Protein AF-A0A523X7A1-F1 (afdb_monomer_lite)

Sequence (1079 aa):
MVLKKGINFDLLSQEELGELHTEVHAAFSKVLSGEEKKFTIRDLYHLHKEISNALIRAGGKHIAPIDTLDNIELYEQDEVLEDYSYLEKERKLSKIEYSGEEMGTEIHLKDVLKEFEKFKLKEPFVYIVGGICNHGKTKGDIDILIKKSRPVDDREDIPLKFRIMRQLPKKYWQRLHFLYDDELHGPFTNYVPLYSLICEVNTKQVFEMSEDLGEIMQFSRAEQAAKSRSENKIVPFRFFTQPKPVHGRAREEIYSLETIEETMSRLKQWKDEVDKGIYIEKKFDGVRCQAHKVGKRVLIMTEEGSDVTSRIKTIADELSKQSHDFVVEFEAELWLKGKHQNRADSAGVLHTKDSDQEKFMVANLYDVLWFDGEDIHADQFVDRRKDIEKLKTSAHVKISDARLAKGFPAIKRMSRRFMSLPGSEGTIYKLATFVYELDGKSFNFMKFKKERSITAKVIAVHRVAKAEKTFYYNCAIEGNTYVGKTFNTNIKVSPGEKLEVVFVDLNQYTDPDTKKTWFNWWAPRVISKSSKPVTSIQSAKKIVEETSGQMGVKKVPKVSREELEEVLARDSISGEEKILKLSFQKRFVFQNHYRGKSCHADLRFERNGNLEGYTLMHQVEGEIKEPVMNLKDAAREDKDAKNFKINLKTGELLQDKIEIATKAMQPKVWLGIAPGISLSGMEAGVGKRPEPGATAKFPGVFTKIDSGTYEEGARKAQYFEYFLNGNILKGRYIVRVLSRARIVKEVRVRTPFIWFFWKAKDETPYVLSSRGIRKEYVPEKGRSALPESWEEKIPKELRWWTKGLTGAKALEMIKEIRKKFLFMKKLEENTIGLEEADVEDLFVVKKGNEWCVTHSDGRVIKCFPTKEEADKMHKAIIISKIRRGTLSETKFALKRKWWKGQFVIRGMPVEHFEVRFDSEKYPWFKLNKNPLVVESGISGIKQSGRKEEVMFEGIIGPGKEGNPNKKIPAHIDILDSGSVNVIEDSENFMHVKFSGKKLKGNWIFKRSDPASNIWNVSKAELPKTKSMREFGSPLSEEEIRDVYFLSENFVGVSEIGRFLDRPNSTVYDWLKKLNLSNV

Structure (mmCIF, N/CA/C/O backbone):
data_AF-A0A523X7A1-F1
#
_entry.id   AF-A0A523X7A1-F1
#
loop_
_atom_site.group_PDB
_atom_site.id
_atom_site.type_symbol
_atom_site.label_atom_id
_atom_site.label_alt_id
_atom_site.label_comp_id
_atom_site.label_asym_id
_atom_site.label_entity_id
_atom_site.label_seq_id
_atom_site.pdbx_PDB_ins_code
_atom_site.Cartn_x
_atom_site.Cartn_y
_atom_site.Cartn_z
_atom_site.occupancy
_atom_site.B_iso_or_equiv
_atom_site.auth_seq_id
_atom_site.auth_comp_id
_atom_site.auth_asym_id
_atom_site.auth_atom_id
_atom_site.pdbx_PDB_model_num
ATOM 1 N N . MET A 1 1 ? -21.347 56.098 7.049 1.00 49.38 1 MET A N 1
ATOM 2 C CA . MET A 1 1 ? -21.524 57.111 5.977 1.00 49.38 1 MET A CA 1
ATOM 3 C C . MET A 1 1 ? -20.983 56.620 4.642 1.00 49.38 1 MET A C 1
ATOM 5 O O . MET A 1 1 ? -21.692 56.747 3.653 1.00 49.38 1 MET A O 1
ATOM 9 N N . VAL A 1 2 ? -19.796 56.008 4.636 1.00 54.41 2 VAL A N 1
ATOM 10 C CA . VAL A 1 2 ? -19.119 55.454 3.451 1.00 54.41 2 VAL A CA 1
ATOM 11 C C . VAL A 1 2 ? -19.967 54.453 2.650 1.00 54.41 2 VAL A C 1
ATOM 13 O O . VAL A 1 2 ? -20.105 54.608 1.449 1.00 54.41 2 VAL A O 1
ATOM 16 N N . LEU A 1 3 ? -20.654 53.509 3.303 1.00 52.91 3 LEU A N 1
ATOM 17 C CA . LEU A 1 3 ? -21.516 52.530 2.610 1.00 52.91 3 LEU A CA 1
ATOM 18 C C . LEU A 1 3 ? -22.807 53.113 1.997 1.00 52.91 3 LEU A C 1
ATOM 20 O O . LEU A 1 3 ? -23.469 52.443 1.217 1.00 52.91 3 LEU A O 1
ATOM 24 N N . LYS A 1 4 ? -23.200 54.348 2.351 1.00 50.50 4 LYS A N 1
ATOM 25 C CA . LYS A 1 4 ? -24.458 54.977 1.884 1.00 50.50 4 LYS A CA 1
ATOM 26 C C . LYS A 1 4 ? -24.261 56.116 0.882 1.00 50.50 4 LYS A C 1
ATOM 28 O O . LYS A 1 4 ? -25.236 56.607 0.323 1.00 50.50 4 LYS A O 1
ATOM 33 N N . LYS A 1 5 ? -23.028 56.562 0.661 1.00 54.06 5 LYS A N 1
ATOM 34 C CA . LYS A 1 5 ? -22.669 57.551 -0.360 1.00 54.06 5 LYS A CA 1
ATOM 35 C C . LYS A 1 5 ? -21.448 56.977 -1.052 1.00 54.06 5 LYS A C 1
ATOM 37 O O . LYS A 1 5 ? -20.456 56.818 -0.365 1.00 54.06 5 LYS A O 1
ATOM 42 N N . GLY A 1 6 ? -21.519 56.629 -2.335 1.00 56.00 6 GLY A N 1
ATOM 43 C CA . GLY A 1 6 ? -20.386 56.057 -3.073 1.00 56.00 6 GLY A CA 1
ATOM 44 C C . GLY A 1 6 ? -19.165 56.977 -3.028 1.00 56.00 6 GLY A C 1
ATOM 45 O O . GLY A 1 6 ? -19.040 57.885 -3.847 1.00 56.00 6 GLY A O 1
ATOM 46 N N . ILE A 1 7 ? -18.305 56.783 -2.028 1.00 69.38 7 ILE A N 1
ATOM 47 C CA . ILE A 1 7 ? -17.065 57.529 -1.846 1.00 69.38 7 ILE A CA 1
ATOM 48 C C . ILE A 1 7 ? -16.044 56.927 -2.800 1.00 69.38 7 ILE A C 1
ATOM 50 O O . ILE A 1 7 ? -15.851 55.715 -2.836 1.00 69.38 7 ILE A O 1
ATOM 54 N N . ASN A 1 8 ? -15.379 57.783 -3.569 1.00 77.00 8 ASN A N 1
ATOM 55 C CA . ASN A 1 8 ? -14.253 57.348 -4.374 1.00 77.00 8 ASN A CA 1
ATOM 56 C C . ASN A 1 8 ? -13.007 57.252 -3.484 1.00 77.00 8 ASN A C 1
ATOM 58 O O . ASN A 1 8 ? -12.386 58.266 -3.166 1.00 77.00 8 ASN A O 1
ATOM 62 N N . PHE A 1 9 ? -12.661 56.027 -3.085 1.00 79.19 9 PHE A N 1
ATOM 63 C CA . PHE A 1 9 ? -11.531 55.742 -2.199 1.00 79.19 9 PHE A CA 1
ATOM 64 C C . PHE A 1 9 ? -10.169 56.138 -2.782 1.00 79.19 9 PHE A C 1
ATOM 66 O O . PHE A 1 9 ? -9.231 56.333 -2.019 1.00 79.19 9 PHE A O 1
ATOM 73 N N . ASP A 1 10 ? -10.054 56.312 -4.103 1.00 76.69 10 ASP A N 1
ATOM 74 C CA . ASP A 1 10 ? -8.800 56.730 -4.745 1.00 76.69 10 ASP A CA 1
ATOM 75 C C . ASP A 1 10 ? -8.473 58.222 -4.531 1.00 76.69 10 ASP A C 1
ATOM 77 O O . ASP A 1 10 ? -7.373 58.662 -4.859 1.00 76.69 10 ASP A O 1
ATOM 81 N N . LEU A 1 11 ? -9.411 59.012 -3.994 1.00 78.56 11 LEU A N 1
ATOM 82 C CA . LEU A 1 11 ? -9.205 60.430 -3.667 1.00 78.56 11 LEU A CA 1
ATOM 83 C C . LEU A 1 11 ? -8.809 60.663 -2.201 1.00 78.56 11 LEU A C 1
ATOM 85 O O . LEU A 1 11 ? -8.555 61.806 -1.825 1.00 78.56 11 LEU A O 1
ATOM 89 N N . LEU A 1 12 ? -8.784 59.609 -1.382 1.00 81.06 12 LEU A N 1
ATOM 90 C CA . LEU A 1 12 ? -8.424 59.686 0.031 1.00 81.06 12 LEU A CA 1
ATOM 91 C C . LEU A 1 12 ? -6.913 59.530 0.215 1.00 81.06 12 LEU A C 1
ATOM 93 O O . LEU A 1 12 ? -6.251 58.785 -0.512 1.00 81.06 12 LEU A O 1
ATOM 97 N N . SER A 1 13 ? -6.364 60.229 1.205 1.00 83.25 13 SER A N 1
ATOM 98 C CA . SER A 1 13 ? -4.958 60.085 1.569 1.00 83.25 13 SER A CA 1
ATOM 99 C C . SER A 1 13 ? -4.683 58.714 2.198 1.00 83.25 13 SER A C 1
ATOM 101 O O . SER A 1 13 ? -5.575 58.027 2.698 1.00 83.25 13 SER A O 1
ATOM 103 N N . GLN A 1 14 ? -3.414 58.300 2.186 1.00 81.44 14 GLN A N 1
ATOM 104 C CA . GLN A 1 14 ? -2.994 57.019 2.759 1.00 81.44 14 GLN A CA 1
ATOM 105 C C . GLN A 1 14 ? -3.325 56.911 4.261 1.00 81.44 14 GLN A C 1
ATOM 107 O O . GLN A 1 14 ? -3.622 55.820 4.743 1.00 81.44 14 GLN A O 1
ATOM 112 N N . GLU A 1 15 ? -3.274 58.029 4.990 1.00 81.31 15 GLU A N 1
ATOM 113 C CA . GLU A 1 15 ? -3.580 58.089 6.422 1.00 81.31 15 GLU A CA 1
ATOM 114 C C . GLU A 1 15 ? -5.083 57.881 6.666 1.00 81.31 15 GLU A C 1
ATOM 116 O O . GLU A 1 15 ? -5.459 56.978 7.412 1.00 81.31 15 GLU A O 1
ATOM 121 N N . GLU A 1 16 ? -5.940 58.579 5.912 1.00 81.94 16 GLU A N 1
ATOM 122 C CA . GLU A 1 16 ? -7.403 58.418 5.972 1.00 81.94 16 GLU A CA 1
ATOM 123 C C . GLU A 1 16 ? -7.847 56.994 5.601 1.00 81.94 16 GLU A C 1
ATOM 125 O O . GLU A 1 16 ? -8.721 56.417 6.250 1.00 81.94 16 GLU A O 1
ATOM 130 N N . LEU A 1 17 ? -7.230 56.387 4.580 1.00 84.31 17 LEU A N 1
ATOM 131 C CA . LEU A 1 17 ? -7.512 55.001 4.191 1.00 84.31 17 LEU A CA 1
ATOM 132 C C . LEU A 1 17 ? -7.089 53.998 5.274 1.00 84.31 17 LEU A C 1
ATOM 134 O O . LEU A 1 17 ? -7.759 52.982 5.451 1.00 84.31 17 LEU A O 1
ATOM 138 N N . GLY A 1 18 ? -6.001 54.268 6.000 1.00 81.44 18 GLY A N 1
ATOM 139 C CA . GLY A 1 18 ? -5.531 53.425 7.103 1.00 81.44 18 GLY A CA 1
ATOM 140 C C . GLY A 1 18 ? -6.451 53.469 8.328 1.00 81.44 18 GLY A C 1
ATOM 141 O O . GLY A 1 18 ? -6.716 52.431 8.944 1.00 81.44 18 GLY A O 1
ATOM 142 N N . GLU A 1 19 ? -6.991 54.644 8.652 1.00 82.44 19 GLU A N 1
ATOM 143 C CA . GLU A 1 19 ? -7.990 54.806 9.716 1.00 82.44 19 GLU A CA 1
ATOM 144 C C . GLU A 1 19 ? -9.288 54.073 9.363 1.00 82.44 19 GLU A C 1
ATOM 146 O O . GLU A 1 19 ? -9.746 53.220 10.126 1.00 82.44 19 GLU A O 1
ATOM 151 N N . LEU A 1 20 ? -9.804 54.296 8.151 1.00 84.31 20 LEU A N 1
ATOM 152 C CA . LEU A 1 20 ? -10.983 53.605 7.620 1.00 84.31 20 LEU A CA 1
ATOM 153 C C . LEU A 1 20 ? -10.821 52.083 7.630 1.00 84.31 20 LEU A C 1
ATOM 155 O O . LEU A 1 20 ? -11.738 51.356 8.006 1.00 84.31 20 LEU A O 1
ATOM 159 N N . HIS A 1 21 ? -9.641 51.595 7.256 1.00 84.12 21 HIS A N 1
ATOM 160 C CA . HIS A 1 21 ? -9.322 50.175 7.290 1.00 84.12 21 HIS A CA 1
ATOM 161 C C . HIS A 1 21 ? -9.428 49.592 8.708 1.00 84.12 21 HIS A C 1
ATOM 163 O O . HIS A 1 21 ? -10.030 48.539 8.918 1.00 84.12 21 HIS A O 1
ATOM 169 N N . THR A 1 22 ? -8.888 50.303 9.699 1.00 81.81 22 THR A N 1
ATOM 170 C CA . THR A 1 22 ? -8.915 49.891 11.110 1.00 81.81 22 THR A CA 1
ATOM 171 C C . THR A 1 22 ? -10.335 49.914 11.677 1.00 81.81 22 THR A C 1
ATOM 173 O O . THR A 1 22 ? -10.739 48.995 12.393 1.00 81.81 22 THR A O 1
ATOM 176 N N . GLU A 1 23 ? -11.125 50.927 11.319 1.00 84.69 23 GLU A N 1
ATOM 177 C CA . GLU A 1 23 ? -12.528 51.026 11.721 1.00 84.69 23 GLU A CA 1
ATOM 178 C C . GLU A 1 23 ? -13.374 49.866 11.186 1.00 84.69 23 GLU A C 1
ATOM 180 O O . GLU A 1 23 ? -14.261 49.384 11.894 1.00 84.69 23 GLU A O 1
ATOM 185 N N . VAL A 1 24 ? -13.084 49.364 9.980 1.00 84.94 24 VAL A N 1
ATOM 186 C CA . VAL A 1 24 ? -13.802 48.216 9.405 1.00 84.94 24 VAL A CA 1
ATOM 187 C C . VAL A 1 24 ? -13.528 46.923 10.177 1.00 84.94 24 VAL A C 1
ATOM 189 O O . VAL A 1 24 ? -14.477 46.196 10.473 1.00 84.94 24 VAL A O 1
ATOM 192 N N . HIS A 1 25 ? -12.288 46.662 10.597 1.00 82.31 25 HIS A N 1
ATOM 193 C CA . HIS A 1 25 ? -11.978 45.516 11.469 1.00 82.31 25 HIS A CA 1
ATOM 194 C C . HIS A 1 25 ? -12.621 45.646 12.861 1.00 82.31 25 HIS A C 1
ATOM 196 O O . HIS A 1 25 ? -13.157 44.677 13.410 1.00 82.31 25 HIS A O 1
ATOM 202 N N . ALA A 1 26 ? -12.643 46.857 13.426 1.00 81.88 26 ALA A N 1
ATOM 203 C CA . ALA A 1 26 ? -13.317 47.114 14.697 1.00 81.88 26 ALA A CA 1
ATOM 204 C C . ALA A 1 26 ? -14.839 46.912 14.590 1.00 81.88 26 ALA A C 1
ATOM 206 O O . ALA A 1 26 ? -15.454 46.324 15.483 1.00 81.88 26 ALA A O 1
ATOM 207 N N . ALA A 1 27 ? -15.448 47.356 13.488 1.00 80.88 27 ALA A N 1
ATOM 208 C CA . ALA A 1 27 ? -16.857 47.116 13.198 1.00 80.88 27 ALA A CA 1
ATOM 209 C C . ALA A 1 27 ? -17.136 45.620 13.002 1.00 80.88 27 ALA A C 1
ATOM 211 O O . ALA A 1 27 ? -18.106 45.111 13.555 1.00 80.88 27 ALA A O 1
ATOM 212 N N . PHE A 1 28 ? -16.260 44.897 12.302 1.00 79.81 28 PHE A N 1
ATOM 213 C CA . PHE A 1 28 ? -16.393 43.455 12.100 1.00 79.81 28 PHE A CA 1
ATOM 214 C C . PHE A 1 28 ? -16.346 42.679 13.418 1.00 79.81 28 PHE A C 1
ATOM 216 O O . PHE A 1 28 ? -17.189 41.817 13.657 1.00 79.81 28 PHE A O 1
ATOM 223 N N . SER A 1 29 ? -15.435 43.045 14.320 1.00 78.38 29 SER A N 1
ATOM 224 C CA . SER A 1 29 ? -15.355 42.445 15.656 1.00 78.38 29 SER A CA 1
ATOM 225 C C . SER A 1 29 ? -16.634 42.670 16.475 1.00 78.38 29 SER A C 1
ATOM 227 O O . SER A 1 29 ? -17.107 41.744 17.132 1.00 78.38 29 SER A O 1
ATOM 229 N N . LYS A 1 30 ? -17.238 43.865 16.389 1.00 80.31 30 LYS A N 1
ATOM 230 C CA . LYS A 1 30 ? -18.521 44.181 17.049 1.00 80.31 30 LYS A CA 1
ATOM 231 C C . LYS A 1 30 ? -19.716 43.472 16.412 1.00 80.31 30 LYS A C 1
ATOM 233 O O . LYS A 1 30 ? -20.663 43.124 17.114 1.00 80.31 30 LYS A O 1
ATOM 238 N N . VAL A 1 31 ? -19.678 43.241 15.100 1.00 78.44 31 VAL A N 1
ATOM 239 C CA . VAL A 1 31 ? -20.691 42.439 14.396 1.00 78.44 31 VAL A CA 1
ATOM 240 C C . VAL A 1 31 ? -20.587 40.968 14.811 1.00 78.44 31 VAL A C 1
ATOM 242 O O . VAL A 1 31 ? -21.608 40.348 15.097 1.00 78.44 31 VAL A O 1
ATOM 245 N N . LEU A 1 32 ? -19.373 40.422 14.946 1.00 69.50 32 LEU A N 1
ATOM 246 C CA . LEU A 1 32 ? -19.156 39.052 15.429 1.00 69.50 32 LEU A CA 1
ATOM 247 C C . LEU A 1 32 ? -19.572 38.848 16.893 1.00 69.50 32 LEU A C 1
ATOM 249 O O . LEU A 1 32 ? -20.093 37.786 17.227 1.00 69.50 32 LEU A O 1
ATOM 253 N N . SER A 1 33 ? -19.360 39.839 17.765 1.00 70.62 33 SER A N 1
ATOM 254 C CA . SER A 1 33 ? -19.808 39.781 19.166 1.00 70.62 33 SER A CA 1
ATOM 255 C C . SER A 1 33 ? -21.298 40.104 19.349 1.00 70.62 33 SER A C 1
ATOM 257 O O . SER A 1 33 ? -21.825 39.952 20.450 1.00 70.62 33 SER A O 1
ATOM 259 N N . GLY A 1 34 ? -21.989 40.527 18.284 1.00 68.12 34 GLY A N 1
ATOM 260 C CA . GLY A 1 34 ? -23.408 40.891 18.299 1.00 68.12 34 GLY A CA 1
ATOM 261 C C . GLY A 1 34 ? -23.719 42.272 18.895 1.00 68.12 34 GLY A C 1
ATOM 262 O O . GLY A 1 34 ? -24.897 42.600 19.062 1.00 68.12 34 GLY A O 1
ATOM 263 N N . GLU A 1 35 ? -22.695 43.076 19.205 1.00 71.00 35 GLU A N 1
ATOM 264 C CA . GLU A 1 35 ? -22.809 44.442 19.743 1.00 71.00 35 GLU A CA 1
ATOM 265 C C . GLU A 1 35 ? -23.213 45.477 18.680 1.00 71.00 35 GLU A C 1
ATOM 267 O O . GLU A 1 35 ? -23.827 46.491 19.008 1.00 71.00 35 GLU A O 1
ATOM 272 N N . GLU A 1 36 ? -22.906 45.225 17.405 1.00 64.69 36 GLU A N 1
ATOM 273 C CA . GLU A 1 36 ? -23.316 46.058 16.269 1.00 64.69 36 GLU A CA 1
ATOM 274 C C . GLU A 1 36 ? -24.115 45.217 15.265 1.00 64.69 36 GLU A C 1
ATOM 276 O O . GLU A 1 36 ? -23.707 44.121 14.895 1.00 64.69 36 GLU A O 1
ATOM 281 N N . LYS A 1 37 ? -25.272 45.727 14.825 1.00 64.69 37 LYS A N 1
ATOM 282 C CA . LYS A 1 37 ? -26.206 45.010 13.929 1.00 64.69 37 LYS A CA 1
ATOM 283 C C . LYS A 1 37 ? -26.508 45.766 12.638 1.00 64.69 37 LYS A C 1
ATOM 285 O O . LYS A 1 37 ? -27.254 45.271 11.801 1.00 64.69 37 LYS A O 1
ATOM 290 N N . LYS A 1 38 ? -25.972 46.980 12.473 1.00 69.56 38 LYS A N 1
ATOM 291 C CA . LYS A 1 38 ? -26.241 47.817 11.293 1.00 69.56 38 LYS A CA 1
ATOM 292 C C . LY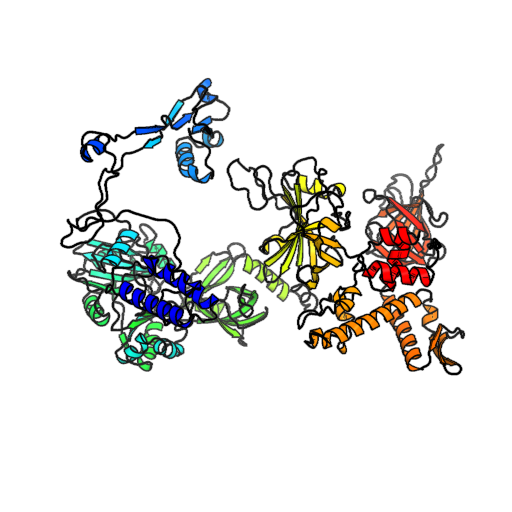S A 1 38 ? -25.510 47.378 10.025 1.00 69.56 38 LYS A C 1
ATOM 294 O O . LYS A 1 38 ? -25.885 47.853 8.957 1.00 69.56 38 LYS A O 1
ATOM 299 N N . PHE A 1 39 ? -24.480 46.542 10.133 1.00 69.31 39 PHE A N 1
ATOM 300 C CA . PHE A 1 39 ? -23.676 46.081 9.000 1.00 69.31 39 PHE A CA 1
ATOM 301 C C . PHE A 1 39 ? -23.640 44.557 8.971 1.00 69.31 39 PHE A C 1
ATOM 303 O O . PHE A 1 39 ? -23.480 43.932 10.020 1.00 69.31 39 PHE A O 1
ATOM 310 N N . THR A 1 40 ? -23.761 43.958 7.787 1.00 75.31 40 THR A N 1
ATOM 311 C CA . THR A 1 40 ? -23.553 42.514 7.633 1.00 75.31 40 THR A CA 1
ATOM 312 C C . THR A 1 40 ? -22.062 42.195 7.503 1.00 75.31 40 THR A C 1
ATOM 314 O O . THR A 1 40 ? -21.253 43.042 7.112 1.00 75.31 40 THR A O 1
ATOM 317 N N . ILE A 1 41 ? -21.680 40.945 7.788 1.00 72.25 41 ILE A N 1
ATOM 318 C CA . ILE A 1 41 ? -20.308 40.460 7.552 1.00 72.25 41 ILE A CA 1
ATOM 319 C C . ILE A 1 41 ? -19.913 40.649 6.077 1.00 72.25 41 ILE A C 1
ATOM 321 O O . ILE A 1 41 ? -18.774 41.006 5.784 1.00 72.25 41 ILE A O 1
ATOM 325 N N . ARG A 1 42 ? -20.864 40.469 5.152 1.00 67.88 42 ARG A N 1
ATOM 326 C CA . ARG A 1 42 ? -20.657 40.652 3.712 1.00 67.88 42 ARG A CA 1
ATOM 327 C C . ARG A 1 42 ? -20.403 42.111 3.337 1.00 67.88 42 ARG A C 1
ATOM 329 O O . ARG A 1 42 ? -19.466 42.371 2.585 1.00 67.88 42 ARG A O 1
ATOM 336 N N . ASP A 1 43 ? -21.158 43.053 3.901 1.00 76.12 43 ASP A N 1
ATOM 337 C CA . ASP A 1 43 ? -20.940 44.491 3.674 1.00 76.12 43 ASP A CA 1
ATOM 338 C C . ASP A 1 43 ? -19.538 44.912 4.117 1.00 76.12 43 ASP A C 1
ATOM 340 O O . ASP A 1 43 ? -18.826 45.608 3.392 1.00 76.12 43 ASP A O 1
ATOM 344 N N . LEU A 1 44 ? -19.119 44.450 5.300 1.00 81.50 44 LEU A N 1
ATOM 345 C CA . LEU A 1 44 ? -17.802 44.759 5.847 1.00 81.50 44 LEU A CA 1
ATOM 346 C C . LEU A 1 44 ? -16.682 44.061 5.074 1.00 81.50 44 LEU A C 1
ATOM 348 O O . LEU A 1 44 ? -15.636 44.668 4.879 1.00 81.50 44 LEU A O 1
ATOM 352 N N . TYR A 1 45 ? -16.901 42.846 4.567 1.00 77.56 45 TYR A N 1
ATOM 353 C CA . TYR A 1 45 ? -15.941 42.150 3.709 1.00 77.56 45 TYR A CA 1
ATOM 354 C C . TYR A 1 45 ? -15.698 42.887 2.384 1.00 77.56 45 TYR A C 1
ATOM 356 O O . TYR A 1 45 ? -14.548 43.109 1.996 1.00 77.56 45 TYR A O 1
ATOM 364 N N . HIS A 1 46 ? -16.766 43.291 1.689 1.00 76.69 46 HIS A N 1
ATOM 365 C CA . HIS A 1 46 ? -16.635 44.026 0.430 1.00 76.69 46 HIS A CA 1
ATOM 366 C C . HIS A 1 46 ? -16.002 45.403 0.651 1.00 76.69 46 HIS A C 1
ATOM 368 O O . HIS A 1 46 ? -15.073 45.766 -0.070 1.00 76.69 46 HIS A O 1
ATOM 374 N N . LEU A 1 47 ? -16.431 46.122 1.692 1.00 83.69 47 LEU A N 1
ATOM 375 C CA . LEU A 1 47 ? -15.864 47.419 2.047 1.00 83.69 47 LEU A CA 1
ATOM 376 C C . LEU A 1 47 ? -14.387 47.319 2.440 1.00 83.69 47 LEU A C 1
ATOM 378 O O . LEU A 1 47 ? -13.574 48.116 1.976 1.00 83.69 47 LEU A O 1
ATOM 382 N N . HIS A 1 48 ? -14.033 46.318 3.251 1.00 86.38 48 HIS A N 1
ATOM 383 C CA . HIS A 1 48 ? -12.652 46.014 3.609 1.00 86.38 48 HIS A CA 1
ATOM 384 C C . HIS A 1 48 ? -11.819 45.828 2.339 1.00 86.38 48 HIS A C 1
ATOM 386 O O . HIS A 1 48 ? -10.843 46.542 2.140 1.00 86.38 48 HIS A O 1
ATOM 392 N N . LYS A 1 49 ? -12.266 44.976 1.408 1.00 80.12 49 LYS A N 1
ATOM 393 C CA . LYS A 1 49 ? -11.557 44.717 0.148 1.00 80.12 49 LYS A CA 1
ATOM 394 C C . LYS A 1 49 ? -11.356 45.978 -0.700 1.00 80.12 49 LYS A C 1
ATOM 396 O O . LYS A 1 49 ? -10.293 46.137 -1.302 1.00 80.12 49 LYS A O 1
ATOM 401 N N . GLU A 1 50 ? -12.343 46.867 -0.779 1.00 83.56 50 GLU A N 1
ATOM 402 C CA . GLU A 1 50 ? -12.214 48.128 -1.522 1.00 83.56 50 GLU A CA 1
ATOM 403 C C . GLU A 1 50 ? -11.194 49.075 -0.879 1.00 83.56 50 GLU A C 1
ATOM 405 O O . GLU A 1 50 ? -10.305 49.575 -1.576 1.00 83.56 50 GLU A O 1
ATOM 410 N N . ILE A 1 51 ? -11.256 49.243 0.445 1.00 85.19 51 ILE A N 1
ATOM 411 C CA . ILE A 1 51 ? -10.337 50.103 1.201 1.00 85.19 51 ILE A CA 1
ATOM 412 C C . ILE A 1 51 ? -8.916 49.536 1.171 1.00 85.19 51 ILE A C 1
ATOM 414 O O . ILE A 1 51 ? -7.980 50.276 0.878 1.00 85.19 51 ILE A O 1
ATOM 418 N N . SER A 1 52 ? -8.730 48.231 1.398 1.00 81.50 52 SER A N 1
ATOM 419 C CA . SER A 1 52 ? -7.415 47.581 1.341 1.00 81.50 52 SER A CA 1
ATOM 420 C C . SER A 1 52 ? -6.767 47.762 -0.034 1.00 81.50 52 SER A C 1
ATOM 422 O O . SER A 1 52 ? -5.581 48.077 -0.130 1.00 81.50 52 SER A O 1
ATOM 424 N N . ASN A 1 53 ? -7.544 47.614 -1.113 1.00 80.12 53 ASN A N 1
ATOM 425 C CA . ASN A 1 53 ? -7.041 47.814 -2.471 1.00 80.12 53 ASN A CA 1
ATOM 426 C C . ASN A 1 53 ? -6.672 49.279 -2.745 1.00 80.12 53 ASN A C 1
ATOM 428 O O . ASN A 1 53 ? -5.643 49.528 -3.375 1.00 80.12 53 ASN A O 1
ATOM 432 N N . ALA A 1 54 ? -7.477 50.240 -2.282 1.00 83.44 54 ALA A N 1
ATOM 433 C CA . ALA A 1 54 ? -7.169 51.665 -2.405 1.00 83.44 54 ALA A CA 1
ATOM 434 C C . ALA A 1 54 ? -5.921 52.051 -1.590 1.00 83.44 54 ALA A C 1
ATOM 436 O O . ALA A 1 54 ? -5.033 52.729 -2.104 1.00 83.44 54 ALA A O 1
ATOM 437 N N . LEU A 1 55 ? -5.786 51.530 -0.366 1.00 82.12 55 LEU A N 1
ATOM 438 C CA . LEU A 1 55 ? -4.633 51.754 0.508 1.00 82.12 55 LEU A CA 1
ATOM 439 C C . LEU A 1 55 ? -3.332 51.242 -0.127 1.00 82.12 55 LEU A C 1
ATOM 441 O O . LEU A 1 55 ? -2.312 51.932 -0.093 1.00 82.12 55 LEU A O 1
ATOM 445 N N . ILE A 1 56 ? -3.373 50.063 -0.758 1.00 77.75 56 ILE A N 1
ATOM 446 C CA . ILE A 1 56 ? -2.234 49.508 -1.505 1.00 77.75 56 ILE A CA 1
ATOM 447 C C . ILE A 1 56 ? -1.890 50.394 -2.710 1.00 77.75 56 ILE A C 1
ATOM 449 O O . ILE A 1 56 ? -0.712 50.663 -2.951 1.00 77.75 56 ILE A O 1
ATOM 453 N N . ARG A 1 57 ? -2.891 50.876 -3.463 1.00 80.94 57 ARG A N 1
ATOM 454 C CA . ARG A 1 57 ? -2.665 51.778 -4.609 1.00 80.94 57 ARG A CA 1
ATOM 455 C C . ARG A 1 57 ? -2.040 53.110 -4.191 1.00 80.94 57 ARG A C 1
ATOM 457 O O . ARG A 1 57 ? -1.182 53.610 -4.911 1.00 80.94 57 ARG A O 1
ATOM 464 N N . ALA A 1 58 ? -2.406 53.634 -3.024 1.00 77.56 58 ALA A N 1
ATOM 465 C CA . ALA A 1 58 ? -1.823 54.841 -2.440 1.00 77.56 58 ALA A CA 1
ATOM 466 C C . ALA A 1 58 ? -0.397 54.636 -1.879 1.00 77.56 58 ALA A C 1
ATOM 468 O O . ALA A 1 58 ? 0.191 55.570 -1.341 1.00 77.56 58 ALA A O 1
ATOM 469 N N . GLY A 1 59 ? 0.180 53.432 -2.004 1.00 73.38 59 GLY A N 1
ATOM 470 C CA . GLY A 1 59 ? 1.534 53.110 -1.540 1.00 73.38 59 GLY A CA 1
ATOM 471 C C . GLY A 1 59 ? 1.615 52.653 -0.080 1.00 73.38 59 GLY A C 1
ATOM 472 O O . GLY A 1 59 ? 2.716 52.438 0.435 1.00 73.38 59 GLY A O 1
ATOM 473 N N . GLY A 1 60 ? 0.469 52.470 0.581 1.00 71.31 60 GLY A N 1
ATOM 474 C CA . GLY A 1 60 ? 0.382 51.946 1.937 1.00 71.31 60 GLY A CA 1
ATOM 475 C C . GLY A 1 60 ? 0.525 50.432 2.025 1.00 71.31 60 GLY A C 1
ATOM 476 O O . GLY A 1 60 ? 0.454 49.700 1.038 1.00 71.31 60 GLY A O 1
ATOM 477 N N . LYS A 1 61 ? 0.750 49.945 3.248 1.00 63.66 61 LYS A N 1
ATOM 478 C CA . LYS A 1 61 ? 0.763 48.512 3.557 1.00 63.66 61 LYS A CA 1
ATOM 479 C C . LYS A 1 61 ? -0.498 48.165 4.332 1.00 63.66 61 LYS A C 1
ATOM 481 O O . LYS A 1 61 ? -0.836 48.853 5.287 1.00 63.66 61 LYS A O 1
ATOM 486 N N . HIS A 1 62 ? -1.150 47.080 3.929 1.00 67.12 62 HIS A N 1
ATOM 487 C CA . HIS A 1 62 ? -2.190 46.436 4.724 1.00 67.12 62 HIS A CA 1
ATOM 488 C C . HIS A 1 62 ? -1.539 45.860 5.988 1.00 67.12 62 HIS A C 1
ATOM 490 O O . HIS A 1 62 ? -0.634 45.028 5.897 1.00 67.12 62 HIS A O 1
ATOM 496 N N . ILE A 1 63 ? -1.904 46.396 7.152 1.00 58.53 63 ILE A N 1
ATOM 497 C CA . ILE A 1 63 ? -1.392 45.977 8.461 1.00 58.53 63 ILE A CA 1
ATOM 498 C C . ILE A 1 63 ? -2.623 45.698 9.325 1.00 58.53 63 ILE A C 1
ATOM 500 O O . ILE A 1 63 ? -3.150 46.609 9.957 1.00 58.53 63 ILE A O 1
ATOM 504 N N . ALA A 1 64 ? -3.112 44.460 9.309 1.00 50.44 64 ALA A N 1
ATOM 505 C CA . ALA A 1 64 ? -4.266 44.058 10.109 1.00 50.44 64 ALA A CA 1
ATOM 506 C C . ALA A 1 64 ? -3.849 43.327 11.403 1.00 50.44 64 ALA A C 1
ATOM 508 O O . ALA A 1 64 ? -2.861 42.580 11.406 1.00 50.44 64 ALA A O 1
ATOM 509 N N . PRO A 1 65 ? -4.576 43.530 12.519 1.00 49.62 65 PRO A N 1
ATOM 510 C CA . PRO A 1 65 ? -4.479 42.690 13.704 1.00 49.62 65 PRO A CA 1
ATOM 511 C C . PRO A 1 65 ? -5.211 41.349 13.504 1.00 49.62 65 PRO A C 1
ATOM 513 O O . PRO A 1 65 ? -5.894 41.121 12.516 1.00 49.62 65 PRO A O 1
ATOM 516 N N . ILE A 1 66 ? -5.016 40.443 14.463 1.00 48.72 66 ILE A N 1
ATOM 517 C CA . ILE A 1 66 ? -5.393 39.021 14.466 1.00 48.72 66 ILE A CA 1
ATOM 518 C C . ILE A 1 66 ? -6.931 38.839 14.485 1.00 48.72 66 ILE A C 1
ATOM 520 O O . ILE A 1 66 ? -7.494 38.475 15.515 1.00 48.72 66 ILE A O 1
ATOM 524 N N . ASP A 1 67 ? -7.632 39.086 13.378 1.00 56.50 67 ASP A N 1
ATOM 525 C CA . ASP A 1 67 ? -9.025 38.659 13.186 1.00 56.50 67 ASP A CA 1
ATOM 526 C C . ASP A 1 67 ? -9.212 37.849 11.886 1.00 56.50 67 ASP A C 1
ATOM 528 O O . ASP A 1 67 ? -8.275 37.629 11.118 1.00 56.50 67 ASP A O 1
ATOM 532 N N . THR A 1 68 ? -10.395 37.257 11.702 1.00 57.16 68 THR A N 1
ATOM 533 C CA . THR A 1 68 ? -10.651 36.303 10.607 1.00 57.16 68 THR A CA 1
ATOM 534 C C . THR A 1 68 ? -11.164 36.954 9.318 1.00 57.16 68 THR A C 1
ATOM 536 O O . THR A 1 68 ? -11.336 36.222 8.343 1.00 57.16 68 THR A O 1
ATOM 539 N N . LEU A 1 69 ? -11.355 38.285 9.267 1.00 66.69 69 LEU A N 1
ATOM 540 C CA . LEU A 1 69 ? -11.961 38.986 8.120 1.00 66.69 69 LEU A CA 1
ATOM 541 C C . LEU A 1 69 ? -11.145 38.822 6.830 1.00 66.69 69 LEU A C 1
ATOM 543 O O . LEU A 1 69 ? -11.714 38.622 5.758 1.00 66.69 69 LEU A O 1
ATOM 547 N N . ASP A 1 70 ? -9.816 38.819 6.945 1.00 59.81 70 ASP A N 1
ATOM 548 C CA . ASP A 1 70 ? -8.882 38.639 5.824 1.00 59.81 70 ASP A CA 1
ATOM 549 C C . ASP A 1 70 ? -8.980 37.260 5.150 1.00 59.81 70 ASP A C 1
ATOM 551 O O . ASP A 1 70 ? -8.553 37.087 4.008 1.00 59.81 70 ASP A O 1
ATOM 555 N N . ASN A 1 71 ? -9.531 36.265 5.856 1.00 48.78 71 ASN A N 1
ATOM 556 C CA . ASN A 1 71 ? -9.554 34.863 5.433 1.00 48.78 71 ASN A CA 1
ATOM 557 C C . ASN A 1 71 ? -10.948 34.382 4.996 1.00 48.78 71 ASN A C 1
ATOM 559 O O . ASN A 1 71 ? -11.143 33.183 4.787 1.00 48.78 71 ASN A O 1
ATOM 563 N N . ILE A 1 72 ? -11.922 35.288 4.874 1.00 53.88 72 ILE A N 1
ATOM 564 C CA . ILE A 1 72 ? -13.271 34.947 4.415 1.00 53.88 72 ILE A CA 1
ATOM 565 C C . ILE A 1 72 ? -13.276 34.847 2.879 1.00 53.88 72 ILE A C 1
ATOM 567 O O . ILE A 1 72 ? -12.968 35.804 2.171 1.00 53.88 72 ILE A O 1
ATOM 571 N N . GLU A 1 73 ? -13.653 33.683 2.345 1.00 39.38 73 GLU A N 1
ATOM 572 C CA . GLU A 1 73 ? -14.013 33.508 0.931 1.00 39.38 73 GLU A CA 1
ATOM 573 C C . GLU A 1 73 ? -15.546 33.502 0.813 1.00 39.38 73 GLU A C 1
ATOM 575 O O . GLU A 1 73 ? -16.198 32.554 1.251 1.00 39.38 73 GLU A O 1
ATOM 580 N N . LEU A 1 74 ? -16.133 34.561 0.240 1.00 38.44 74 LEU A N 1
ATOM 581 C CA . LEU A 1 74 ? -17.563 34.606 -0.091 1.00 38.44 74 LEU A CA 1
ATOM 582 C C . LEU A 1 74 ? -17.782 34.133 -1.536 1.00 38.44 74 LEU A C 1
ATOM 584 O O . LEU A 1 74 ? -17.166 34.657 -2.464 1.00 38.44 74 LEU A O 1
ATOM 588 N N . TYR A 1 75 ? -18.672 33.158 -1.722 1.00 29.72 75 TYR A N 1
ATOM 589 C CA . TYR A 1 75 ? -19.175 32.742 -3.032 1.00 29.72 75 TYR A CA 1
ATOM 590 C C . TYR A 1 75 ? -20.423 33.574 -3.368 1.00 29.72 75 TYR A C 1
ATOM 592 O O . TYR A 1 75 ? -21.342 33.656 -2.558 1.00 29.72 75 TYR A O 1
ATOM 600 N N . GLU A 1 76 ? -20.462 34.204 -4.544 1.00 28.12 76 GLU A N 1
ATOM 601 C CA . GLU A 1 76 ? -21.645 34.928 -5.028 1.00 28.12 76 GLU A CA 1
ATOM 602 C C . GLU A 1 76 ? -22.746 33.941 -5.440 1.00 28.12 76 GLU A C 1
ATOM 604 O O . GLU A 1 76 ? -22.568 33.225 -6.426 1.00 28.12 76 GLU A O 1
ATOM 609 N N . GLN A 1 77 ? -23.865 33.923 -4.703 1.00 27.09 77 GLN A N 1
ATOM 610 C CA . GLN A 1 77 ? -25.244 33.846 -5.223 1.00 27.09 77 GLN A CA 1
ATOM 611 C C . GLN A 1 77 ? -26.272 33.803 -4.075 1.00 27.09 77 GLN A C 1
ATOM 613 O O . GLN A 1 77 ? -26.348 32.832 -3.326 1.00 27.09 77 GLN A O 1
ATOM 618 N N . ASP A 1 78 ? -27.048 34.884 -3.985 1.00 27.92 78 ASP A N 1
ATOM 619 C CA . ASP A 1 78 ? -28.200 35.132 -3.105 1.00 27.92 78 ASP A CA 1
ATOM 620 C C . ASP A 1 78 ? -29.436 34.292 -3.508 1.00 27.92 78 ASP A C 1
ATOM 622 O O . ASP A 1 78 ? -29.645 34.065 -4.699 1.00 27.92 78 ASP A O 1
ATOM 626 N N . GLU A 1 79 ? -30.389 33.907 -2.652 1.00 32.25 79 GLU A N 1
ATOM 627 C CA . GLU A 1 79 ? -30.403 33.544 -1.227 1.00 32.25 79 GLU A CA 1
ATOM 628 C C . GLU A 1 79 ? -31.807 32.988 -0.877 1.00 32.25 79 GLU A C 1
ATOM 630 O O . GLU A 1 79 ? -32.749 33.050 -1.670 1.00 32.25 79 GLU A O 1
ATOM 635 N N . VAL A 1 80 ? -31.902 32.402 0.315 1.00 25.73 80 VAL A N 1
ATOM 636 C CA . VAL A 1 80 ? -33.058 31.775 0.973 1.00 25.73 80 VAL A CA 1
ATOM 637 C C . VAL A 1 80 ? -33.904 32.825 1.730 1.00 25.73 80 VAL A C 1
ATOM 639 O O . VAL A 1 80 ? -33.424 33.905 2.044 1.00 25.73 80 VAL A O 1
ATOM 642 N N . LEU A 1 81 ? -35.162 32.474 2.022 1.00 25.56 81 LEU A N 1
ATOM 643 C CA . LEU A 1 81 ? -36.179 33.176 2.831 1.00 25.56 81 LEU A CA 1
ATOM 644 C C . LEU A 1 81 ? -35.792 33.424 4.317 1.00 25.56 81 LEU A C 1
ATOM 646 O O . LEU A 1 81 ? -35.299 32.505 4.969 1.00 25.56 81 LEU A O 1
ATOM 650 N N . GLU A 1 82 ? -36.146 34.594 4.878 1.00 28.59 82 GLU A N 1
ATOM 651 C CA . GLU A 1 82 ? -36.291 34.884 6.332 1.00 28.59 82 GLU A CA 1
ATOM 652 C C . GLU A 1 82 ? -37.793 34.911 6.703 1.00 28.59 82 GLU A C 1
ATOM 654 O O . GLU A 1 82 ? -38.611 35.333 5.897 1.00 28.59 82 GLU A O 1
ATOM 659 N N . ASP A 1 83 ? -38.260 34.251 7.767 1.00 32.62 83 ASP A N 1
ATOM 660 C CA . ASP A 1 83 ? -38.274 34.560 9.218 1.00 32.62 83 ASP A CA 1
ATOM 661 C C . ASP A 1 83 ? -39.505 35.307 9.798 1.00 32.62 83 ASP A C 1
ATOM 663 O O . ASP A 1 83 ? -39.690 36.501 9.630 1.00 32.62 83 ASP A O 1
ATOM 667 N N . TYR A 1 84 ? -40.323 34.577 10.576 1.00 32.44 84 TYR A N 1
ATOM 668 C CA . TYR A 1 84 ? -41.371 35.063 11.482 1.00 32.44 84 TYR A CA 1
ATOM 669 C C . TYR A 1 84 ? -41.508 34.127 12.708 1.00 32.44 84 TYR A C 1
ATOM 671 O O . TYR A 1 84 ? -42.571 33.613 13.080 1.00 32.44 84 TYR A O 1
ATOM 679 N N . SER A 1 85 ? -40.398 34.025 13.400 1.00 31.58 85 SER A N 1
ATOM 680 C CA . SER A 1 85 ? -40.210 33.866 14.836 1.00 31.58 85 SER A CA 1
ATOM 681 C C . SER A 1 85 ? -41.195 34.564 15.812 1.00 31.58 85 SER A C 1
ATOM 683 O O . SER A 1 85 ? -40.887 34.682 16.995 1.00 31.58 85 SER A O 1
ATOM 685 N N . TYR A 1 86 ? -42.402 35.018 15.437 1.00 41.06 86 TYR A N 1
ATOM 686 C CA . TYR A 1 86 ? -43.370 35.516 16.438 1.00 41.06 86 TYR A CA 1
ATOM 687 C C . TYR A 1 86 ? -44.132 34.403 17.175 1.00 41.06 86 TYR A C 1
ATOM 689 O O . TYR A 1 86 ? -44.712 34.674 18.228 1.00 41.06 86 TYR A O 1
ATOM 697 N N . LEU A 1 87 ? -44.146 33.168 16.661 1.00 32.66 87 LEU A N 1
ATOM 698 C CA . LEU A 1 87 ? -44.718 32.008 17.372 1.00 32.66 87 LEU A CA 1
ATOM 699 C C . LEU A 1 87 ? -43.712 31.280 18.246 1.00 32.66 87 LEU A C 1
ATOM 701 O O . LEU A 1 87 ? -44.065 30.412 19.040 1.00 32.66 87 LEU A O 1
ATOM 705 N N . GLU A 1 88 ? -42.472 31.711 18.172 1.00 36.78 88 GLU A N 1
ATOM 706 C CA . GLU A 1 88 ? -41.471 31.302 19.097 1.00 36.78 88 GLU A CA 1
ATOM 707 C C . GLU A 1 88 ? -41.208 32.448 20.053 1.00 36.78 88 GLU A C 1
ATOM 709 O O . GLU A 1 88 ? -40.267 33.227 19.935 1.00 36.78 88 GLU A O 1
ATOM 714 N N . LYS A 1 89 ? -42.068 32.561 21.057 1.00 46.62 89 LYS A N 1
ATOM 715 C CA . LYS A 1 89 ? -41.650 33.342 22.215 1.00 46.62 89 LYS A CA 1
ATOM 716 C C . LYS A 1 89 ? -40.574 32.631 23.042 1.00 46.62 89 LYS A C 1
ATOM 718 O O . LYS A 1 89 ? -40.005 33.291 23.897 1.00 46.62 89 LYS A O 1
ATOM 723 N N . GLU A 1 90 ? -40.204 31.383 22.712 1.00 43.38 90 GLU A N 1
ATOM 724 C CA . GLU A 1 90 ? -39.032 30.682 23.285 1.00 43.38 90 GLU A CA 1
ATOM 725 C C . GLU A 1 90 ? -38.257 29.753 22.322 1.00 43.38 90 GLU A C 1
ATOM 727 O O . GLU A 1 90 ? -37.532 28.854 22.735 1.00 43.38 90 GLU A O 1
ATOM 732 N N . ARG A 1 91 ? -38.349 29.985 21.019 1.00 31.73 91 ARG A N 1
ATOM 733 C CA . ARG A 1 91 ? -37.455 29.416 19.990 1.00 31.73 91 ARG A CA 1
ATOM 734 C C . ARG A 1 91 ? -37.150 30.566 18.975 1.00 31.73 91 ARG A C 1
ATOM 736 O O . ARG A 1 91 ? -37.720 31.641 19.129 1.00 31.73 91 ARG A O 1
ATOM 743 N N . LYS A 1 92 ? -36.213 30.482 18.027 1.00 38.31 92 LYS A N 1
ATOM 744 C CA . LYS A 1 92 ? -36.210 31.390 16.846 1.00 38.31 92 LYS A CA 1
ATOM 745 C C . LYS A 1 92 ? -35.809 30.616 15.570 1.00 38.31 92 LYS A C 1
ATOM 747 O O . LYS A 1 92 ? -34.661 30.202 15.459 1.00 38.31 92 LYS A O 1
ATOM 752 N N . LEU A 1 93 ? -36.728 30.441 14.629 1.00 37.12 93 LEU A N 1
ATOM 753 C CA . LEU A 1 93 ? -36.764 29.682 13.387 1.00 37.12 93 LEU A CA 1
ATOM 754 C C . LEU A 1 93 ? -37.551 30.506 12.370 1.00 37.12 93 LEU A C 1
ATOM 756 O O . LEU A 1 93 ? -38.587 31.112 12.657 1.00 37.12 93 LEU A O 1
ATOM 760 N N . SER A 1 94 ? -37.072 30.463 11.135 1.00 29.30 94 SER A N 1
ATOM 761 C CA . SER A 1 94 ? -37.572 31.317 10.081 1.00 29.30 94 SER A CA 1
ATOM 762 C C . SER A 1 94 ? -38.983 30.903 9.605 1.00 29.30 94 SER A C 1
ATOM 764 O O . SER A 1 94 ? -39.148 29.769 9.162 1.00 29.30 94 SER A O 1
ATOM 766 N N . LYS A 1 95 ? -40.018 31.769 9.632 1.00 36.28 95 LYS A N 1
ATOM 767 C CA . LYS A 1 95 ? -41.292 31.503 8.925 1.00 36.28 95 LYS A CA 1
ATOM 768 C C . LYS A 1 95 ? -41.023 31.550 7.435 1.00 36.28 95 LYS A C 1
ATOM 770 O O . LYS A 1 95 ? -40.333 32.417 6.912 1.00 36.28 95 LYS A O 1
ATOM 775 N N . ILE A 1 96 ? -41.665 30.606 6.790 1.00 37.75 96 ILE A N 1
ATOM 776 C CA . ILE A 1 96 ? -41.687 30.414 5.359 1.00 37.75 96 ILE A CA 1
ATOM 777 C C . ILE A 1 96 ? -42.656 31.460 4.784 1.00 37.75 96 ILE A C 1
ATOM 779 O O . ILE A 1 96 ? -43.822 31.484 5.184 1.00 37.75 96 ILE A O 1
ATOM 783 N N . GLU A 1 97 ? -42.190 32.340 3.893 1.00 34.22 97 GLU A N 1
ATOM 784 C CA . GLU A 1 97 ? -43.076 33.272 3.176 1.00 34.22 97 GLU A CA 1
ATOM 785 C C . GLU A 1 97 ? -43.883 32.541 2.099 1.00 34.22 97 GLU A C 1
ATOM 787 O O . GLU A 1 97 ? -43.418 31.580 1.479 1.00 34.22 97 GLU A O 1
ATOM 792 N N . TYR A 1 98 ? -45.096 33.031 1.848 1.00 37.00 98 TYR A N 1
ATOM 793 C CA . TYR A 1 98 ? -45.913 32.591 0.719 1.00 37.00 98 TYR A CA 1
ATOM 794 C C . TYR A 1 98 ? -45.345 33.152 -0.593 1.00 37.00 98 TYR A C 1
ATOM 796 O O . TYR A 1 98 ? -44.729 34.213 -0.605 1.00 37.00 98 TYR A O 1
ATOM 804 N N . SER A 1 99 ? -45.581 32.474 -1.720 1.00 41.12 99 SER A N 1
ATOM 805 C CA . SER A 1 99 ? -45.034 32.867 -3.032 1.00 41.12 99 SER A CA 1
ATOM 806 C C . SER A 1 99 ? -45.500 34.239 -3.545 1.00 41.12 99 SER A C 1
ATOM 808 O O . SER A 1 99 ? -44.937 34.735 -4.515 1.00 41.12 99 SER A O 1
ATOM 810 N N . GLY A 1 100 ? -46.518 34.844 -2.920 1.00 46.19 100 GLY A N 1
ATOM 811 C CA . GLY A 1 100 ? -47.019 36.187 -3.235 1.00 46.19 100 GLY A CA 1
ATOM 812 C C . GLY A 1 100 ? -47.999 36.268 -4.413 1.00 46.19 100 GLY A C 1
ATOM 813 O O . GLY A 1 100 ? -48.530 37.341 -4.677 1.00 46.19 100 GLY A O 1
ATOM 814 N N . GLU A 1 101 ? -48.278 35.158 -5.098 1.00 40.84 101 GLU A N 1
ATOM 815 C CA . GLU A 1 101 ? -49.228 35.093 -6.216 1.00 40.84 101 GLU A CA 1
ATOM 816 C C . GLU A 1 101 ? -50.564 34.475 -5.768 1.00 40.84 101 GLU A C 1
ATOM 818 O O . GLU A 1 101 ? -50.626 33.307 -5.379 1.00 40.84 101 GLU A O 1
ATOM 823 N N . GLU A 1 102 ? -51.649 35.253 -5.827 1.00 50.41 102 GLU A N 1
ATOM 824 C CA . GLU A 1 102 ? -52.995 34.813 -5.440 1.00 50.41 102 GLU A CA 1
ATOM 825 C C . GLU A 1 102 ? -53.711 34.183 -6.649 1.00 50.41 102 GLU A C 1
ATOM 827 O O . GLU A 1 102 ? -54.218 34.872 -7.533 1.00 50.41 102 GLU A O 1
ATOM 832 N N . MET A 1 103 ? -53.711 32.849 -6.730 1.00 42.78 103 MET A N 1
ATOM 833 C CA . MET A 1 103 ? -54.247 32.113 -7.889 1.00 42.78 103 MET A CA 1
ATOM 834 C C . MET A 1 103 ? -55.681 31.581 -7.709 1.00 42.78 103 MET A C 1
ATOM 836 O O . MET A 1 103 ? -56.187 30.877 -8.584 1.00 42.78 103 MET A O 1
ATOM 840 N N . GLY A 1 104 ? -56.351 31.878 -6.592 1.00 54.78 104 GLY A N 1
ATOM 841 C CA . GLY A 1 104 ? -57.716 31.413 -6.340 1.00 54.78 104 GLY A CA 1
ATOM 842 C C . GLY A 1 104 ? -58.105 31.391 -4.864 1.00 54.78 104 GLY A C 1
ATOM 843 O O . GLY A 1 104 ? -57.411 31.944 -4.017 1.00 54.78 104 GLY A O 1
ATOM 844 N N . THR A 1 105 ? -59.233 30.742 -4.563 1.00 47.53 105 THR A N 1
ATOM 845 C CA . THR A 1 105 ? -59.719 30.566 -3.187 1.00 47.53 105 THR A CA 1
ATOM 846 C C . THR A 1 105 ? -58.759 29.716 -2.363 1.00 47.53 105 THR A C 1
ATOM 848 O O . THR A 1 105 ? -58.217 28.732 -2.867 1.00 47.53 105 THR A O 1
ATOM 851 N N . GLU A 1 106 ? -58.608 30.065 -1.089 1.00 50.44 106 GLU A N 1
ATOM 852 C CA . GLU A 1 106 ? -57.765 29.352 -0.130 1.00 50.44 106 GLU A CA 1
ATOM 853 C C . GLU A 1 106 ? -58.092 27.846 -0.077 1.00 50.44 106 GLU A C 1
ATOM 855 O O . GLU A 1 106 ? -59.254 27.444 0.027 1.00 50.44 106 GLU A O 1
ATOM 860 N N . ILE A 1 107 ? -57.053 27.008 -0.150 1.00 46.25 107 ILE A N 1
ATOM 861 C CA . ILE A 1 107 ? -57.140 25.546 -0.028 1.00 46.25 107 ILE A CA 1
ATOM 862 C C . ILE A 1 107 ? -56.211 25.058 1.088 1.00 46.25 107 ILE A C 1
ATOM 864 O O . ILE A 1 107 ? -55.121 25.594 1.277 1.00 46.25 107 ILE A O 1
ATOM 868 N N . HIS A 1 108 ? -56.605 24.016 1.826 1.00 47.59 108 HIS A N 1
ATOM 869 C CA . HIS A 1 108 ? -55.788 23.479 2.920 1.00 47.59 108 HIS A CA 1
ATOM 870 C C . HIS A 1 108 ? -54.926 22.285 2.482 1.00 47.59 108 HIS A C 1
ATOM 872 O O . HIS A 1 108 ? -55.355 21.438 1.700 1.00 47.59 108 HIS A O 1
ATOM 878 N N . LEU A 1 109 ? -53.736 22.132 3.078 1.00 42.69 109 LEU A N 1
ATOM 879 C CA . LEU A 1 109 ? -52.809 21.027 2.785 1.00 42.69 109 LEU A CA 1
ATOM 880 C C . LEU A 1 109 ? -53.452 19.636 2.938 1.00 42.69 109 LEU A C 1
ATOM 882 O O . LEU A 1 109 ? -53.212 18.767 2.108 1.00 42.69 109 LEU A O 1
ATOM 886 N N . LYS A 1 110 ? -54.311 19.414 3.945 1.00 47.34 110 LYS A N 1
ATOM 887 C CA . LYS A 1 110 ? -55.060 18.148 4.114 1.00 47.34 110 LYS A CA 1
ATOM 888 C C . LYS A 1 110 ? -55.988 17.849 2.929 1.00 47.34 110 LYS A C 1
ATOM 890 O O . LYS A 1 110 ? -56.173 16.688 2.568 1.00 47.34 110 LYS A O 1
ATOM 895 N N . ASP A 1 111 ? -56.537 18.903 2.327 1.00 51.12 111 ASP A N 1
ATOM 896 C CA . ASP A 1 111 ? -57.449 18.832 1.193 1.00 51.12 111 ASP A CA 1
ATOM 897 C C . ASP A 1 111 ? -56.704 18.642 -0.127 1.00 51.12 111 ASP A C 1
ATOM 899 O O . ASP A 1 111 ? -57.294 18.142 -1.067 1.00 51.12 111 ASP A O 1
ATOM 903 N N . VAL A 1 112 ? -55.405 18.950 -0.171 1.00 46.78 112 VAL A N 1
ATOM 904 C CA . VAL A 1 112 ? -54.504 18.676 -1.299 1.00 46.78 112 VAL A CA 1
ATOM 905 C C . VAL A 1 112 ? -53.861 17.289 -1.166 1.00 46.78 112 VAL A C 1
ATOM 907 O O . VAL A 1 112 ? -53.832 16.517 -2.118 1.00 46.78 112 VAL A O 1
ATOM 910 N N . LEU A 1 113 ? -53.396 16.914 0.032 1.00 44.84 113 LEU A N 1
ATOM 911 C CA . LEU A 1 113 ? -52.749 15.626 0.304 1.00 44.84 113 LEU A CA 1
ATOM 912 C C . LEU A 1 113 ? -53.684 14.434 0.087 1.00 44.84 113 LEU A C 1
ATOM 914 O O . LEU A 1 113 ? -53.208 13.374 -0.319 1.00 44.84 113 LEU A O 1
ATOM 918 N N . LYS A 1 114 ? -54.990 14.572 0.347 1.00 54.59 114 LYS A N 1
ATOM 919 C CA . LYS A 1 114 ? -55.979 13.508 0.097 1.00 54.59 114 LYS A CA 1
ATOM 920 C C . LYS A 1 114 ? -56.148 13.186 -1.395 1.00 54.59 114 LYS A C 1
ATOM 922 O O . LYS A 1 114 ? -56.414 12.034 -1.709 1.00 54.59 114 LYS A O 1
ATOM 927 N N . GLU A 1 115 ? -55.875 14.147 -2.279 1.00 54.62 115 GLU A N 1
ATOM 928 C CA . GLU A 1 115 ? -56.019 14.008 -3.739 1.00 54.62 115 GLU A CA 1
ATOM 929 C C . GLU A 1 115 ? -54.859 13.224 -4.385 1.00 54.62 115 GLU A C 1
ATOM 931 O O . GLU A 1 115 ? -54.966 12.748 -5.513 1.00 54.62 115 GLU A O 1
ATOM 936 N N . PHE A 1 116 ? -53.731 13.048 -3.682 1.00 45.09 116 PHE A N 1
ATOM 937 C CA . PHE A 1 116 ? -52.599 12.260 -4.185 1.00 45.09 116 PHE A CA 1
ATOM 938 C C . PHE A 1 116 ? -52.823 10.764 -3.965 1.00 45.09 116 PHE A C 1
ATOM 940 O O . PHE A 1 116 ? -52.574 10.231 -2.880 1.00 45.09 116 PHE A O 1
ATOM 947 N N . GLU A 1 117 ? -53.256 10.057 -4.995 1.00 49.78 117 GLU A N 1
ATOM 948 C CA . GLU A 1 117 ? -53.399 8.602 -4.968 1.00 49.78 117 GLU A CA 1
ATOM 949 C C . GLU A 1 117 ? -52.139 7.891 -5.472 1.00 49.78 117 GLU A C 1
ATOM 951 O O . GLU A 1 117 ? -51.246 8.502 -6.059 1.00 49.78 117 GLU A O 1
ATOM 956 N N . LYS A 1 118 ? -52.047 6.569 -5.261 1.00 53.59 118 LYS A N 1
ATOM 957 C CA . LYS A 1 118 ? -51.040 5.775 -5.975 1.00 53.59 118 LYS A CA 1
ATOM 958 C C . LYS A 1 118 ? -51.344 5.892 -7.465 1.00 53.59 118 LYS A C 1
ATOM 960 O O . LYS A 1 118 ? -52.435 5.547 -7.910 1.00 53.59 118 LYS A O 1
ATOM 965 N N . PHE A 1 119 ? -50.379 6.347 -8.243 1.00 49.09 119 PHE A N 1
ATOM 966 C CA . PHE A 1 119 ? -50.544 6.437 -9.684 1.00 49.09 119 PHE A CA 1
ATOM 967 C C . PHE A 1 119 ? -49.338 5.827 -10.375 1.00 49.09 119 PHE A C 1
ATOM 969 O O . PHE A 1 119 ? -48.243 5.694 -9.822 1.00 49.09 119 PHE A O 1
ATOM 976 N N . LYS A 1 120 ? -49.558 5.369 -11.598 1.00 55.69 120 LYS A N 1
ATOM 977 C CA . LYS A 1 120 ? -48.520 4.704 -12.372 1.00 55.69 120 LYS A CA 1
ATOM 978 C C . LYS A 1 120 ? -47.813 5.764 -13.194 1.00 55.69 120 LYS A C 1
ATOM 980 O O . LYS A 1 120 ? -48.425 6.382 -14.054 1.00 55.69 120 LYS A O 1
ATOM 985 N N . LEU A 1 121 ? -46.522 5.956 -12.937 1.00 53.44 121 LEU A N 1
ATOM 986 C CA . LEU A 1 121 ? -45.664 6.806 -13.762 1.00 53.44 121 LEU A CA 1
ATOM 987 C C . LEU A 1 121 ? -45.635 6.308 -15.208 1.00 53.44 121 LEU A C 1
ATOM 989 O O . LEU A 1 121 ? -45.591 7.106 -16.139 1.00 53.44 121 LEU A O 1
ATOM 993 N N . LYS A 1 122 ? -45.629 4.979 -15.394 1.00 65.94 122 LYS A N 1
ATOM 994 C CA . LYS A 1 122 ? -45.659 4.327 -16.708 1.00 65.94 122 LYS A CA 1
ATOM 995 C C . LYS A 1 122 ? -46.442 3.022 -16.641 1.00 65.94 122 LYS A C 1
ATOM 997 O O . LYS A 1 122 ? -46.078 2.125 -15.877 1.00 65.94 122 LYS A O 1
ATOM 1002 N N . GLU A 1 123 ? -47.478 2.896 -17.465 1.00 74.62 123 GLU A N 1
ATOM 1003 C CA . GLU A 1 123 ? -48.295 1.687 -17.565 1.00 74.62 123 GLU A CA 1
ATOM 1004 C C . GLU A 1 123 ? -48.417 1.165 -19.012 1.00 74.62 123 GLU A C 1
ATOM 1006 O O . GLU A 1 123 ? -48.889 1.896 -19.882 1.00 74.62 123 GLU A O 1
ATOM 1011 N N . PRO A 1 124 ? -48.043 -0.108 -19.250 1.00 75.19 124 PRO A N 1
ATOM 1012 C CA . PRO A 1 124 ? -47.063 -0.856 -18.466 1.00 75.19 124 PRO A CA 1
ATOM 1013 C C . PRO A 1 124 ? -45.661 -0.278 -18.728 1.00 75.19 124 PRO A C 1
ATOM 1015 O O . PRO A 1 124 ? -45.381 0.400 -19.720 1.00 75.19 124 PRO A O 1
ATOM 1018 N N . PHE A 1 125 ? -44.765 -0.509 -17.787 1.00 84.38 125 PHE A N 1
ATOM 1019 C CA . PHE A 1 125 ? -43.366 -0.121 -17.857 1.00 84.38 125 PHE A CA 1
ATOM 1020 C C . PHE A 1 125 ? -42.489 -1.219 -18.458 1.00 84.38 125 PHE A C 1
ATOM 1022 O O . PHE A 1 125 ? -41.457 -0.918 -19.048 1.00 84.38 125 PHE A O 1
ATOM 1029 N N . VAL A 1 126 ? -42.901 -2.479 -18.335 1.00 84.62 126 VAL A N 1
ATOM 1030 C CA . VAL A 1 126 ? -42.204 -3.641 -18.888 1.00 84.62 126 VAL A CA 1
ATOM 1031 C C . VAL A 1 126 ? -43.182 -4.476 -19.707 1.00 84.62 126 VAL A C 1
ATOM 1033 O O . VAL A 1 126 ? -44.294 -4.752 -19.251 1.00 84.62 126 VAL A O 1
ATOM 1036 N N . TYR A 1 127 ? -42.747 -4.907 -20.887 1.00 84.81 127 TYR A N 1
ATOM 1037 C CA . TYR A 1 127 ? -43.521 -5.675 -21.861 1.00 84.81 127 TYR A CA 1
ATOM 1038 C C . TYR A 1 127 ? -42.717 -6.901 -22.308 1.00 84.81 127 TYR A C 1
ATOM 1040 O O . TYR A 1 127 ? -41.499 -6.803 -22.425 1.00 84.81 127 TYR A O 1
ATOM 1048 N N . ILE A 1 128 ? -43.369 -8.019 -22.634 1.00 86.75 128 ILE A N 1
ATOM 1049 C CA . ILE A 1 128 ? -42.795 -9.021 -23.550 1.00 86.75 128 ILE A CA 1
ATOM 1050 C C . ILE A 1 128 ? -43.219 -8.636 -24.959 1.00 86.75 128 ILE A C 1
ATOM 1052 O O . ILE A 1 128 ? -44.393 -8.357 -25.192 1.00 86.75 128 ILE A O 1
ATOM 1056 N N . VAL A 1 129 ? -42.287 -8.618 -25.900 1.00 82.69 129 VAL A N 1
ATOM 1057 C CA . VAL A 1 129 ? -42.531 -8.176 -27.277 1.00 82.69 129 VAL A CA 1
ATOM 1058 C C . VAL A 1 129 ? -41.939 -9.181 -28.269 1.00 82.69 129 VAL A C 1
ATOM 1060 O O . VAL A 1 129 ? -41.397 -10.217 -27.882 1.00 82.69 129 VAL A O 1
ATOM 1063 N N . GLY A 1 130 ? -42.062 -8.904 -29.565 1.00 80.88 130 GLY A N 1
ATOM 1064 C CA . GLY A 1 130 ? -41.332 -9.649 -30.587 1.00 80.88 130 GLY A CA 1
ATOM 1065 C C . GLY A 1 130 ? -41.956 -10.997 -30.955 1.00 80.88 130 GLY A C 1
ATOM 1066 O O . GLY A 1 130 ? -43.171 -11.206 -30.868 1.00 80.88 130 GLY A O 1
ATOM 1067 N N . GLY A 1 131 ? -41.133 -11.913 -31.468 1.00 73.31 131 GLY A N 1
ATOM 1068 C CA . GLY A 1 131 ? -41.609 -13.099 -32.194 1.00 73.31 131 GLY A CA 1
ATOM 1069 C C . GLY A 1 131 ? -42.503 -14.032 -31.369 1.00 73.31 131 GLY A C 1
ATOM 1070 O O . GLY A 1 131 ? -43.470 -14.585 -31.894 1.00 73.31 131 GLY A O 1
ATOM 1071 N N . ILE A 1 132 ? -42.227 -14.176 -30.067 1.00 83.81 132 ILE A N 1
ATOM 1072 C CA . ILE A 1 132 ? -43.028 -15.034 -29.182 1.00 83.81 132 ILE A CA 1
ATOM 1073 C C . ILE A 1 132 ? -44.458 -14.514 -29.009 1.00 83.81 132 ILE A C 1
ATOM 1075 O O . ILE A 1 132 ? -45.390 -15.314 -29.001 1.00 83.81 132 ILE A O 1
ATOM 1079 N N . CYS A 1 133 ? -44.633 -13.193 -28.940 1.00 76.25 133 CYS A N 1
ATOM 1080 C CA . CYS A 1 133 ? -45.944 -12.561 -28.824 1.00 76.25 133 CYS A CA 1
ATOM 1081 C C . CYS A 1 133 ? -46.720 -12.633 -30.144 1.00 76.25 133 CYS A C 1
ATOM 1083 O O . CYS A 1 133 ? -47.930 -12.817 -30.132 1.00 76.25 133 CYS A O 1
ATOM 1085 N N . ASN A 1 134 ? -46.027 -12.555 -31.285 1.00 74.94 134 ASN A N 1
ATOM 1086 C CA . ASN A 1 134 ? -46.654 -12.620 -32.608 1.00 74.94 134 ASN A CA 1
ATOM 1087 C C . ASN A 1 134 ? -47.104 -14.033 -33.013 1.00 74.94 134 ASN A C 1
ATOM 1089 O O . ASN A 1 134 ? -48.096 -14.184 -33.720 1.00 74.94 134 ASN A O 1
ATOM 1093 N N . HIS A 1 135 ? -46.376 -15.072 -32.597 1.00 71.88 135 HIS A N 1
ATOM 1094 C CA . HIS A 1 135 ? -46.619 -16.445 -33.059 1.00 71.88 135 HIS A CA 1
ATOM 1095 C C . HIS A 1 135 ? -47.096 -17.398 -31.955 1.00 71.88 135 HIS A C 1
ATOM 1097 O O . HIS A 1 135 ? -47.301 -18.586 -32.216 1.00 71.88 135 HIS A O 1
ATOM 1103 N N . GLY A 1 136 ? -47.198 -16.921 -30.709 1.00 65.31 136 GLY A N 1
ATOM 1104 C CA . GLY A 1 136 ? -47.507 -17.724 -29.518 1.00 65.31 136 GLY A CA 1
ATOM 1105 C C . GLY A 1 136 ? -46.413 -18.730 -29.125 1.00 65.31 136 GLY A C 1
ATOM 1106 O O . GLY A 1 136 ? -46.521 -19.409 -28.106 1.00 65.31 136 GLY A O 1
ATOM 1107 N N . LYS A 1 137 ? -45.351 -18.855 -29.930 1.00 70.38 137 LYS A N 1
ATOM 1108 C CA . LYS A 1 137 ? -44.210 -19.756 -29.734 1.00 70.38 137 LYS A CA 1
ATOM 1109 C C . LYS A 1 137 ? -42.993 -19.228 -30.485 1.00 70.38 137 LYS A C 1
ATOM 1111 O O . LYS A 1 137 ? -43.123 -18.652 -31.559 1.00 70.38 137 LYS A O 1
ATOM 1116 N N . THR A 1 138 ? -41.795 -19.477 -29.963 1.00 70.38 138 THR A N 1
ATOM 1117 C CA . THR A 1 138 ? -40.545 -19.086 -30.632 1.00 70.38 138 THR A CA 1
ATOM 1118 C C . THR A 1 138 ? -39.449 -20.135 -30.441 1.00 70.38 138 THR A C 1
ATOM 1120 O O . THR A 1 138 ? -39.336 -20.759 -29.379 1.00 70.38 138 THR A O 1
ATOM 1123 N N . LYS A 1 139 ? -38.611 -20.320 -31.470 1.00 71.88 139 LYS A N 1
ATOM 1124 C CA . LYS A 1 139 ? -37.312 -21.014 -31.374 1.00 71.88 139 LYS A CA 1
ATOM 1125 C C . LYS A 1 139 ? -36.137 -20.038 -31.150 1.00 71.88 139 LYS A C 1
ATOM 1127 O O . LYS A 1 139 ? -35.053 -20.506 -30.828 1.00 71.88 139 LYS A O 1
ATOM 1132 N N . GLY A 1 140 ? -36.369 -18.725 -31.279 1.00 71.06 140 GLY A N 1
ATOM 1133 C CA . GLY A 1 140 ? -35.389 -17.637 -31.115 1.00 71.06 140 GLY A CA 1
ATOM 1134 C C . GLY A 1 140 ? -35.360 -17.030 -29.707 1.00 71.06 140 GLY A C 1
ATOM 1135 O O . GLY A 1 140 ? -35.672 -17.702 -28.731 1.00 71.06 140 GLY A O 1
ATOM 1136 N N . ASP A 1 141 ? -34.976 -15.777 -29.560 1.00 74.88 141 ASP A N 1
ATOM 1137 C CA . ASP A 1 141 ? -34.963 -15.044 -28.291 1.00 74.88 141 ASP A CA 1
ATOM 1138 C C . ASP A 1 141 ? -36.370 -14.689 -27.760 1.00 74.88 141 ASP A C 1
ATOM 1140 O O . ASP A 1 141 ? -37.403 -14.968 -28.379 1.00 74.88 141 ASP A O 1
ATOM 1144 N N . ILE A 1 142 ? -36.395 -14.187 -26.526 1.00 82.75 142 ILE A N 1
ATOM 1145 C CA . ILE A 1 142 ? -37.548 -13.675 -25.788 1.00 82.75 142 ILE A CA 1
ATOM 1146 C C . ILE A 1 142 ? -37.232 -12.216 -25.467 1.00 82.75 142 ILE A C 1
ATOM 1148 O O . ILE A 1 142 ? -36.431 -11.931 -24.571 1.00 82.75 142 ILE A O 1
ATOM 1152 N N . ASP A 1 143 ? -37.874 -11.312 -26.196 1.00 86.25 143 ASP A N 1
ATOM 1153 C CA . ASP A 1 143 ? -37.662 -9.878 -26.057 1.00 86.25 143 ASP A CA 1
ATOM 1154 C C . ASP A 1 143 ? -38.509 -9.297 -24.920 1.00 86.25 143 ASP A C 1
ATOM 1156 O O . ASP A 1 143 ? -39.726 -9.491 -24.860 1.00 86.25 143 ASP A O 1
ATOM 1160 N N . ILE A 1 144 ? -37.868 -8.548 -24.026 1.00 87.56 144 ILE A N 1
ATOM 1161 C CA . ILE A 1 144 ? -38.495 -7.815 -22.928 1.00 87.56 144 ILE A CA 1
ATOM 1162 C C . ILE A 1 144 ? -38.192 -6.329 -23.104 1.00 87.56 144 ILE A C 1
ATOM 1164 O O . ILE A 1 144 ? -37.057 -5.904 -22.906 1.00 87.56 144 ILE A O 1
ATOM 1168 N N . LEU A 1 145 ? -39.200 -5.529 -23.436 1.00 87.31 145 LEU A N 1
ATOM 1169 C CA . LEU A 1 145 ? -39.070 -4.082 -23.585 1.00 87.31 145 LEU A CA 1
ATOM 1170 C C . LEU A 1 145 ? -39.302 -3.378 -22.248 1.00 87.31 145 LEU A C 1
ATOM 1172 O O . LEU A 1 145 ? -40.341 -3.571 -21.619 1.00 87.31 145 LEU A O 1
ATOM 1176 N N . ILE A 1 146 ? -38.364 -2.526 -21.836 1.00 87.62 146 ILE A N 1
ATOM 1177 C CA . ILE A 1 146 ? -38.514 -1.615 -20.698 1.00 87.62 146 ILE A CA 1
ATOM 1178 C C . ILE A 1 146 ? -38.737 -0.205 -21.252 1.00 87.62 146 ILE A C 1
ATOM 1180 O O . ILE A 1 146 ? -37.877 0.334 -21.945 1.00 87.62 146 ILE A O 1
ATOM 1184 N N . LYS A 1 147 ? -39.880 0.408 -20.926 1.00 83.31 147 LYS A N 1
ATOM 1185 C CA . LYS A 1 147 ? -40.311 1.729 -21.411 1.00 83.31 147 LYS A CA 1
ATOM 1186 C C . LYS A 1 147 ? -39.560 2.868 -20.723 1.00 83.31 147 LYS A C 1
ATOM 1188 O O . LYS A 1 147 ? -40.122 3.688 -19.990 1.00 83.31 147 LYS A O 1
ATOM 1193 N N . LYS A 1 148 ? -38.251 2.901 -20.919 1.00 84.06 148 LYS A N 1
ATOM 1194 C CA . LYS A 1 148 ? -37.363 4.003 -20.567 1.00 84.06 148 LYS A CA 1
ATOM 1195 C C . LYS A 1 148 ? -36.162 4.026 -21.493 1.00 84.06 148 LYS A C 1
ATOM 1197 O O . LYS A 1 148 ? -35.798 2.986 -22.045 1.00 84.06 148 LYS A O 1
ATOM 1202 N N . SER A 1 149 ? -35.504 5.177 -21.532 1.00 79.06 149 SER A N 1
ATOM 1203 C CA . SER A 1 149 ? -34.221 5.300 -22.193 1.00 79.06 149 SER A CA 1
ATOM 1204 C C . SER A 1 149 ? -33.174 4.422 -21.532 1.00 79.06 149 SER A C 1
ATOM 1206 O O . SER A 1 149 ? -33.195 4.166 -20.319 1.00 79.06 149 SER A O 1
ATOM 1208 N N . ARG A 1 150 ? -32.267 3.935 -22.367 1.00 78.44 150 ARG A N 1
ATOM 1209 C CA . ARG A 1 150 ? -31.159 3.096 -21.956 1.00 78.44 150 ARG A CA 1
ATOM 1210 C C . ARG A 1 150 ? -30.338 3.825 -20.886 1.00 78.44 150 ARG A C 1
ATOM 1212 O O . ARG A 1 150 ? -29.947 4.973 -21.104 1.00 78.44 150 ARG A O 1
ATOM 1219 N N . PRO A 1 151 ? -30.075 3.193 -19.729 1.00 72.56 151 PRO A N 1
ATOM 1220 C CA . PRO A 1 151 ? -29.311 3.838 -18.669 1.00 72.56 151 PRO A CA 1
ATOM 1221 C C . PRO A 1 151 ? -27.880 4.149 -19.133 1.00 72.56 151 PRO A C 1
ATOM 1223 O O . PRO A 1 151 ? -27.294 3.403 -19.923 1.00 72.56 151 PRO A O 1
ATOM 1226 N N . VAL A 1 152 ? -27.312 5.246 -18.620 1.00 71.12 152 VAL A N 1
ATOM 1227 C CA . VAL A 1 152 ? -25.929 5.671 -18.917 1.00 71.12 152 VAL A CA 1
ATOM 1228 C C . VAL A 1 152 ? -24.913 4.719 -18.275 1.00 71.12 152 VAL A C 1
ATOM 1230 O O . VAL A 1 152 ? -23.786 4.605 -18.752 1.00 71.12 152 VAL A O 1
ATOM 1233 N N . ASP A 1 153 ? -25.309 4.008 -17.217 1.00 65.94 153 ASP A N 1
ATOM 1234 C CA . ASP A 1 153 ? -24.562 2.904 -16.618 1.00 65.94 153 ASP A CA 1
ATOM 1235 C C . ASP A 1 153 ? -25.452 1.653 -16.520 1.00 65.94 153 ASP A C 1
ATOM 1237 O O . ASP A 1 153 ? -26.488 1.648 -15.855 1.00 65.94 153 ASP A O 1
ATOM 1241 N N . ASP A 1 154 ? -25.017 0.546 -17.128 1.00 58.56 154 ASP A N 1
ATOM 1242 C CA . ASP A 1 154 ? -25.716 -0.747 -17.078 1.00 58.56 154 ASP A CA 1
ATOM 1243 C C . ASP A 1 154 ? -25.985 -1.248 -15.645 1.00 58.56 154 ASP A C 1
ATOM 1245 O O . ASP A 1 154 ? -26.856 -2.103 -15.446 1.00 58.56 154 ASP A O 1
ATOM 1249 N N . ARG A 1 155 ? -25.247 -0.742 -14.644 1.00 62.12 155 ARG A N 1
ATOM 1250 C CA . ARG A 1 155 ? -25.420 -1.092 -13.228 1.00 62.12 155 ARG A CA 1
ATOM 1251 C C . ARG A 1 155 ? -26.713 -0.572 -12.613 1.00 62.12 155 ARG A C 1
ATOM 1253 O O . ARG A 1 155 ? -27.186 -1.182 -11.656 1.00 62.12 155 ARG A O 1
ATOM 1260 N N . GLU A 1 156 ? -27.301 0.480 -13.173 1.00 63.97 156 GLU A N 1
ATOM 1261 C CA . GLU A 1 156 ? -28.536 1.087 -12.660 1.00 63.97 156 GLU A CA 1
ATOM 1262 C C . GLU A 1 156 ? -29.724 0.113 -12.715 1.00 63.97 156 GLU A C 1
ATOM 1264 O O . GLU A 1 156 ? -30.558 0.095 -11.813 1.00 63.97 156 GLU A O 1
ATOM 1269 N N . ASP A 1 157 ? -29.753 -0.776 -13.716 1.00 75.62 157 ASP A N 1
ATOM 1270 C CA . ASP A 1 157 ? -30.838 -1.746 -13.917 1.00 75.62 157 ASP A CA 1
ATOM 1271 C C . ASP A 1 157 ? -30.515 -3.172 -13.487 1.00 75.62 157 ASP A C 1
ATOM 1273 O O . ASP A 1 157 ? -31.362 -4.061 -13.639 1.00 75.62 157 ASP A O 1
ATOM 1277 N N . ILE A 1 158 ? -29.319 -3.423 -12.942 1.00 70.38 158 ILE A N 1
ATOM 1278 C CA . ILE A 1 158 ? -28.944 -4.761 -12.465 1.00 70.38 158 ILE A CA 1
ATOM 1279 C C . ILE A 1 158 ? -30.021 -5.342 -11.535 1.00 70.38 158 ILE A C 1
ATOM 1281 O O . ILE A 1 158 ? -30.423 -6.485 -11.768 1.00 70.38 158 ILE A O 1
ATOM 1285 N N . PRO A 1 159 ? -30.561 -4.602 -10.544 1.00 57.00 159 PRO A N 1
ATOM 1286 C CA . PRO A 1 159 ? -31.600 -5.137 -9.667 1.00 57.00 159 PRO A CA 1
ATOM 1287 C C . PRO A 1 159 ? -32.896 -5.507 -10.405 1.00 57.00 159 PRO A C 1
ATOM 1289 O O . PRO A 1 159 ? -33.481 -6.551 -10.115 1.00 57.00 159 PRO A O 1
ATOM 1292 N N . LEU A 1 160 ? -33.335 -4.691 -11.371 1.00 75.06 160 LEU A N 1
ATOM 1293 C CA . LEU A 1 160 ? -34.572 -4.904 -12.130 1.00 75.06 160 LEU A CA 1
ATOM 1294 C C . LEU A 1 160 ? -34.446 -6.104 -13.082 1.00 75.06 160 LEU A C 1
ATOM 1296 O O . LEU A 1 160 ? -35.255 -7.032 -13.017 1.00 75.06 160 LEU A O 1
ATOM 1300 N N . LYS A 1 161 ? -33.383 -6.141 -13.899 1.00 77.88 161 LYS A N 1
ATOM 1301 C CA . LYS A 1 161 ? -33.094 -7.253 -14.824 1.00 77.88 161 LYS A CA 1
ATOM 1302 C C . LYS A 1 161 ? -32.925 -8.574 -14.081 1.00 77.88 161 LYS A C 1
ATOM 1304 O O . LYS A 1 161 ? -33.478 -9.593 -14.492 1.00 77.88 161 LYS A O 1
ATOM 1309 N N . PHE A 1 162 ? -32.205 -8.558 -12.957 1.00 63.53 162 PHE A N 1
ATOM 1310 C CA . PHE A 1 162 ? -32.002 -9.741 -12.123 1.00 63.53 162 PHE A CA 1
ATOM 1311 C C . PHE A 1 162 ? -33.318 -10.283 -11.555 1.00 63.53 162 PHE A C 1
ATOM 1313 O O . PHE A 1 162 ? -33.541 -11.496 -11.570 1.00 63.53 162 PHE A O 1
ATOM 1320 N N . ARG A 1 163 ? -34.209 -9.400 -11.082 1.00 64.12 163 ARG A N 1
ATOM 1321 C CA . ARG A 1 163 ? -35.525 -9.794 -10.557 1.00 64.12 163 ARG A CA 1
ATOM 1322 C C . ARG A 1 163 ? -36.429 -10.378 -11.642 1.00 64.12 163 ARG A C 1
ATOM 1324 O O . ARG A 1 163 ? -37.077 -11.379 -11.358 1.00 64.12 163 ARG A O 1
ATOM 1331 N N . ILE A 1 164 ? -36.429 -9.826 -12.859 1.00 74.50 164 ILE A N 1
ATOM 1332 C CA . ILE A 1 164 ? -37.196 -10.367 -13.999 1.00 74.50 164 ILE A CA 1
ATOM 1333 C C . ILE A 1 164 ? -36.635 -11.731 -14.432 1.00 74.50 164 ILE A C 1
ATOM 1335 O O . ILE A 1 164 ? -37.375 -12.707 -14.526 1.00 74.50 164 ILE A O 1
ATOM 1339 N N . MET A 1 165 ? -35.314 -11.843 -14.613 1.00 72.69 165 MET A N 1
ATOM 1340 C CA . MET A 1 165 ? -34.660 -13.089 -15.040 1.00 72.69 165 MET A CA 1
ATOM 1341 C C . MET A 1 165 ? -34.934 -14.257 -14.079 1.00 72.69 165 MET A C 1
ATOM 1343 O O . MET A 1 165 ? -35.181 -15.380 -14.518 1.00 72.69 165 MET A O 1
ATOM 1347 N N . ARG A 1 166 ? -34.927 -14.009 -12.763 1.00 68.62 166 ARG A N 1
ATOM 1348 C CA . ARG A 1 166 ? -35.158 -15.046 -11.742 1.00 68.62 166 ARG A CA 1
ATOM 1349 C C . ARG A 1 166 ? -36.569 -15.620 -11.719 1.00 68.62 166 ARG A C 1
ATOM 1351 O O . ARG A 1 166 ? -36.748 -16.688 -11.140 1.00 68.62 166 ARG A O 1
ATOM 1358 N N . GLN A 1 167 ? -37.542 -14.935 -12.310 1.00 63.25 167 GLN A N 1
ATOM 1359 C CA . GLN A 1 167 ? -38.910 -15.445 -12.401 1.00 63.25 167 GLN A CA 1
ATOM 1360 C C . GLN A 1 167 ? -39.060 -16.495 -13.509 1.00 63.25 167 GLN A C 1
ATOM 1362 O O . GLN A 1 167 ? -40.037 -17.237 -13.523 1.00 63.25 167 GLN A O 1
ATOM 1367 N N . LEU A 1 168 ? -38.072 -16.612 -14.403 1.00 67.25 168 LEU A N 1
ATOM 1368 C CA . LEU A 1 168 ? -38.062 -17.597 -15.477 1.00 67.25 168 LEU A CA 1
ATOM 1369 C C . LEU A 1 168 ? -37.154 -18.791 -15.137 1.00 67.25 168 LEU A C 1
ATOM 1371 O O . LEU A 1 168 ? -36.094 -18.615 -14.528 1.00 67.25 168 LEU A O 1
ATOM 1375 N N . PRO A 1 169 ? -37.504 -20.020 -15.563 1.00 62.28 169 PRO A N 1
ATOM 1376 C CA . PRO A 1 169 ? -36.611 -21.170 -15.455 1.00 62.28 169 PRO A CA 1
ATOM 1377 C C . PRO A 1 169 ? -35.256 -20.930 -16.138 1.00 62.28 169 PRO A C 1
ATOM 1379 O O . PRO A 1 169 ? -35.202 -20.380 -17.238 1.00 62.28 169 PRO A O 1
ATOM 1382 N N . LYS A 1 170 ? -34.163 -21.434 -15.540 1.00 55.50 170 LYS A N 1
ATOM 1383 C CA . LYS A 1 170 ? -32.773 -21.231 -16.013 1.00 55.50 170 LYS A CA 1
ATOM 1384 C C . LYS A 1 170 ? -32.554 -21.516 -17.500 1.00 55.50 170 LYS A C 1
ATOM 1386 O O . LYS A 1 170 ? -31.777 -20.822 -18.147 1.00 55.50 170 LYS A O 1
ATOM 1391 N N . LYS A 1 171 ? -33.266 -22.502 -18.056 1.00 65.38 171 LYS A N 1
ATOM 1392 C CA . LYS A 1 171 ? -33.194 -22.866 -19.482 1.00 65.38 171 LYS A CA 1
ATOM 1393 C C . LYS A 1 171 ? -33.598 -21.736 -20.441 1.00 65.38 171 LYS A C 1
ATOM 1395 O O . LYS A 1 171 ? -33.252 -21.797 -21.613 1.00 65.38 171 LYS A O 1
ATOM 1400 N N . TYR A 1 172 ? -34.314 -20.718 -19.961 1.00 56.75 172 TYR A N 1
ATOM 1401 C CA . TYR A 1 172 ? -34.728 -19.558 -20.755 1.00 56.75 172 TYR A CA 1
ATOM 1402 C C . TYR A 1 172 ? -33.821 -18.337 -20.573 1.00 56.75 172 TYR A C 1
ATOM 1404 O O . TYR A 1 172 ? -33.937 -17.393 -21.344 1.00 56.75 172 TYR A O 1
ATOM 1412 N N . TRP A 1 173 ? -32.895 -18.343 -19.607 1.00 70.88 173 TRP A N 1
ATOM 1413 C CA . TRP A 1 173 ? -32.086 -17.159 -19.278 1.00 70.88 173 TRP A CA 1
ATOM 1414 C C . TRP A 1 173 ? -31.207 -16.702 -20.440 1.00 70.88 173 TRP A C 1
ATOM 1416 O O . TRP A 1 173 ? -31.114 -15.512 -20.703 1.00 70.88 173 TRP A O 1
ATOM 1426 N N . GLN A 1 174 ? -30.618 -17.648 -21.174 1.00 69.00 174 GLN A N 1
ATOM 1427 C CA . GLN A 1 174 ? -29.779 -17.353 -22.341 1.00 69.00 174 GLN A CA 1
ATOM 1428 C C . GLN A 1 174 ? -30.571 -16.834 -23.548 1.00 69.00 174 GLN A C 1
ATOM 1430 O O . GLN A 1 174 ? -29.973 -16.419 -24.532 1.00 69.00 174 GLN A O 1
ATOM 1435 N N . ARG A 1 175 ? -31.906 -16.886 -23.488 1.00 73.00 175 ARG A N 1
ATOM 1436 C CA . ARG A 1 175 ? -32.800 -16.404 -24.545 1.00 73.00 175 ARG A CA 1
ATOM 1437 C C . ARG A 1 175 ? -33.407 -15.046 -24.203 1.00 73.00 175 ARG A C 1
ATOM 1439 O O . ARG A 1 175 ? -34.152 -14.532 -25.018 1.00 73.00 175 ARG A O 1
ATOM 1446 N N . LEU A 1 176 ? -33.136 -14.485 -23.023 1.00 78.88 176 LEU A N 1
ATOM 1447 C CA . LEU A 1 176 ? -33.671 -13.185 -22.631 1.00 78.88 176 LEU A CA 1
ATOM 1448 C C . LEU A 1 176 ? -32.916 -12.050 -23.305 1.00 78.88 176 LEU A C 1
ATOM 1450 O O . LEU A 1 176 ? -31.707 -11.912 -23.126 1.00 78.88 176 LEU A O 1
ATOM 1454 N N . HIS A 1 177 ? -33.663 -11.192 -23.983 1.00 85.44 177 HIS A N 1
ATOM 1455 C CA . HIS A 1 177 ? -33.148 -9.985 -24.596 1.00 85.44 177 HIS A CA 1
ATOM 1456 C C . HIS A 1 177 ? -33.899 -8.777 -24.032 1.00 85.44 177 HIS A C 1
ATOM 1458 O O . HIS A 1 177 ? -35.112 -8.674 -24.165 1.00 85.44 177 HIS A O 1
ATOM 1464 N N . PHE A 1 178 ? -33.194 -7.881 -23.337 1.00 85.50 178 PHE A N 1
ATOM 1465 C CA . PHE A 1 178 ? -33.800 -6.674 -22.771 1.00 85.50 178 PHE A CA 1
ATOM 1466 C C . PHE A 1 178 ? -33.643 -5.503 -23.738 1.00 85.50 178 PHE A C 1
ATOM 1468 O O . PHE A 1 178 ? -32.525 -5.059 -24.000 1.00 85.50 178 PHE A O 1
ATOM 1475 N N . LEU A 1 179 ? -34.771 -4.998 -24.219 1.00 86.25 179 LEU A N 1
ATOM 1476 C CA . LEU A 1 179 ? -34.880 -3.845 -25.098 1.00 86.25 179 LEU A CA 1
ATOM 1477 C C . LEU A 1 179 ? -35.222 -2.592 -24.284 1.00 86.25 179 LEU A C 1
ATOM 1479 O O . LEU A 1 179 ? -35.893 -2.672 -23.251 1.00 86.25 179 LEU A O 1
ATOM 1483 N N . TYR A 1 180 ? -34.782 -1.436 -24.772 1.00 85.56 180 TYR A N 1
ATOM 1484 C CA . TYR A 1 180 ? -35.067 -0.126 -24.189 1.00 85.56 180 TYR A CA 1
ATOM 1485 C C . TYR A 1 180 ? -35.748 0.767 -25.210 1.00 85.56 180 TYR A C 1
ATOM 1487 O O . TYR A 1 180 ? -35.532 0.632 -26.412 1.00 85.56 180 TYR A O 1
ATOM 1495 N N . ASP A 1 181 ? -36.566 1.672 -24.702 1.00 81.12 181 ASP A N 1
ATOM 1496 C CA . ASP A 1 181 ? -37.343 2.608 -25.491 1.00 81.12 181 ASP A CA 1
ATOM 1497 C C . ASP A 1 181 ? -36.811 4.017 -25.238 1.00 81.12 181 ASP A C 1
ATOM 1499 O O . ASP A 1 181 ? -37.240 4.705 -24.308 1.00 81.12 181 ASP A O 1
ATOM 1503 N N . ASP A 1 182 ? -35.810 4.401 -26.031 1.00 72.31 182 ASP A N 1
ATOM 1504 C CA . ASP A 1 182 ? -35.071 5.656 -25.867 1.00 72.31 182 ASP A CA 1
ATOM 1505 C C . ASP A 1 182 ? -35.951 6.898 -26.023 1.00 72.31 182 ASP A C 1
ATOM 1507 O O . ASP A 1 182 ? -35.679 7.912 -25.378 1.00 72.31 182 ASP A O 1
ATOM 1511 N N . GLU A 1 183 ? -37.049 6.775 -26.768 1.00 69.44 183 GLU A N 1
ATOM 1512 C CA . GLU A 1 183 ? -37.985 7.855 -27.092 1.00 69.44 183 GLU A CA 1
ATOM 1513 C C . GLU A 1 183 ? -39.357 7.706 -26.395 1.00 69.44 183 GLU A C 1
ATOM 1515 O O . GLU A 1 183 ? -40.243 8.534 -26.582 1.00 69.44 183 GLU A O 1
ATOM 1520 N N . LEU A 1 184 ? -39.531 6.695 -25.531 1.00 60.38 184 LEU A N 1
ATOM 1521 C CA . LEU A 1 184 ? -40.749 6.428 -24.740 1.00 60.38 184 LEU A CA 1
ATOM 1522 C C . LEU A 1 184 ? -42.028 6.113 -25.548 1.00 60.38 184 LEU A C 1
ATOM 1524 O O . LEU A 1 184 ? -43.140 6.236 -25.016 1.00 60.38 184 LEU A O 1
ATOM 1528 N N . HIS A 1 185 ? -41.895 5.655 -26.790 1.00 74.62 185 HIS A N 1
ATOM 1529 C CA . HIS A 1 185 ? -43.008 5.356 -27.694 1.00 74.62 185 HIS A CA 1
ATOM 1530 C C . HIS A 1 185 ? -43.824 4.102 -27.314 1.00 74.62 185 HIS A C 1
ATOM 1532 O O . HIS A 1 185 ? -45.018 4.020 -27.600 1.00 74.62 185 HIS A O 1
ATOM 1538 N N . GLY A 1 186 ? -43.237 3.154 -26.586 1.00 75.88 186 GLY A N 1
ATOM 1539 C CA . GLY A 1 186 ? -43.805 1.843 -26.278 1.00 75.88 186 GLY A CA 1
ATOM 1540 C C . GLY A 1 186 ? -43.616 0.824 -27.413 1.00 75.88 186 GLY A C 1
ATOM 1541 O O . GLY A 1 186 ? -42.980 1.111 -28.427 1.00 75.88 186 GLY A O 1
ATOM 1542 N N . PRO A 1 187 ? -44.129 -0.408 -27.250 1.00 81.19 187 PRO A N 1
ATOM 1543 C CA . PRO A 1 187 ? -44.028 -1.426 -28.290 1.00 81.19 187 PRO A CA 1
ATOM 1544 C C . PRO A 1 187 ? -44.891 -1.073 -29.507 1.00 81.19 187 PRO A C 1
ATOM 1546 O O . PRO A 1 187 ? -46.054 -0.707 -29.371 1.00 81.19 187 PRO A O 1
ATOM 1549 N N . PHE A 1 188 ? -44.342 -1.265 -30.705 1.00 77.00 188 PHE A N 1
ATOM 1550 C CA . PHE A 1 188 ? -45.029 -1.012 -31.979 1.00 77.00 188 PHE A CA 1
ATOM 1551 C C . PHE A 1 188 ? -45.487 -2.301 -32.699 1.00 77.00 188 PHE A C 1
ATOM 1553 O O . PHE A 1 188 ? -45.968 -2.250 -33.827 1.00 77.00 188 PHE A O 1
ATOM 1560 N N . THR A 1 189 ? -45.334 -3.471 -32.064 1.00 76.38 189 THR A N 1
ATOM 1561 C CA . THR A 1 189 ? -45.803 -4.789 -32.552 1.00 76.38 189 THR A CA 1
ATOM 1562 C C . THR A 1 189 ? -46.496 -5.554 -31.424 1.00 76.38 189 THR A C 1
ATOM 1564 O O . THR A 1 189 ? -46.473 -5.079 -30.293 1.00 76.38 189 THR A O 1
ATOM 1567 N N . ASN A 1 190 ? -47.090 -6.727 -31.696 1.00 73.06 190 ASN A N 1
ATOM 1568 C CA . ASN A 1 190 ? -47.795 -7.514 -30.674 1.00 73.06 190 ASN A CA 1
ATOM 1569 C C . ASN A 1 190 ? -46.946 -7.713 -29.408 1.00 73.06 190 ASN A C 1
ATOM 1571 O O . ASN A 1 190 ? -45.774 -8.096 -29.473 1.00 73.06 190 ASN A O 1
ATOM 1575 N N . TYR A 1 191 ? -47.565 -7.475 -28.254 1.00 81.62 191 TYR A N 1
ATOM 1576 C CA . TYR A 1 191 ? -46.895 -7.460 -26.962 1.00 81.62 191 TYR A CA 1
ATOM 1577 C C . TYR A 1 191 ? -47.781 -8.023 -25.850 1.00 81.62 191 TYR A C 1
ATOM 1579 O O . TYR A 1 191 ? -49.002 -8.077 -25.972 1.00 81.62 191 TYR A O 1
ATOM 1587 N N . VAL A 1 192 ? -47.149 -8.398 -24.737 1.00 78.75 192 VAL A N 1
ATOM 1588 C CA . VAL A 1 192 ? -47.811 -8.766 -23.482 1.00 78.75 192 VAL A CA 1
ATOM 1589 C C . VAL A 1 192 ? -47.339 -7.811 -22.382 1.00 78.75 192 VAL A C 1
ATOM 1591 O O . VAL A 1 192 ? -46.133 -7.736 -22.127 1.00 78.75 192 VAL A O 1
ATOM 1594 N N . PRO A 1 193 ? -48.242 -7.068 -21.723 1.00 79.00 193 PRO A N 1
ATOM 1595 C CA . PRO A 1 193 ? -47.883 -6.195 -20.611 1.00 79.00 193 PRO A CA 1
ATOM 1596 C C . PRO A 1 193 ? -47.455 -7.037 -19.396 1.00 79.00 193 PRO A C 1
ATOM 1598 O O . PRO A 1 193 ? -48.142 -7.993 -19.045 1.00 79.00 193 PRO A O 1
ATOM 1601 N N . LEU A 1 194 ? -46.333 -6.700 -18.747 1.00 76.75 194 LEU A N 1
ATOM 1602 C CA . LEU A 1 194 ? -45.837 -7.445 -17.579 1.00 76.75 194 LEU A CA 1
ATOM 1603 C C . LEU A 1 194 ? -45.919 -6.664 -16.267 1.00 76.75 194 LEU A C 1
ATOM 1605 O O . LEU A 1 194 ? -46.496 -7.148 -15.299 1.00 76.75 194 LEU A O 1
ATOM 1609 N N . TYR A 1 195 ? -45.308 -5.480 -16.211 1.00 75.19 195 TYR A N 1
ATOM 1610 C CA . TYR A 1 195 ? -45.187 -4.704 -14.972 1.00 75.19 195 TYR A CA 1
ATOM 1611 C C . TYR A 1 195 ? -45.354 -3.219 -15.261 1.00 75.19 195 TYR A C 1
ATOM 1613 O O . TYR A 1 195 ? -44.883 -2.751 -16.292 1.00 75.19 195 TYR A O 1
ATOM 1621 N N . SER A 1 196 ? -45.951 -2.472 -14.337 1.00 74.50 196 SER A N 1
ATOM 1622 C CA . SER A 1 196 ? -46.092 -1.010 -14.404 1.00 74.50 196 SER A CA 1
ATOM 1623 C C . SER A 1 196 ? -45.132 -0.342 -13.416 1.00 74.50 196 SER A C 1
ATOM 1625 O O . SER A 1 196 ? -44.833 -0.909 -12.367 1.00 74.50 196 SER A O 1
ATOM 1627 N N . LEU A 1 197 ? -44.624 0.847 -13.749 1.00 73.06 197 LEU A N 1
ATOM 1628 C CA . LEU A 1 197 ? -43.821 1.652 -12.830 1.00 73.06 197 LEU A CA 1
ATOM 1629 C C . LEU A 1 197 ? -44.786 2.481 -11.997 1.00 73.06 197 LEU A C 1
ATOM 1631 O O . LEU A 1 197 ? -45.485 3.341 -12.534 1.00 73.06 197 LEU A O 1
ATOM 1635 N N . ILE A 1 198 ? -44.844 2.187 -10.706 1.00 62.66 198 ILE A N 1
ATOM 1636 C CA . ILE A 1 198 ? -45.817 2.766 -9.785 1.00 62.66 198 ILE A CA 1
ATOM 1637 C C . ILE A 1 198 ? -45.099 3.781 -8.899 1.00 62.66 198 ILE A C 1
ATOM 1639 O O . ILE A 1 198 ? -44.063 3.460 -8.321 1.00 62.66 198 ILE A O 1
ATOM 1643 N N . CYS A 1 199 ? -45.648 4.990 -8.797 1.00 38.66 199 CYS A N 1
ATOM 1644 C CA . CYS A 1 199 ? -45.358 5.868 -7.674 1.00 38.66 199 CYS A CA 1
ATOM 1645 C C . CYS A 1 199 ? -46.237 5.417 -6.515 1.00 38.66 199 CYS A C 1
ATOM 1647 O O . CYS A 1 199 ? -47.455 5.615 -6.526 1.00 38.66 199 CYS A O 1
ATOM 1649 N N . GLU A 1 200 ? -45.621 4.768 -5.533 1.00 45.94 200 GLU A N 1
ATOM 1650 C CA . GLU A 1 200 ? -46.295 4.519 -4.270 1.00 45.94 200 GLU A CA 1
ATOM 1651 C C . GLU A 1 200 ? -46.319 5.806 -3.461 1.00 45.94 200 GLU A C 1
ATOM 1653 O O . GLU A 1 200 ? -45.331 6.539 -3.378 1.00 45.94 200 GLU A O 1
ATOM 1658 N N . VAL A 1 201 ? -47.476 6.086 -2.875 1.00 42.62 201 VAL A N 1
ATOM 1659 C CA . VAL A 1 201 ? -47.580 7.197 -1.949 1.00 42.62 201 VAL A CA 1
ATOM 1660 C C . VAL A 1 201 ? -47.024 6.722 -0.614 1.00 42.62 201 VAL A C 1
ATOM 1662 O O . VAL A 1 201 ? -47.626 5.875 0.044 1.00 42.62 201 VAL A O 1
ATOM 1665 N N . ASN A 1 202 ? -45.856 7.245 -0.243 1.00 39.91 202 ASN A N 1
ATOM 1666 C CA . ASN A 1 202 ? -45.280 7.051 1.087 1.00 39.91 202 ASN A CA 1
ATOM 1667 C C . ASN A 1 202 ? -46.236 7.586 2.169 1.00 39.91 202 ASN A C 1
ATOM 1669 O O . ASN A 1 202 ? -47.158 8.350 1.870 1.00 39.91 202 ASN A O 1
ATOM 1673 N N . THR A 1 203 ? -46.021 7.209 3.433 1.00 41.84 203 THR A N 1
ATOM 1674 C CA . THR A 1 203 ? -46.779 7.747 4.573 1.00 41.84 203 THR A CA 1
ATOM 1675 C C . THR A 1 203 ? -46.809 9.277 4.501 1.00 41.84 203 THR A C 1
ATOM 1677 O O . THR A 1 203 ? -45.772 9.932 4.592 1.00 41.84 203 THR A O 1
ATOM 1680 N N . LYS A 1 204 ? -48.005 9.843 4.285 1.00 42.50 204 LYS A N 1
ATOM 1681 C CA . LYS A 1 204 ? -48.238 11.286 4.122 1.00 42.50 204 LYS A CA 1
ATOM 1682 C C . LYS A 1 204 ? -48.176 11.970 5.487 1.00 42.50 204 LYS A C 1
ATOM 1684 O O . LYS A 1 204 ? -49.206 12.316 6.058 1.00 42.50 204 LYS A O 1
ATOM 1689 N N . GLN A 1 205 ? -46.976 12.092 6.038 1.00 36.66 205 GLN A N 1
ATOM 1690 C CA . GLN A 1 205 ? -46.731 12.752 7.313 1.00 36.66 205 GLN A CA 1
ATOM 1691 C C . GLN A 1 205 ? -45.914 14.020 7.054 1.00 36.66 205 GLN A C 1
ATOM 1693 O O . GLN A 1 205 ? -44.878 13.970 6.392 1.00 36.66 205 GLN A O 1
ATOM 1698 N N . VAL A 1 206 ? -46.401 15.162 7.540 1.00 34.84 206 VAL A N 1
ATOM 1699 C CA . VAL A 1 206 ? -45.590 16.380 7.621 1.00 34.84 206 VAL A CA 1
ATOM 1700 C C . VAL A 1 206 ? -44.680 16.191 8.826 1.00 34.84 206 VAL A C 1
ATOM 1702 O O . VAL A 1 206 ? -45.161 16.081 9.951 1.00 34.84 206 VAL A O 1
ATOM 1705 N N . PHE A 1 207 ? -43.380 16.066 8.585 1.00 34.25 207 PHE A N 1
ATOM 1706 C CA . PHE A 1 207 ? -42.399 15.977 9.657 1.00 34.25 207 PHE A CA 1
ATOM 1707 C C . PHE A 1 207 ? -41.974 17.389 10.037 1.00 34.25 207 PHE A C 1
ATOM 1709 O O . PHE A 1 207 ? -41.156 18.002 9.353 1.00 34.25 207 PHE A O 1
ATOM 1716 N N . GLU A 1 208 ? -42.537 17.899 11.128 1.00 34.62 208 GLU A N 1
ATOM 1717 C CA . GLU A 1 208 ? -41.969 19.055 11.807 1.00 34.62 208 GLU A CA 1
ATOM 1718 C C . GLU A 1 208 ? -40.751 18.592 12.602 1.00 34.62 208 GLU A C 1
ATOM 1720 O O . GLU A 1 208 ? -40.829 17.678 13.426 1.00 34.62 208 GLU A O 1
ATOM 1725 N N . MET A 1 209 ? -39.597 19.200 12.330 1.00 32.38 209 MET A N 1
ATOM 1726 C CA . MET A 1 209 ? -38.396 18.967 13.124 1.00 32.38 209 MET A CA 1
ATOM 1727 C C . MET A 1 209 ? -38.540 19.665 14.478 1.00 32.38 209 MET A C 1
ATOM 1729 O O . MET A 1 209 ? -37.922 20.700 14.705 1.00 32.38 209 MET A O 1
ATOM 1733 N N . SER A 1 210 ? -39.334 19.107 15.394 1.00 33.09 210 SER A N 1
ATOM 1734 C CA . SER A 1 210 ? -39.162 19.416 16.811 1.00 33.09 210 SER A CA 1
ATOM 1735 C C . SER A 1 210 ? -39.690 18.333 17.758 1.00 33.09 210 SER A C 1
ATOM 1737 O O . SER A 1 210 ? -40.790 17.821 17.593 1.00 33.09 210 SER A O 1
ATOM 1739 N N . GLU A 1 211 ? -38.803 18.016 18.702 1.00 35.88 211 GLU A N 1
ATOM 1740 C CA . GLU A 1 211 ? -38.920 17.465 20.059 1.00 35.88 211 GLU A CA 1
ATOM 1741 C C . GLU A 1 211 ? -40.180 16.668 20.468 1.00 35.88 211 GLU A C 1
ATOM 1743 O O . GLU A 1 211 ? -41.271 17.201 20.627 1.00 35.88 211 GLU A O 1
ATOM 1748 N N . ASP A 1 212 ? -39.904 15.393 20.769 1.00 36.12 212 ASP A N 1
ATOM 1749 C CA . ASP A 1 212 ? -40.656 14.404 21.552 1.00 36.12 212 ASP A CA 1
ATOM 1750 C C . ASP A 1 212 ? -41.913 13.729 20.976 1.00 36.12 212 ASP A C 1
ATOM 1752 O O . ASP A 1 212 ? -42.996 14.293 20.918 1.00 36.12 212 ASP A O 1
ATOM 1756 N N . LEU A 1 213 ? -41.735 12.433 20.656 1.00 26.81 213 LEU A N 1
ATOM 1757 C CA . LEU A 1 213 ? -42.614 11.262 20.874 1.00 26.81 213 LEU A CA 1
ATOM 1758 C C . LEU A 1 213 ? -41.830 10.043 20.319 1.00 26.81 213 LEU A C 1
ATOM 1760 O O . LEU A 1 213 ? -41.473 10.002 19.147 1.00 26.81 213 LEU A O 1
ATOM 1764 N N . GLY A 1 214 ? -41.376 9.047 21.079 1.00 34.91 214 GLY A N 1
ATOM 1765 C CA . GLY A 1 214 ? -42.062 8.379 22.177 1.00 34.91 214 GLY A CA 1
ATOM 1766 C C . GLY A 1 214 ? -42.642 7.070 21.635 1.00 34.91 214 GLY A C 1
ATOM 1767 O O . GLY A 1 214 ? -43.787 7.045 21.220 1.00 34.91 214 GLY A O 1
ATOM 1768 N N . GLU A 1 215 ? -41.815 6.018 21.626 1.00 30.97 215 GLU A N 1
ATOM 1769 C CA . GLU A 1 215 ? -42.134 4.608 21.321 1.00 30.97 215 GLU A CA 1
ATOM 1770 C C . GLU A 1 215 ? -42.162 4.127 19.842 1.00 30.97 215 GLU A C 1
ATOM 1772 O O . GLU A 1 215 ? -43.068 4.364 19.056 1.00 30.97 215 GLU A O 1
ATOM 1777 N N . ILE A 1 216 ? -41.139 3.307 19.535 1.00 34.22 216 ILE A N 1
ATOM 1778 C CA . ILE A 1 216 ? -41.042 2.293 18.464 1.00 34.22 216 ILE A CA 1
ATOM 1779 C C . ILE A 1 216 ? -40.980 2.821 17.017 1.00 34.22 216 ILE A C 1
ATOM 1781 O O . ILE A 1 216 ? -41.754 2.435 16.147 1.00 34.22 216 ILE A O 1
ATOM 1785 N N . MET A 1 217 ? -39.926 3.578 16.703 1.00 29.20 217 MET A N 1
ATOM 1786 C CA . MET A 1 217 ? -39.324 3.517 15.366 1.00 29.20 217 MET A CA 1
ATOM 1787 C C . MET A 1 217 ? -38.052 2.675 15.453 1.00 29.20 217 MET A C 1
ATOM 1789 O O . MET A 1 217 ? -37.175 2.944 16.277 1.00 29.20 217 MET A O 1
ATOM 1793 N N . GLN A 1 218 ? -37.957 1.616 14.643 1.00 38.25 218 GLN A N 1
ATOM 1794 C CA . GLN A 1 218 ? -36.729 0.835 14.480 1.00 38.25 218 GLN A CA 1
ATOM 1795 C C . GLN A 1 218 ? -35.683 1.693 13.762 1.00 38.25 218 GLN A C 1
ATOM 1797 O O . GLN A 1 218 ? -35.428 1.526 12.574 1.00 38.25 218 GLN A O 1
ATOM 1802 N N . PHE A 1 219 ? -35.077 2.618 14.501 1.00 43.38 219 PHE A N 1
ATOM 1803 C CA . PHE A 1 219 ? -33.878 3.316 14.076 1.00 43.38 219 PHE A CA 1
ATOM 1804 C C . PHE A 1 219 ? -32.815 2.278 13.718 1.00 43.38 219 PHE A C 1
ATOM 1806 O O . PHE A 1 219 ? -32.547 1.344 14.488 1.00 43.38 219 PHE A O 1
ATOM 1813 N N . SER A 1 220 ? -32.180 2.455 12.567 1.00 69.12 220 SER A N 1
ATOM 1814 C CA . SER A 1 220 ? -30.931 1.782 12.243 1.00 69.12 220 SER A CA 1
ATOM 1815 C C . SER A 1 220 ? -29.907 2.015 13.365 1.00 69.12 220 SER A C 1
ATOM 1817 O O . SER A 1 220 ? -29.960 2.999 14.106 1.00 69.12 220 SER A O 1
ATOM 1819 N N . ARG A 1 221 ? -28.935 1.111 13.525 1.00 77.12 221 ARG A N 1
ATOM 1820 C CA . ARG A 1 221 ? -27.904 1.255 14.573 1.00 77.12 221 ARG A CA 1
ATOM 1821 C C . ARG A 1 221 ? -27.108 2.558 14.438 1.00 77.12 221 ARG A C 1
ATOM 1823 O O . ARG A 1 221 ? -26.726 3.136 15.449 1.00 77.12 221 ARG A O 1
ATOM 1830 N N . ALA A 1 222 ? -26.934 3.053 13.213 1.00 75.94 222 ALA A N 1
ATOM 1831 C CA . ALA A 1 222 ? -26.307 4.345 12.949 1.00 75.94 222 ALA A CA 1
ATOM 1832 C C . ALA A 1 222 ? -27.124 5.516 13.521 1.00 75.94 222 ALA A C 1
ATOM 1834 O O . ALA A 1 222 ? -26.559 6.398 14.161 1.00 75.94 222 ALA A O 1
ATOM 1835 N N . GLU A 1 223 ? -28.447 5.497 13.360 1.00 76.50 223 GLU A N 1
ATOM 1836 C CA . GLU A 1 223 ? -29.342 6.517 13.924 1.00 76.50 223 GLU A CA 1
ATOM 1837 C C . GLU A 1 223 ? -29.400 6.437 15.454 1.00 76.50 223 GLU A C 1
ATOM 1839 O O . GLU A 1 223 ? -29.363 7.465 16.124 1.00 76.50 223 GLU A O 1
ATOM 1844 N N . GLN A 1 224 ? -29.407 5.230 16.031 1.00 84.00 224 GLN A N 1
ATOM 1845 C CA . GLN A 1 224 ? -29.338 5.046 17.489 1.00 84.00 224 GLN A CA 1
ATOM 1846 C C . GLN A 1 224 ? -28.040 5.611 18.084 1.00 84.00 224 GLN A C 1
ATOM 1848 O O . GLN A 1 224 ? -28.078 6.286 19.115 1.00 84.00 224 GLN A O 1
ATOM 1853 N N . ALA A 1 225 ? -26.905 5.376 17.418 1.00 86.12 225 ALA A N 1
ATOM 1854 C CA . ALA A 1 225 ? -25.622 5.941 17.818 1.00 86.12 225 ALA A CA 1
ATOM 1855 C C . ALA A 1 225 ? -25.597 7.467 17.675 1.00 86.12 225 ALA A C 1
ATOM 1857 O O . ALA A 1 225 ? -25.134 8.152 18.586 1.00 86.12 225 ALA A O 1
ATOM 1858 N N . ALA A 1 226 ? -26.114 8.002 16.563 1.00 84.62 226 ALA A N 1
ATOM 1859 C CA . ALA A 1 226 ? -26.220 9.442 16.343 1.00 84.62 226 ALA A CA 1
ATOM 1860 C C . ALA A 1 226 ? -27.083 10.108 17.422 1.00 84.62 226 ALA A C 1
ATOM 1862 O O . ALA A 1 226 ? -26.683 11.137 17.957 1.00 84.62 226 ALA A O 1
ATOM 1863 N N . LYS A 1 227 ? -28.196 9.470 17.802 1.00 87.62 227 LYS A N 1
ATOM 1864 C CA . LYS A 1 227 ? -29.094 9.937 18.861 1.00 87.62 227 LYS A CA 1
ATOM 1865 C C . LYS A 1 227 ? -28.443 9.897 20.245 1.00 87.62 227 LYS A C 1
ATOM 1867 O O . LYS A 1 227 ? -28.502 10.879 20.973 1.00 87.62 227 LYS A O 1
ATOM 1872 N N . SER A 1 228 ? -27.765 8.800 20.598 1.00 90.62 228 SER A N 1
ATOM 1873 C CA . SER A 1 228 ? -27.019 8.716 21.867 1.00 90.62 228 SER A CA 1
ATOM 1874 C C . SER A 1 228 ? -25.938 9.794 21.966 1.00 90.62 228 SER A C 1
ATOM 1876 O O . SER A 1 228 ? -25.734 10.361 23.033 1.00 90.62 228 SER A O 1
ATOM 1878 N N . ARG A 1 229 ? -25.283 10.116 20.842 1.00 90.69 229 ARG A N 1
ATOM 1879 C CA . ARG A 1 229 ? -24.294 11.194 20.760 1.00 90.69 229 ARG A CA 1
ATOM 1880 C C . ARG A 1 229 ? -24.925 12.583 20.862 1.00 90.69 229 ARG A C 1
ATOM 1882 O O . ARG A 1 229 ? -24.394 13.411 21.589 1.00 90.69 229 ARG A O 1
ATOM 1889 N N . SER A 1 230 ? -26.007 12.855 20.131 1.00 89.31 230 SER A N 1
ATOM 1890 C CA . SER A 1 230 ? -26.647 14.179 20.123 1.00 89.31 230 SER A CA 1
ATOM 1891 C C . SER A 1 230 ? -27.274 14.522 21.470 1.00 89.31 230 SER A C 1
ATOM 1893 O O . SER A 1 230 ? -27.190 15.660 21.907 1.00 89.31 230 SER A O 1
ATOM 1895 N N . GLU A 1 231 ? -27.865 13.532 22.137 1.00 92.38 231 GLU A N 1
ATOM 1896 C CA . GLU A 1 231 ? -28.423 13.688 23.484 1.00 92.38 231 GLU A CA 1
ATOM 1897 C C . GLU A 1 231 ? -27.361 13.590 24.584 1.00 92.38 231 GLU A C 1
ATOM 1899 O O . GLU A 1 231 ? -27.681 13.822 25.745 1.00 92.38 231 GLU A O 1
ATOM 1904 N N . ASN A 1 232 ? -26.130 13.193 24.234 1.00 93.62 232 ASN A N 1
ATOM 1905 C CA . ASN A 1 232 ? -25.075 12.814 25.169 1.00 93.62 232 ASN A CA 1
ATOM 1906 C C . ASN A 1 232 ? -25.610 11.925 26.311 1.00 93.62 232 ASN A C 1
ATOM 1908 O O . ASN A 1 232 ? -25.499 12.269 27.485 1.00 93.62 232 ASN A O 1
ATOM 1912 N N . LYS A 1 233 ? -26.282 10.825 25.942 1.00 95.31 233 LYS A N 1
ATOM 1913 C CA . LYS A 1 233 ? -27.042 9.989 26.879 1.00 95.31 233 LYS A CA 1
ATOM 1914 C C . LYS A 1 233 ? -27.000 8.509 26.513 1.00 95.31 233 LYS A C 1
ATOM 1916 O O . LYS A 1 233 ? -27.280 8.137 25.364 1.00 95.31 233 LYS A O 1
ATOM 1921 N N . ILE A 1 234 ? -26.758 7.651 27.500 1.00 95.50 234 ILE A N 1
ATOM 1922 C CA . ILE A 1 234 ? -26.936 6.201 27.397 1.00 95.50 234 ILE A CA 1
ATOM 1923 C C . ILE A 1 234 ? -28.372 5.832 27.763 1.00 95.50 234 ILE A C 1
ATOM 1925 O O . ILE A 1 234 ? -28.897 6.190 28.814 1.00 95.50 234 ILE A O 1
ATOM 1929 N N . VAL A 1 235 ? -29.014 5.071 26.877 1.00 95.12 235 VAL A N 1
ATOM 1930 C CA . VAL A 1 235 ? -30.360 4.531 27.096 1.00 95.12 235 VAL A CA 1
ATOM 1931 C C . VAL A 1 235 ? -30.307 3.014 26.908 1.00 95.12 235 VAL A C 1
ATOM 1933 O O . VAL A 1 235 ? -29.779 2.549 25.891 1.00 95.12 235 VAL A O 1
ATOM 1936 N N . PRO A 1 236 ? -30.838 2.206 27.845 1.00 93.56 236 PRO A N 1
ATOM 1937 C CA . PRO A 1 236 ? -30.896 0.758 27.681 1.00 93.56 236 PRO A CA 1
ATOM 1938 C C . PRO A 1 236 ? -31.505 0.336 26.336 1.00 93.56 236 PRO A C 1
ATOM 1940 O O . PRO A 1 236 ? -32.475 0.916 25.856 1.00 93.56 236 PRO A O 1
ATOM 1943 N N . PHE A 1 237 ? -30.915 -0.686 25.712 1.00 93.38 237 PHE A N 1
ATOM 1944 C CA . PHE A 1 237 ? -31.256 -1.209 24.380 1.00 93.38 237 PHE A CA 1
ATOM 1945 C C . PHE A 1 237 ? -31.058 -0.254 23.188 1.00 93.38 237 PHE A C 1
ATOM 1947 O O . PHE A 1 237 ? -31.278 -0.677 22.046 1.00 93.38 237 PHE A O 1
ATOM 1954 N N . ARG A 1 238 ? -30.596 0.983 23.414 1.00 92.50 238 ARG A N 1
ATOM 1955 C CA . ARG A 1 238 ? -30.153 1.903 22.363 1.00 92.50 238 ARG A CA 1
ATOM 1956 C C . ARG A 1 238 ? -28.660 1.720 22.124 1.00 92.50 238 ARG A C 1
ATOM 1958 O O . ARG A 1 238 ? -27.856 1.864 23.037 1.00 92.50 238 ARG A O 1
ATOM 1965 N N . PHE A 1 239 ? -28.295 1.408 20.886 1.00 93.69 239 PHE A N 1
ATOM 1966 C CA . PHE A 1 239 ? -26.895 1.275 20.500 1.00 93.69 239 PHE A CA 1
ATOM 1967 C C . PHE A 1 239 ? -26.165 2.620 20.605 1.00 93.69 239 PHE A C 1
ATOM 1969 O O . PHE A 1 239 ? -26.685 3.648 20.165 1.00 93.69 239 PHE A O 1
ATOM 1976 N N . PHE A 1 240 ? -24.944 2.594 21.135 1.00 94.12 240 PHE A N 1
ATOM 1977 C CA . PHE A 1 240 ? -24.034 3.738 21.164 1.00 94.12 240 PHE A CA 1
ATOM 1978 C C . PHE A 1 240 ? -22.668 3.363 20.579 1.00 94.12 240 PHE A C 1
ATOM 1980 O O . PHE A 1 240 ? -22.256 2.197 20.590 1.00 94.12 240 PHE A O 1
ATOM 1987 N N . THR A 1 241 ? -21.962 4.368 20.055 1.00 90.88 241 THR A N 1
ATOM 1988 C CA . THR A 1 241 ? -20.603 4.191 19.534 1.00 90.88 241 THR A CA 1
ATOM 1989 C C . THR A 1 241 ? -19.626 4.125 20.698 1.00 90.88 241 THR A C 1
ATOM 1991 O O . THR A 1 241 ? -19.476 5.091 21.440 1.00 90.88 241 THR A O 1
ATOM 1994 N N . GLN A 1 242 ? -18.926 3.004 20.835 1.00 92.50 242 GLN A N 1
ATOM 1995 C CA . GLN A 1 242 ? -17.891 2.846 21.851 1.00 92.50 242 GLN A CA 1
ATOM 1996 C C . GLN A 1 242 ? -16.636 3.658 21.450 1.00 92.50 242 GLN A C 1
ATOM 1998 O O . GLN A 1 242 ? -16.169 3.530 20.309 1.00 92.50 242 GLN A O 1
ATOM 2003 N N . PRO A 1 243 ? -16.039 4.472 22.344 1.00 89.31 243 PRO A N 1
ATOM 2004 C CA . PRO A 1 243 ? -14.887 5.288 22.030 1.00 89.31 243 PRO A CA 1
ATOM 2005 C C . PRO A 1 243 ? -13.682 4.409 21.737 1.00 89.31 243 PRO A C 1
ATOM 2007 O O . PRO A 1 243 ? -13.489 3.332 22.318 1.00 89.31 243 PRO A O 1
ATOM 2010 N N . LYS A 1 244 ? -12.849 4.861 20.805 1.00 82.75 244 LYS A N 1
ATOM 2011 C CA . LYS A 1 244 ? -11.576 4.211 20.510 1.00 82.75 244 LYS A CA 1
ATOM 2012 C C . LYS A 1 244 ? -10.492 4.780 21.434 1.00 82.75 244 LYS A C 1
ATOM 2014 O O . LYS A 1 244 ? -10.402 6.002 21.544 1.00 82.75 244 LYS A O 1
ATOM 2019 N N . PRO A 1 245 ? -9.641 3.924 22.036 1.00 78.12 245 PRO A N 1
ATOM 2020 C CA . PRO A 1 245 ? -8.452 4.396 22.741 1.00 78.12 245 PRO A CA 1
ATOM 2021 C C . PRO A 1 245 ? -7.554 5.153 21.771 1.00 78.12 245 PRO A C 1
ATOM 2023 O O . PRO A 1 245 ? -7.539 4.830 20.573 1.00 78.12 245 PRO A O 1
ATOM 2026 N N . VAL A 1 246 ? -6.718 6.046 22.301 1.00 64.94 246 VAL A N 1
ATOM 2027 C CA . VAL A 1 246 ? -5.631 6.665 21.532 1.00 64.94 246 VAL A CA 1
ATOM 2028 C C . VAL A 1 246 ? -4.880 5.577 20.753 1.00 64.94 246 VAL A C 1
ATOM 2030 O O . VAL A 1 246 ? -4.395 4.589 21.315 1.00 64.94 246 VAL A O 1
ATOM 2033 N N . HIS A 1 247 ? -4.853 5.721 19.426 1.00 47.31 247 HIS A N 1
ATOM 2034 C CA . HIS A 1 247 ? -4.189 4.805 18.502 1.00 47.31 247 HIS A CA 1
ATOM 2035 C C . HIS A 1 247 ? -3.253 5.598 17.594 1.00 47.31 247 HIS A C 1
ATOM 2037 O O . HIS A 1 247 ? -3.689 6.479 16.853 1.00 47.31 247 HIS A O 1
ATOM 2043 N N . GLY A 1 248 ? -1.960 5.286 17.649 1.00 36.78 248 GLY A N 1
ATOM 2044 C CA . GLY A 1 248 ? -0.921 6.036 16.969 1.00 36.78 248 GLY A CA 1
ATOM 2045 C C . GLY A 1 248 ? -0.490 5.372 15.667 1.00 36.78 248 GLY A C 1
ATOM 2046 O O . GLY A 1 248 ? 0.329 4.468 15.631 1.00 36.78 248 GLY A O 1
ATOM 2047 N N . ARG A 1 249 ? -0.905 5.956 14.543 1.00 33.78 249 ARG A N 1
ATOM 2048 C CA . ARG A 1 249 ? 0.007 6.041 13.384 1.00 33.78 249 ARG A CA 1
ATOM 2049 C C . ARG A 1 249 ? 1.023 7.188 13.544 1.00 33.78 249 ARG A C 1
ATOM 2051 O O . ARG A 1 249 ? 1.759 7.487 12.610 1.00 33.78 249 ARG A O 1
ATOM 2058 N N . ALA A 1 250 ? 1.052 7.832 14.713 1.00 39.34 250 ALA A N 1
ATOM 2059 C CA . ALA A 1 250 ? 1.901 8.963 15.067 1.00 39.34 250 ALA A CA 1
ATOM 2060 C C . ALA A 1 250 ? 2.779 8.647 16.296 1.00 39.34 250 ALA A C 1
ATOM 2062 O O . ALA A 1 250 ? 2.614 7.610 16.933 1.00 39.34 250 ALA A O 1
ATOM 2063 N N . ARG A 1 251 ? 3.708 9.568 16.598 1.00 37.72 251 ARG A N 1
ATOM 2064 C CA . ARG A 1 251 ? 4.745 9.624 17.661 1.00 37.72 251 ARG A CA 1
ATOM 2065 C C . ARG A 1 251 ? 4.283 9.350 19.120 1.00 37.72 251 ARG A C 1
ATOM 2067 O O . ARG A 1 251 ? 4.999 9.712 20.044 1.00 37.72 251 ARG A O 1
ATOM 2074 N N . GLU A 1 252 ? 3.113 8.748 19.341 1.00 43.78 252 GLU A N 1
ATOM 2075 C CA . GLU A 1 252 ? 2.368 8.743 20.612 1.00 43.78 252 GLU A CA 1
ATOM 2076 C C . GLU A 1 252 ? 1.959 7.359 21.139 1.00 43.78 252 GLU A C 1
ATOM 2078 O O . GLU A 1 252 ? 1.190 7.294 22.091 1.00 43.78 252 GLU A O 1
ATOM 2083 N N . GLU A 1 253 ? 2.439 6.255 20.554 1.00 51.78 253 GLU A N 1
ATOM 2084 C CA . GLU A 1 253 ? 2.208 4.924 21.140 1.00 51.78 253 GLU A CA 1
ATOM 2085 C C . GLU A 1 253 ? 3.306 4.557 22.144 1.00 51.78 253 GLU A C 1
ATOM 2087 O O . GLU A 1 253 ? 4.488 4.836 21.935 1.00 51.78 253 GLU A O 1
ATOM 2092 N N . ILE A 1 254 ? 2.907 3.859 23.208 1.00 55.78 254 ILE A N 1
ATOM 2093 C CA . ILE A 1 254 ? 3.838 3.124 24.056 1.00 55.78 254 ILE A CA 1
ATOM 2094 C C . ILE A 1 254 ? 4.234 1.869 23.278 1.00 55.78 254 ILE A C 1
ATOM 2096 O O . ILE A 1 254 ? 3.431 0.951 23.122 1.00 55.78 254 ILE A O 1
ATOM 2100 N N . TYR A 1 255 ? 5.469 1.828 22.792 1.00 58.00 255 TYR A N 1
ATOM 2101 C CA . TYR A 1 255 ? 5.989 0.671 22.056 1.00 58.00 255 TYR A CA 1
ATOM 2102 C C . TYR A 1 255 ? 6.760 -0.287 22.965 1.00 58.00 255 TYR A C 1
ATOM 2104 O O . TYR A 1 255 ? 6.777 -1.495 22.759 1.00 58.00 255 TYR A O 1
ATOM 2112 N N . SER A 1 256 ? 7.372 0.248 24.019 1.00 67.62 256 SER A N 1
ATOM 2113 C CA . SER A 1 256 ? 8.024 -0.537 25.062 1.00 67.62 256 SER A CA 1
ATOM 2114 C C . SER A 1 256 ? 7.657 -0.007 26.445 1.00 67.62 256 SER A C 1
ATOM 2116 O O . SER A 1 256 ? 7.267 1.155 26.597 1.00 67.62 256 SER A O 1
ATOM 2118 N N . LEU A 1 257 ? 7.803 -0.841 27.475 1.00 71.19 257 LEU A N 1
ATOM 2119 C CA . LEU A 1 257 ? 7.536 -0.434 28.860 1.00 71.19 257 LEU A CA 1
ATOM 2120 C C . LEU A 1 257 ? 8.401 0.760 29.297 1.00 71.19 257 LEU A C 1
ATOM 2122 O O . LEU A 1 257 ? 8.017 1.527 30.180 1.00 71.19 257 LEU A O 1
ATOM 2126 N N . GLU A 1 258 ? 9.562 0.927 28.670 1.00 69.69 258 GLU A N 1
ATOM 2127 C CA . GLU A 1 258 ? 10.503 2.018 28.904 1.00 69.69 258 GLU A CA 1
ATOM 2128 C C . GLU A 1 258 ? 9.968 3.344 28.343 1.00 69.69 258 GLU A C 1
ATOM 2130 O O . GLU A 1 258 ? 10.144 4.382 28.973 1.00 69.69 258 GLU A O 1
ATOM 2135 N N . THR A 1 259 ? 9.226 3.303 27.230 1.00 73.31 259 THR A N 1
ATOM 2136 C CA . THR A 1 259 ? 8.633 4.488 26.573 1.00 73.31 259 THR A CA 1
ATOM 2137 C C . THR A 1 259 ? 7.330 4.984 27.212 1.00 73.31 259 THR A C 1
ATOM 2139 O O . THR A 1 259 ? 6.829 6.041 26.827 1.00 73.31 259 THR A O 1
ATOM 2142 N N . ILE A 1 260 ? 6.775 4.259 28.199 1.00 80.50 260 ILE A N 1
ATOM 2143 C CA . ILE A 1 260 ? 5.548 4.659 28.924 1.00 80.50 260 ILE A CA 1
ATOM 2144 C C . ILE A 1 260 ? 5.687 6.068 29.490 1.00 80.50 260 ILE A C 1
ATOM 2146 O O . ILE A 1 260 ? 4.798 6.902 29.342 1.00 80.50 260 ILE A O 1
ATOM 2150 N N . GLU A 1 261 ? 6.821 6.311 30.136 1.00 82.00 261 GLU A N 1
ATOM 2151 C CA . GLU A 1 261 ? 7.099 7.542 30.862 1.00 82.00 261 GLU A CA 1
ATOM 2152 C C . GLU A 1 261 ? 7.214 8.743 29.931 1.00 82.00 261 GLU A C 1
ATOM 2154 O O . GLU A 1 261 ? 6.559 9.758 30.156 1.00 82.00 261 GLU A O 1
ATOM 2159 N N . GLU A 1 262 ? 7.951 8.591 28.832 1.00 79.06 262 GLU A N 1
ATOM 2160 C CA . GLU A 1 262 ? 8.045 9.601 27.777 1.00 79.06 262 GLU A CA 1
ATOM 2161 C C . GLU A 1 262 ? 6.664 9.913 27.175 1.00 79.06 262 GLU A C 1
ATOM 2163 O O . GLU A 1 262 ? 6.290 11.076 27.019 1.00 79.06 262 GLU A O 1
ATOM 2168 N N . THR A 1 263 ? 5.879 8.872 26.879 1.00 78.31 263 THR A N 1
ATOM 2169 C CA . THR A 1 263 ? 4.576 9.008 26.215 1.00 78.31 263 THR A CA 1
ATOM 2170 C C . THR A 1 263 ? 3.564 9.729 27.102 1.00 78.31 263 THR A C 1
ATOM 2172 O O . THR A 1 263 ? 2.961 10.712 26.671 1.00 78.31 263 THR A O 1
ATOM 2175 N N . MET A 1 264 ? 3.406 9.281 28.352 1.00 83.75 264 MET A N 1
ATOM 2176 C CA . MET A 1 264 ? 2.475 9.887 29.310 1.00 83.75 264 MET A CA 1
ATOM 2177 C C . MET A 1 264 ? 2.906 11.303 29.707 1.00 83.75 264 MET A C 1
ATOM 2179 O O . MET A 1 264 ? 2.055 12.168 29.875 1.00 83.75 264 MET A O 1
ATOM 2183 N N . SER A 1 265 ? 4.212 11.580 29.792 1.00 80.81 265 SER A N 1
ATOM 2184 C CA . SER A 1 265 ? 4.709 12.920 30.143 1.00 80.81 265 SER A CA 1
ATOM 2185 C C . SER A 1 265 ? 4.500 13.958 29.038 1.00 80.81 265 SER A C 1
ATOM 2187 O O . SER A 1 265 ? 4.447 15.154 29.325 1.00 80.81 265 SER A O 1
ATOM 2189 N N . ARG A 1 266 ? 4.384 13.531 27.772 1.00 79.31 266 ARG A N 1
ATOM 2190 C CA . ARG A 1 266 ? 4.168 14.434 26.629 1.00 79.31 266 ARG A CA 1
ATOM 2191 C C . ARG A 1 266 ? 2.721 14.916 26.510 1.00 79.31 266 ARG A C 1
ATOM 2193 O O . ARG A 1 266 ? 2.484 15.990 25.960 1.00 79.31 266 ARG A O 1
ATOM 2200 N N . LEU A 1 267 ? 1.760 14.146 27.014 1.00 78.94 267 LEU A N 1
ATOM 2201 C CA . LEU A 1 267 ? 0.345 14.506 26.990 1.00 78.94 267 LEU A CA 1
ATOM 2202 C C . LEU A 1 267 ? -0.021 15.184 28.311 1.00 78.94 267 LEU A C 1
ATOM 2204 O O . LEU A 1 267 ? -0.044 14.533 29.352 1.00 78.94 267 LEU A O 1
ATOM 2208 N N . LYS A 1 268 ? -0.331 16.488 28.268 1.00 76.81 268 LYS A N 1
ATOM 2209 C CA . LYS A 1 268 ? -0.595 17.313 29.463 1.00 76.81 268 LYS A CA 1
ATOM 2210 C C . LYS A 1 268 ? -1.582 16.650 30.438 1.00 76.81 268 LYS A C 1
ATOM 2212 O O . LYS A 1 268 ? -1.272 16.510 31.612 1.00 76.81 268 LYS A O 1
ATOM 2217 N N . GLN A 1 269 ? -2.705 16.147 29.927 1.00 80.62 269 GLN A N 1
ATOM 2218 C CA . GLN A 1 269 ? -3.734 15.474 30.730 1.00 80.62 269 GLN A CA 1
ATOM 2219 C C . GLN A 1 269 ? -3.261 14.179 31.413 1.00 80.62 269 GLN A C 1
ATOM 2221 O O . GLN A 1 269 ? -3.798 13.804 32.441 1.00 80.62 269 GLN A O 1
ATOM 2226 N N . TRP A 1 270 ? -2.269 13.478 30.855 1.00 86.69 270 TRP A N 1
ATOM 2227 C CA . TRP A 1 270 ? -1.718 12.265 31.461 1.00 86.69 270 TRP A CA 1
ATOM 2228 C C . TRP A 1 270 ? -0.654 12.618 32.493 1.00 86.69 270 TRP A C 1
ATOM 2230 O O . TRP A 1 270 ? -0.637 12.037 33.574 1.00 86.69 270 TRP A O 1
ATOM 2240 N N . LYS A 1 271 ? 0.199 13.600 32.182 1.00 82.31 271 LYS A N 1
ATOM 2241 C CA . LYS A 1 271 ? 1.250 14.092 33.077 1.00 82.31 271 LYS A CA 1
ATOM 2242 C C . LYS A 1 271 ? 0.694 14.481 34.449 1.00 82.31 271 LYS A C 1
ATOM 2244 O O . LYS A 1 271 ? 1.252 14.067 35.459 1.00 82.31 271 LYS A O 1
ATOM 2249 N N . ASP A 1 272 ? -0.415 15.214 34.469 1.00 80.06 272 ASP A N 1
ATOM 2250 C CA . ASP A 1 272 ? -1.020 15.727 35.704 1.00 80.06 272 ASP A CA 1
ATOM 2251 C C . ASP A 1 272 ? -1.794 14.644 36.493 1.00 80.06 272 ASP A C 1
ATOM 2253 O O . ASP A 1 272 ? -2.134 14.836 37.661 1.00 80.06 272 ASP A O 1
ATOM 2257 N N . GLU A 1 273 ? -2.061 13.488 35.873 1.00 84.12 273 GLU A N 1
ATOM 2258 C CA . GLU A 1 273 ? -2.866 12.394 36.435 1.00 84.12 273 GLU A CA 1
ATOM 2259 C C . GLU A 1 273 ? -2.033 11.165 36.845 1.00 84.12 273 GLU A C 1
ATOM 2261 O O . GLU A 1 273 ? -2.518 10.325 37.601 1.00 84.12 273 GLU A O 1
ATOM 2266 N N . VAL A 1 274 ? -0.767 11.054 36.417 1.00 85.88 274 VAL A N 1
ATOM 2267 C CA . VAL A 1 274 ? 0.137 9.936 36.774 1.00 85.88 274 VAL A CA 1
ATOM 2268 C C . VAL A 1 274 ? 0.246 9.747 38.292 1.00 85.88 274 VAL A C 1
ATOM 2270 O O . VAL A 1 274 ? 0.267 8.609 38.774 1.00 85.88 274 VAL A O 1
ATOM 2273 N N . ASP A 1 275 ? 0.274 10.845 39.046 1.00 83.00 275 ASP A N 1
ATOM 2274 C CA . ASP A 1 275 ? 0.370 10.819 40.509 1.00 83.00 275 ASP A CA 1
ATOM 2275 C C . ASP A 1 275 ? -0.999 10.694 41.197 1.00 83.00 275 ASP A C 1
ATOM 2277 O O . ASP A 1 275 ? -1.100 10.133 42.293 1.00 83.00 275 ASP A O 1
ATOM 2281 N N . LYS A 1 276 ? -2.076 11.143 40.538 1.00 81.19 276 LYS A N 1
ATOM 2282 C CA . LYS A 1 276 ? -3.460 10.979 41.019 1.00 81.19 276 LYS A CA 1
ATOM 2283 C C . LYS A 1 276 ? -3.925 9.528 40.890 1.00 81.19 276 LYS A C 1
ATOM 2285 O O . LYS A 1 276 ? -4.560 8.999 41.805 1.00 81.19 276 LYS A O 1
ATOM 2290 N N . GLY A 1 277 ? -3.494 8.855 39.825 1.00 85.94 277 GLY A N 1
ATOM 2291 C CA . GLY A 1 277 ? -3.565 7.414 39.639 1.00 85.94 277 GLY A CA 1
ATOM 2292 C C . GLY A 1 277 ? -4.147 7.006 38.287 1.00 85.94 277 GLY A C 1
ATOM 2293 O O . GLY A 1 277 ? -5.135 7.554 37.806 1.00 85.94 277 GLY A O 1
ATOM 2294 N N . ILE A 1 278 ? -3.538 5.981 37.698 1.00 93.31 278 ILE A N 1
ATOM 2295 C CA . ILE A 1 278 ? -3.930 5.392 36.417 1.00 93.31 278 ILE A CA 1
ATOM 2296 C C . ILE A 1 278 ? -4.375 3.956 36.668 1.00 93.31 278 ILE A C 1
ATOM 2298 O O . ILE A 1 278 ? -3.640 3.171 37.273 1.00 93.31 278 ILE A O 1
ATOM 2302 N N . TYR A 1 279 ? -5.566 3.599 36.198 1.00 95.50 279 TYR A N 1
ATOM 2303 C CA . TYR A 1 279 ? -6.017 2.215 36.194 1.00 95.50 279 TYR A CA 1
ATOM 2304 C C . TYR A 1 279 ? -5.321 1.437 35.087 1.00 95.50 279 TYR A C 1
ATOM 2306 O O . TYR A 1 279 ? -5.247 1.883 33.943 1.00 95.50 279 TYR A O 1
ATOM 2314 N N . ILE A 1 280 ? -4.811 0.264 35.447 1.00 95.06 280 ILE A N 1
ATOM 2315 C CA . ILE A 1 280 ? -4.142 -0.658 34.536 1.00 95.06 280 ILE A CA 1
ATOM 2316 C C . ILE A 1 280 ? -4.935 -1.952 34.515 1.00 95.06 280 ILE A C 1
ATOM 2318 O O . ILE A 1 280 ? -5.232 -2.517 35.568 1.00 95.06 280 ILE A O 1
ATOM 2322 N N . GLU A 1 281 ? -5.250 -2.406 33.310 1.00 95.31 281 GLU A N 1
ATOM 2323 C CA . GLU A 1 281 ? -6.032 -3.608 33.040 1.00 95.31 281 GLU A CA 1
ATOM 2324 C C . GLU A 1 281 ? -5.317 -4.512 32.035 1.00 95.31 281 GLU A C 1
ATOM 2326 O O . GLU A 1 281 ? -4.500 -4.055 31.225 1.00 95.31 281 GLU A O 1
ATOM 2331 N N . LYS A 1 282 ? -5.665 -5.805 32.049 1.00 94.62 282 LYS A N 1
ATOM 2332 C CA . LYS A 1 282 ? -5.322 -6.733 30.964 1.00 94.62 282 LYS A CA 1
ATOM 2333 C C . LYS A 1 282 ? -5.926 -6.205 29.661 1.00 94.62 282 LYS A C 1
ATOM 2335 O O . LYS A 1 282 ? -7.114 -5.902 29.601 1.00 94.62 282 LYS A O 1
ATOM 2340 N N . LYS A 1 283 ? -5.132 -6.164 28.590 1.00 92.88 283 LYS A N 1
ATOM 2341 C CA . LYS A 1 283 ? -5.685 -6.026 27.244 1.00 92.88 283 LYS A CA 1
ATOM 2342 C C . LYS A 1 283 ? -6.126 -7.403 26.743 1.00 92.88 283 LYS A C 1
ATOM 2344 O O . LYS A 1 283 ? -5.281 -8.248 26.456 1.00 92.88 283 LYS A O 1
ATOM 2349 N N . PHE A 1 284 ? -7.434 -7.609 26.660 1.00 92.88 284 PHE A N 1
ATOM 2350 C CA . PHE A 1 284 ? -8.051 -8.822 26.119 1.00 92.88 284 PHE A CA 1
ATOM 2351 C C . PHE A 1 284 ? -7.889 -8.901 24.586 1.00 92.88 284 PHE A C 1
ATOM 2353 O O . PHE A 1 284 ? -7.759 -7.859 23.927 1.00 92.88 284 PHE A O 1
ATOM 2360 N N . ASP A 1 285 ? -7.868 -10.124 24.045 1.00 87.81 285 ASP A N 1
ATOM 2361 C CA . ASP A 1 285 ? -7.760 -10.416 22.602 1.00 87.81 285 ASP A CA 1
ATOM 2362 C C . ASP A 1 285 ? -9.026 -11.125 22.097 1.00 87.81 285 ASP A C 1
ATOM 2364 O O . ASP A 1 285 ? -9.030 -12.300 21.734 1.00 87.81 285 ASP A O 1
ATOM 2368 N N . GLY A 1 286 ? -10.137 -10.388 22.096 1.00 92.00 286 GLY A N 1
ATOM 2369 C CA . GLY A 1 286 ? -11.446 -10.918 21.743 1.00 92.00 286 GLY A CA 1
ATOM 2370 C C . GLY A 1 286 ? -12.245 -9.976 20.849 1.00 92.00 286 GLY A C 1
ATOM 2371 O O . GLY A 1 286 ? -11.703 -9.219 20.029 1.00 92.00 286 GLY A O 1
ATOM 2372 N N . VAL A 1 287 ? -13.569 -10.060 20.981 1.00 94.31 287 VAL A N 1
ATOM 2373 C CA . VAL A 1 287 ? -14.516 -9.190 20.278 1.00 94.31 287 VAL A CA 1
ATOM 2374 C C . VAL A 1 287 ? -15.201 -8.260 21.267 1.00 94.31 287 VAL A C 1
ATOM 2376 O O . VAL A 1 287 ? -15.919 -8.705 22.163 1.00 94.31 287 VAL A O 1
ATOM 2379 N N . ARG A 1 288 ? -15.013 -6.958 21.057 1.00 95.75 288 ARG A N 1
ATOM 2380 C CA . ARG A 1 288 ? -15.648 -5.903 21.842 1.00 95.75 288 ARG A CA 1
ATOM 2381 C C . ARG A 1 288 ? -17.164 -5.922 21.662 1.00 95.75 288 ARG A C 1
ATOM 2383 O O . ARG A 1 288 ? -17.657 -5.886 20.530 1.00 95.75 288 ARG A O 1
ATOM 2390 N N . CYS A 1 289 ? -17.879 -5.950 22.780 1.00 97.38 289 CYS A N 1
ATOM 2391 C CA . CYS A 1 289 ? -19.334 -5.992 22.838 1.00 97.38 289 CYS A CA 1
ATOM 2392 C C . CYS A 1 289 ? -19.880 -4.998 23.875 1.00 97.38 289 CYS A C 1
ATOM 2394 O O . CYS A 1 289 ? -19.189 -4.618 24.822 1.00 97.38 289 CYS A O 1
ATOM 2396 N N . GLN A 1 290 ? -21.139 -4.605 23.698 1.00 97.81 290 GLN A N 1
ATOM 2397 C CA . GLN A 1 290 ? -21.954 -3.923 24.702 1.00 97.81 290 GLN A CA 1
ATOM 2398 C C . GLN A 1 290 ? -23.134 -4.829 25.068 1.00 97.81 290 GLN A C 1
ATOM 2400 O O . GLN A 1 290 ? -23.787 -5.392 24.183 1.00 97.81 290 GLN A O 1
ATOM 2405 N N . ALA A 1 291 ? -23.387 -5.007 26.363 1.00 98.31 291 ALA A N 1
ATOM 2406 C CA . ALA A 1 291 ? -24.556 -5.717 26.865 1.00 98.31 291 ALA A CA 1
ATOM 2407 C C . ALA A 1 291 ? -25.489 -4.738 27.573 1.00 98.31 291 ALA A C 1
ATOM 2409 O O . ALA A 1 291 ? -25.068 -3.976 28.438 1.00 98.31 291 ALA A O 1
ATOM 2410 N N . HIS A 1 292 ? -26.766 -4.803 27.219 1.00 98.38 292 HIS A N 1
ATOM 2411 C CA . HIS A 1 292 ? -27.843 -4.064 27.860 1.00 98.38 292 HIS A CA 1
ATOM 2412 C C . HIS A 1 292 ? -28.738 -5.077 28.555 1.00 98.38 292 HIS A C 1
ATOM 2414 O O . HIS A 1 292 ? -29.236 -6.003 27.907 1.00 98.38 292 HIS A O 1
ATOM 2420 N N . LYS A 1 293 ? -28.945 -4.903 29.856 1.00 97.88 293 LYS A N 1
ATOM 2421 C CA . LYS A 1 293 ? -29.784 -5.771 30.672 1.00 97.88 293 LYS A CA 1
ATOM 2422 C C . LYS A 1 293 ? -30.724 -4.916 31.510 1.00 97.88 293 LYS A C 1
ATOM 2424 O O . LYS A 1 293 ? -30.266 -4.100 32.299 1.00 97.88 293 LYS A O 1
ATOM 2429 N N . VAL A 1 294 ? -32.027 -5.144 31.349 1.00 95.38 294 VAL A N 1
ATOM 2430 C CA . VAL A 1 294 ? -33.083 -4.573 32.201 1.00 95.38 294 VAL A CA 1
ATOM 2431 C C . VAL A 1 294 ? -34.072 -5.681 32.544 1.00 95.38 294 VAL A C 1
ATOM 2433 O O . VAL A 1 294 ? -34.616 -6.340 31.648 1.00 95.38 294 VAL A O 1
ATOM 2436 N N . GLY A 1 295 ? -34.276 -5.940 33.834 1.00 92.69 295 GLY A N 1
ATOM 2437 C CA . GLY A 1 295 ? -34.993 -7.118 34.310 1.00 92.69 295 GLY A CA 1
ATOM 2438 C C . GLY A 1 295 ? -34.378 -8.405 33.750 1.00 92.69 295 GLY A C 1
ATOM 2439 O O . GLY A 1 295 ? -33.184 -8.645 33.879 1.00 92.69 295 GLY A O 1
ATOM 2440 N N . LYS A 1 296 ? -35.183 -9.243 33.088 1.00 90.50 296 LYS A N 1
ATOM 2441 C CA . LYS A 1 296 ? -34.699 -10.475 32.429 1.00 90.50 296 LYS A CA 1
ATOM 2442 C C . LYS A 1 296 ? -34.281 -10.274 30.970 1.00 90.50 296 LYS A C 1
ATOM 2444 O O . LYS A 1 296 ? -33.785 -11.208 30.343 1.00 90.50 296 LYS A O 1
ATOM 2449 N N . ARG A 1 297 ? -34.522 -9.092 30.396 1.00 95.25 297 ARG A N 1
ATOM 2450 C CA . ARG A 1 297 ? -34.246 -8.828 28.984 1.00 95.25 297 ARG A CA 1
ATOM 2451 C C . ARG A 1 297 ? -32.775 -8.482 28.819 1.00 95.25 297 ARG A C 1
ATOM 2453 O O . ARG A 1 297 ? -32.307 -7.514 29.408 1.00 95.25 297 ARG A O 1
ATOM 2460 N N . VAL A 1 298 ? -32.089 -9.235 27.965 1.00 96.50 298 VAL A N 1
ATOM 2461 C CA . VAL A 1 298 ? -30.688 -9.008 27.601 1.00 96.50 298 VAL A CA 1
ATOM 2462 C C . VAL A 1 298 ? -30.590 -8.758 26.100 1.00 96.50 298 VAL A C 1
ATOM 2464 O O . VAL A 1 298 ? -31.242 -9.435 25.308 1.00 96.50 298 VAL A O 1
ATOM 2467 N N . LEU A 1 299 ? -29.774 -7.781 25.715 1.00 96.44 299 LEU A N 1
ATOM 2468 C CA . LEU A 1 299 ? -29.352 -7.532 24.341 1.00 96.44 299 LEU A CA 1
ATOM 2469 C C . LEU A 1 299 ? -27.836 -7.379 24.327 1.00 96.44 299 LEU A C 1
ATOM 2471 O O . LEU A 1 299 ? -27.299 -6.531 25.036 1.00 96.44 299 LEU A O 1
ATOM 2475 N N . ILE A 1 300 ? -27.163 -8.163 23.495 1.00 97.81 300 ILE A N 1
ATOM 2476 C CA . ILE A 1 300 ? -25.721 -8.087 23.296 1.00 97.81 300 ILE A CA 1
ATOM 2477 C C . ILE A 1 300 ? -25.440 -7.683 21.857 1.00 97.81 300 ILE A C 1
ATOM 2479 O O . ILE A 1 300 ? -25.869 -8.352 20.915 1.00 97.81 300 ILE A O 1
ATOM 2483 N N . MET A 1 301 ? -24.689 -6.599 21.694 1.00 95.06 301 MET A N 1
ATOM 2484 C CA . MET A 1 301 ? -24.294 -6.074 20.394 1.00 95.06 301 MET A CA 1
ATOM 2485 C C . MET A 1 301 ? -22.777 -6.006 20.277 1.00 95.06 301 MET A C 1
ATOM 2487 O O . MET A 1 301 ? -22.093 -5.652 21.236 1.00 95.06 301 MET A O 1
ATOM 2491 N N . THR A 1 302 ? -22.248 -6.313 19.095 1.00 94.38 302 THR A N 1
ATOM 2492 C CA . THR A 1 302 ? -20.836 -6.052 18.780 1.00 94.38 302 THR A CA 1
ATOM 2493 C C . THR A 1 302 ? -20.582 -4.553 18.626 1.00 94.38 302 THR A C 1
ATOM 2495 O O . THR A 1 302 ? -21.515 -3.764 18.486 1.00 94.38 302 THR A O 1
ATOM 2498 N N . GLU A 1 303 ? -19.311 -4.160 18.568 1.00 88.88 303 GLU A N 1
ATOM 2499 C CA . GLU A 1 303 ? -18.898 -2.782 18.260 1.00 88.88 303 GLU A CA 1
ATOM 2500 C C . GLU A 1 303 ? -19.474 -2.227 16.938 1.00 88.88 303 GLU A C 1
ATOM 2502 O O . GLU A 1 303 ? -19.636 -1.020 16.789 1.00 88.88 303 GLU A O 1
ATOM 2507 N N . GLU A 1 304 ? -19.832 -3.093 15.985 1.00 83.38 304 GLU A N 1
ATOM 2508 C CA . GLU A 1 304 ? -20.468 -2.716 14.710 1.00 83.38 304 GLU A CA 1
ATOM 2509 C C . GLU A 1 304 ? -22.010 -2.685 14.790 1.00 83.38 304 GLU A C 1
ATOM 2511 O O . GLU A 1 304 ? -22.686 -2.433 13.794 1.00 83.38 304 GLU A O 1
ATOM 2516 N N . GLY A 1 305 ? -22.588 -2.974 15.960 1.00 85.38 305 GLY A N 1
ATOM 2517 C CA . GLY A 1 305 ? -24.034 -2.976 16.197 1.00 85.38 305 GLY A CA 1
ATOM 2518 C C . GLY A 1 305 ? -24.756 -4.266 15.805 1.00 85.38 305 GLY A C 1
ATOM 2519 O O . GLY A 1 305 ? -25.990 -4.298 15.808 1.00 85.38 305 GLY A O 1
ATOM 2520 N N . SER A 1 306 ? -24.021 -5.338 15.486 1.00 88.06 306 SER A N 1
ATOM 2521 C CA . SER A 1 306 ? -24.627 -6.646 15.205 1.00 88.06 306 SER A CA 1
ATOM 2522 C C . SER A 1 306 ? -25.162 -7.273 16.487 1.00 88.06 306 SER A C 1
ATOM 2524 O O . SER A 1 306 ? -24.404 -7.455 17.436 1.00 88.06 306 SER A O 1
ATOM 2526 N N . ASP A 1 307 ? -26.439 -7.658 16.496 1.00 93.25 307 ASP A N 1
ATOM 2527 C CA . ASP A 1 307 ? -27.031 -8.433 17.589 1.00 93.25 307 ASP A CA 1
ATOM 2528 C C . ASP A 1 307 ? -26.483 -9.868 17.577 1.00 93.25 307 ASP A C 1
ATOM 2530 O O . ASP A 1 307 ? -26.655 -10.621 16.610 1.00 93.25 307 ASP A O 1
ATOM 2534 N N . VAL A 1 308 ? -25.801 -10.232 18.660 1.00 94.44 308 VAL A N 1
ATOM 2535 C CA . VAL A 1 308 ? -25.192 -11.552 18.868 1.00 94.44 308 VAL A CA 1
ATOM 2536 C C . VAL A 1 308 ? -25.803 -12.290 20.055 1.00 94.44 308 VAL A C 1
ATOM 2538 O O . VAL A 1 308 ? -25.342 -13.375 20.394 1.00 94.44 308 VAL A O 1
ATOM 2541 N N . THR A 1 309 ? -26.876 -11.764 20.650 1.00 94.50 309 THR A N 1
ATOM 2542 C CA . THR A 1 309 ? -27.518 -12.312 21.859 1.00 94.50 309 THR A CA 1
ATOM 2543 C C . THR A 1 309 ? -27.849 -13.796 21.705 1.00 94.50 309 THR A C 1
ATOM 2545 O O . THR A 1 309 ? -27.507 -14.615 22.550 1.00 94.50 309 THR A O 1
ATOM 2548 N N . SER A 1 310 ? -28.447 -14.168 20.570 1.00 92.12 310 SER A N 1
ATOM 2549 C CA . SER A 1 310 ? -28.818 -15.559 20.272 1.00 92.12 310 SER A CA 1
ATOM 2550 C C . SER A 1 310 ? -27.637 -16.466 19.907 1.00 92.12 310 SER A C 1
ATOM 2552 O O . SER A 1 310 ? -27.823 -17.675 19.798 1.00 92.12 310 SER A O 1
ATOM 2554 N N . ARG A 1 311 ? -26.440 -15.913 19.689 1.00 93.00 311 ARG A N 1
ATOM 2555 C CA . ARG A 1 311 ? -25.236 -16.655 19.274 1.00 93.00 311 ARG A CA 1
ATOM 2556 C C . ARG A 1 311 ? -24.323 -17.005 20.450 1.00 93.00 311 ARG A C 1
ATOM 2558 O O . ARG A 1 311 ? -23.536 -17.932 20.331 1.00 93.00 311 ARG A O 1
ATOM 2565 N N . ILE A 1 312 ? -24.457 -16.293 21.569 1.00 95.56 312 ILE A N 1
ATOM 2566 C CA . ILE A 1 312 ? -23.735 -16.517 22.832 1.00 95.56 312 ILE A CA 1
ATOM 2567 C C . ILE A 1 312 ? -24.730 -16.632 23.994 1.00 95.56 312 ILE A C 1
ATOM 2569 O O . ILE A 1 312 ? -24.720 -15.846 24.945 1.00 95.56 312 ILE A O 1
ATOM 2573 N N . LYS A 1 313 ? -25.636 -17.609 23.868 1.00 95.12 313 LYS A N 1
ATOM 2574 C CA . LYS A 1 313 ? -26.777 -17.823 24.771 1.00 95.12 313 LYS A CA 1
ATOM 2575 C C . LYS A 1 313 ? -26.319 -18.041 26.209 1.00 95.12 313 LYS A C 1
ATOM 2577 O O . LYS A 1 313 ? -26.922 -17.484 27.113 1.00 95.12 313 LYS A O 1
ATOM 2582 N N . THR A 1 314 ? -25.210 -18.751 26.414 1.00 96.81 314 THR A N 1
ATOM 2583 C CA . THR A 1 314 ? -24.673 -19.013 27.755 1.00 96.81 314 THR A CA 1
ATOM 2584 C C . THR A 1 314 ? -24.330 -17.710 28.493 1.00 96.81 314 THR A C 1
ATOM 2586 O O . THR A 1 314 ? -24.717 -17.526 29.646 1.00 96.81 314 THR A O 1
ATOM 2589 N N . ILE A 1 315 ? -23.670 -16.762 27.816 1.00 97.94 315 ILE A N 1
ATOM 2590 C CA . ILE A 1 315 ? -23.361 -15.437 28.382 1.00 97.94 315 ILE A CA 1
ATOM 2591 C C . ILE A 1 315 ? -24.647 -14.636 28.611 1.00 97.94 315 ILE A C 1
ATOM 2593 O O . ILE A 1 315 ? -24.815 -14.040 29.673 1.00 97.94 315 ILE A O 1
ATOM 2597 N N . ALA A 1 316 ? -25.561 -14.616 27.635 1.00 97.56 316 ALA A N 1
ATOM 2598 C CA . ALA A 1 316 ? -26.824 -13.888 27.753 1.00 97.56 316 ALA A CA 1
ATOM 2599 C C . ALA A 1 316 ? -27.668 -14.389 28.940 1.00 97.56 316 ALA A C 1
ATOM 2601 O O . ALA A 1 316 ? -28.184 -13.583 29.717 1.00 97.56 316 ALA A O 1
ATOM 2602 N N . ASP A 1 317 ? -27.739 -15.706 29.133 1.00 97.25 317 ASP A N 1
ATOM 2603 C CA . ASP A 1 317 ? -28.455 -16.337 30.237 1.00 97.25 317 ASP A CA 1
ATOM 2604 C C . ASP A 1 317 ? -27.826 -15.995 31.591 1.00 97.25 317 ASP A C 1
ATOM 2606 O O . ASP A 1 317 ? -28.545 -15.705 32.549 1.00 97.25 317 ASP A O 1
ATOM 2610 N N . GLU A 1 318 ? -26.495 -15.993 31.701 1.00 97.94 318 GLU A N 1
ATOM 2611 C CA . GLU A 1 318 ? -25.803 -15.593 32.932 1.00 97.94 318 GLU A CA 1
ATOM 2612 C C . GLU A 1 318 ? -25.962 -14.097 33.242 1.00 97.94 318 GLU A C 1
ATOM 2614 O O . GLU A 1 318 ? -26.188 -13.740 34.401 1.00 97.94 318 GLU A O 1
ATOM 2619 N N . LEU A 1 319 ? -25.924 -13.222 32.231 1.00 97.81 319 LEU A N 1
ATOM 2620 C CA . LEU A 1 319 ? -26.209 -11.792 32.403 1.00 97.81 319 LEU A CA 1
ATOM 2621 C C . LEU A 1 319 ? -27.659 -11.553 32.853 1.00 97.81 319 LEU A C 1
ATOM 2623 O O . LEU A 1 319 ? -27.900 -10.716 33.720 1.00 97.81 319 LEU A O 1
ATOM 2627 N N . SER A 1 320 ? -28.622 -12.327 32.339 1.00 97.25 320 SER A N 1
ATOM 2628 C CA . SER A 1 320 ? -30.043 -12.200 32.710 1.00 97.25 320 SER A CA 1
ATOM 2629 C C . SER A 1 320 ? -30.327 -12.509 34.188 1.00 97.25 320 SER A C 1
ATOM 2631 O O . SER A 1 320 ? -31.338 -12.063 34.730 1.00 97.25 320 SER A O 1
ATOM 2633 N N . LYS A 1 321 ? -29.433 -13.262 34.847 1.00 96.69 321 LYS A N 1
ATOM 2634 C CA . LYS A 1 321 ? -29.537 -13.675 36.258 1.00 96.69 321 LYS A CA 1
ATOM 2635 C C . LYS A 1 321 ? -28.911 -12.674 37.232 1.00 96.69 321 LYS A C 1
ATOM 2637 O O . LYS A 1 321 ? -28.989 -12.880 38.443 1.00 96.69 321 LYS A O 1
ATOM 2642 N N . GLN A 1 322 ? -28.270 -11.620 36.732 1.00 95.94 322 GLN A N 1
ATOM 2643 C CA . GLN A 1 322 ? -27.725 -10.560 37.575 1.00 95.94 322 GLN A CA 1
ATOM 2644 C C . GLN A 1 322 ? -28.861 -9.798 38.271 1.00 95.94 322 GLN A C 1
ATOM 2646 O O . GLN A 1 322 ? -29.912 -9.551 37.677 1.00 95.94 322 GLN A O 1
ATOM 2651 N N . SER A 1 323 ? -28.650 -9.418 39.533 1.00 94.75 323 SER A N 1
ATOM 2652 C CA . SER A 1 323 ? -29.646 -8.678 40.321 1.00 94.75 323 SER A CA 1
ATOM 2653 C C . SER A 1 323 ? -29.826 -7.237 39.849 1.00 94.75 323 SER A C 1
ATOM 2655 O O . SER A 1 323 ? -30.936 -6.726 39.910 1.00 94.75 323 SER A O 1
ATOM 2657 N N . HIS A 1 324 ? -28.753 -6.623 39.355 1.00 97.56 324 HIS A N 1
ATOM 2658 C CA . HIS A 1 324 ? -28.716 -5.231 38.911 1.00 97.56 324 HIS A CA 1
ATOM 2659 C C . HIS A 1 324 ? -29.072 -5.100 37.435 1.00 97.56 324 HIS A C 1
ATOM 2661 O O . HIS A 1 324 ? -28.808 -6.022 36.654 1.00 97.56 324 HIS A O 1
ATOM 2667 N N . ASP A 1 325 ? -29.650 -3.969 37.053 1.00 97.69 325 ASP A N 1
ATOM 2668 C CA . ASP A 1 325 ? -29.861 -3.586 35.659 1.00 97.69 325 ASP A CA 1
ATOM 2669 C C . ASP A 1 325 ? -28.697 -2.711 35.193 1.00 97.69 325 ASP A C 1
ATOM 2671 O O . ASP A 1 325 ? -28.174 -1.899 35.952 1.00 97.69 325 ASP A O 1
ATOM 2675 N N . PHE A 1 326 ? -28.241 -2.893 33.954 1.00 98.50 326 PHE A N 1
ATOM 2676 C CA . PHE A 1 326 ? -27.019 -2.237 33.502 1.00 98.50 326 PHE A CA 1
ATOM 2677 C C . PHE A 1 326 ? -26.893 -2.106 31.982 1.00 98.50 326 PHE A C 1
ATOM 2679 O O . PHE A 1 326 ? -27.449 -2.886 31.202 1.00 98.50 326 PHE A O 1
ATOM 2686 N N . VAL A 1 327 ? -26.055 -1.156 31.567 1.00 98.56 327 VAL A N 1
ATOM 2687 C CA . VAL A 1 327 ? -25.398 -1.143 30.256 1.00 98.56 327 VAL A CA 1
ATOM 2688 C C . VAL A 1 327 ? -23.896 -1.216 30.486 1.00 98.56 327 VAL A C 1
ATOM 2690 O O . VAL A 1 327 ? -23.300 -0.308 31.061 1.00 98.56 327 VAL A O 1
ATOM 2693 N N . VAL A 1 328 ? -23.291 -2.317 30.054 1.00 98.38 328 VAL A N 1
ATOM 2694 C CA . VAL A 1 328 ? -21.883 -2.648 30.306 1.00 98.38 328 VAL A CA 1
ATOM 2695 C C . VAL A 1 328 ? -21.134 -2.896 29.015 1.00 98.38 328 VAL A C 1
ATOM 2697 O O . VAL A 1 328 ? -21.691 -3.352 28.014 1.00 98.38 328 VAL A O 1
ATOM 2700 N N . GLU A 1 329 ? -19.833 -2.666 29.077 1.00 97.69 329 GLU A N 1
ATOM 2701 C CA . GLU A 1 329 ? -18.901 -3.059 28.041 1.00 97.69 329 GLU A CA 1
ATOM 2702 C C . GLU A 1 329 ? -18.085 -4.280 28.451 1.00 97.69 329 GLU A C 1
ATOM 2704 O O . GLU A 1 329 ? -17.641 -4.399 29.597 1.00 97.69 329 GLU A O 1
ATOM 2709 N N . PHE A 1 330 ? -17.835 -5.168 27.490 1.00 97.94 330 PHE A N 1
ATOM 2710 C CA . PHE A 1 330 ? -16.988 -6.329 27.713 1.00 97.94 330 PHE A CA 1
ATOM 2711 C C . PHE A 1 330 ? -16.273 -6.795 26.450 1.00 97.94 330 PHE A C 1
ATOM 2713 O O . PHE A 1 330 ? -16.706 -6.532 25.326 1.00 97.94 330 PHE A O 1
ATOM 2720 N N . GLU A 1 331 ? -15.191 -7.544 26.647 1.00 97.62 331 GLU A N 1
ATOM 2721 C CA . GLU A 1 331 ? -14.542 -8.296 25.575 1.00 97.62 331 GLU A CA 1
ATOM 2722 C C . GLU A 1 331 ? -14.983 -9.764 25.645 1.00 97.62 331 GLU A C 1
ATOM 2724 O O . GLU A 1 331 ? -14.873 -10.400 26.699 1.00 97.62 331 GLU A O 1
ATOM 2729 N N . ALA A 1 332 ? -15.483 -10.301 24.532 1.00 97.38 332 ALA A N 1
ATOM 2730 C CA . ALA A 1 332 ? -15.839 -11.709 24.391 1.00 97.38 332 ALA A CA 1
ATOM 2731 C C . ALA A 1 332 ? -14.623 -12.523 23.905 1.00 97.38 332 ALA A C 1
ATOM 2733 O O . ALA A 1 332 ? -14.169 -12.323 22.776 1.00 97.38 332 ALA A O 1
ATOM 2734 N N . GLU A 1 333 ? -14.115 -13.440 24.734 1.00 96.19 333 GLU A N 1
ATOM 2735 C CA . GLU A 1 333 ? -12.968 -14.319 24.440 1.00 96.19 333 GLU A CA 1
ATOM 2736 C C . GLU A 1 333 ? -13.392 -15.797 24.427 1.00 96.19 333 GLU A C 1
ATOM 2738 O O . GLU A 1 333 ? -14.131 -16.245 25.305 1.00 96.19 333 GLU A O 1
ATOM 2743 N N . LEU A 1 334 ? -12.881 -16.581 23.477 1.00 95.44 334 LEU A N 1
ATOM 2744 C CA . LEU A 1 334 ? -13.062 -18.032 23.439 1.00 95.44 334 LEU A CA 1
ATOM 2745 C C . LEU A 1 334 ? -11.945 -18.751 24.214 1.00 95.44 334 LEU A C 1
ATOM 2747 O O . LEU A 1 334 ? -10.759 -18.546 23.951 1.00 95.44 334 LEU A O 1
ATOM 2751 N N . TRP A 1 335 ? -12.316 -19.657 25.123 1.00 94.44 335 TRP A N 1
ATOM 2752 C CA . TRP A 1 335 ? -11.369 -20.443 25.922 1.00 94.44 335 TRP A CA 1
ATOM 2753 C C . TRP A 1 335 ? -11.607 -21.947 25.769 1.00 94.44 335 TRP A C 1
ATOM 2755 O O . TRP A 1 335 ? -12.511 -22.520 26.371 1.00 94.44 335 TRP A O 1
ATOM 2765 N N . LEU A 1 336 ? -10.745 -22.631 25.016 1.00 90.56 336 LEU A N 1
ATOM 2766 C CA . LEU A 1 336 ? -10.838 -24.079 24.811 1.00 90.56 336 LEU A CA 1
ATOM 2767 C C . LEU A 1 336 ? -9.821 -24.809 25.690 1.00 90.56 336 LEU A C 1
ATOM 2769 O O . LEU A 1 336 ? -8.620 -24.564 25.599 1.00 90.56 336 LEU A O 1
ATOM 2773 N N . LYS A 1 337 ? -10.299 -25.732 26.538 1.00 86.50 337 LYS A N 1
ATOM 2774 C CA . LYS A 1 337 ? -9.461 -26.562 27.433 1.00 86.50 337 LYS A CA 1
ATOM 2775 C C . LYS A 1 337 ? -8.483 -25.735 28.290 1.00 86.50 337 LYS A C 1
ATOM 2777 O O . LYS A 1 337 ? -7.318 -26.091 28.431 1.00 86.50 337 LYS A O 1
ATOM 2782 N N . GLY A 1 338 ? -8.947 -24.600 28.820 1.00 83.38 338 GLY A N 1
ATOM 2783 C CA . GLY A 1 338 ? -8.129 -23.692 29.636 1.00 83.38 338 GLY A CA 1
ATOM 2784 C C . GLY A 1 338 ? -7.129 -22.837 28.847 1.00 83.38 338 GLY A C 1
ATOM 2785 O O . GLY A 1 338 ? -6.347 -22.109 29.454 1.00 83.38 338 GLY A O 1
ATOM 2786 N N . LYS A 1 339 ? -7.155 -22.888 27.509 1.00 85.75 339 LYS A N 1
ATOM 2787 C CA . LYS A 1 339 ? -6.297 -22.088 26.631 1.00 85.75 339 LYS A CA 1
ATOM 2788 C C . LYS A 1 339 ? -7.114 -21.046 25.866 1.00 85.75 339 LYS A C 1
ATOM 2790 O O . LYS A 1 339 ? -8.089 -21.381 25.190 1.00 85.75 339 LYS A O 1
ATOM 2795 N N . HIS A 1 340 ? -6.671 -19.797 25.942 1.00 89.31 340 HIS A N 1
ATOM 2796 C CA . HIS A 1 340 ? -7.205 -18.683 25.162 1.00 89.31 340 HIS A CA 1
ATOM 2797 C C . HIS A 1 340 ? -7.052 -18.942 23.654 1.00 89.31 340 HIS A C 1
ATOM 2799 O O . HIS A 1 340 ? -5.994 -19.402 23.215 1.00 89.31 340 HIS A O 1
ATOM 2805 N N . GLN A 1 341 ? -8.098 -18.661 22.879 1.00 89.19 341 GLN A N 1
ATOM 2806 C CA . GLN A 1 341 ? -8.081 -18.680 21.414 1.00 89.19 341 GLN A CA 1
ATOM 2807 C C . GLN A 1 341 ? -8.037 -17.250 20.878 1.00 89.19 341 GLN A C 1
ATOM 2809 O O . GLN A 1 341 ? -8.513 -16.336 21.537 1.00 89.19 341 GLN A O 1
ATOM 2814 N N . ASN A 1 342 ? -7.490 -17.041 19.682 1.00 80.75 342 ASN A N 1
ATOM 2815 C CA . ASN A 1 342 ? -7.358 -15.691 19.129 1.00 80.75 342 ASN A CA 1
ATOM 2816 C C . ASN A 1 342 ? -8.717 -15.013 18.868 1.00 80.75 342 ASN A C 1
ATOM 2818 O O . ASN A 1 342 ? -9.778 -15.646 18.777 1.00 80.75 342 ASN A O 1
ATOM 2822 N N . ARG A 1 343 ? -8.666 -13.697 18.645 1.00 84.56 343 ARG A N 1
ATOM 2823 C CA . ARG A 1 343 ? -9.832 -12.882 18.280 1.00 84.56 343 ARG A CA 1
ATOM 2824 C C . ARG A 1 343 ? -10.651 -13.423 17.107 1.00 84.56 343 ARG A C 1
ATOM 2826 O O . ARG A 1 343 ? -11.868 -13.248 17.105 1.00 84.56 343 ARG A O 1
ATOM 2833 N N . ALA A 1 344 ? -10.031 -14.018 16.087 1.00 80.44 344 ALA A N 1
ATOM 2834 C CA . ALA A 1 344 ? -10.774 -14.483 14.915 1.00 80.44 344 ALA A CA 1
ATOM 2835 C C . ALA A 1 344 ? -11.603 -15.731 15.219 1.00 80.44 344 ALA A C 1
ATOM 2837 O O . ALA A 1 344 ? -12.720 -15.833 14.723 1.00 80.44 344 ALA A O 1
ATOM 2838 N N . ASP A 1 345 ? -11.091 -16.629 16.061 1.00 86.88 345 ASP A N 1
ATOM 2839 C CA . ASP A 1 345 ? -11.849 -17.783 16.544 1.00 86.88 345 ASP A CA 1
ATOM 2840 C C . ASP A 1 345 ? -13.036 -17.310 17.397 1.00 86.88 345 ASP A C 1
ATOM 2842 O O . ASP A 1 345 ? -14.172 -17.727 17.169 1.00 86.88 345 ASP A O 1
ATOM 2846 N N . SER A 1 346 ? -12.803 -16.335 18.286 1.00 92.31 346 SER A N 1
ATOM 2847 C CA . SER A 1 346 ? -13.867 -15.680 19.062 1.00 92.31 346 SER A CA 1
ATOM 2848 C C . SER A 1 346 ? -14.928 -15.045 18.146 1.00 92.31 346 SER A C 1
ATOM 2850 O O . SER A 1 346 ? -16.124 -15.286 18.305 1.00 92.31 346 SER A O 1
ATOM 2852 N N . ALA A 1 347 ? -14.511 -14.293 17.121 1.00 90.56 347 ALA A N 1
ATOM 2853 C CA . ALA A 1 347 ? -15.417 -13.721 16.124 1.00 90.56 347 ALA A CA 1
ATOM 2854 C C . ALA A 1 347 ? -16.165 -14.800 15.324 1.00 90.56 347 ALA A C 1
ATOM 2856 O O . ALA A 1 347 ? -17.349 -14.637 15.034 1.00 90.56 347 ALA A O 1
ATOM 2857 N N . GLY A 1 348 ? -15.509 -15.916 15.001 1.00 89.69 348 GLY A N 1
ATOM 2858 C CA . GLY A 1 348 ? -16.114 -17.058 14.320 1.00 89.69 348 GLY A CA 1
ATOM 2859 C C . GLY A 1 348 ? -17.318 -17.610 15.079 1.00 89.69 348 GLY A C 1
ATOM 2860 O O . GLY A 1 348 ? -18.366 -17.842 14.472 1.00 89.69 348 GLY A O 1
ATOM 2861 N N . VAL A 1 349 ? -17.216 -17.724 16.407 1.00 93.00 349 VAL A N 1
ATOM 2862 C CA . VAL A 1 349 ? -18.348 -18.097 17.270 1.00 93.00 349 VAL A CA 1
ATOM 2863 C C . VAL A 1 349 ? -19.459 -17.048 17.189 1.00 93.00 349 VAL A C 1
ATOM 2865 O O . VAL A 1 349 ? -20.606 -17.395 16.922 1.00 93.00 349 VAL A O 1
ATOM 2868 N N . LEU A 1 350 ? -19.123 -15.759 17.318 1.00 91.12 350 LEU A N 1
ATOM 2869 C CA . LEU A 1 350 ? -20.096 -14.659 17.258 1.00 91.12 350 LEU A CA 1
ATOM 2870 C C . LEU A 1 350 ? -20.764 -14.480 15.885 1.00 91.12 350 LEU A C 1
ATOM 2872 O O . LEU A 1 350 ? -21.796 -13.817 15.810 1.00 91.12 350 LEU A O 1
ATOM 2876 N N . HIS A 1 351 ? -20.219 -15.026 14.798 1.00 86.75 351 HIS A N 1
ATOM 2877 C CA . HIS A 1 351 ? -20.808 -14.951 13.453 1.00 86.75 351 HIS A CA 1
ATOM 2878 C C . HIS A 1 351 ? -21.498 -16.243 13.003 1.00 86.75 351 HIS A C 1
ATOM 2880 O O . HIS A 1 351 ? -22.237 -16.223 12.017 1.00 86.75 351 HIS A O 1
ATOM 2886 N N . THR A 1 352 ? -21.314 -17.341 13.734 1.00 87.00 352 THR A N 1
ATOM 2887 C CA . THR A 1 352 ? -21.930 -18.633 13.424 1.00 87.00 352 THR A CA 1
ATOM 2888 C C . THR A 1 352 ? -23.246 -18.779 14.174 1.00 87.00 352 THR A C 1
ATOM 2890 O O . THR A 1 352 ? -23.332 -18.551 15.379 1.00 87.00 352 THR A O 1
ATOM 2893 N N . LYS A 1 353 ? -24.301 -19.165 13.455 1.00 80.44 353 LYS A N 1
ATOM 2894 C CA . LYS A 1 353 ? -25.580 -19.496 14.082 1.00 80.44 353 LYS A CA 1
ATOM 2895 C C . LYS A 1 353 ? -25.462 -20.883 14.725 1.00 80.44 353 LYS A C 1
ATOM 2897 O O . LYS A 1 353 ? -25.073 -21.820 14.039 1.00 80.44 353 LYS A O 1
ATOM 2902 N N . ASP A 1 354 ? -25.781 -20.979 16.016 1.00 80.75 354 ASP A N 1
ATOM 2903 C CA . ASP A 1 354 ? -25.764 -22.223 16.803 1.00 80.75 354 ASP A CA 1
ATOM 2904 C C . ASP A 1 354 ? -24.386 -22.923 16.862 1.00 80.75 354 ASP A C 1
ATOM 2906 O O . ASP A 1 354 ? -24.270 -24.132 16.674 1.00 80.75 354 ASP A O 1
ATOM 2910 N N . SER A 1 355 ? -23.326 -22.155 17.142 1.00 88.44 355 SER A N 1
ATOM 2911 C CA . SER A 1 355 ? -21.993 -22.714 17.411 1.00 88.44 355 SER A CA 1
ATOM 2912 C C . SER A 1 355 ? -21.987 -23.543 18.699 1.00 88.44 355 SER A C 1
ATOM 2914 O O . SER A 1 355 ? -22.354 -23.051 19.766 1.00 88.44 355 SER A O 1
ATOM 2916 N N . ASP A 1 356 ? -21.488 -24.776 18.633 1.00 89.19 356 ASP A N 1
ATOM 2917 C CA . ASP A 1 356 ? -21.295 -25.651 19.797 1.00 89.19 356 ASP A CA 1
ATOM 2918 C C . ASP A 1 356 ? -20.211 -25.138 20.761 1.00 89.19 356 ASP A C 1
ATOM 2920 O O . ASP A 1 356 ? -20.131 -25.585 21.911 1.00 89.19 356 ASP A O 1
ATOM 2924 N N . GLN A 1 357 ? -19.392 -24.191 20.297 1.00 93.38 357 GLN A N 1
ATOM 2925 C CA . GLN A 1 357 ? -18.325 -23.560 21.063 1.00 93.38 357 GLN A CA 1
ATOM 2926 C C . GLN A 1 357 ? -18.791 -22.351 21.883 1.00 93.38 357 GLN A C 1
ATOM 2928 O O . GLN A 1 357 ? -18.022 -21.863 22.707 1.00 93.38 357 GLN A O 1
ATOM 2933 N N . GLU A 1 358 ? -20.033 -21.876 21.716 1.00 95.19 358 GLU A N 1
ATOM 2934 C CA . GLU A 1 358 ? -20.536 -20.697 22.445 1.00 95.19 358 GLU A CA 1
ATOM 2935 C C . GLU A 1 358 ? -20.484 -20.874 23.970 1.00 95.19 358 GLU A C 1
ATOM 2937 O O . GLU A 1 358 ? -20.107 -19.955 24.692 1.00 95.19 358 GLU A O 1
ATOM 2942 N N . LYS A 1 359 ? -20.691 -22.107 24.445 1.00 95.00 359 LYS A N 1
ATOM 2943 C CA . LYS A 1 359 ? -20.554 -22.514 25.853 1.00 95.00 359 LYS A CA 1
ATOM 2944 C C . LYS A 1 359 ? -19.139 -22.387 26.427 1.00 95.00 359 LYS A C 1
ATOM 2946 O O . LYS A 1 359 ? -18.933 -22.666 27.598 1.00 95.00 359 LYS A O 1
ATOM 2951 N N . PHE A 1 360 ? -18.140 -22.061 25.610 1.00 96.31 360 PHE A N 1
ATOM 2952 C CA . PHE A 1 360 ? -16.755 -21.833 26.034 1.00 96.31 360 PHE A CA 1
ATOM 2953 C C . PHE A 1 360 ? -16.343 -20.359 25.923 1.00 96.31 360 PHE A C 1
ATOM 2955 O O . PHE A 1 360 ? -15.180 -20.020 26.153 1.00 96.31 360 PHE A O 1
ATOM 2962 N N . MET A 1 361 ? -17.280 -19.484 25.557 1.00 97.06 361 MET A N 1
ATOM 2963 C CA . MET A 1 361 ? -17.060 -18.045 25.530 1.00 97.06 361 MET A CA 1
ATOM 2964 C C . MET A 1 361 ? -17.056 -17.477 26.949 1.00 97.06 361 MET A C 1
ATOM 2966 O O . MET A 1 361 ? -17.787 -17.939 27.827 1.00 97.06 361 MET A O 1
ATOM 2970 N N . VAL A 1 362 ? -16.240 -16.449 27.158 1.00 97.44 362 VAL A N 1
ATOM 2971 C CA . VAL A 1 362 ? -16.154 -15.682 28.400 1.00 97.44 362 VAL A CA 1
ATOM 2972 C C . VAL A 1 362 ? -16.302 -14.197 28.074 1.00 97.44 362 VAL A C 1
ATOM 2974 O O . VAL A 1 362 ? -15.593 -13.667 27.221 1.00 97.44 362 VAL A O 1
ATOM 2977 N N . ALA A 1 363 ? -17.223 -13.526 28.759 1.00 98.06 363 ALA A N 1
ATOM 2978 C CA . ALA A 1 363 ? -17.403 -12.084 28.759 1.00 98.06 363 ALA A CA 1
ATOM 2979 C C . ALA A 1 363 ? -16.577 -11.449 29.884 1.00 98.06 363 ALA A C 1
ATOM 2981 O O . ALA A 1 363 ? -16.866 -11.665 31.060 1.00 98.06 363 ALA A O 1
ATOM 2982 N N . ASN A 1 364 ? -15.572 -10.648 29.531 1.00 97.88 364 ASN A N 1
ATOM 2983 C CA . ASN A 1 364 ? -14.771 -9.882 30.487 1.00 97.88 364 ASN A CA 1
ATOM 2984 C C . ASN A 1 364 ? -15.266 -8.429 30.554 1.00 97.88 364 ASN A C 1
ATOM 2986 O O . ASN A 1 364 ? -14.853 -7.595 29.748 1.00 97.88 364 ASN A O 1
ATOM 2990 N N . LEU A 1 365 ? -16.168 -8.150 31.494 1.00 98.19 365 LEU A N 1
ATOM 2991 C CA . LEU A 1 365 ? -16.779 -6.846 31.767 1.00 98.19 365 LEU A CA 1
ATOM 2992 C C . LEU A 1 365 ? -15.737 -5.851 32.284 1.00 98.19 365 LEU A C 1
ATOM 2994 O O . LEU A 1 365 ? -15.115 -6.117 33.311 1.00 98.19 365 LEU A O 1
ATOM 2998 N N . TYR A 1 366 ? -15.547 -4.718 31.607 1.00 96.88 366 TYR A N 1
ATOM 2999 C CA . TYR A 1 366 ? -14.471 -3.768 31.935 1.00 96.88 366 TYR A CA 1
ATOM 3000 C C . TYR A 1 366 ? -14.920 -2.316 32.146 1.00 96.88 366 TYR A C 1
ATOM 3002 O O . TYR A 1 366 ? -14.106 -1.491 32.570 1.00 96.88 366 TYR A O 1
ATOM 3010 N N . ASP A 1 367 ? -16.167 -1.973 31.827 1.00 97.38 367 ASP A N 1
ATOM 3011 C CA . ASP A 1 367 ? -16.767 -0.668 32.131 1.00 97.38 367 ASP A CA 1
ATOM 3012 C C . ASP A 1 367 ? -18.296 -0.795 32.213 1.00 97.38 367 ASP A C 1
ATOM 3014 O O . ASP A 1 367 ? -18.884 -1.725 31.650 1.00 97.38 367 ASP A O 1
ATOM 3018 N N . VAL A 1 368 ? -18.928 0.136 32.916 1.00 98.19 368 VAL A N 1
ATOM 3019 C CA . VAL A 1 368 ? -20.382 0.243 33.068 1.00 98.19 368 VAL A CA 1
ATOM 3020 C C . VAL A 1 368 ? -20.777 1.692 32.853 1.00 98.19 368 VAL A C 1
ATOM 3022 O O . VAL A 1 368 ? -20.105 2.588 33.344 1.00 98.19 368 VAL A O 1
ATOM 3025 N N . LEU A 1 369 ? -21.828 1.922 32.073 1.00 98.19 369 LEU A N 1
ATOM 3026 C CA . LEU A 1 369 ? -22.218 3.261 31.618 1.00 98.19 369 LEU A CA 1
ATOM 3027 C C . LEU A 1 369 ? -23.634 3.637 32.042 1.00 98.19 369 LEU A C 1
ATOM 3029 O O . LEU A 1 369 ? -24.006 4.800 32.005 1.00 98.19 369 LEU A O 1
ATOM 3033 N N . TRP A 1 370 ? -24.426 2.650 32.435 1.00 98.44 370 TRP A N 1
ATOM 3034 C CA . TRP A 1 370 ? -25.755 2.837 32.990 1.00 98.44 370 TRP A CA 1
ATOM 3035 C C . TRP A 1 370 ? -25.959 1.754 34.039 1.00 98.44 370 TRP A C 1
ATOM 3037 O O . TRP A 1 370 ? -25.588 0.601 33.786 1.00 98.44 370 TRP A O 1
ATOM 3047 N N . PHE A 1 371 ? -26.511 2.101 35.195 1.00 97.94 371 PHE A N 1
ATOM 3048 C CA . PHE A 1 371 ? -26.650 1.185 36.323 1.00 97.94 371 PHE A CA 1
ATOM 3049 C C . PHE A 1 371 ? -27.913 1.511 37.126 1.00 97.94 371 PHE A C 1
ATOM 3051 O O . PHE A 1 371 ? -28.124 2.657 37.505 1.00 97.94 371 PHE A O 1
ATOM 3058 N N . ASP A 1 372 ? -28.765 0.508 37.354 1.00 96.31 372 ASP A N 1
ATOM 3059 C CA . ASP A 1 372 ? -29.969 0.570 38.201 1.00 96.31 372 ASP A CA 1
ATOM 3060 C C . ASP A 1 372 ? -30.858 1.820 38.019 1.00 96.31 372 ASP A C 1
ATOM 3062 O O . ASP A 1 372 ? -31.370 2.387 38.980 1.00 96.31 372 ASP A O 1
ATOM 3066 N N . GLY A 1 373 ? -31.095 2.236 36.772 1.00 92.38 373 GLY A N 1
ATOM 3067 C CA . GLY A 1 373 ? -31.973 3.371 36.457 1.00 92.38 373 GLY A CA 1
ATOM 3068 C C . GLY A 1 373 ? -31.231 4.625 36.004 1.00 92.38 373 GLY A C 1
ATOM 3069 O O . GLY A 1 373 ? -31.824 5.460 35.318 1.00 92.38 373 GLY A O 1
ATOM 3070 N N . GLU A 1 374 ? -29.943 4.737 36.318 1.00 95.88 374 GLU A N 1
ATOM 3071 C CA . GLU A 1 374 ? -29.168 5.963 36.141 1.00 95.88 374 GLU A CA 1
ATOM 3072 C C . GLU A 1 374 ? -28.144 5.842 35.009 1.00 95.88 374 GLU A C 1
ATOM 3074 O O . GLU A 1 374 ? -27.478 4.818 34.841 1.00 95.88 374 GLU A O 1
ATOM 3079 N N . ASP A 1 375 ? -28.028 6.907 34.215 1.00 97.38 375 ASP A N 1
ATOM 3080 C CA . ASP A 1 375 ? -26.975 7.059 33.215 1.00 97.38 375 ASP A CA 1
ATOM 3081 C C . ASP A 1 375 ? -25.731 7.664 33.873 1.00 97.38 375 ASP A C 1
ATOM 3083 O O . ASP A 1 375 ? -25.734 8.833 34.250 1.00 97.38 375 ASP A O 1
ATOM 3087 N N . ILE A 1 376 ? -24.679 6.856 33.987 1.00 97.81 376 ILE A N 1
ATOM 3088 C CA . ILE A 1 376 ? -23.437 7.176 34.701 1.00 97.81 376 ILE A CA 1
ATOM 3089 C C . ILE A 1 376 ? -22.239 7.286 33.750 1.00 97.81 376 ILE A C 1
ATOM 3091 O O . ILE A 1 376 ? -21.092 7.311 34.188 1.00 97.81 376 ILE A O 1
ATOM 3095 N N . HIS A 1 377 ? -22.451 7.344 32.428 1.00 96.62 377 HIS A N 1
ATOM 3096 C CA . HIS A 1 377 ? -21.343 7.430 31.463 1.00 96.62 377 HIS A CA 1
ATOM 3097 C C . HIS A 1 377 ? -20.475 8.685 31.680 1.00 96.62 377 HIS A C 1
ATOM 3099 O O . HIS A 1 377 ? -19.263 8.660 31.443 1.00 96.62 377 HIS A O 1
ATOM 3105 N N . ALA A 1 378 ? -21.097 9.765 32.160 1.00 94.81 378 ALA A N 1
ATOM 3106 C CA . ALA A 1 378 ? -20.452 11.037 32.449 1.00 94.81 378 ALA A CA 1
ATOM 3107 C C . ALA A 1 378 ? -19.626 11.027 33.756 1.00 94.81 378 ALA A C 1
ATOM 3109 O O . ALA A 1 378 ? -18.810 11.927 33.966 1.00 94.81 378 ALA A O 1
ATOM 3110 N N . ASP A 1 379 ? -19.798 10.014 34.611 1.00 96.75 379 ASP A N 1
ATOM 3111 C CA . ASP A 1 379 ? -19.040 9.880 35.855 1.00 96.75 379 ASP A CA 1
ATOM 3112 C C . ASP A 1 379 ? -17.590 9.495 35.574 1.00 96.75 379 ASP A C 1
ATOM 3114 O O . ASP A 1 379 ? -17.241 9.007 34.498 1.00 96.75 379 ASP A O 1
ATOM 3118 N N . GLN A 1 380 ? -16.711 9.683 36.554 1.00 94.81 380 GLN A N 1
ATOM 3119 C CA . GLN A 1 380 ? -15.316 9.277 36.425 1.00 94.81 380 GLN A CA 1
ATOM 3120 C C . GLN A 1 380 ? -15.186 7.750 36.478 1.00 94.81 380 GLN A C 1
ATOM 3122 O O . GLN A 1 380 ? -15.894 7.068 37.218 1.00 94.81 380 GLN A O 1
ATOM 3127 N N . PHE A 1 381 ? -14.225 7.192 35.739 1.00 95.50 381 PHE A N 1
ATOM 3128 C CA . PHE A 1 381 ? -14.003 5.743 35.690 1.00 95.50 381 PHE A CA 1
ATOM 3129 C C . PHE A 1 381 ? -13.786 5.117 37.073 1.00 95.50 381 PHE A C 1
ATOM 3131 O O . PHE A 1 381 ? -14.200 3.984 37.299 1.00 95.50 381 PHE A O 1
ATOM 3138 N N . VAL A 1 382 ? -13.170 5.836 38.017 1.00 94.88 382 VAL A N 1
ATOM 3139 C CA . VAL A 1 382 ? -13.017 5.367 39.404 1.00 94.88 382 VAL A CA 1
ATOM 3140 C C . VAL A 1 382 ? -14.351 5.075 40.098 1.00 94.88 382 VAL A C 1
ATOM 3142 O O . VAL A 1 382 ? -14.402 4.164 40.924 1.00 94.88 382 VAL A O 1
ATOM 3145 N N . ASP A 1 383 ? -15.411 5.809 39.765 1.00 95.88 383 ASP A N 1
ATOM 3146 C CA . ASP A 1 383 ? -16.739 5.641 40.351 1.00 95.88 383 ASP A CA 1
ATOM 3147 C C . ASP A 1 383 ? -17.518 4.557 39.611 1.00 95.88 383 ASP A C 1
ATOM 3149 O O . ASP A 1 383 ? -17.912 3.578 40.245 1.00 95.88 383 ASP A O 1
ATOM 3153 N N . ARG A 1 384 ? -17.542 4.600 38.270 1.00 97.25 384 ARG A N 1
ATOM 3154 C CA . ARG A 1 384 ? -18.114 3.517 37.442 1.00 97.25 384 ARG A CA 1
ATOM 3155 C C . ARG A 1 384 ? -17.496 2.155 37.775 1.00 97.25 384 ARG A C 1
ATOM 3157 O O . ARG A 1 384 ? -18.160 1.118 37.768 1.00 97.25 384 ARG A O 1
ATOM 3164 N N . ARG A 1 385 ? -16.208 2.131 38.135 1.00 96.25 385 ARG A N 1
ATOM 3165 C CA . ARG A 1 385 ? -15.517 0.910 38.558 1.00 96.25 385 ARG A CA 1
ATOM 3166 C C . ARG A 1 385 ? -16.078 0.317 39.855 1.00 96.25 385 ARG A C 1
ATOM 3168 O O . ARG A 1 385 ? -16.113 -0.904 39.977 1.00 96.25 385 ARG A O 1
ATOM 3175 N N . LYS A 1 386 ? -16.534 1.139 40.801 1.00 96.25 386 LYS A N 1
ATOM 3176 C CA . LYS A 1 386 ? -17.197 0.650 42.022 1.00 96.25 386 LYS A CA 1
ATOM 3177 C C . LYS A 1 386 ? -18.551 0.025 41.692 1.00 96.25 386 LYS A C 1
ATOM 3179 O O . LYS A 1 386 ? -18.933 -0.951 42.331 1.00 96.25 386 LYS A O 1
ATOM 3184 N N . ASP A 1 387 ? -19.257 0.555 40.695 1.00 97.00 387 ASP A N 1
ATOM 3185 C CA . ASP A 1 387 ? -20.569 0.047 40.289 1.00 97.00 387 ASP A CA 1
ATOM 3186 C C . ASP A 1 387 ? -20.478 -1.286 39.551 1.00 97.00 387 ASP A C 1
ATOM 3188 O O . ASP A 1 387 ? -21.183 -2.231 39.906 1.00 97.00 387 ASP A O 1
ATOM 3192 N N . ILE A 1 388 ? -19.548 -1.431 38.601 1.00 96.88 388 ILE A N 1
ATOM 3193 C CA . ILE A 1 388 ? -19.374 -2.714 37.901 1.00 96.88 388 ILE A CA 1
ATOM 3194 C C . ILE A 1 388 ? -18.940 -3.835 38.857 1.00 96.88 388 ILE A C 1
ATOM 3196 O O . ILE A 1 388 ? -19.296 -4.993 38.649 1.00 96.88 388 ILE A O 1
ATOM 3200 N N . GLU A 1 389 ? -18.215 -3.503 39.930 1.00 96.44 389 GLU A N 1
ATOM 3201 C CA . GLU A 1 389 ? -17.776 -4.450 40.965 1.00 96.44 389 GLU A CA 1
ATOM 3202 C C . GLU A 1 389 ? -18.916 -5.001 41.833 1.00 96.44 389 GLU A C 1
ATOM 3204 O O . GLU A 1 389 ? -18.732 -6.027 42.490 1.00 96.44 389 GLU A O 1
ATOM 3209 N N . LYS A 1 390 ? -20.110 -4.393 41.790 1.00 96.88 390 LYS A N 1
ATOM 3210 C CA . LYS A 1 390 ? -21.326 -4.929 42.429 1.00 96.88 390 LYS A CA 1
ATOM 3211 C C . LYS A 1 390 ? -21.919 -6.114 41.655 1.00 96.88 390 LYS A C 1
ATOM 3213 O O . LYS A 1 390 ? -22.720 -6.871 42.208 1.00 96.88 390 LYS A O 1
ATOM 3218 N N . LEU A 1 391 ? -21.548 -6.299 40.384 1.00 96.62 391 LEU A N 1
ATOM 3219 C CA . LEU A 1 391 ? -22.018 -7.422 39.571 1.00 96.62 391 LEU A CA 1
ATOM 3220 C C . LEU A 1 391 ? -21.391 -8.748 40.035 1.00 96.62 391 LEU A C 1
ATOM 3222 O O . LEU A 1 391 ? -20.261 -8.808 40.520 1.00 96.62 391 LEU A O 1
ATOM 3226 N N . LYS A 1 392 ? -22.119 -9.856 39.873 1.00 96.00 392 LYS A N 1
ATOM 3227 C CA . LYS A 1 392 ? -21.636 -11.186 40.271 1.00 96.00 392 LYS A CA 1
ATOM 3228 C C . LYS A 1 392 ? -20.865 -11.838 39.132 1.00 96.00 392 LYS A C 1
ATOM 3230 O O . LYS A 1 392 ? -21.371 -11.949 38.018 1.00 96.00 392 LYS A O 1
ATOM 3235 N N . THR A 1 393 ? -19.675 -12.351 39.432 1.00 97.00 393 THR A N 1
ATOM 3236 C CA . THR A 1 393 ? -18.931 -13.197 38.487 1.00 97.00 393 THR A CA 1
ATOM 3237 C C . THR A 1 393 ? -19.459 -14.635 38.487 1.00 97.00 393 THR A C 1
ATOM 3239 O O . THR A 1 393 ? -19.939 -15.143 39.500 1.00 97.00 393 THR A O 1
ATOM 3242 N N . SER A 1 394 ? -19.351 -15.299 37.344 1.00 96.25 394 SER A N 1
ATOM 3243 C CA . SER A 1 394 ? -19.795 -16.671 37.071 1.00 96.25 394 SER A CA 1
ATOM 3244 C C . SER A 1 394 ? -18.749 -17.384 36.210 1.00 96.25 394 SER A C 1
ATOM 3246 O O . SER A 1 394 ? -17.610 -16.921 36.109 1.00 96.25 394 SER A O 1
ATOM 3248 N N . ALA A 1 395 ? -19.073 -18.534 35.613 1.00 93.06 395 ALA A N 1
ATOM 3249 C CA . ALA A 1 395 ? -18.139 -19.235 34.737 1.00 93.06 395 ALA A CA 1
ATOM 3250 C C . ALA A 1 395 ? -17.859 -18.446 33.445 1.00 93.06 395 ALA A C 1
ATOM 3252 O O . ALA A 1 395 ? -16.693 -18.344 33.057 1.00 93.06 395 ALA A O 1
ATOM 3253 N N . HIS A 1 396 ? -18.892 -17.837 32.847 1.00 96.94 396 HIS A N 1
ATOM 3254 C CA . HIS A 1 396 ? -18.810 -17.155 31.552 1.00 96.94 396 HIS A CA 1
ATOM 3255 C C . HIS A 1 396 ? -18.886 -15.632 31.648 1.00 96.94 396 HIS A C 1
ATOM 3257 O O . HIS A 1 396 ? -18.561 -14.963 30.675 1.00 96.94 396 HIS A O 1
ATOM 3263 N N . VAL A 1 397 ? -19.244 -15.061 32.798 1.00 97.75 397 VAL A N 1
ATOM 3264 C CA . VAL A 1 397 ? -19.242 -13.612 33.025 1.00 97.75 397 VAL A CA 1
ATOM 3265 C C . VAL A 1 397 ? -18.218 -13.274 34.103 1.00 97.75 397 VAL A C 1
ATOM 3267 O O . VAL A 1 397 ? -18.324 -13.691 35.257 1.00 97.75 397 VAL A O 1
ATOM 3270 N N . LYS A 1 398 ? -17.189 -12.519 33.727 1.00 97.50 398 LYS A N 1
ATOM 3271 C CA . LYS A 1 398 ? -16.097 -12.079 34.600 1.00 97.50 398 LYS A CA 1
ATOM 3272 C C . LYS A 1 398 ? -16.043 -10.562 34.619 1.00 97.50 398 LYS A C 1
ATOM 3274 O O . LYS A 1 398 ? -16.326 -9.924 33.613 1.00 97.50 398 LYS A O 1
ATOM 3279 N N . ILE A 1 399 ? -15.621 -9.991 35.739 1.00 97.38 399 ILE A N 1
ATOM 3280 C CA . ILE A 1 399 ? -15.252 -8.577 35.818 1.00 97.38 399 ILE A CA 1
ATOM 3281 C C . ILE A 1 399 ? -13.739 -8.500 35.621 1.00 97.38 399 ILE A C 1
ATOM 3283 O O . ILE A 1 399 ? -12.995 -9.260 36.246 1.00 97.38 399 ILE A O 1
ATOM 3287 N N . SER A 1 400 ? -13.281 -7.617 34.734 1.00 95.19 400 SER A N 1
ATOM 3288 C CA . SER A 1 400 ? -11.861 -7.411 34.463 1.00 95.19 400 SER A CA 1
ATOM 3289 C C . SER A 1 400 ? -11.133 -7.000 35.745 1.00 95.19 400 SER A C 1
ATOM 3291 O O . SER A 1 400 ? -11.655 -6.227 36.550 1.00 95.19 400 SER A O 1
ATOM 3293 N N . ASP A 1 401 ? -9.920 -7.512 35.958 1.00 94.19 401 ASP A N 1
ATOM 3294 C CA . ASP A 1 401 ? -9.058 -7.030 37.042 1.00 94.19 401 ASP A CA 1
ATOM 3295 C C . ASP A 1 401 ? -8.445 -5.690 36.608 1.00 94.19 401 ASP A C 1
ATOM 3297 O O . ASP A 1 401 ? -7.698 -5.634 35.629 1.00 94.19 401 ASP A O 1
ATOM 3301 N N . ALA A 1 402 ? -8.783 -4.621 37.332 1.00 94.38 402 ALA A N 1
ATOM 3302 C CA . ALA A 1 402 ? -8.309 -3.261 37.107 1.00 94.38 402 ALA A CA 1
ATOM 3303 C C . ALA A 1 402 ? -7.623 -2.751 38.374 1.00 94.38 402 ALA A C 1
ATOM 3305 O O . ALA A 1 402 ? -8.187 -2.819 39.466 1.00 94.38 402 ALA A O 1
ATOM 3306 N N . ARG A 1 403 ? -6.390 -2.244 38.261 1.00 94.50 403 ARG A N 1
ATOM 3307 C CA . ARG A 1 403 ? -5.627 -1.770 39.428 1.00 94.50 403 ARG A CA 1
ATOM 3308 C C . ARG A 1 403 ? -5.142 -0.350 39.246 1.00 94.50 403 ARG A C 1
ATOM 3310 O O . ARG A 1 403 ? -4.456 -0.050 38.273 1.00 94.50 403 ARG A O 1
ATOM 3317 N N . LEU A 1 404 ? -5.435 0.483 40.238 1.00 94.50 404 LEU A N 1
ATOM 3318 C CA . LEU A 1 404 ? -4.909 1.835 40.334 1.00 94.50 404 LEU A CA 1
ATOM 3319 C C . LEU A 1 404 ? -3.401 1.795 40.625 1.00 94.50 404 LEU A C 1
ATOM 3321 O O . LEU A 1 404 ? -2.954 1.160 41.584 1.00 94.50 404 LEU A O 1
ATOM 3325 N N . ALA A 1 405 ? -2.612 2.484 39.809 1.00 93.31 405 ALA A N 1
ATOM 3326 C CA . ALA A 1 405 ? -1.177 2.653 39.983 1.00 93.31 405 ALA A CA 1
ATOM 3327 C C . ALA A 1 405 ? -0.825 4.145 39.978 1.00 93.31 405 ALA A C 1
ATOM 3329 O O . ALA A 1 405 ? -1.276 4.883 39.106 1.00 93.31 405 ALA A O 1
ATOM 3330 N N . LYS A 1 406 ? -0.007 4.574 40.944 1.00 93.31 406 LYS A N 1
ATOM 3331 C CA . LYS A 1 406 ? 0.455 5.962 41.087 1.00 93.31 406 LYS A CA 1
ATOM 3332 C C . LYS A 1 406 ? 1.957 6.039 40.838 1.00 93.31 406 LYS A C 1
ATOM 3334 O O . LYS A 1 406 ? 2.716 5.279 41.445 1.00 93.31 406 LYS A O 1
ATOM 3339 N N . GLY A 1 407 ? 2.371 6.927 39.941 1.00 90.00 407 GLY A N 1
ATOM 3340 C CA . GLY A 1 407 ? 3.766 7.089 39.542 1.00 90.00 407 GLY A CA 1
ATOM 3341 C C . GLY A 1 407 ? 4.284 5.995 38.596 1.00 90.00 407 GLY A C 1
ATOM 3342 O O . GLY A 1 407 ? 3.861 4.831 38.617 1.00 90.00 407 GLY A O 1
ATOM 3343 N N . PHE A 1 408 ? 5.271 6.353 37.770 1.00 89.75 408 PHE A N 1
ATOM 3344 C CA . PHE A 1 408 ? 5.837 5.464 36.748 1.00 89.75 408 PHE A CA 1
ATOM 3345 C C . PHE A 1 408 ? 6.371 4.118 37.265 1.00 89.75 408 PHE A C 1
ATOM 3347 O O . PHE A 1 408 ? 6.140 3.109 36.590 1.00 89.75 408 PHE A O 1
ATOM 3354 N N . PRO A 1 409 ? 7.029 4.018 38.439 1.00 89.69 409 PRO A N 1
ATOM 3355 C CA . PRO A 1 409 ? 7.481 2.726 38.957 1.00 89.69 409 PRO A CA 1
ATOM 3356 C C . PRO A 1 409 ? 6.330 1.747 39.224 1.00 89.69 409 PRO A C 1
ATOM 3358 O O . PRO A 1 409 ? 6.423 0.568 38.867 1.00 89.69 409 PRO A O 1
ATOM 3361 N N . ALA A 1 410 ? 5.225 2.223 39.811 1.00 91.50 410 ALA A N 1
ATOM 3362 C CA . ALA A 1 410 ? 4.050 1.392 40.059 1.00 91.50 410 ALA A CA 1
ATOM 3363 C C . ALA A 1 410 ? 3.360 1.010 38.746 1.00 91.50 410 ALA A C 1
ATOM 3365 O O . ALA A 1 410 ? 3.007 -0.157 38.567 1.00 91.50 410 ALA A O 1
ATOM 3366 N N . ILE A 1 411 ? 3.248 1.959 37.809 1.00 91.31 411 ILE A N 1
ATOM 3367 C CA . ILE A 1 411 ? 2.665 1.733 36.481 1.00 91.31 411 ILE A CA 1
ATOM 3368 C C . ILE A 1 411 ? 3.448 0.657 35.720 1.00 91.31 411 ILE A C 1
ATOM 3370 O O . ILE A 1 411 ? 2.856 -0.310 35.236 1.00 91.31 411 ILE A O 1
ATOM 3374 N N . LYS A 1 412 ? 4.782 0.759 35.662 1.00 90.00 412 LYS A N 1
ATOM 3375 C CA . LYS A 1 412 ? 5.651 -0.228 34.994 1.00 90.00 412 LYS A CA 1
ATOM 3376 C C . LYS A 1 412 ? 5.546 -1.607 35.657 1.00 90.00 412 LYS A C 1
ATOM 3378 O O . LYS A 1 412 ? 5.407 -2.612 34.960 1.00 90.00 412 LYS A O 1
ATOM 3383 N N . ARG A 1 413 ? 5.565 -1.675 36.996 1.00 91.56 413 ARG A N 1
ATOM 3384 C CA . ARG A 1 413 ? 5.423 -2.938 37.749 1.00 91.56 413 ARG A CA 1
ATOM 3385 C C . ARG A 1 413 ? 4.079 -3.613 37.477 1.00 91.56 413 ARG A C 1
ATOM 3387 O O . ARG A 1 413 ? 4.042 -4.805 37.182 1.00 91.56 413 ARG A O 1
ATOM 3394 N N . MET A 1 414 ? 2.992 -2.853 37.559 1.00 92.56 414 MET A N 1
ATOM 3395 C CA . MET A 1 414 ? 1.643 -3.365 37.337 1.00 92.56 414 MET A CA 1
ATOM 3396 C C . MET A 1 414 ? 1.436 -3.775 35.875 1.00 92.56 414 MET A C 1
ATOM 3398 O O . MET A 1 414 ? 0.863 -4.828 35.611 1.00 92.56 414 MET A O 1
ATOM 3402 N N . SER A 1 415 ? 1.996 -3.015 34.928 1.00 91.25 415 SER A N 1
ATOM 3403 C CA . SER A 1 415 ? 1.955 -3.369 33.506 1.00 91.25 415 SER A CA 1
ATOM 3404 C C . SER A 1 415 ? 2.576 -4.746 33.253 1.00 91.25 415 SER A C 1
ATOM 3406 O O . SER A 1 415 ? 1.953 -5.590 32.615 1.00 91.25 415 SER A O 1
ATOM 3408 N N . ARG A 1 416 ? 3.755 -5.030 33.832 1.00 90.00 416 ARG A N 1
ATOM 3409 C CA . ARG A 1 416 ? 4.408 -6.351 33.715 1.00 90.00 416 ARG A CA 1
ATOM 3410 C C . ARG A 1 416 ? 3.533 -7.490 34.238 1.00 90.00 416 ARG A C 1
ATOM 3412 O O . ARG A 1 416 ? 3.476 -8.535 33.597 1.00 90.00 416 ARG A O 1
ATOM 3419 N N . ARG A 1 417 ? 2.837 -7.278 35.361 1.00 92.50 417 ARG A N 1
ATOM 3420 C CA . ARG A 1 417 ? 1.906 -8.260 35.939 1.00 92.50 417 ARG A CA 1
ATOM 3421 C C . ARG A 1 417 ? 0.745 -8.561 34.989 1.00 92.50 417 ARG A C 1
ATOM 3423 O O . ARG A 1 417 ? 0.454 -9.722 34.731 1.00 92.50 417 ARG A O 1
ATOM 3430 N N . PHE A 1 418 ? 0.082 -7.538 34.456 1.00 92.75 418 PHE A N 1
ATOM 3431 C CA . PHE A 1 418 ? -1.052 -7.746 33.548 1.00 92.75 418 PHE A CA 1
ATOM 3432 C C . PHE A 1 418 ? -0.638 -8.348 32.202 1.00 92.75 418 PHE A C 1
ATOM 3434 O O . PHE A 1 418 ? -1.357 -9.176 31.647 1.00 92.75 418 PHE A O 1
ATOM 3441 N N . MET A 1 419 ? 0.550 -8.005 31.701 1.00 86.94 419 MET A N 1
ATOM 3442 C CA . MET A 1 419 ? 1.120 -8.598 30.486 1.00 86.94 419 MET A CA 1
ATOM 3443 C C . MET A 1 419 ? 1.497 -10.076 30.635 1.00 86.94 419 MET A C 1
ATOM 3445 O O . MET A 1 419 ? 1.656 -10.767 29.628 1.00 86.94 419 MET A O 1
ATOM 3449 N N . SER A 1 420 ? 1.721 -10.554 31.862 1.00 85.94 420 SER A N 1
ATOM 3450 C CA . SER A 1 420 ? 2.049 -11.958 32.123 1.00 85.94 420 SER A CA 1
ATOM 3451 C C . SER A 1 420 ? 0.814 -12.841 32.297 1.00 85.94 420 SER A C 1
ATOM 3453 O O . SER A 1 420 ? 0.960 -14.056 32.401 1.00 85.94 420 SER A O 1
ATOM 3455 N N . LEU A 1 421 ? -0.390 -12.260 32.354 1.00 90.06 421 LEU A N 1
ATOM 3456 C CA . LEU A 1 421 ? -1.620 -13.035 32.499 1.00 90.06 421 LEU A CA 1
ATOM 3457 C C . LEU A 1 421 ? -1.918 -13.848 31.224 1.00 90.06 421 LEU A C 1
ATOM 3459 O O . LEU A 1 421 ? -1.668 -13.365 30.115 1.00 90.06 421 LEU A O 1
ATOM 3463 N N . PRO A 1 422 ? -2.496 -15.057 31.350 1.00 84.94 422 PRO A N 1
ATOM 3464 C CA . PRO A 1 422 ? -2.927 -15.846 30.201 1.00 84.94 422 PRO A CA 1
ATOM 3465 C C . PRO A 1 422 ? -3.887 -15.081 29.272 1.00 84.94 422 PRO A C 1
ATOM 3467 O O . PRO A 1 422 ? -4.817 -14.402 29.721 1.00 84.94 422 PRO A O 1
ATOM 3470 N N . GLY A 1 423 ? -3.653 -15.189 27.960 1.00 83.81 423 GLY A N 1
ATOM 3471 C CA . GLY A 1 423 ? -4.439 -14.496 26.929 1.00 83.81 423 GLY A CA 1
ATOM 3472 C C . GLY A 1 423 ? -4.272 -12.971 26.917 1.00 83.81 423 GLY A C 1
ATOM 3473 O O . GLY A 1 423 ? -5.124 -12.272 26.389 1.00 83.81 423 GLY A O 1
ATOM 3474 N N . SER A 1 424 ? -3.243 -12.419 27.571 1.00 88.19 424 SER A N 1
ATOM 3475 C CA . SER A 1 424 ? -2.993 -10.972 27.591 1.00 88.19 424 SER A CA 1
ATOM 3476 C C . SER A 1 424 ? -2.288 -10.508 26.315 1.00 88.19 424 SER A C 1
ATOM 3478 O O . SER A 1 424 ? -1.133 -10.866 26.074 1.00 88.19 424 SER A O 1
ATOM 3480 N N . GLU A 1 425 ? -2.953 -9.663 25.520 1.00 83.81 425 GLU A N 1
ATOM 3481 C CA . GLU A 1 425 ? -2.340 -8.983 24.367 1.00 83.81 425 GLU A CA 1
ATOM 3482 C C . GLU A 1 425 ? -1.420 -7.832 24.817 1.00 83.81 425 GLU A C 1
ATOM 3484 O O . GLU A 1 425 ? -0.625 -7.311 24.037 1.00 83.81 425 GLU A O 1
ATOM 3489 N N . GLY A 1 426 ? -1.522 -7.403 26.077 1.00 88.94 426 GLY A N 1
ATOM 3490 C CA . GLY A 1 426 ? -0.832 -6.237 26.617 1.00 88.94 426 GLY A CA 1
ATOM 3491 C C . GLY A 1 426 ? -1.613 -5.597 27.762 1.00 88.94 426 GLY A C 1
ATOM 3492 O O . GLY A 1 426 ? -2.207 -6.292 28.586 1.00 88.94 426 GLY A O 1
ATOM 3493 N N . THR A 1 427 ? -1.628 -4.270 27.819 1.00 91.62 427 THR A N 1
ATOM 3494 C CA . THR A 1 427 ? -2.262 -3.508 28.904 1.00 91.62 427 THR A CA 1
ATOM 3495 C C . THR A 1 427 ? -3.133 -2.379 28.376 1.00 91.62 427 THR A C 1
ATOM 3497 O O . THR A 1 427 ? -2.831 -1.761 27.355 1.00 91.62 427 THR A O 1
ATOM 3500 N N . ILE A 1 428 ? -4.226 -2.104 29.080 1.00 93.19 428 ILE A N 1
ATOM 3501 C CA . ILE A 1 428 ? -5.029 -0.894 28.908 1.00 93.19 428 ILE A CA 1
ATOM 3502 C C . ILE A 1 428 ? -4.749 0.025 30.095 1.00 93.19 428 ILE A C 1
ATOM 3504 O O . ILE A 1 428 ? -4.698 -0.434 31.233 1.00 93.19 428 ILE A O 1
ATOM 3508 N N . TYR A 1 429 ? -4.552 1.307 29.811 1.00 92.69 429 TYR A N 1
ATOM 3509 C CA . TYR A 1 429 ? -4.401 2.378 30.787 1.00 92.69 429 TYR A CA 1
ATOM 3510 C C . TYR A 1 429 ? -5.629 3.270 30.701 1.00 92.69 429 TYR A C 1
ATOM 3512 O O . TYR A 1 429 ? -5.934 3.750 29.612 1.00 92.69 429 TYR A O 1
ATOM 3520 N N . LYS A 1 430 ? -6.305 3.521 31.815 1.00 94.12 430 LYS A N 1
ATOM 3521 C CA . LYS A 1 430 ? -7.421 4.470 31.908 1.00 94.12 430 LYS A CA 1
ATOM 3522 C C . LYS A 1 430 ? -7.095 5.495 32.984 1.00 94.12 430 LYS A C 1
ATOM 3524 O O . LYS A 1 430 ? -6.633 5.118 34.064 1.00 94.12 430 LYS A O 1
ATOM 3529 N N . LEU A 1 431 ? -7.312 6.776 32.705 1.00 92.94 431 LEU A N 1
ATOM 3530 C CA . LEU A 1 431 ? -7.248 7.794 33.754 1.00 92.94 431 LEU A CA 1
ATOM 3531 C C . LEU A 1 431 ? -8.325 7.488 34.804 1.00 92.94 431 LEU A C 1
ATOM 3533 O O . LEU A 1 431 ? -9.431 7.090 34.448 1.00 92.94 431 LEU A O 1
ATOM 3537 N N . ALA A 1 432 ? -8.028 7.657 36.096 1.00 92.12 432 ALA A N 1
ATOM 3538 C CA . ALA A 1 432 ? -9.054 7.497 37.133 1.00 92.12 432 ALA A CA 1
ATOM 3539 C C . ALA A 1 432 ? -10.225 8.476 36.928 1.00 92.12 432 ALA A C 1
ATOM 3541 O O . ALA A 1 432 ? -11.375 8.124 37.173 1.00 92.12 432 ALA A O 1
ATOM 3542 N N . THR A 1 433 ? -9.910 9.656 36.394 1.00 92.00 433 THR A N 1
ATOM 3543 C CA . THR A 1 433 ? -10.807 10.761 36.038 1.00 92.00 433 THR A CA 1
ATOM 3544 C C . THR A 1 433 ? -11.464 10.612 34.658 1.00 92.00 433 THR A C 1
ATOM 3546 O O . THR A 1 433 ? -12.125 11.535 34.193 1.00 92.00 433 THR A O 1
ATOM 3549 N N . PHE A 1 434 ? -11.293 9.472 33.976 1.00 91.81 434 PHE A N 1
ATOM 3550 C CA . PHE A 1 434 ? -11.830 9.237 32.632 1.00 91.81 434 PHE A CA 1
ATOM 3551 C C . PHE A 1 434 ? -13.365 9.305 32.605 1.00 91.81 434 PHE A C 1
ATOM 3553 O O . PHE A 1 434 ? -14.033 8.417 33.135 1.00 91.81 434 PHE A O 1
ATOM 3560 N N . VAL A 1 435 ? -13.899 10.311 31.912 1.00 92.50 435 VAL A N 1
ATOM 3561 C CA . VAL A 1 435 ? -15.318 10.450 31.550 1.00 92.50 435 VAL A CA 1
ATOM 3562 C C . VAL A 1 435 ? -15.563 9.819 30.181 1.00 92.50 435 VAL A C 1
ATOM 3564 O O . VAL A 1 435 ? -14.766 10.027 29.270 1.00 92.50 435 VAL A O 1
ATOM 3567 N N . TYR A 1 436 ? -16.636 9.044 30.026 1.00 94.31 436 TYR A N 1
ATOM 3568 C CA . TYR A 1 436 ? -16.865 8.255 28.819 1.00 94.31 436 TYR A CA 1
ATOM 3569 C C . TYR A 1 436 ? -17.454 9.082 27.669 1.00 94.31 436 TYR A C 1
ATOM 3571 O O . TYR A 1 436 ? -18.596 9.520 27.738 1.00 94.31 436 TYR A O 1
ATOM 3579 N N . GLU A 1 437 ? -16.722 9.264 26.570 1.00 92.44 437 GLU A N 1
ATOM 3580 C CA . GLU A 1 437 ? -17.212 10.050 25.431 1.00 92.44 437 GLU A CA 1
ATOM 3581 C C . GLU A 1 437 ? -18.031 9.213 24.424 1.00 92.44 437 GLU A C 1
ATOM 3583 O O . GLU A 1 437 ? -17.622 8.125 24.007 1.00 92.44 437 GLU A O 1
ATOM 3588 N N . LEU A 1 438 ? -19.171 9.749 23.961 1.00 90.69 438 LEU A N 1
ATOM 3589 C CA . LEU A 1 438 ? -20.080 9.089 23.000 1.00 90.69 438 LEU A CA 1
ATOM 3590 C C . LEU A 1 438 ? -19.834 9.468 21.529 1.00 90.69 438 LEU A C 1
ATOM 3592 O O . LEU A 1 438 ? -20.562 9.038 20.630 1.00 90.69 438 LEU A O 1
ATOM 3596 N N . ASP A 1 439 ? -18.804 10.265 21.248 1.00 81.56 439 ASP A N 1
ATOM 3597 C CA . ASP A 1 439 ? -18.437 10.687 19.891 1.00 81.56 439 ASP A CA 1
ATOM 3598 C C . ASP A 1 439 ? -17.519 9.686 19.156 1.00 81.56 439 ASP A C 1
ATOM 3600 O O . ASP A 1 439 ? -17.170 9.887 17.986 1.00 81.56 439 ASP A O 1
ATOM 3604 N N . GLY A 1 440 ? -17.148 8.593 19.830 1.00 80.25 440 GLY A N 1
ATOM 3605 C CA . GLY A 1 440 ? -16.299 7.533 19.297 1.00 80.25 440 GLY A CA 1
ATOM 3606 C C . GLY A 1 440 ? -14.792 7.763 19.465 1.00 80.25 440 GLY A C 1
ATOM 3607 O O . GLY A 1 440 ? -14.005 6.922 19.012 1.00 80.25 440 GLY A O 1
ATOM 3608 N N . LYS A 1 441 ? -14.347 8.843 20.117 1.00 78.75 441 LYS A N 1
ATOM 3609 C CA . LYS A 1 441 ? -12.924 9.151 20.326 1.00 78.75 441 LYS A CA 1
ATOM 3610 C C . LYS A 1 441 ? -12.650 9.466 21.790 1.00 78.75 441 LYS A C 1
ATOM 3612 O O . LYS A 1 441 ? -13.345 10.264 22.390 1.00 78.75 441 LYS A O 1
ATOM 3617 N N . SER A 1 442 ? -11.574 8.904 22.336 1.00 83.94 442 SER A N 1
ATOM 3618 C CA . SER A 1 442 ? -11.136 9.264 23.683 1.00 83.94 442 SER A CA 1
ATOM 3619 C C . SER A 1 442 ? -9.628 9.396 23.769 1.00 83.94 442 SER A C 1
ATOM 3621 O O . SER A 1 442 ? -8.877 8.551 23.270 1.00 83.94 442 SER A O 1
ATOM 3623 N N . PHE A 1 443 ? -9.187 10.449 24.452 1.00 83.50 443 PHE A N 1
ATOM 3624 C CA . PHE A 1 443 ? -7.789 10.622 24.837 1.00 83.50 443 PHE A CA 1
ATOM 3625 C C . PHE A 1 443 ? -7.506 10.132 26.268 1.00 83.50 443 PHE A C 1
ATOM 3627 O O . PHE A 1 443 ? -6.349 10.086 26.691 1.00 83.50 443 PHE A O 1
ATOM 3634 N N . ASN A 1 444 ? -8.547 9.735 27.001 1.00 87.69 444 ASN A N 1
ATOM 3635 C CA . ASN A 1 444 ? -8.508 9.424 28.430 1.00 87.69 444 ASN A CA 1
ATOM 3636 C C . ASN A 1 444 ? -8.184 7.956 28.737 1.00 87.69 444 ASN A C 1
ATOM 3638 O O . ASN A 1 444 ? -8.027 7.567 29.897 1.00 87.69 444 ASN A O 1
ATOM 3642 N N . PHE A 1 445 ? -8.028 7.136 27.698 1.00 88.69 445 PHE A N 1
ATOM 3643 C CA . PHE A 1 445 ? -7.479 5.800 27.832 1.00 88.69 445 PHE A CA 1
ATOM 3644 C C . PHE A 1 445 ? -6.592 5.407 26.648 1.00 88.69 445 PHE A C 1
ATOM 3646 O O . PHE A 1 445 ? -6.785 5.811 25.499 1.00 88.69 445 PHE A O 1
ATOM 3653 N N . MET A 1 446 ? -5.569 4.617 26.957 1.00 87.19 446 MET A N 1
ATOM 3654 C CA . MET A 1 446 ? -4.472 4.256 26.069 1.00 87.19 446 MET A CA 1
ATOM 3655 C C . MET A 1 446 ? -4.245 2.750 26.119 1.00 87.19 446 MET A C 1
ATOM 3657 O O . MET A 1 446 ? -4.481 2.094 27.130 1.00 87.19 446 MET A O 1
ATOM 3661 N N . LYS A 1 447 ? -3.759 2.186 25.017 1.00 86.81 447 LYS A N 1
ATOM 3662 C CA . LYS A 1 447 ? -3.423 0.765 24.918 1.00 86.81 447 LYS A CA 1
ATOM 3663 C C . LYS A 1 447 ? -1.925 0.576 24.718 1.00 86.81 447 LYS A C 1
ATOM 3665 O O . LYS A 1 447 ? -1.301 1.313 23.963 1.00 86.81 447 LYS A O 1
ATOM 3670 N N . PHE A 1 448 ? -1.392 -0.471 25.326 1.00 83.31 448 PHE A N 1
ATOM 3671 C CA . PHE A 1 448 ? -0.081 -1.034 25.040 1.00 83.31 448 PHE A CA 1
ATOM 3672 C C . PHE A 1 448 ? -0.259 -2.481 24.590 1.00 83.31 448 PHE A C 1
ATOM 3674 O O . PHE A 1 448 ? -1.073 -3.221 25.147 1.00 83.31 448 PHE A O 1
ATOM 3681 N N . LYS A 1 449 ? 0.496 -2.886 23.570 1.00 77.81 449 LYS A N 1
ATOM 3682 C CA . LYS A 1 449 ? 0.497 -4.254 23.050 1.00 77.81 449 LYS A CA 1
ATOM 3683 C C . LYS A 1 449 ? 1.862 -4.879 23.292 1.00 77.81 449 LYS A C 1
ATOM 3685 O O . LYS A 1 449 ? 2.884 -4.230 23.088 1.00 77.81 449 LYS A O 1
ATOM 3690 N N . LYS A 1 450 ? 1.885 -6.140 23.720 1.00 75.12 450 LYS A N 1
ATOM 3691 C CA . LYS A 1 450 ? 3.114 -6.875 24.008 1.00 75.12 450 LYS A CA 1
ATOM 3692 C C . LYS A 1 450 ? 3.814 -7.239 22.704 1.00 75.12 450 LYS A C 1
ATOM 3694 O O . LYS A 1 450 ? 3.571 -8.283 22.109 1.00 75.12 450 LYS A O 1
ATOM 3699 N N . GLU A 1 451 ? 4.724 -6.375 22.304 1.00 73.31 451 GLU A N 1
ATOM 3700 C CA . GLU A 1 451 ? 5.615 -6.585 21.179 1.00 73.31 451 GLU A CA 1
ATOM 3701 C C . GLU A 1 451 ? 6.563 -7.797 21.412 1.00 73.31 451 GLU A C 1
ATOM 3703 O O . GLU A 1 451 ? 6.995 -8.089 22.531 1.00 73.31 451 GLU A O 1
ATOM 3708 N N . ARG A 1 452 ? 6.856 -8.555 20.353 1.00 79.06 452 ARG A N 1
ATOM 3709 C CA . ARG A 1 452 ? 7.884 -9.608 20.254 1.00 79.06 452 ARG A CA 1
ATOM 3710 C C . ARG A 1 452 ? 8.880 -9.212 19.183 1.00 79.06 452 ARG A C 1
ATOM 3712 O O . ARG A 1 452 ? 8.503 -8.532 18.239 1.00 79.06 452 ARG A O 1
ATOM 3719 N N . SER A 1 453 ? 10.121 -9.674 19.280 1.00 83.62 453 SER A N 1
ATOM 3720 C CA . SER A 1 453 ? 11.111 -9.477 18.222 1.00 83.62 453 SER A CA 1
ATOM 3721 C C . SER A 1 453 ? 11.564 -10.796 17.612 1.00 83.62 453 SER A C 1
ATOM 3723 O O . SER A 1 453 ? 11.677 -11.814 18.294 1.00 83.62 453 SER A O 1
ATOM 3725 N N . ILE A 1 454 ? 11.853 -10.761 16.314 1.00 91.12 454 ILE A N 1
ATOM 3726 C CA . ILE A 1 454 ? 12.636 -11.790 15.632 1.00 91.12 454 ILE A CA 1
ATOM 3727 C C . ILE A 1 454 ? 13.729 -11.131 14.802 1.00 91.12 454 ILE A C 1
ATOM 3729 O O . ILE A 1 454 ? 13.633 -9.965 14.409 1.00 91.12 454 ILE A O 1
ATOM 3733 N N . THR A 1 455 ? 14.760 -11.909 14.498 1.00 94.81 455 THR A N 1
ATOM 3734 C CA . THR A 1 455 ? 15.765 -11.534 13.512 1.00 94.81 455 THR A CA 1
ATOM 3735 C C . THR A 1 455 ? 15.352 -12.105 12.162 1.00 94.81 455 THR A C 1
ATOM 3737 O O . THR A 1 455 ? 15.321 -13.324 11.986 1.00 94.81 455 THR A O 1
ATOM 3740 N N . ALA A 1 456 ? 15.042 -11.235 11.204 1.00 94.81 456 ALA A N 1
ATOM 3741 C CA . ALA A 1 456 ? 14.573 -11.623 9.877 1.00 94.81 456 ALA A CA 1
ATOM 3742 C C . ALA A 1 456 ? 15.570 -11.215 8.781 1.00 94.81 456 ALA A C 1
ATOM 3744 O O . ALA A 1 456 ? 16.139 -10.124 8.823 1.00 94.81 456 ALA A O 1
ATOM 3745 N N . LYS A 1 457 ? 15.775 -12.086 7.790 1.00 94.25 457 LYS A N 1
ATOM 3746 C CA . LYS A 1 457 ? 16.558 -11.821 6.572 1.00 94.25 457 LYS A CA 1
ATOM 3747 C C . LYS A 1 457 ? 15.695 -11.024 5.597 1.00 94.25 457 LYS A C 1
ATOM 3749 O O . LYS A 1 457 ? 14.550 -11.390 5.333 1.00 94.25 457 LYS A O 1
ATOM 3754 N N . VAL A 1 458 ? 16.226 -9.939 5.047 1.00 91.75 458 VAL A N 1
ATOM 3755 C CA . VAL A 1 458 ? 15.546 -9.151 4.011 1.00 91.75 458 VAL A CA 1
ATOM 3756 C C . VAL A 1 458 ? 15.603 -9.908 2.691 1.00 91.75 458 VAL A C 1
ATOM 3758 O O . VAL A 1 458 ? 16.688 -10.216 2.206 1.00 91.75 458 VAL A O 1
ATOM 3761 N N . ILE A 1 459 ? 14.447 -10.186 2.093 1.00 87.25 459 ILE A N 1
ATOM 3762 C CA . ILE A 1 459 ? 14.359 -10.819 0.768 1.00 87.25 459 ILE A CA 1
ATOM 3763 C C . ILE A 1 459 ? 14.142 -9.785 -0.340 1.00 87.25 459 ILE A C 1
ATOM 3765 O O . ILE A 1 459 ? 14.725 -9.906 -1.415 1.00 87.25 459 ILE A O 1
ATOM 3769 N N . ALA A 1 460 ? 13.395 -8.714 -0.055 1.00 82.44 460 ALA A N 1
ATOM 3770 C CA . ALA A 1 460 ? 13.189 -7.616 -0.993 1.00 82.44 460 ALA A CA 1
ATOM 3771 C C . ALA A 1 460 ? 13.083 -6.265 -0.281 1.00 82.44 460 ALA A C 1
ATOM 3773 O O . ALA A 1 460 ? 12.584 -6.168 0.844 1.00 82.44 460 ALA A O 1
ATOM 3774 N N . VAL A 1 461 ? 13.548 -5.218 -0.964 1.00 84.44 461 VAL A N 1
ATOM 3775 C CA . VAL A 1 461 ? 13.557 -3.834 -0.483 1.00 84.44 461 VAL A CA 1
ATOM 3776 C C . VAL A 1 461 ? 12.601 -3.010 -1.323 1.00 84.44 461 VAL A C 1
ATOM 3778 O O . VAL A 1 461 ? 12.749 -2.919 -2.541 1.00 84.44 461 VAL A O 1
ATOM 3781 N N . HIS A 1 462 ? 11.669 -2.341 -0.661 1.00 84.50 462 HIS A N 1
ATOM 3782 C CA . HIS A 1 462 ? 10.692 -1.474 -1.296 1.00 84.50 462 HIS A CA 1
ATOM 3783 C C . HIS A 1 462 ? 10.841 -0.051 -0.773 1.00 84.50 462 HIS A C 1
ATOM 3785 O O . HIS A 1 462 ? 11.045 0.169 0.418 1.00 84.50 462 HIS A O 1
ATOM 3791 N N . ARG A 1 463 ? 10.736 0.943 -1.656 1.00 84.06 463 ARG A N 1
ATOM 3792 C CA . ARG A 1 463 ? 10.828 2.368 -1.297 1.00 84.06 463 ARG A CA 1
ATOM 3793 C C . ARG A 1 463 ? 9.441 2.997 -1.307 1.00 84.06 463 ARG A C 1
ATOM 3795 O O . ARG A 1 463 ? 8.656 2.747 -2.222 1.00 84.06 463 ARG A O 1
ATOM 3802 N N . VAL A 1 464 ? 9.148 3.834 -0.317 1.00 78.56 464 VAL A N 1
ATOM 3803 C CA . VAL A 1 464 ? 7.859 4.526 -0.220 1.00 78.56 464 VAL A CA 1
ATOM 3804 C C . VAL A 1 464 ? 7.812 5.676 -1.224 1.00 78.56 464 VAL A C 1
ATOM 3806 O O . VAL A 1 464 ? 8.687 6.544 -1.249 1.00 78.56 464 VAL A O 1
ATOM 3809 N N . ALA A 1 465 ? 6.776 5.702 -2.063 1.00 54.66 465 ALA A N 1
ATOM 3810 C CA . ALA A 1 465 ? 6.559 6.804 -2.993 1.00 54.66 465 ALA A CA 1
ATOM 3811 C C . ALA A 1 465 ? 6.350 8.115 -2.211 1.00 54.66 465 ALA A C 1
ATOM 3813 O O . ALA A 1 465 ? 5.574 8.144 -1.260 1.00 54.66 465 ALA A O 1
ATOM 3814 N N . LYS A 1 466 ? 7.025 9.197 -2.626 1.00 58.66 466 LYS A N 1
ATOM 3815 C CA . LYS A 1 466 ? 7.032 10.533 -1.984 1.00 58.66 466 LYS A CA 1
ATOM 3816 C C . LYS A 1 466 ? 7.839 10.671 -0.679 1.00 58.66 466 LYS A C 1
ATOM 3818 O O . LYS A 1 466 ? 7.945 11.784 -0.180 1.00 58.66 466 LYS A O 1
ATOM 3823 N N . ALA A 1 467 ? 8.464 9.608 -0.163 1.00 71.06 467 ALA A N 1
ATOM 3824 C CA . ALA A 1 467 ? 9.338 9.676 1.014 1.00 71.06 467 ALA A CA 1
ATOM 3825 C C . ALA A 1 467 ? 10.702 9.035 0.711 1.00 71.06 467 ALA A C 1
ATOM 3827 O O . ALA A 1 467 ? 10.927 7.843 0.911 1.00 71.06 467 ALA A O 1
ATOM 3828 N N . GLU A 1 468 ? 11.633 9.843 0.194 1.00 67.31 468 GLU A N 1
ATOM 3829 C CA . GLU A 1 468 ? 12.891 9.365 -0.390 1.00 67.31 468 GLU A CA 1
ATOM 3830 C C . GLU A 1 468 ? 13.785 8.543 0.551 1.00 67.31 468 GLU A C 1
ATOM 3832 O O . GLU A 1 468 ? 14.569 7.716 0.077 1.00 67.31 468 GLU A O 1
ATOM 3837 N N . LYS A 1 469 ? 13.681 8.759 1.862 1.00 79.12 469 LYS A N 1
ATOM 3838 C CA . LYS A 1 469 ? 14.498 8.079 2.874 1.00 79.12 469 LYS A CA 1
ATOM 3839 C C . LYS A 1 469 ? 13.779 6.911 3.546 1.00 79.12 469 LYS A C 1
ATOM 3841 O O . LYS A 1 469 ? 14.337 6.346 4.475 1.00 79.12 469 LYS A O 1
ATOM 3846 N N . THR A 1 470 ? 12.581 6.552 3.087 1.00 84.38 470 THR A N 1
ATOM 3847 C CA . THR A 1 470 ? 11.712 5.596 3.772 1.00 84.38 470 THR A CA 1
ATOM 3848 C C . THR A 1 470 ? 11.513 4.323 2.946 1.00 84.38 470 THR A C 1
ATOM 3850 O O . THR A 1 470 ? 11.194 4.365 1.755 1.00 84.38 470 THR A O 1
ATOM 3853 N N . PHE A 1 471 ? 11.689 3.179 3.602 1.00 88.38 471 PHE A N 1
ATOM 3854 C CA . PHE A 1 471 ? 11.713 1.836 3.030 1.00 88.38 471 PHE A CA 1
ATOM 3855 C C . PHE A 1 471 ? 10.767 0.904 3.783 1.00 88.38 471 PHE A C 1
ATOM 3857 O O . PHE A 1 471 ? 10.557 1.084 4.975 1.00 88.38 471 PHE A O 1
ATOM 3864 N N . TYR A 1 472 ? 10.255 -0.126 3.127 1.00 92.12 472 TYR A N 1
ATOM 3865 C CA . TYR A 1 472 ? 9.683 -1.300 3.783 1.00 92.12 472 TYR A CA 1
ATOM 3866 C C . TYR A 1 472 ? 10.251 -2.562 3.134 1.00 92.12 472 TYR A C 1
ATOM 3868 O O . TYR A 1 472 ? 10.728 -2.525 1.999 1.00 92.12 472 TYR A O 1
ATOM 3876 N N . TYR A 1 473 ? 10.234 -3.678 3.852 1.00 92.44 473 TYR A N 1
ATOM 3877 C CA . TYR A 1 473 ? 10.970 -4.877 3.463 1.00 92.44 473 TYR A CA 1
ATOM 3878 C C . TYR A 1 473 ? 10.056 -6.084 3.422 1.00 92.44 473 TYR A C 1
ATOM 3880 O O . TYR A 1 473 ? 9.238 -6.248 4.317 1.00 92.44 473 TYR A O 1
ATOM 3888 N N . ASN A 1 474 ? 10.210 -6.953 2.428 1.00 92.25 474 ASN A N 1
ATOM 3889 C CA . ASN A 1 474 ? 9.742 -8.327 2.566 1.00 92.25 474 ASN A CA 1
ATOM 3890 C C . ASN A 1 474 ? 10.841 -9.134 3.242 1.00 92.25 474 ASN A C 1
ATOM 3892 O O . ASN A 1 474 ? 12.023 -8.976 2.920 1.00 92.25 474 ASN A O 1
ATOM 3896 N N . CYS A 1 475 ? 10.451 -9.995 4.175 1.00 93.19 475 CYS A N 1
ATOM 3897 C CA . CYS A 1 475 ? 11.383 -10.714 5.022 1.00 93.19 475 CYS A CA 1
ATOM 3898 C C . CYS A 1 475 ? 11.104 -12.216 5.055 1.00 93.19 475 CYS A C 1
ATOM 3900 O O . CYS A 1 475 ? 9.970 -12.676 4.893 1.00 93.19 475 CYS A O 1
ATOM 3902 N N . ALA A 1 476 ? 12.165 -12.966 5.333 1.00 93.00 476 ALA A N 1
ATOM 3903 C CA . ALA A 1 476 ? 12.137 -14.394 5.591 1.00 93.00 476 ALA A CA 1
ATOM 3904 C C . ALA A 1 476 ? 12.939 -14.734 6.854 1.00 93.00 476 ALA A C 1
ATOM 3906 O O . ALA A 1 476 ? 13.798 -13.968 7.294 1.00 93.00 476 ALA A O 1
ATOM 3907 N N . ILE A 1 477 ? 12.651 -15.891 7.434 1.00 93.25 477 ILE A N 1
ATOM 3908 C CA . ILE A 1 477 ? 13.414 -16.488 8.527 1.00 93.25 477 ILE A CA 1
ATOM 3909 C C . ILE A 1 477 ? 14.261 -17.664 8.002 1.00 93.25 477 ILE A C 1
ATOM 3911 O O . ILE A 1 477 ? 14.495 -17.776 6.796 1.00 93.25 477 ILE A O 1
ATOM 3915 N N . GLU A 1 478 ? 14.758 -18.521 8.895 1.00 89.69 478 GLU A N 1
ATOM 3916 C CA . GLU A 1 478 ? 15.544 -19.708 8.550 1.00 89.69 478 GLU A CA 1
ATOM 3917 C C . GLU A 1 478 ? 14.923 -20.537 7.405 1.00 89.69 478 GLU A C 1
ATOM 3919 O O . GLU A 1 478 ? 13.700 -20.669 7.274 1.00 89.69 478 GLU A O 1
ATOM 3924 N N . GLY A 1 479 ? 15.790 -21.060 6.530 1.00 82.19 479 GLY A N 1
ATOM 3925 C CA . GLY A 1 479 ? 15.386 -21.817 5.341 1.00 82.19 479 GLY A CA 1
ATOM 3926 C C . GLY A 1 479 ? 14.695 -20.977 4.260 1.00 82.19 479 GLY A C 1
ATOM 3927 O O . GLY A 1 479 ? 13.986 -21.536 3.429 1.00 82.19 479 GLY A O 1
ATOM 3928 N N . ASN A 1 480 ? 14.861 -19.646 4.287 1.00 85.31 480 ASN A N 1
ATOM 3929 C CA . ASN A 1 480 ? 14.125 -18.691 3.450 1.00 85.31 480 ASN A CA 1
ATOM 3930 C C . ASN A 1 480 ? 12.597 -18.822 3.607 1.00 85.31 480 ASN A C 1
ATOM 3932 O O . ASN A 1 480 ? 11.832 -18.601 2.671 1.00 85.31 480 ASN A O 1
ATOM 3936 N N . THR A 1 481 ? 12.134 -19.161 4.811 1.00 89.50 481 THR A N 1
ATOM 3937 C CA . THR A 1 481 ? 10.701 -19.252 5.109 1.00 89.50 481 THR A CA 1
ATOM 3938 C C . THR A 1 481 ? 10.104 -17.850 5.224 1.00 89.50 481 THR A C 1
ATOM 3940 O O . THR A 1 481 ? 10.505 -17.079 6.092 1.00 89.50 481 THR A O 1
ATOM 3943 N N . TYR A 1 482 ? 9.146 -17.496 4.367 1.00 93.31 482 TYR A N 1
ATOM 3944 C CA . TYR A 1 482 ? 8.541 -16.158 4.363 1.00 93.31 482 TYR A CA 1
ATOM 3945 C C . TYR A 1 482 ? 7.840 -15.832 5.683 1.00 93.31 482 TYR A C 1
ATOM 3947 O O . TYR A 1 482 ? 7.138 -16.686 6.223 1.00 93.31 482 TYR A O 1
ATOM 3955 N N . VAL A 1 483 ? 8.010 -14.600 6.171 1.00 92.12 483 VAL A N 1
ATOM 3956 C CA . VAL A 1 483 ? 7.379 -14.127 7.417 1.00 92.12 483 VAL A CA 1
ATOM 3957 C C . VAL A 1 483 ? 6.505 -12.877 7.239 1.00 92.12 483 VAL A C 1
ATOM 3959 O O . VAL A 1 483 ? 5.634 -12.602 8.065 1.00 92.12 483 VAL A O 1
ATOM 3962 N N . GLY A 1 484 ? 6.684 -12.133 6.143 1.00 91.50 484 GLY A N 1
ATOM 3963 C CA . GLY A 1 484 ? 5.821 -11.004 5.798 1.00 91.50 484 GLY A CA 1
ATOM 3964 C C . GLY A 1 484 ? 6.569 -9.734 5.400 1.00 91.50 484 GLY A C 1
ATOM 3965 O O . GLY A 1 484 ? 7.797 -9.696 5.311 1.00 91.50 484 GLY A O 1
ATOM 3966 N N . LYS A 1 485 ? 5.793 -8.671 5.166 1.00 93.31 485 LYS A N 1
ATOM 3967 C CA . LYS A 1 485 ? 6.287 -7.314 4.886 1.00 93.31 485 LYS A CA 1
ATOM 3968 C C . LYS A 1 485 ? 6.444 -6.503 6.169 1.00 93.31 485 LYS A C 1
ATOM 3970 O O . LYS A 1 485 ? 5.585 -6.629 7.031 1.00 93.31 485 LYS A O 1
ATOM 3975 N N . THR A 1 486 ? 7.458 -5.655 6.294 1.00 93.50 486 THR A N 1
ATOM 3976 C CA . THR A 1 486 ? 7.607 -4.704 7.405 1.00 93.50 486 THR A CA 1
ATOM 3977 C C . THR A 1 486 ? 6.781 -3.439 7.168 1.00 93.50 486 THR A C 1
ATOM 3979 O O . THR A 1 486 ? 6.289 -3.177 6.069 1.00 93.50 486 THR A O 1
ATOM 3982 N N . PHE A 1 487 ? 6.663 -2.610 8.197 1.00 91.88 487 PHE A N 1
ATOM 3983 C CA . PHE A 1 487 ? 6.285 -1.212 8.079 1.00 91.88 487 PHE A CA 1
ATOM 3984 C C . PHE A 1 487 ? 7.429 -0.363 7.527 1.00 91.88 487 PHE A C 1
ATOM 3986 O O . PHE A 1 487 ? 8.583 -0.792 7.427 1.00 91.88 487 PHE A O 1
ATOM 3993 N N . ASN A 1 488 ? 7.056 0.862 7.173 1.00 90.75 488 ASN A N 1
ATOM 3994 C CA . ASN A 1 488 ? 7.943 1.897 6.685 1.00 90.75 488 ASN A CA 1
ATOM 3995 C C . ASN A 1 488 ? 8.982 2.279 7.756 1.00 90.75 488 ASN A C 1
ATOM 3997 O O . ASN A 1 488 ? 8.631 2.541 8.903 1.00 90.75 488 ASN A O 1
ATOM 4001 N N . THR A 1 489 ? 10.252 2.357 7.377 1.00 88.50 489 THR A N 1
ATOM 4002 C CA . THR A 1 489 ? 11.379 2.735 8.233 1.00 88.50 489 THR A CA 1
ATOM 4003 C C . THR A 1 489 ? 12.405 3.541 7.444 1.00 88.50 489 THR A C 1
ATOM 4005 O O . THR A 1 489 ? 12.515 3.401 6.229 1.00 88.50 489 THR A O 1
ATOM 4008 N N . ASN A 1 490 ? 13.190 4.372 8.127 1.00 88.31 490 ASN A N 1
ATOM 4009 C CA . ASN A 1 490 ? 14.324 5.069 7.513 1.00 88.31 490 ASN A CA 1
ATOM 4010 C C . ASN A 1 490 ? 15.636 4.269 7.597 1.00 88.31 490 ASN A C 1
ATOM 4012 O O . ASN A 1 490 ? 16.667 4.703 7.084 1.00 88.31 490 ASN A O 1
ATOM 4016 N N . ILE A 1 491 ? 15.609 3.097 8.239 1.00 87.38 491 ILE A N 1
ATOM 4017 C CA . ILE A 1 491 ? 16.752 2.187 8.319 1.00 87.38 491 ILE A CA 1
ATOM 4018 C C . ILE A 1 491 ? 16.916 1.536 6.955 1.00 87.38 491 ILE A C 1
ATOM 4020 O O . ILE A 1 491 ? 16.051 0.770 6.539 1.00 87.38 491 ILE A O 1
ATOM 4024 N N . LYS A 1 492 ? 18.016 1.844 6.264 1.00 88.62 492 LYS A N 1
ATOM 4025 C CA . LYS A 1 492 ? 18.338 1.299 4.942 1.00 88.62 492 LYS A CA 1
ATOM 4026 C C . LYS A 1 492 ? 19.139 0.003 5.069 1.00 88.62 492 LYS A C 1
ATOM 4028 O O . LYS A 1 492 ? 20.257 0.020 5.585 1.00 88.62 492 LYS A O 1
ATOM 4033 N N . VAL A 1 493 ? 18.595 -1.083 4.533 1.00 84.38 493 VAL A N 1
ATOM 4034 C CA . VAL A 1 493 ? 19.267 -2.383 4.390 1.00 84.38 493 VAL A CA 1
ATOM 4035 C C . VAL A 1 493 ? 19.139 -2.922 2.970 1.00 84.38 493 VAL A C 1
ATOM 4037 O O . VAL A 1 493 ? 18.238 -2.527 2.230 1.00 84.38 493 VAL A O 1
ATOM 4040 N N . SER A 1 494 ? 20.057 -3.807 2.596 1.00 81.56 494 SER A N 1
ATOM 4041 C CA . SER A 1 494 ? 20.074 -4.501 1.303 1.00 81.56 494 SER A CA 1
ATOM 4042 C C . SER A 1 494 ? 19.449 -5.902 1.421 1.00 81.56 494 SER A C 1
ATOM 4044 O O . SER A 1 494 ? 19.418 -6.455 2.523 1.00 81.56 494 SER A O 1
ATOM 4046 N N . PRO A 1 495 ? 18.965 -6.516 0.320 1.00 84.81 495 PRO A N 1
AT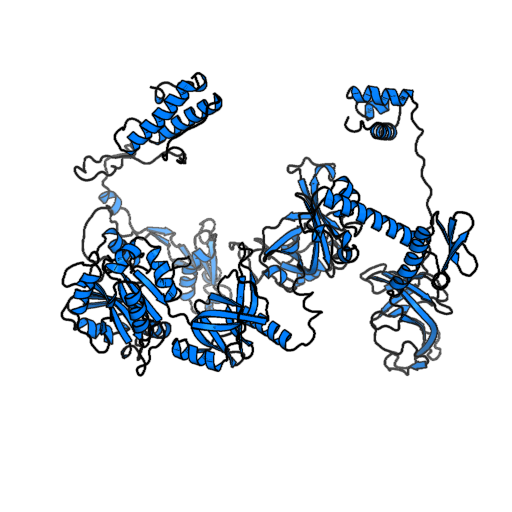OM 4047 C CA . PRO A 1 495 ? 18.593 -7.931 0.325 1.00 84.81 495 PRO A CA 1
ATOM 4048 C C . PRO A 1 495 ? 19.732 -8.804 0.870 1.00 84.81 495 PRO A C 1
ATOM 4050 O O . PRO A 1 495 ? 20.897 -8.547 0.584 1.00 84.81 495 PRO A O 1
ATOM 4053 N N . GLY A 1 496 ? 19.398 -9.808 1.677 1.00 80.19 496 GLY A N 1
ATOM 4054 C CA . GLY A 1 496 ? 20.348 -10.677 2.375 1.00 80.19 496 GLY A CA 1
ATOM 4055 C C . GLY A 1 496 ? 20.780 -10.178 3.758 1.00 80.19 496 GLY A C 1
ATOM 4056 O O . GLY A 1 496 ? 21.082 -11.003 4.622 1.00 80.19 496 GLY A O 1
ATOM 4057 N N . GLU A 1 497 ? 20.748 -8.865 4.018 1.00 87.31 497 GLU A N 1
ATOM 4058 C CA . GLU A 1 497 ? 21.023 -8.321 5.353 1.00 87.31 497 GLU A CA 1
ATOM 4059 C C . GLU A 1 497 ? 19.896 -8.667 6.342 1.00 87.31 497 GLU A C 1
ATOM 4061 O O . GLU A 1 497 ? 18.760 -8.967 5.961 1.00 87.31 497 GLU A O 1
ATOM 4066 N N . LYS A 1 498 ? 20.210 -8.631 7.641 1.00 94.62 498 LYS A N 1
ATOM 4067 C CA . LYS A 1 498 ? 19.286 -9.023 8.710 1.00 94.62 498 LYS A CA 1
ATOM 4068 C C . LYS A 1 498 ? 18.779 -7.807 9.473 1.00 94.62 498 LYS A C 1
ATOM 4070 O O . LYS A 1 498 ? 19.530 -6.878 9.777 1.00 94.62 498 LYS A O 1
ATOM 4075 N N . LEU A 1 499 ? 17.506 -7.853 9.831 1.00 94.25 499 LEU A N 1
ATOM 4076 C CA . LEU A 1 499 ? 16.824 -6.847 10.632 1.00 94.25 499 LEU A CA 1
ATOM 4077 C C . LEU A 1 499 ? 16.342 -7.450 11.943 1.00 94.25 499 LEU A C 1
ATOM 4079 O O . LEU A 1 499 ? 15.870 -8.585 11.972 1.00 94.25 499 LEU A O 1
ATOM 4083 N N . GLU A 1 500 ? 16.411 -6.663 13.010 1.00 92.75 500 GLU A N 1
ATOM 4084 C CA . GLU A 1 500 ? 15.613 -6.907 14.207 1.00 92.75 500 GLU A CA 1
ATOM 4085 C C . GLU A 1 500 ? 14.250 -6.253 13.982 1.00 92.75 500 GLU A C 1
ATOM 4087 O O . GLU A 1 500 ? 14.134 -5.027 13.862 1.00 92.75 500 GLU A O 1
ATOM 4092 N N . VAL A 1 501 ? 13.230 -7.094 13.831 1.00 90.62 501 VAL A N 1
ATOM 4093 C CA . VAL A 1 501 ? 11.859 -6.668 13.559 1.00 90.62 501 VAL A CA 1
ATOM 4094 C C . VAL A 1 501 ? 11.015 -7.023 14.759 1.00 90.62 501 VAL A C 1
ATOM 4096 O O . VAL A 1 501 ? 10.993 -8.171 15.202 1.00 90.62 501 VAL A O 1
ATOM 4099 N N . VAL A 1 502 ? 10.322 -6.017 15.264 1.00 86.62 502 VAL A N 1
ATOM 4100 C CA . VAL A 1 502 ? 9.370 -6.148 16.348 1.00 86.62 502 VAL A CA 1
ATOM 4101 C C . VAL A 1 502 ? 7.958 -6.200 15.783 1.00 86.62 502 VAL A C 1
ATOM 4103 O O . VAL A 1 502 ? 7.639 -5.467 14.858 1.00 86.62 502 VAL A O 1
ATOM 4106 N N . PHE A 1 503 ? 7.112 -7.075 16.300 1.00 87.31 503 PHE A N 1
ATOM 4107 C CA . PHE A 1 503 ? 5.740 -7.289 15.851 1.00 87.31 503 PHE A CA 1
ATOM 4108 C C . PHE A 1 503 ? 4.860 -7.673 17.042 1.00 87.31 503 PHE A C 1
ATOM 4110 O O . PHE A 1 503 ? 5.361 -8.020 18.107 1.00 87.31 503 PHE A O 1
ATOM 4117 N N . VAL A 1 504 ? 3.542 -7.613 16.881 1.00 76.94 504 VAL A N 1
ATOM 4118 C CA . VAL A 1 504 ? 2.588 -7.938 17.955 1.00 76.94 504 VAL A CA 1
ATOM 4119 C C . VAL A 1 504 ? 2.275 -9.433 17.988 1.00 76.94 504 VAL A C 1
ATOM 4121 O O . VAL A 1 504 ? 2.312 -10.045 19.050 1.00 76.94 504 VAL A O 1
ATOM 4124 N N . ASP A 1 505 ? 1.990 -10.017 16.826 1.00 82.00 505 ASP A N 1
ATOM 4125 C CA . ASP A 1 505 ? 1.495 -11.391 16.705 1.00 82.00 505 ASP A CA 1
ATOM 4126 C C . ASP A 1 505 ? 2.118 -12.093 15.488 1.00 82.00 505 ASP A C 1
ATOM 4128 O O . ASP A 1 505 ? 2.504 -11.424 14.521 1.00 82.00 505 ASP A O 1
ATOM 4132 N N . LEU A 1 506 ? 2.240 -13.422 15.534 1.00 89.50 506 LEU A N 1
ATOM 4133 C CA . LEU A 1 506 ? 2.836 -14.247 14.484 1.00 89.50 506 LEU A CA 1
ATOM 4134 C C . LEU A 1 506 ? 1.941 -15.442 14.162 1.00 89.50 506 LEU A C 1
ATOM 4136 O O . LEU A 1 506 ? 1.781 -16.351 14.964 1.00 89.50 506 LEU A O 1
ATOM 4140 N N . ASN A 1 507 ? 1.425 -15.485 12.939 1.00 90.75 507 ASN A N 1
ATOM 4141 C CA . ASN A 1 507 ? 0.591 -16.585 12.457 1.00 90.75 507 ASN A CA 1
ATOM 4142 C C . ASN A 1 507 ? 1.434 -17.611 11.694 1.00 90.75 507 ASN A C 1
ATOM 4144 O O . ASN A 1 507 ? 2.406 -17.232 11.036 1.00 90.75 507 ASN A O 1
ATOM 4148 N N . GLN A 1 508 ? 1.024 -18.879 11.708 1.00 93.31 508 GLN A N 1
ATOM 4149 C CA . GLN A 1 508 ? 1.621 -19.959 10.923 1.00 93.31 508 GLN A CA 1
ATOM 4150 C C . GLN A 1 508 ? 0.624 -20.480 9.886 1.00 93.31 508 GLN A C 1
ATOM 4152 O O . GLN A 1 508 ? -0.490 -20.883 10.206 1.00 93.31 508 GLN A O 1
ATOM 4157 N N . TYR A 1 509 ? 1.048 -20.575 8.632 1.00 93.06 509 TYR A N 1
ATOM 4158 C CA . TYR A 1 509 ? 0.218 -21.114 7.565 1.00 93.06 509 TYR A CA 1
ATOM 4159 C C . TYR A 1 509 ? 0.951 -22.175 6.750 1.00 93.06 509 TYR A C 1
ATOM 4161 O O . TYR A 1 509 ? 2.172 -22.157 6.626 1.00 93.06 509 TYR A O 1
ATOM 4169 N N . THR A 1 510 ? 0.190 -23.093 6.163 1.00 90.88 510 THR A N 1
ATOM 4170 C CA . THR A 1 510 ? 0.677 -24.031 5.145 1.00 90.88 510 THR A CA 1
ATOM 4171 C C . THR A 1 510 ? 0.190 -23.570 3.780 1.00 90.88 510 THR A C 1
ATOM 4173 O O . THR A 1 510 ? -1.006 -23.339 3.593 1.00 90.88 510 THR A O 1
ATOM 4176 N N . ASP A 1 511 ? 1.101 -23.425 2.822 1.00 86.94 511 ASP A N 1
ATOM 4177 C CA . ASP A 1 511 ? 0.741 -23.093 1.448 1.00 86.94 511 ASP A CA 1
ATOM 4178 C C . ASP A 1 511 ? 0.048 -24.300 0.778 1.00 86.94 511 ASP A C 1
ATOM 4180 O O . ASP A 1 511 ? 0.611 -25.400 0.768 1.00 86.94 511 ASP A O 1
ATOM 4184 N N . PRO A 1 512 ? -1.171 -24.141 0.226 1.00 84.62 512 PRO A N 1
ATOM 4185 C CA . PRO A 1 512 ? -1.929 -25.254 -0.335 1.00 84.62 512 PRO A CA 1
ATOM 4186 C C . PRO A 1 512 ? -1.283 -25.861 -1.586 1.00 84.62 512 PRO A C 1
ATOM 4188 O O . PRO A 1 512 ? -1.478 -27.060 -1.808 1.00 84.62 512 PRO A O 1
ATOM 4191 N N . ASP A 1 513 ? -0.517 -25.080 -2.358 1.00 83.31 513 ASP A N 1
ATOM 4192 C CA . ASP A 1 513 ? 0.121 -25.525 -3.601 1.00 83.31 513 ASP A CA 1
ATOM 4193 C C . ASP A 1 513 ? 1.431 -26.257 -3.305 1.00 83.31 513 ASP A C 1
ATOM 4195 O O . ASP A 1 513 ? 1.686 -27.334 -3.833 1.00 83.31 513 ASP A O 1
ATOM 4199 N N . THR A 1 514 ? 2.283 -25.657 -2.469 1.00 83.00 514 THR A N 1
ATOM 4200 C CA . THR A 1 514 ? 3.653 -26.156 -2.240 1.00 83.00 514 THR A CA 1
ATOM 4201 C C . THR A 1 514 ? 3.773 -27.069 -1.025 1.00 83.00 514 THR A C 1
ATOM 4203 O O . THR A 1 514 ? 4.811 -27.700 -0.842 1.00 83.00 514 THR A O 1
ATOM 4206 N N . LYS A 1 515 ? 2.739 -27.114 -0.173 1.00 86.12 515 LYS A N 1
ATOM 4207 C CA . LYS A 1 515 ? 2.721 -27.797 1.134 1.00 86.12 515 LYS A CA 1
ATOM 4208 C C . LYS A 1 515 ? 3.798 -27.314 2.114 1.00 86.12 515 LYS A C 1
ATOM 4210 O O . LYS A 1 515 ? 4.024 -27.953 3.138 1.00 86.12 515 LYS A O 1
ATOM 4215 N N . LYS A 1 516 ? 4.452 -26.181 1.834 1.00 85.56 516 LYS A N 1
ATOM 4216 C CA . LYS A 1 516 ? 5.467 -25.587 2.710 1.00 85.56 516 LYS A CA 1
ATOM 4217 C C . LYS A 1 516 ? 4.828 -24.673 3.752 1.00 85.56 516 LYS A C 1
ATOM 4219 O O . LYS A 1 516 ? 3.867 -23.956 3.469 1.00 85.56 516 LYS A O 1
ATOM 4224 N N . THR A 1 517 ? 5.400 -24.683 4.950 1.00 89.62 517 THR A N 1
ATOM 4225 C CA . THR A 1 517 ? 5.027 -23.767 6.032 1.00 89.62 517 THR A CA 1
ATOM 4226 C C . THR A 1 517 ? 5.585 -22.374 5.764 1.00 89.62 517 THR A C 1
ATOM 4228 O O . THR A 1 517 ? 6.709 -22.242 5.287 1.00 89.62 517 THR A O 1
ATOM 4231 N N . TRP A 1 518 ? 4.826 -21.340 6.109 1.00 93.69 518 TRP A N 1
ATOM 4232 C CA . TRP A 1 518 ? 5.261 -19.947 6.144 1.00 93.69 518 TRP A CA 1
ATOM 4233 C C . TRP A 1 518 ? 4.587 -19.210 7.305 1.00 93.69 518 TRP A C 1
ATOM 4235 O O . TRP A 1 518 ? 3.652 -19.726 7.921 1.00 93.69 518 TRP A O 1
ATOM 4245 N N . PHE A 1 519 ? 5.069 -18.013 7.622 1.00 94.44 519 PHE A N 1
ATOM 4246 C CA . PHE A 1 519 ? 4.595 -17.219 8.749 1.00 94.44 519 PHE A CA 1
ATOM 4247 C C . PHE A 1 519 ? 4.081 -15.850 8.300 1.00 94.44 519 PHE A C 1
ATOM 4249 O O . PHE A 1 519 ? 4.464 -15.335 7.254 1.00 94.44 519 PHE A O 1
ATOM 4256 N N . ASN A 1 520 ? 3.216 -15.238 9.100 1.00 93.50 520 ASN A N 1
ATOM 4257 C CA . ASN A 1 520 ? 2.723 -13.890 8.846 1.00 93.50 520 ASN A CA 1
ATOM 4258 C C . ASN A 1 520 ? 2.653 -13.090 10.144 1.00 93.50 520 ASN A C 1
ATOM 4260 O O . ASN A 1 520 ? 1.806 -13.370 10.997 1.00 93.50 520 ASN A O 1
ATOM 4264 N N . TRP A 1 521 ? 3.508 -12.081 10.267 1.00 92.19 521 TRP A N 1
ATOM 4265 C CA . TRP A 1 521 ? 3.527 -11.185 11.422 1.00 92.19 521 TRP A CA 1
ATOM 4266 C C . TRP A 1 521 ? 2.499 -10.041 11.332 1.00 92.19 521 TRP A C 1
ATOM 4268 O O . TRP A 1 521 ? 2.095 -9.610 10.248 1.00 92.19 521 TRP A O 1
ATOM 4278 N N . TRP A 1 522 ? 2.087 -9.510 12.482 1.00 84.62 522 TRP A N 1
ATOM 4279 C CA . TRP A 1 522 ? 1.202 -8.347 12.596 1.00 84.62 522 TRP A CA 1
ATOM 4280 C C . TRP A 1 522 ? 1.919 -7.141 13.215 1.00 84.62 522 TRP A C 1
ATOM 4282 O O . TRP A 1 522 ? 2.656 -7.280 14.183 1.00 84.62 522 TRP A O 1
ATOM 4292 N N . ALA A 1 523 ? 1.685 -5.945 12.668 1.00 82.69 523 ALA A N 1
ATOM 4293 C CA . ALA A 1 523 ? 2.373 -4.698 13.038 1.00 82.69 523 ALA A CA 1
ATOM 4294 C C . ALA A 1 523 ? 3.930 -4.761 13.074 1.00 82.69 523 ALA A C 1
ATOM 4296 O O . ALA A 1 523 ? 4.543 -4.364 14.060 1.00 82.69 523 ALA A O 1
ATOM 4297 N N . PRO A 1 524 ? 4.591 -5.244 12.004 1.00 90.50 524 PRO A N 1
ATOM 4298 C CA . PRO A 1 524 ? 6.035 -5.498 11.970 1.00 90.50 524 PRO A CA 1
ATOM 4299 C C . PRO A 1 524 ? 6.878 -4.229 11.771 1.00 90.50 524 PRO A C 1
ATOM 4301 O O . PRO A 1 524 ? 7.068 -3.749 10.653 1.00 90.50 524 PRO A O 1
ATOM 4304 N N . ARG A 1 525 ? 7.440 -3.690 12.846 1.00 89.38 525 ARG A N 1
ATOM 4305 C CA . ARG A 1 525 ? 8.277 -2.491 12.880 1.00 89.38 525 ARG A CA 1
ATOM 4306 C C . ARG A 1 525 ? 9.763 -2.840 12.908 1.00 89.38 525 ARG A C 1
ATOM 4308 O O . ARG A 1 525 ? 10.219 -3.665 13.692 1.00 89.38 525 ARG A O 1
ATOM 4315 N N . VAL A 1 526 ? 10.539 -2.173 12.061 1.00 89.81 526 VAL A N 1
ATOM 4316 C CA . VAL A 1 526 ? 11.994 -2.360 12.007 1.00 89.81 526 VAL A CA 1
ATOM 4317 C C . VAL A 1 526 ? 12.660 -1.537 13.104 1.00 89.81 526 VAL A C 1
ATOM 4319 O O . VAL A 1 526 ? 12.494 -0.317 13.123 1.00 89.81 526 VAL A O 1
ATOM 4322 N N . ILE A 1 527 ? 13.431 -2.192 13.972 1.00 86.19 527 ILE A N 1
ATOM 4323 C CA . ILE A 1 527 ? 14.157 -1.542 15.072 1.00 86.19 527 ILE A CA 1
ATOM 4324 C C . ILE A 1 527 ? 15.577 -1.179 14.659 1.00 86.19 527 ILE A C 1
ATOM 4326 O O . ILE A 1 527 ? 16.011 -0.045 14.842 1.00 86.19 527 ILE A O 1
ATOM 4330 N N . SER A 1 528 ? 16.313 -2.140 14.106 1.00 86.94 528 SER A N 1
ATOM 4331 C CA . SER A 1 528 ? 17.738 -1.983 13.818 1.00 86.94 528 SER A CA 1
ATOM 4332 C C . SER A 1 528 ? 18.217 -3.009 12.789 1.00 86.94 528 SER A C 1
ATOM 4334 O O . SER A 1 528 ? 17.534 -3.994 12.485 1.00 86.94 528 SER A O 1
ATOM 4336 N N . LYS A 1 529 ? 19.423 -2.785 12.254 1.00 90.44 529 LYS A N 1
ATOM 4337 C CA . LYS A 1 529 ? 20.192 -3.859 11.614 1.00 90.44 529 LYS A CA 1
ATOM 4338 C C . LYS A 1 529 ? 20.642 -4.842 12.691 1.00 90.44 529 LYS A C 1
ATOM 4340 O O . LYS A 1 529 ? 21.101 -4.417 13.746 1.00 90.44 529 LYS A O 1
ATOM 4345 N N . SER A 1 530 ? 20.554 -6.137 12.412 1.00 86.00 530 SER A N 1
ATOM 4346 C CA . SER A 1 530 ? 20.931 -7.176 13.370 1.00 86.00 530 SER A CA 1
ATOM 4347 C C . SER A 1 530 ? 22.140 -7.973 12.889 1.00 86.00 530 SER A C 1
ATOM 4349 O O . SER A 1 530 ? 22.212 -8.367 11.728 1.00 86.00 530 SER A O 1
ATOM 4351 N N . SER A 1 531 ? 23.073 -8.258 13.796 1.00 82.12 531 SER A N 1
ATOM 4352 C CA . SER A 1 531 ? 24.159 -9.225 13.584 1.00 82.12 531 SER A CA 1
ATOM 4353 C C . SER A 1 531 ? 23.786 -10.642 14.039 1.00 82.12 531 SER A C 1
ATOM 4355 O O . SER A 1 531 ? 24.475 -11.599 13.681 1.00 82.12 531 SER A O 1
ATOM 4357 N N . LYS A 1 532 ? 22.683 -10.794 14.790 1.00 85.19 532 LYS A N 1
ATOM 4358 C CA . LYS A 1 532 ? 22.203 -12.078 15.322 1.00 85.19 532 LYS A CA 1
ATOM 4359 C C . LYS A 1 532 ? 21.914 -13.076 14.183 1.00 85.19 532 LYS A C 1
ATOM 4361 O O . LYS A 1 532 ? 21.662 -12.677 13.037 1.00 85.19 532 LYS A O 1
ATOM 4366 N N . PRO A 1 533 ? 21.969 -14.393 14.442 1.00 85.75 533 PRO A N 1
ATOM 4367 C CA . PRO A 1 533 ? 21.477 -15.380 13.487 1.00 85.75 533 PRO A CA 1
ATOM 4368 C C . PRO A 1 533 ? 19.991 -15.145 13.185 1.00 85.75 533 PRO A C 1
ATOM 4370 O O . PRO A 1 533 ? 19.252 -14.612 14.010 1.00 85.75 533 PRO A O 1
ATOM 4373 N N . VAL A 1 534 ? 19.570 -15.517 11.974 1.00 91.00 534 VAL A N 1
ATOM 4374 C CA . VAL A 1 534 ? 18.155 -15.450 11.583 1.00 91.00 534 VAL A CA 1
ATOM 4375 C C . VAL A 1 534 ? 17.364 -16.390 12.490 1.00 91.00 534 VAL A C 1
ATOM 4377 O O . VAL A 1 534 ? 17.838 -17.477 12.813 1.00 91.00 534 VAL A O 1
ATOM 4380 N N . THR A 1 535 ? 16.175 -15.973 12.918 1.00 91.88 535 THR A N 1
ATOM 4381 C CA . THR A 1 535 ? 15.338 -16.771 13.815 1.00 91.88 535 THR A CA 1
ATOM 4382 C C . THR A 1 535 ? 15.008 -18.134 13.201 1.00 91.88 535 THR A C 1
ATOM 4384 O O . THR A 1 535 ? 14.643 -18.220 12.028 1.00 91.88 535 THR A O 1
ATOM 4387 N N . SER A 1 536 ? 15.127 -19.197 14.002 1.00 92.50 536 SER A N 1
ATOM 4388 C CA . SER A 1 536 ? 14.827 -20.559 13.556 1.00 92.50 536 SER A CA 1
ATOM 4389 C C . SER A 1 536 ? 13.329 -20.803 13.403 1.00 92.50 536 SER A C 1
ATOM 4391 O O . SER A 1 536 ? 12.509 -20.177 14.085 1.00 92.50 536 SER A O 1
ATOM 4393 N N . ILE A 1 537 ? 12.955 -21.766 12.557 1.00 90.88 537 ILE A N 1
ATOM 4394 C CA . ILE A 1 537 ? 11.543 -22.153 12.383 1.00 90.88 537 ILE A CA 1
ATOM 4395 C C . ILE A 1 537 ? 10.948 -22.628 13.717 1.00 90.88 537 ILE A C 1
ATOM 4397 O O . ILE A 1 537 ? 9.808 -22.299 14.035 1.00 90.88 537 ILE A O 1
ATOM 4401 N N . GLN A 1 538 ? 11.713 -23.363 14.530 1.00 88.62 538 GLN A N 1
ATOM 4402 C CA . GLN A 1 538 ? 11.256 -23.836 15.842 1.00 88.62 538 GLN A CA 1
ATOM 4403 C C . GLN A 1 538 ? 10.980 -22.677 16.809 1.00 88.62 538 GLN A C 1
ATOM 4405 O O . GLN A 1 538 ? 9.958 -22.679 17.493 1.00 88.62 538 GLN A O 1
ATOM 4410 N N . SER A 1 539 ? 11.844 -21.658 16.816 1.00 85.69 539 SER A N 1
ATOM 4411 C CA . SER A 1 539 ? 11.626 -20.445 17.613 1.00 85.69 539 SER A CA 1
ATOM 4412 C C . SER A 1 539 ? 10.377 -19.696 17.151 1.00 85.69 539 SER A C 1
ATOM 4414 O O . SER A 1 539 ? 9.574 -19.276 17.978 1.00 85.69 539 SER A O 1
ATOM 4416 N N . ALA A 1 540 ? 10.170 -19.583 15.835 1.00 88.69 540 ALA A N 1
ATOM 4417 C CA . ALA A 1 540 ? 8.976 -18.959 15.274 1.00 88.69 540 ALA A CA 1
ATOM 4418 C C . ALA A 1 540 ? 7.690 -19.710 15.663 1.00 88.69 540 ALA A C 1
ATOM 4420 O O . ALA A 1 540 ? 6.727 -19.074 16.077 1.00 88.69 540 ALA A O 1
ATOM 4421 N N . LYS A 1 541 ? 7.682 -21.051 15.621 1.00 88.44 541 LYS A N 1
ATOM 4422 C CA . LYS A 1 541 ? 6.541 -21.872 16.076 1.00 88.44 541 LYS A CA 1
ATOM 4423 C C . LYS A 1 541 ? 6.214 -21.654 17.552 1.00 88.44 541 LYS A C 1
ATOM 4425 O O . LYS A 1 541 ? 5.051 -21.469 17.893 1.00 88.44 541 LYS A O 1
ATOM 4430 N N . LYS A 1 542 ? 7.236 -21.596 18.411 1.00 84.19 542 LYS A N 1
ATOM 4431 C CA . LYS A 1 542 ? 7.051 -21.278 19.832 1.00 84.19 542 LYS A CA 1
ATOM 4432 C C . LYS A 1 542 ? 6.418 -19.895 20.016 1.00 84.19 542 LYS A C 1
ATOM 4434 O O . LYS A 1 542 ? 5.510 -19.738 20.821 1.00 84.19 542 LYS A O 1
ATOM 4439 N N . ILE A 1 543 ? 6.848 -18.906 19.228 1.00 82.81 543 ILE A N 1
ATOM 4440 C CA . ILE A 1 543 ? 6.254 -17.564 19.256 1.00 82.81 543 ILE A CA 1
ATOM 4441 C C . ILE A 1 543 ? 4.784 -17.601 18.817 1.00 82.81 543 ILE A C 1
ATOM 4443 O O . ILE A 1 543 ? 3.973 -16.936 19.454 1.00 82.81 543 ILE A O 1
ATOM 4447 N N . VAL A 1 544 ? 4.416 -18.387 17.797 1.00 84.75 544 VAL A N 1
ATOM 4448 C CA . VAL A 1 544 ? 3.004 -18.571 17.391 1.00 84.75 544 VAL A CA 1
ATOM 4449 C C . VAL A 1 544 ? 2.172 -19.103 18.559 1.00 84.75 544 VAL A C 1
ATOM 4451 O O . VAL A 1 544 ? 1.126 -18.546 18.882 1.00 84.75 544 VAL A O 1
ATOM 4454 N N . GLU A 1 545 ? 2.665 -20.122 19.264 1.00 77.31 545 GLU A N 1
ATOM 4455 C CA . GLU A 1 545 ? 1.980 -20.678 20.437 1.00 77.31 545 GLU A CA 1
ATOM 4456 C C . GLU A 1 545 ? 1.845 -19.664 21.585 1.00 77.31 545 GLU A C 1
ATOM 4458 O O . GLU A 1 545 ? 0.800 -19.612 22.233 1.00 77.31 545 GLU A O 1
ATOM 4463 N N . GLU A 1 546 ? 2.878 -18.849 21.820 1.00 71.69 546 GLU A N 1
ATOM 4464 C CA . GLU A 1 546 ? 2.905 -17.808 22.858 1.00 71.69 546 GLU A CA 1
ATOM 4465 C C . GLU A 1 546 ? 2.050 -16.575 22.529 1.00 71.69 546 GLU A C 1
ATOM 4467 O O . GLU A 1 546 ? 1.680 -15.828 23.437 1.00 71.69 546 GLU A O 1
ATOM 4472 N N . THR A 1 547 ? 1.793 -16.317 21.246 1.00 69.81 547 THR A N 1
ATOM 4473 C CA . THR A 1 547 ? 1.003 -15.169 20.765 1.00 69.81 547 THR A CA 1
ATOM 4474 C C . THR A 1 547 ? -0.441 -15.546 20.430 1.00 69.81 547 THR A C 1
ATOM 4476 O O . THR A 1 547 ? -1.245 -14.671 20.143 1.00 69.81 547 THR A O 1
ATOM 4479 N N . SER A 1 548 ? -0.813 -16.826 20.582 1.00 67.25 548 SER A N 1
ATOM 4480 C CA . SER A 1 548 ? -2.103 -17.386 20.137 1.00 67.25 548 SER A CA 1
ATOM 4481 C C . SER A 1 548 ? -2.337 -17.243 18.626 1.00 67.25 548 SER A C 1
ATOM 4483 O O . SER A 1 548 ? -3.477 -17.326 18.172 1.00 67.25 548 SER A O 1
ATOM 4485 N N . GLY A 1 549 ? -1.268 -17.054 17.847 1.00 74.62 549 GLY A N 1
ATOM 4486 C CA . GLY A 1 549 ? -1.343 -16.812 16.416 1.00 74.62 549 GLY A CA 1
ATOM 4487 C C . GLY A 1 549 ? -2.054 -17.940 15.669 1.00 74.62 549 GLY A C 1
ATOM 4488 O O . GLY A 1 549 ? -1.992 -19.116 16.035 1.00 74.62 549 GLY A O 1
ATOM 4489 N N . GLN A 1 550 ? -2.746 -17.581 14.592 1.00 78.62 550 GLN A N 1
ATOM 4490 C CA . GLN A 1 550 ? -3.551 -18.518 13.817 1.00 78.62 550 GLN A CA 1
ATOM 4491 C C . GLN A 1 550 ? -2.691 -19.597 13.166 1.00 78.62 550 GLN A C 1
ATOM 4493 O O . GLN A 1 550 ? -1.626 -19.312 12.611 1.00 78.62 550 GLN A O 1
ATOM 4498 N N . MET A 1 551 ? -3.223 -20.819 13.148 1.00 86.88 551 MET A N 1
ATOM 4499 C CA . MET A 1 551 ? -2.686 -21.939 12.383 1.00 86.88 551 MET A CA 1
ATOM 4500 C C . MET A 1 551 ? -3.685 -22.350 11.306 1.00 86.88 551 MET A C 1
ATOM 4502 O O . MET A 1 551 ? -4.845 -22.621 11.603 1.00 86.88 551 MET A O 1
ATOM 4506 N N . GLY A 1 552 ? -3.259 -22.415 10.046 1.00 86.44 552 GLY A N 1
ATOM 4507 C CA . GLY A 1 552 ? -4.181 -22.806 8.978 1.00 86.44 552 GLY A CA 1
ATOM 4508 C C . GLY A 1 552 ? -3.544 -23.033 7.616 1.00 86.44 552 GLY A C 1
ATOM 4509 O O . GLY A 1 552 ? -2.325 -23.124 7.475 1.00 86.44 552 GLY A O 1
ATOM 4510 N N . VAL A 1 553 ? -4.387 -23.113 6.589 1.00 84.38 553 VAL A N 1
ATOM 4511 C CA . VAL A 1 553 ? -3.966 -23.229 5.188 1.00 84.38 553 VAL A CA 1
ATOM 4512 C C . VAL A 1 553 ? -4.177 -21.885 4.506 1.00 84.38 553 VAL A C 1
ATOM 4514 O O . VAL A 1 553 ? -5.293 -21.377 4.443 1.00 84.38 553 VAL A O 1
ATOM 4517 N N . LYS A 1 554 ? -3.100 -21.292 3.993 1.00 87.19 554 LYS A N 1
ATOM 4518 C CA . LYS A 1 554 ? -3.144 -20.003 3.300 1.00 87.19 554 LYS A CA 1
ATOM 4519 C C . LYS A 1 554 ? -2.018 -19.945 2.289 1.00 87.19 554 LYS A C 1
ATOM 4521 O O . LYS A 1 554 ? -0.889 -20.307 2.598 1.00 87.19 554 LYS A O 1
ATOM 4526 N N . LYS A 1 555 ? -2.318 -19.471 1.084 1.00 86.19 555 LYS A N 1
ATOM 4527 C CA . LYS A 1 555 ? -1.319 -19.313 0.026 1.00 86.19 555 LYS A CA 1
ATOM 4528 C C . LYS A 1 555 ? -0.361 -18.171 0.350 1.00 86.19 555 LYS A C 1
ATOM 4530 O O . LYS A 1 555 ? -0.803 -17.111 0.801 1.00 86.19 555 LYS A O 1
ATOM 4535 N N . VAL A 1 556 ? 0.930 -18.387 0.101 1.00 84.19 556 VAL A N 1
ATOM 4536 C CA . VAL A 1 556 ? 1.937 -17.325 0.182 1.00 84.19 556 VAL A CA 1
ATOM 4537 C C . VAL A 1 556 ? 1.551 -16.223 -0.818 1.00 84.19 556 VAL A C 1
ATOM 4539 O O . VAL A 1 556 ? 1.192 -16.541 -1.959 1.00 84.19 556 VAL A O 1
ATOM 4542 N N . PRO A 1 557 ? 1.577 -14.931 -0.436 1.00 80.94 557 PRO A N 1
ATOM 4543 C CA . PRO A 1 557 ? 1.263 -13.840 -1.354 1.00 80.94 557 PRO A CA 1
ATOM 4544 C C . PRO A 1 557 ? 2.070 -13.928 -2.658 1.00 80.94 557 PRO A C 1
ATOM 4546 O O . PRO A 1 557 ? 3.274 -14.159 -2.635 1.00 80.94 557 PRO A O 1
ATOM 4549 N N . LYS A 1 558 ? 1.422 -13.709 -3.811 1.00 67.12 558 LYS A N 1
ATOM 4550 C CA . LYS A 1 558 ? 2.064 -13.861 -5.134 1.00 67.12 558 LYS A CA 1
ATOM 4551 C C . LYS A 1 558 ? 3.356 -13.038 -5.264 1.00 67.12 558 LYS A C 1
ATOM 4553 O O . LYS A 1 558 ? 4.356 -13.551 -5.745 1.00 67.12 558 LYS A O 1
ATOM 4558 N N . VAL A 1 559 ? 3.333 -11.807 -4.748 1.00 63.22 559 VAL A N 1
ATOM 4559 C CA . VAL A 1 559 ? 4.483 -10.887 -4.744 1.00 63.22 559 VAL A CA 1
ATOM 4560 C C . VAL A 1 559 ? 5.669 -11.466 -3.970 1.00 63.22 559 VAL A C 1
ATOM 4562 O O . VAL A 1 559 ? 6.793 -11.392 -4.445 1.00 63.22 559 VAL A O 1
ATOM 4565 N N . SER A 1 560 ? 5.437 -12.087 -2.809 1.00 62.44 560 SER A N 1
ATOM 4566 C CA . SER A 1 560 ? 6.532 -12.683 -2.044 1.00 62.44 560 SER A CA 1
ATOM 4567 C C . SER A 1 560 ? 6.984 -14.017 -2.615 1.00 62.44 560 SER A C 1
ATOM 4569 O O . SER A 1 560 ? 8.151 -14.344 -2.477 1.00 62.44 560 SER A O 1
ATOM 4571 N N . ARG A 1 561 ? 6.108 -14.780 -3.280 1.00 61.16 561 ARG A N 1
ATOM 4572 C CA . ARG A 1 561 ? 6.493 -16.022 -3.967 1.00 61.16 561 ARG A CA 1
ATOM 4573 C C . ARG A 1 561 ? 7.497 -15.763 -5.091 1.00 61.16 561 ARG A C 1
ATOM 4575 O O . ARG A 1 561 ? 8.504 -16.452 -5.144 1.00 61.16 561 ARG A O 1
ATOM 4582 N N . GLU A 1 562 ? 7.269 -14.738 -5.909 1.00 66.44 562 GLU A N 1
ATOM 4583 C CA . GLU A 1 562 ? 8.204 -14.309 -6.962 1.00 66.44 562 GLU A CA 1
ATOM 4584 C C . GLU A 1 562 ? 9.541 -13.827 -6.365 1.00 66.44 562 GLU A C 1
ATOM 4586 O O . GLU A 1 562 ? 10.605 -14.227 -6.827 1.00 66.44 562 GLU A O 1
ATOM 4591 N N . GLU A 1 563 ? 9.504 -13.040 -5.284 1.00 64.94 563 GLU A N 1
ATOM 4592 C CA . GLU A 1 563 ? 10.711 -12.566 -4.584 1.00 64.94 563 GLU A CA 1
ATOM 4593 C C . GLU A 1 563 ? 11.466 -13.693 -3.852 1.00 64.94 563 GLU A C 1
ATOM 4595 O O . GLU A 1 563 ? 12.693 -13.679 -3.792 1.00 64.94 563 GLU A O 1
ATOM 4600 N N . LEU A 1 564 ? 10.760 -14.682 -3.295 1.00 59.34 564 LEU A N 1
ATOM 4601 C CA . LEU A 1 564 ? 11.342 -15.881 -2.682 1.00 59.34 564 LEU A CA 1
ATOM 4602 C C . LEU A 1 564 ? 11.965 -16.783 -3.734 1.00 59.34 564 LEU A C 1
ATOM 4604 O O . LEU A 1 564 ? 13.042 -17.305 -3.494 1.00 59.34 564 LEU A O 1
ATOM 4608 N N . GLU A 1 565 ? 11.312 -16.971 -4.880 1.00 64.38 565 GLU A N 1
ATOM 4609 C CA . GLU A 1 565 ? 11.871 -17.702 -6.018 1.00 64.38 565 GLU A CA 1
ATOM 4610 C C . GLU A 1 565 ? 13.114 -16.983 -6.551 1.00 64.38 565 GLU A C 1
ATOM 4612 O O . GLU A 1 565 ? 14.113 -17.636 -6.832 1.00 64.38 565 GLU A O 1
ATOM 4617 N N . GLU A 1 566 ? 13.113 -15.649 -6.581 1.00 61.03 566 GLU A N 1
ATOM 4618 C CA . GLU A 1 566 ? 14.284 -14.850 -6.935 1.00 61.03 566 GLU A CA 1
ATOM 4619 C C . GLU A 1 566 ? 15.414 -14.990 -5.900 1.00 61.03 566 GLU A C 1
ATOM 4621 O O . GLU A 1 566 ? 16.569 -15.160 -6.276 1.00 61.03 566 GLU A O 1
ATOM 4626 N N . VAL A 1 567 ? 15.114 -14.977 -4.596 1.00 51.62 567 VAL A N 1
ATOM 4627 C CA . VAL A 1 567 ? 16.116 -15.183 -3.532 1.00 51.62 567 VAL A CA 1
ATOM 4628 C C . VAL A 1 567 ? 16.617 -16.623 -3.479 1.00 51.62 567 VAL A C 1
ATOM 4630 O O . VAL A 1 567 ? 17.809 -16.828 -3.300 1.00 51.62 567 VAL A O 1
ATOM 4633 N N . LEU A 1 568 ? 15.758 -17.619 -3.684 1.00 48.41 568 LEU A N 1
ATOM 4634 C CA . LEU A 1 568 ? 16.153 -19.024 -3.785 1.00 48.41 568 LEU A CA 1
ATOM 4635 C C . LEU A 1 568 ? 16.990 -19.260 -5.045 1.00 48.41 568 LEU A C 1
ATOM 4637 O O . LEU A 1 568 ? 17.980 -19.981 -4.978 1.00 48.41 568 LEU A O 1
ATOM 4641 N N . ALA A 1 569 ? 16.664 -18.610 -6.165 1.00 50.12 569 ALA A N 1
ATOM 4642 C CA . ALA A 1 569 ? 17.491 -18.619 -7.368 1.00 50.12 569 ALA A CA 1
ATOM 4643 C C . ALA A 1 569 ? 18.841 -17.916 -7.144 1.00 50.12 569 ALA A C 1
ATOM 4645 O O . ALA A 1 569 ? 19.848 -18.364 -7.681 1.00 50.12 569 ALA A O 1
ATOM 4646 N N . ARG A 1 570 ? 18.886 -16.858 -6.320 1.00 41.72 570 ARG A N 1
ATOM 4647 C CA . ARG A 1 570 ? 20.128 -16.170 -5.917 1.00 41.72 570 ARG A CA 1
ATOM 4648 C C . ARG A 1 570 ? 20.984 -17.011 -4.963 1.00 41.72 570 ARG A C 1
ATOM 4650 O O . ARG A 1 570 ? 22.185 -17.100 -5.173 1.00 41.72 570 ARG A O 1
ATOM 4657 N N . ASP A 1 571 ? 20.381 -17.660 -3.967 1.00 37.69 571 ASP A N 1
ATOM 4658 C CA . ASP A 1 571 ? 21.080 -18.530 -3.005 1.00 37.69 571 ASP A CA 1
ATOM 4659 C C . ASP A 1 571 ? 21.576 -19.839 -3.674 1.00 37.69 571 ASP A C 1
ATOM 4661 O O . ASP A 1 571 ? 22.474 -20.495 -3.152 1.00 37.69 571 ASP A O 1
ATOM 4665 N N . SER A 1 572 ? 21.035 -20.206 -4.847 1.00 39.75 572 SER A N 1
ATOM 4666 C CA . SER A 1 572 ? 21.419 -21.404 -5.618 1.00 39.75 572 SER A CA 1
ATOM 4667 C C . SER A 1 572 ? 22.508 -21.161 -6.673 1.00 39.75 572 SER A C 1
ATOM 4669 O O . SER A 1 572 ? 22.841 -22.083 -7.418 1.00 39.75 572 SER A O 1
ATOM 4671 N N . ILE A 1 573 ? 23.040 -19.941 -6.809 1.00 34.06 573 ILE A N 1
ATOM 4672 C CA . ILE A 1 573 ? 23.939 -19.593 -7.918 1.00 34.06 573 ILE A CA 1
ATOM 4673 C C . ILE A 1 573 ? 25.120 -18.771 -7.399 1.00 34.06 573 ILE A C 1
ATOM 4675 O O . ILE A 1 573 ? 25.041 -17.564 -7.188 1.00 34.06 573 ILE A O 1
ATOM 4679 N N . SER A 1 574 ? 26.262 -19.441 -7.253 1.00 38.16 574 SER A N 1
ATOM 4680 C CA . SER A 1 574 ? 27.570 -18.809 -7.101 1.00 38.16 574 SER A CA 1
ATOM 4681 C C . SER A 1 574 ? 27.919 -18.014 -8.368 1.00 38.16 574 SER A C 1
ATOM 4683 O O . SER A 1 574 ? 28.159 -18.609 -9.420 1.00 38.16 574 SER A O 1
ATOM 4685 N N . GLY A 1 575 ? 27.959 -16.681 -8.290 1.00 32.41 575 GLY A N 1
ATOM 4686 C CA . GLY A 1 575 ? 28.410 -15.839 -9.407 1.00 32.41 575 GLY A CA 1
ATOM 4687 C C . GLY A 1 575 ? 27.975 -14.376 -9.304 1.00 32.41 575 GLY A C 1
ATOM 4688 O O . GLY A 1 575 ? 27.180 -13.904 -10.115 1.00 32.41 575 GLY A O 1
ATOM 4689 N N . GLU A 1 576 ? 28.481 -13.652 -8.305 1.00 38.34 576 GLU A N 1
ATOM 4690 C CA . GLU A 1 576 ? 27.957 -12.343 -7.880 1.00 38.34 576 GLU A CA 1
ATOM 4691 C C . GLU A 1 576 ? 28.224 -11.131 -8.800 1.00 38.34 576 GLU A C 1
ATOM 4693 O O . GLU A 1 576 ? 27.541 -10.122 -8.655 1.00 38.34 576 GLU A O 1
ATOM 4698 N N . GLU A 1 577 ? 29.107 -11.160 -9.801 1.00 33.16 577 GLU A N 1
ATOM 4699 C CA . GLU A 1 577 ? 29.457 -9.901 -10.504 1.00 33.16 577 GLU A CA 1
ATOM 4700 C C . GLU A 1 577 ? 28.613 -9.559 -11.743 1.00 33.16 577 GLU A C 1
ATOM 4702 O O . GLU A 1 577 ? 28.615 -8.415 -12.202 1.00 33.16 577 GLU A O 1
ATOM 4707 N N . LYS A 1 578 ? 27.829 -10.501 -12.283 1.00 28.27 578 LYS A N 1
ATOM 4708 C CA . LYS A 1 578 ? 27.078 -10.268 -13.535 1.00 28.27 578 LYS A CA 1
ATOM 4709 C C . LYS A 1 578 ? 25.620 -9.849 -13.315 1.00 28.27 578 LYS A C 1
ATOM 4711 O O . LYS A 1 578 ? 25.051 -9.159 -14.159 1.00 28.27 578 LYS A O 1
ATOM 4716 N N . ILE A 1 579 ? 25.024 -10.221 -12.179 1.00 33.38 579 ILE A N 1
ATOM 4717 C CA . ILE A 1 579 ? 23.594 -10.003 -11.892 1.00 33.38 579 ILE A CA 1
ATOM 4718 C C . ILE A 1 579 ? 23.345 -8.637 -11.227 1.00 33.38 579 ILE A C 1
ATOM 4720 O O . ILE A 1 579 ? 22.336 -7.994 -11.522 1.00 33.38 579 ILE A O 1
ATOM 4724 N N . LEU A 1 580 ? 24.296 -8.117 -10.437 1.00 33.12 580 LEU A N 1
ATOM 4725 C CA . LEU A 1 580 ? 24.170 -6.803 -9.786 1.00 33.12 580 LEU A CA 1
ATOM 4726 C C . LEU A 1 580 ? 24.062 -5.632 -10.791 1.00 33.12 580 LEU A C 1
ATOM 4728 O O . LEU A 1 580 ? 23.462 -4.603 -10.483 1.00 33.12 580 LEU A O 1
ATOM 4732 N N . LYS A 1 581 ? 24.586 -5.795 -12.018 1.00 31.64 581 LYS A N 1
ATOM 4733 C CA . LYS A 1 581 ? 24.449 -4.809 -13.108 1.00 31.64 581 LYS A CA 1
ATOM 4734 C C . LYS A 1 581 ? 23.074 -4.822 -13.790 1.00 31.64 581 LYS A C 1
ATOM 4736 O O . LYS A 1 581 ? 22.709 -3.825 -14.404 1.00 31.64 581 LYS A O 1
ATOM 4741 N N . LEU A 1 582 ? 22.295 -5.900 -13.677 1.00 31.12 582 LEU A N 1
ATOM 4742 C CA . LEU A 1 582 ? 21.002 -6.046 -14.364 1.00 31.12 582 LEU A CA 1
ATOM 4743 C C . LEU A 1 582 ? 19.811 -5.532 -13.534 1.00 31.12 582 LEU A C 1
ATOM 4745 O O . LEU A 1 582 ? 18.829 -5.069 -14.110 1.00 31.12 582 LEU A O 1
ATOM 4749 N N . SER A 1 583 ? 19.891 -5.526 -12.196 1.00 37.22 583 SER A N 1
ATOM 4750 C CA . SER A 1 583 ? 18.765 -5.147 -11.317 1.00 37.22 583 SER A CA 1
ATOM 4751 C C . SER A 1 583 ? 18.587 -3.634 -11.079 1.00 37.22 583 SER A C 1
ATOM 4753 O O . SER A 1 583 ? 17.634 -3.231 -10.414 1.00 37.22 583 SER A O 1
ATOM 4755 N N . PHE A 1 584 ? 19.474 -2.787 -11.617 1.00 43.25 584 PHE A N 1
ATOM 4756 C CA . PHE A 1 584 ? 19.401 -1.315 -11.536 1.00 43.25 584 PHE A CA 1
ATOM 4757 C C . PHE A 1 584 ? 19.216 -0.616 -12.891 1.00 43.25 584 PHE A C 1
ATOM 4759 O O . PHE A 1 584 ? 19.173 0.616 -12.948 1.00 43.25 584 PHE A O 1
ATOM 4766 N N . GLN A 1 585 ? 19.097 -1.359 -13.992 1.00 55.28 585 GLN A N 1
ATOM 4767 C CA . GLN A 1 585 ? 18.975 -0.740 -15.309 1.00 55.28 585 GLN A CA 1
ATOM 4768 C C . GLN A 1 585 ? 17.597 -0.090 -15.470 1.00 55.28 585 GLN A C 1
ATOM 4770 O O . GLN A 1 585 ? 16.566 -0.746 -15.327 1.00 55.28 585 GLN A O 1
ATOM 4775 N N . LYS A 1 586 ? 17.568 1.217 -15.767 1.00 74.88 586 LYS A N 1
ATOM 4776 C CA . LYS A 1 586 ? 16.325 1.927 -16.089 1.00 74.88 586 LYS A CA 1
ATOM 4777 C C . LYS A 1 586 ? 15.726 1.273 -17.338 1.00 74.88 586 LYS A C 1
ATOM 4779 O O . LYS A 1 586 ? 16.396 1.202 -18.366 1.00 74.88 586 LYS A O 1
ATOM 4784 N N . ARG A 1 587 ? 14.496 0.763 -17.257 1.00 86.94 587 ARG A N 1
ATOM 4785 C CA . ARG A 1 587 ? 13.845 0.028 -18.356 1.00 86.94 587 ARG A CA 1
ATOM 4786 C C . ARG A 1 587 ? 12.911 0.921 -19.155 1.00 86.94 587 ARG A C 1
ATOM 4788 O O . ARG A 1 587 ? 12.299 1.828 -18.597 1.00 86.94 587 ARG A O 1
ATOM 4795 N N . PHE A 1 588 ? 12.757 0.639 -20.441 1.00 91.38 588 PHE A N 1
ATOM 4796 C CA . PHE A 1 588 ? 11.712 1.239 -21.263 1.00 91.38 588 PHE A CA 1
ATOM 4797 C C . PHE A 1 588 ? 10.868 0.165 -21.952 1.00 91.38 588 PHE A C 1
ATOM 4799 O O . PHE A 1 588 ? 11.322 -0.960 -22.170 1.00 91.38 588 PHE A O 1
ATOM 4806 N N . VAL A 1 589 ? 9.636 0.524 -22.304 1.00 88.81 589 VAL A N 1
ATOM 4807 C CA . VAL A 1 589 ? 8.750 -0.286 -23.144 1.00 88.81 589 VAL A CA 1
ATOM 4808 C C . VAL A 1 589 ? 8.138 0.590 -24.234 1.00 88.81 589 VAL A C 1
ATOM 4810 O O . VAL A 1 589 ? 7.759 1.734 -23.983 1.00 88.81 589 VAL A O 1
ATOM 4813 N N . PHE A 1 590 ? 8.065 0.048 -25.443 1.00 90.69 590 PHE A N 1
ATOM 4814 C CA . PHE A 1 590 ? 7.477 0.664 -26.623 1.00 90.69 590 PHE A CA 1
ATOM 4815 C C . PHE A 1 590 ? 6.334 -0.224 -27.120 1.00 90.69 590 PHE A C 1
ATOM 4817 O O . PHE A 1 590 ? 6.544 -1.404 -27.412 1.00 90.69 590 PHE A O 1
ATOM 4824 N N . GLN A 1 591 ? 5.113 0.310 -27.144 1.00 89.62 591 GLN A N 1
ATOM 4825 C CA . GLN A 1 591 ? 3.901 -0.473 -27.404 1.00 89.62 591 GLN A CA 1
ATOM 4826 C C . GLN A 1 591 ? 3.012 0.225 -28.420 1.00 89.62 591 GLN A C 1
ATOM 4828 O O . GLN A 1 591 ? 2.752 1.412 -28.263 1.00 89.62 591 GLN A O 1
ATOM 4833 N N . ASN A 1 592 ? 2.480 -0.501 -29.395 1.00 90.69 592 ASN A N 1
ATOM 4834 C CA . ASN A 1 592 ? 1.390 0.009 -30.213 1.00 90.69 592 ASN A CA 1
ATOM 4835 C C . ASN A 1 592 ? 0.066 -0.142 -29.468 1.00 90.69 592 ASN A C 1
ATOM 4837 O O . ASN A 1 592 ? -0.162 -1.121 -28.756 1.00 90.69 592 ASN A O 1
ATOM 4841 N N . HIS A 1 593 ? -0.789 0.859 -29.625 1.00 89.12 593 HIS A N 1
ATOM 4842 C CA . HIS A 1 593 ? -2.096 0.949 -29.004 1.00 89.12 593 HIS A CA 1
ATOM 4843 C C . HIS A 1 593 ? -3.135 1.271 -30.077 1.00 89.12 593 HIS A C 1
ATOM 4845 O O . HIS A 1 593 ? -3.281 2.418 -30.514 1.00 89.12 593 HIS A O 1
ATOM 4851 N N . TYR A 1 594 ? -3.851 0.230 -30.489 1.00 87.06 594 TYR A N 1
ATOM 4852 C CA . TYR A 1 594 ? -4.879 0.274 -31.516 1.00 87.06 594 TYR A CA 1
ATOM 4853 C C . TYR A 1 594 ? -6.260 0.513 -30.924 1.00 87.06 594 TYR A C 1
ATOM 4855 O O . TYR A 1 594 ? -6.610 -0.032 -29.877 1.00 87.06 594 TYR A O 1
ATOM 4863 N N . ARG A 1 595 ? -7.051 1.302 -31.648 1.00 84.56 595 ARG A N 1
ATOM 4864 C CA . ARG A 1 595 ? -8.456 1.604 -31.394 1.00 84.56 595 ARG A CA 1
ATOM 4865 C C . ARG A 1 595 ? -9.166 1.711 -32.742 1.00 84.56 595 ARG A C 1
ATOM 4867 O O . ARG A 1 595 ? -9.164 2.769 -33.373 1.00 84.56 595 ARG A O 1
ATOM 4874 N N . GLY A 1 596 ? -9.727 0.600 -33.215 1.00 86.81 596 GLY A N 1
ATOM 4875 C CA . GLY A 1 596 ? -10.332 0.525 -34.547 1.00 86.81 596 GLY A CA 1
ATOM 4876 C C . GLY A 1 596 ? -9.276 0.707 -35.635 1.00 86.81 596 GLY A C 1
ATOM 4877 O O . GLY A 1 596 ? -8.296 -0.029 -35.663 1.00 86.81 596 GLY A O 1
ATOM 4878 N N . LYS A 1 597 ? -9.454 1.690 -36.525 1.00 89.75 597 LYS A N 1
ATOM 4879 C CA . LYS A 1 597 ? -8.486 2.006 -37.599 1.00 89.75 597 LYS A CA 1
ATOM 4880 C C . LYS A 1 597 ? -7.341 2.921 -37.145 1.00 89.75 597 LYS A C 1
ATOM 4882 O O . LYS A 1 597 ? -6.467 3.259 -37.939 1.00 89.75 597 LYS A O 1
ATOM 4887 N N . SER A 1 598 ? -7.358 3.369 -35.889 1.00 88.88 598 SER A N 1
ATOM 4888 C CA . SER A 1 598 ? -6.358 4.288 -35.345 1.00 88.88 598 SER A CA 1
ATOM 4889 C C . SER A 1 598 ? -5.359 3.563 -34.449 1.00 88.88 598 SER A C 1
ATOM 4891 O O . SER A 1 598 ? -5.746 2.735 -33.631 1.00 88.88 598 SER A O 1
ATOM 4893 N N . CYS A 1 599 ? -4.087 3.928 -34.537 1.00 91.38 599 CYS A N 1
ATOM 4894 C CA . CYS A 1 599 ? -2.995 3.431 -33.719 1.00 91.38 599 CYS A CA 1
ATOM 4895 C C . CYS A 1 599 ? -2.076 4.587 -33.313 1.00 91.38 599 CYS A C 1
ATOM 4897 O O . CYS A 1 599 ? -1.722 5.448 -34.117 1.00 91.38 599 CYS A O 1
ATOM 4899 N N . HIS A 1 600 ? -1.654 4.597 -32.054 1.00 91.56 600 HIS A N 1
ATOM 4900 C CA . HIS A 1 600 ? -0.503 5.383 -31.614 1.00 91.56 600 HIS A CA 1
ATOM 4901 C C . HIS A 1 600 ? 0.467 4.479 -30.873 1.00 91.56 600 HIS A C 1
ATOM 4903 O O . HIS A 1 600 ? 0.072 3.439 -30.351 1.00 91.56 600 HIS A O 1
ATOM 4909 N N . ALA A 1 601 ? 1.729 4.889 -30.811 1.00 91.38 601 ALA A N 1
ATOM 4910 C CA . ALA A 1 601 ? 2.732 4.141 -30.079 1.00 91.38 601 ALA A CA 1
ATOM 4911 C C . ALA A 1 601 ? 3.015 4.813 -28.737 1.00 91.38 601 ALA A C 1
ATOM 4913 O O . ALA A 1 601 ? 3.222 6.016 -28.664 1.00 91.38 601 ALA A O 1
ATOM 4914 N N . ASP A 1 602 ? 3.041 4.052 -27.661 1.00 91.69 602 ASP A N 1
ATOM 4915 C CA . ASP A 1 602 ? 3.355 4.536 -26.334 1.00 91.69 602 ASP A CA 1
ATOM 4916 C C . ASP A 1 602 ? 4.779 4.131 -25.952 1.00 91.69 602 ASP A C 1
ATOM 4918 O O . ASP A 1 602 ? 5.085 2.944 -25.815 1.00 91.69 602 ASP A O 1
ATOM 4922 N N . LEU A 1 603 ? 5.640 5.127 -25.742 1.00 92.56 603 LEU A N 1
ATOM 4923 C CA . LEU A 1 603 ? 7.006 4.952 -25.256 1.00 92.56 603 LEU A CA 1
ATOM 4924 C C . LEU A 1 603 ? 7.069 5.323 -23.773 1.00 92.56 603 LEU A C 1
ATOM 4926 O O . LEU A 1 603 ? 6.877 6.485 -23.413 1.00 92.56 603 LEU A O 1
ATOM 4930 N N . ARG A 1 604 ? 7.328 4.342 -22.909 1.00 91.19 604 ARG A N 1
ATOM 4931 C CA . ARG A 1 604 ? 7.300 4.483 -21.446 1.00 91.19 604 ARG A CA 1
ATOM 4932 C C . ARG A 1 604 ? 8.649 4.138 -20.836 1.00 91.19 604 ARG A C 1
ATOM 4934 O O . ARG A 1 604 ? 9.273 3.161 -21.230 1.00 91.19 604 ARG A O 1
ATOM 4941 N N . PHE A 1 605 ? 9.038 4.892 -19.820 1.00 90.50 605 PHE A N 1
ATOM 4942 C CA . PHE A 1 605 ? 10.309 4.812 -19.117 1.00 90.50 605 PHE A CA 1
ATOM 4943 C C . PHE A 1 605 ? 10.083 4.571 -17.626 1.00 90.50 605 PHE A C 1
ATOM 4945 O O . PHE A 1 605 ? 9.328 5.299 -16.981 1.00 90.50 605 PHE A O 1
ATOM 4952 N N . GLU A 1 606 ? 10.752 3.567 -17.067 1.00 85.19 606 GLU A N 1
ATOM 4953 C CA . GLU A 1 606 ? 10.739 3.274 -15.638 1.00 85.19 606 GLU A CA 1
ATOM 4954 C C . GLU A 1 606 ? 11.536 4.306 -14.849 1.00 85.19 606 GLU A C 1
ATOM 4956 O O . GLU A 1 606 ? 12.760 4.391 -14.953 1.00 85.19 606 GLU A O 1
ATOM 4961 N N . ARG A 1 607 ? 10.832 5.060 -14.000 1.00 77.31 607 ARG A N 1
ATOM 4962 C CA . ARG A 1 607 ? 11.427 6.115 -13.187 1.00 77.31 607 ARG A CA 1
ATOM 4963 C C . ARG A 1 607 ? 10.720 6.257 -11.846 1.00 77.31 607 ARG A C 1
ATOM 4965 O O . ARG A 1 607 ? 9.499 6.307 -11.778 1.00 77.31 607 ARG A O 1
ATOM 4972 N N . ASN A 1 608 ? 11.490 6.343 -10.758 1.00 64.31 608 ASN A N 1
ATOM 4973 C CA . ASN A 1 608 ? 10.986 6.652 -9.409 1.00 64.31 608 ASN A CA 1
ATOM 4974 C C . ASN A 1 608 ? 9.783 5.800 -8.954 1.00 64.31 608 ASN A C 1
ATOM 4976 O O . ASN A 1 608 ? 8.889 6.291 -8.272 1.00 64.31 608 ASN A O 1
ATOM 4980 N N . GLY A 1 609 ? 9.744 4.523 -9.343 1.00 63.78 609 GLY A N 1
ATOM 4981 C CA . GLY A 1 609 ? 8.643 3.630 -8.977 1.00 63.78 609 GLY A CA 1
ATOM 4982 C C . GLY A 1 609 ? 7.420 3.680 -9.904 1.00 63.78 609 GLY A C 1
ATOM 4983 O O . GLY A 1 609 ? 6.515 2.879 -9.706 1.00 63.78 609 GLY A O 1
ATOM 4984 N N . ASN A 1 610 ? 7.413 4.538 -10.928 1.00 73.62 610 ASN A N 1
ATOM 4985 C CA . ASN A 1 610 ? 6.323 4.722 -11.890 1.00 73.62 610 ASN A CA 1
ATOM 4986 C C . ASN A 1 610 ? 6.840 4.717 -13.342 1.00 73.62 610 ASN A C 1
ATOM 4988 O O . ASN A 1 610 ? 8.032 4.522 -13.591 1.00 73.62 610 ASN A O 1
ATOM 4992 N N . LEU A 1 611 ? 5.934 4.927 -14.298 1.00 79.50 611 LEU A N 1
ATOM 4993 C CA . LEU A 1 611 ? 6.242 5.139 -15.708 1.00 79.50 611 LEU A CA 1
ATOM 4994 C C . LEU A 1 611 ? 5.950 6.576 -16.124 1.00 79.50 611 LEU A C 1
ATOM 4996 O O . LEU A 1 611 ? 4.827 7.062 -15.984 1.00 79.50 611 LEU A O 1
ATOM 5000 N N . GLU A 1 612 ? 6.970 7.229 -16.668 1.00 86.31 612 GLU A N 1
ATOM 5001 C CA . GLU A 1 612 ? 6.867 8.490 -17.409 1.00 86.31 612 GLU A CA 1
ATOM 5002 C C . GLU A 1 612 ? 7.010 8.173 -18.902 1.00 86.31 612 GLU A C 1
ATOM 5004 O O . GLU A 1 612 ? 7.732 7.247 -19.264 1.00 86.31 612 GLU A O 1
ATOM 5009 N N . GLY A 1 613 ? 6.342 8.895 -19.800 1.00 88.75 613 GLY A N 1
ATOM 5010 C CA . GLY A 1 613 ? 6.406 8.527 -21.213 1.00 88.75 613 GLY A CA 1
ATOM 5011 C C . GLY A 1 613 ? 5.686 9.460 -22.169 1.00 88.75 613 GLY A C 1
ATOM 5012 O O . GLY A 1 613 ? 5.146 10.497 -21.779 1.00 88.75 613 GLY A O 1
ATOM 5013 N N . TYR A 1 614 ? 5.669 9.055 -23.432 1.00 92.81 614 TYR A N 1
ATOM 5014 C CA . TYR A 1 614 ? 5.122 9.819 -24.542 1.00 92.81 614 TYR A CA 1
ATOM 5015 C C . TYR A 1 614 ? 4.186 8.946 -25.377 1.00 92.81 614 TYR A C 1
ATOM 5017 O O . TYR A 1 614 ? 4.470 7.775 -25.620 1.00 92.81 614 TYR A O 1
ATOM 5025 N N . THR A 1 615 ? 3.088 9.538 -25.832 1.00 92.12 615 THR A N 1
ATOM 5026 C CA . THR A 1 615 ? 2.267 9.023 -26.926 1.00 92.12 615 THR A CA 1
ATOM 5027 C C . THR A 1 615 ? 2.851 9.550 -28.237 1.00 92.12 615 THR A C 1
ATOM 5029 O O . THR A 1 615 ? 2.885 10.761 -28.434 1.00 92.12 615 THR A O 1
ATOM 5032 N N . LEU A 1 616 ? 3.309 8.672 -29.123 1.00 93.69 616 LEU A N 1
ATOM 5033 C CA . LEU A 1 616 ? 3.867 8.967 -30.441 1.00 93.69 616 LEU A CA 1
ATOM 5034 C C . LEU A 1 616 ? 2.782 8.797 -31.513 1.00 93.69 616 LEU A C 1
ATOM 5036 O O . LEU A 1 616 ? 2.210 7.714 -31.662 1.00 93.69 616 LEU A O 1
ATOM 5040 N N . MET A 1 617 ? 2.549 9.846 -32.307 1.00 91.44 617 MET A N 1
ATOM 5041 C CA . MET A 1 617 ? 1.611 9.863 -33.442 1.00 91.44 617 MET A CA 1
ATOM 5042 C C . MET A 1 617 ? 2.230 9.187 -34.662 1.00 91.44 617 MET A C 1
ATOM 5044 O O . MET A 1 617 ? 2.548 9.804 -35.683 1.00 91.44 617 MET A O 1
ATOM 5048 N N . HIS A 1 618 ? 2.477 7.900 -34.486 1.00 90.94 618 HIS A N 1
ATOM 5049 C CA . HIS A 1 618 ? 3.374 7.110 -35.298 1.00 90.94 618 HIS A CA 1
ATOM 5050 C C . HIS A 1 618 ? 2.667 6.359 -36.441 1.00 90.94 618 HIS A C 1
ATOM 5052 O O . HIS A 1 618 ? 3.330 5.991 -37.399 1.00 90.94 618 HIS A O 1
ATOM 5058 N N . GLN A 1 619 ? 1.344 6.195 -36.416 1.00 92.81 619 GLN A N 1
ATOM 5059 C CA . GLN A 1 619 ? 0.605 5.690 -37.577 1.00 92.81 619 GLN A CA 1
ATOM 5060 C C . GLN A 1 619 ? 0.716 6.649 -38.782 1.00 92.81 619 GLN A C 1
ATOM 5062 O O . GLN A 1 619 ? 0.693 7.874 -38.615 1.00 92.81 619 GLN A O 1
ATOM 5067 N N . VAL A 1 620 ? 0.797 6.092 -39.994 1.00 88.62 620 VAL A N 1
ATOM 5068 C CA . VAL A 1 620 ? 0.577 6.815 -41.257 1.00 88.62 620 VAL A CA 1
ATOM 5069 C C . VAL A 1 620 ? -0.927 6.886 -41.526 1.00 88.62 620 VAL A C 1
ATOM 5071 O O . VAL A 1 620 ? -1.629 5.872 -41.524 1.00 88.62 620 VAL A O 1
ATOM 5074 N N . GLU A 1 621 ? -1.440 8.104 -41.685 1.00 84.25 621 GLU A N 1
ATOM 5075 C CA . GLU A 1 621 ? -2.874 8.356 -41.818 1.00 84.25 621 GLU A CA 1
ATOM 5076 C C . GLU A 1 621 ? -3.463 7.610 -43.022 1.00 84.25 621 GLU A C 1
ATOM 5078 O O . GLU A 1 621 ? -2.924 7.654 -44.122 1.00 84.25 621 GLU A O 1
ATOM 5083 N N . GLY A 1 622 ? -4.569 6.896 -42.799 1.00 83.81 622 GLY A N 1
ATOM 5084 C CA . GLY A 1 622 ? -5.289 6.179 -43.850 1.00 83.81 622 GLY A CA 1
ATOM 5085 C C . GLY A 1 622 ? -4.716 4.818 -44.265 1.00 83.81 622 GLY A C 1
ATOM 5086 O O . GLY A 1 622 ? -5.381 4.142 -45.047 1.00 83.81 622 GLY A O 1
ATOM 5087 N N . GLU A 1 623 ? -3.558 4.376 -43.763 1.00 89.50 623 GLU A N 1
ATOM 5088 C CA . GLU A 1 623 ? -2.946 3.095 -44.179 1.00 89.50 623 GLU A CA 1
ATOM 5089 C C . GLU A 1 623 ? -3.609 1.858 -43.553 1.00 89.50 623 GLU A C 1
ATOM 5091 O O . GLU A 1 623 ? -3.834 0.861 -44.238 1.00 89.50 623 GLU A O 1
ATOM 5096 N N . ILE A 1 624 ? -4.047 1.949 -42.294 1.00 90.56 624 ILE A N 1
ATOM 5097 C CA . ILE A 1 624 ? -4.837 0.891 -41.647 1.00 90.56 624 ILE A CA 1
ATOM 5098 C C . ILE A 1 624 ? -6.274 0.954 -42.188 1.00 90.56 624 ILE A C 1
ATOM 5100 O O . ILE A 1 624 ? -7.078 1.796 -41.777 1.00 90.56 624 ILE A O 1
ATOM 5104 N N . LYS A 1 625 ? -6.589 0.080 -43.151 1.00 87.94 625 LYS A N 1
ATOM 5105 C CA . LYS A 1 625 ? -7.879 0.084 -43.868 1.00 87.94 625 LYS A CA 1
ATOM 5106 C C . LYS A 1 625 ? -9.015 -0.548 -43.070 1.00 87.94 625 LYS A C 1
ATOM 5108 O O . LYS A 1 625 ? -10.131 -0.027 -43.106 1.00 87.94 625 LYS A O 1
ATOM 5113 N N . GLU A 1 626 ? -8.723 -1.601 -42.312 1.00 88.62 626 GLU A N 1
ATOM 5114 C CA . GLU A 1 626 ? -9.704 -2.359 -41.530 1.00 88.62 626 GLU A CA 1
ATOM 5115 C C . GLU A 1 626 ? -9.536 -2.129 -40.022 1.00 88.62 626 GLU A C 1
ATOM 5117 O O . GLU A 1 626 ? -8.416 -1.920 -39.552 1.00 88.62 626 GLU A O 1
ATOM 5122 N N . PRO A 1 627 ? -10.628 -2.126 -39.235 1.00 86.06 627 PRO A N 1
ATOM 5123 C CA . PRO A 1 627 ? -10.537 -1.917 -37.797 1.00 86.06 627 PRO A CA 1
ATOM 5124 C C . PRO A 1 627 ? -9.821 -3.088 -37.112 1.00 86.06 627 PRO A C 1
ATOM 5126 O O . PRO A 1 627 ? -10.160 -4.252 -37.308 1.00 86.06 627 PRO A O 1
ATOM 5129 N N . VAL A 1 628 ? -8.849 -2.768 -36.260 1.00 84.31 628 VAL A N 1
ATOM 5130 C CA . VAL A 1 628 ? -8.120 -3.742 -35.445 1.00 84.31 628 VAL A CA 1
ATOM 5131 C C . VAL A 1 628 ? -8.948 -4.081 -34.210 1.00 84.31 628 VAL A C 1
ATOM 5133 O O . VAL A 1 628 ? -9.147 -3.234 -33.337 1.00 84.31 628 VAL A O 1
ATOM 5136 N N . MET A 1 629 ? -9.433 -5.324 -34.142 1.00 77.75 629 MET A N 1
ATOM 5137 C CA . MET A 1 629 ? -10.349 -5.778 -33.086 1.00 77.75 629 MET A CA 1
ATOM 5138 C C . MET A 1 629 ? -9.689 -6.718 -32.078 1.00 77.75 629 MET A C 1
ATOM 5140 O O . MET A 1 629 ? -10.187 -6.894 -30.973 1.00 77.75 629 MET A O 1
ATOM 5144 N N . ASN A 1 630 ? -8.575 -7.347 -32.444 1.00 75.81 630 ASN A N 1
ATOM 5145 C CA . ASN A 1 630 ? -7.900 -8.340 -31.617 1.00 75.81 630 ASN A CA 1
ATOM 5146 C C . ASN A 1 630 ? -6.393 -8.380 -31.923 1.00 75.81 630 ASN A C 1
ATOM 5148 O O . ASN A 1 630 ? -5.880 -7.685 -32.799 1.00 75.81 630 ASN A O 1
ATOM 5152 N N . LEU A 1 631 ? -5.671 -9.231 -31.197 1.00 74.94 631 LEU A N 1
ATOM 5153 C CA . LEU A 1 631 ? -4.219 -9.374 -31.325 1.00 74.94 631 LEU A CA 1
ATOM 5154 C C . LEU A 1 631 ? -3.772 -9.955 -32.666 1.00 74.94 631 LEU A C 1
ATOM 5156 O O . LEU A 1 631 ? -2.662 -9.669 -33.102 1.00 74.94 631 LEU A O 1
ATOM 5160 N N . LYS A 1 632 ? -4.607 -10.767 -33.321 1.00 80.00 632 LYS A N 1
ATOM 5161 C CA . LYS A 1 632 ? -4.300 -11.327 -34.641 1.00 80.00 632 LYS A CA 1
ATOM 5162 C C . LYS A 1 632 ? -4.353 -10.233 -35.707 1.00 80.00 632 LYS A C 1
ATOM 5164 O O . LYS A 1 632 ? -3.483 -10.206 -36.574 1.00 80.00 632 LYS A O 1
ATOM 5169 N N . ASP A 1 633 ? -5.319 -9.321 -35.600 1.00 82.12 633 ASP A N 1
ATOM 5170 C CA . ASP A 1 633 ? -5.397 -8.129 -36.445 1.00 82.12 633 ASP A CA 1
ATOM 5171 C C . ASP A 1 633 ? -4.211 -7.201 -36.184 1.00 82.12 633 ASP A C 1
ATOM 5173 O O . ASP A 1 633 ? -3.507 -6.839 -37.120 1.00 82.12 633 ASP A O 1
ATOM 5177 N N . ALA A 1 634 ? -3.910 -6.906 -34.915 1.00 83.94 634 ALA A N 1
ATOM 5178 C CA . ALA A 1 634 ? -2.771 -6.062 -34.558 1.00 83.94 634 ALA A CA 1
ATOM 5179 C C . ALA A 1 634 ? -1.438 -6.655 -35.047 1.00 83.94 634 ALA A C 1
ATOM 5181 O O . ALA A 1 634 ? -0.639 -5.954 -35.650 1.00 83.94 634 ALA A O 1
ATOM 5182 N N . ALA A 1 635 ? -1.226 -7.966 -34.890 1.00 82.25 635 ALA A N 1
ATOM 5183 C CA . ALA A 1 635 ? -0.026 -8.648 -35.377 1.00 82.25 635 ALA A CA 1
ATOM 5184 C C . ALA A 1 635 ? 0.075 -8.703 -36.913 1.00 82.25 635 ALA A C 1
ATOM 5186 O O . ALA A 1 635 ? 1.168 -8.912 -37.444 1.00 82.25 635 ALA A O 1
ATOM 5187 N N . ARG A 1 636 ? -1.046 -8.571 -37.635 1.00 86.88 636 ARG A N 1
ATOM 5188 C CA . ARG A 1 636 ? -1.055 -8.410 -39.095 1.00 86.88 636 ARG A CA 1
ATOM 5189 C C . ARG A 1 636 ? -0.638 -6.990 -39.463 1.00 86.88 636 ARG A C 1
ATOM 5191 O O . ARG A 1 636 ? 0.273 -6.846 -40.272 1.00 86.88 636 ARG A O 1
ATOM 5198 N N . GLU A 1 637 ? -1.245 -5.981 -38.837 1.00 90.12 637 GLU A N 1
ATOM 5199 C CA . GLU A 1 637 ? -0.929 -4.575 -39.109 1.00 90.12 637 GLU A CA 1
ATOM 5200 C C . GLU A 1 637 ? 0.510 -4.215 -38.697 1.00 90.12 637 GLU A C 1
ATOM 5202 O O . GLU A 1 637 ? 1.213 -3.594 -39.488 1.00 90.12 637 GLU A O 1
ATOM 5207 N N . ASP A 1 638 ? 0.995 -4.683 -37.535 1.00 87.19 638 ASP A N 1
ATOM 5208 C CA . ASP A 1 638 ? 2.363 -4.467 -37.015 1.00 87.19 638 ASP A CA 1
ATOM 5209 C C . ASP A 1 638 ? 3.466 -4.981 -37.965 1.00 87.19 638 ASP A C 1
ATOM 5211 O O . ASP A 1 638 ? 4.612 -4.530 -37.904 1.00 87.19 638 ASP A O 1
ATOM 5215 N N . LYS A 1 639 ? 3.154 -5.945 -38.845 1.00 85.19 639 LYS A N 1
ATOM 5216 C CA . LYS A 1 639 ? 4.118 -6.507 -39.808 1.00 85.19 639 LYS A CA 1
ATOM 5217 C C . LYS A 1 639 ? 4.308 -5.641 -41.048 1.00 85.19 639 LYS A C 1
ATOM 5219 O O . LYS A 1 639 ? 5.335 -5.814 -41.718 1.00 85.19 639 LYS A O 1
ATOM 5224 N N . ASP A 1 640 ? 3.341 -4.781 -41.359 1.00 86.81 640 ASP A N 1
ATOM 5225 C CA . ASP A 1 640 ? 3.347 -3.936 -42.545 1.00 86.81 640 ASP A CA 1
ATOM 5226 C C . ASP A 1 640 ? 3.938 -2.564 -42.207 1.00 86.81 640 ASP A C 1
ATOM 5228 O O . ASP A 1 640 ? 3.314 -1.717 -41.569 1.00 86.81 640 ASP A O 1
ATOM 5232 N N . ALA A 1 641 ? 5.183 -2.344 -42.632 1.00 82.88 641 ALA A N 1
ATOM 5233 C CA . ALA A 1 641 ? 5.921 -1.128 -42.310 1.00 82.88 641 ALA A CA 1
ATOM 5234 C C . ALA A 1 641 ? 5.264 0.142 -42.879 1.00 82.88 641 ALA A C 1
ATOM 5236 O O . ALA A 1 641 ? 5.512 1.222 -42.348 1.00 82.88 641 ALA A O 1
ATOM 5237 N N . LYS A 1 642 ? 4.409 0.034 -43.910 1.00 87.31 642 LYS A N 1
ATOM 5238 C CA . LYS A 1 642 ? 3.725 1.196 -44.503 1.00 87.31 642 LYS A CA 1
ATOM 5239 C C . LYS A 1 642 ? 2.730 1.852 -43.542 1.00 87.31 642 LYS A C 1
ATOM 5241 O O . LYS A 1 642 ? 2.495 3.051 -43.633 1.00 87.31 642 LYS A O 1
ATOM 5246 N N . ASN A 1 643 ? 2.201 1.090 -42.581 1.00 89.06 643 ASN A N 1
ATOM 5247 C CA . ASN A 1 643 ? 1.228 1.569 -41.600 1.00 89.06 643 ASN A CA 1
ATOM 5248 C C . ASN A 1 643 ? 1.826 2.592 -40.614 1.00 89.06 643 ASN A C 1
ATOM 5250 O O . ASN A 1 643 ? 1.094 3.236 -39.858 1.00 89.06 643 ASN A O 1
ATOM 5254 N N . PHE A 1 644 ? 3.153 2.746 -40.599 1.00 93.06 644 PHE A N 1
ATOM 5255 C CA . PHE A 1 644 ? 3.907 3.274 -39.473 1.00 93.06 644 PHE A CA 1
ATOM 5256 C C . PHE A 1 644 ? 5.052 4.202 -39.901 1.00 93.06 644 PHE A C 1
ATOM 5258 O O . PHE A 1 644 ? 5.733 3.981 -40.888 1.00 93.06 644 PHE A O 1
ATOM 5265 N N . LYS A 1 645 ? 5.319 5.251 -39.117 1.00 91.69 645 LYS A N 1
ATOM 5266 C CA . LYS A 1 645 ? 6.395 6.247 -39.329 1.00 91.69 645 LYS A CA 1
ATOM 5267 C C . LYS A 1 645 ? 7.760 5.810 -38.776 1.00 91.69 645 LYS A C 1
ATOM 5269 O O . LYS A 1 645 ? 8.745 6.530 -38.876 1.00 91.69 645 LYS A O 1
ATOM 5274 N N . ILE A 1 646 ? 7.799 4.652 -38.135 1.00 89.44 646 ILE A N 1
ATOM 5275 C CA . ILE A 1 646 ? 8.950 3.923 -37.576 1.00 89.44 646 ILE A CA 1
ATOM 5276 C C . ILE A 1 646 ? 8.796 2.501 -38.104 1.00 89.44 646 ILE A C 1
ATOM 5278 O O . ILE A 1 646 ? 7.749 1.872 -37.971 1.00 89.44 646 ILE A O 1
ATOM 5282 N N . ASN A 1 647 ? 9.834 1.963 -38.702 1.00 86.94 647 ASN A N 1
ATOM 5283 C CA . ASN A 1 647 ? 9.815 0.571 -39.075 1.00 86.94 647 ASN A CA 1
ATOM 5284 C C . ASN A 1 647 ? 9.872 -0.276 -37.794 1.00 86.94 647 ASN A C 1
ATOM 5286 O O . ASN A 1 647 ? 10.886 -0.297 -37.102 1.00 86.94 647 ASN A O 1
ATOM 5290 N N . LEU A 1 648 ? 8.783 -0.974 -37.465 1.00 84.06 648 LEU A N 1
ATOM 5291 C CA . LEU A 1 648 ? 8.669 -1.747 -36.223 1.00 84.06 648 LEU A CA 1
ATOM 5292 C C . LEU A 1 648 ? 9.575 -2.989 -36.179 1.00 84.06 648 LEU A C 1
ATOM 5294 O O . LEU A 1 648 ? 9.637 -3.650 -35.149 1.00 84.06 648 LEU A O 1
ATOM 5298 N N . LYS A 1 649 ? 10.283 -3.311 -37.270 1.00 81.19 649 LYS A N 1
ATOM 5299 C CA . LYS A 1 649 ? 11.302 -4.372 -37.309 1.00 81.19 649 LYS A CA 1
ATOM 5300 C C . LYS A 1 649 ? 12.706 -3.811 -37.097 1.00 81.19 649 LYS A C 1
ATOM 5302 O O . LYS A 1 649 ? 13.471 -4.374 -36.327 1.00 81.19 649 LYS A O 1
ATOM 5307 N N . THR A 1 650 ? 13.026 -2.691 -37.749 1.00 78.75 650 THR A N 1
ATOM 5308 C CA . THR A 1 650 ? 14.397 -2.144 -37.780 1.00 78.75 650 THR A CA 1
ATOM 5309 C C . THR A 1 650 ? 14.619 -0.958 -36.837 1.00 78.75 650 THR A C 1
ATOM 5311 O O . THR A 1 650 ? 15.757 -0.574 -36.577 1.00 78.75 650 THR A O 1
ATOM 5314 N N . GLY A 1 651 ? 13.545 -0.333 -36.350 1.00 78.81 651 GLY A N 1
ATOM 5315 C CA . GLY A 1 651 ? 13.578 0.882 -35.533 1.00 78.81 651 GLY A CA 1
ATOM 5316 C C . GLY A 1 651 ? 13.941 2.146 -36.310 1.00 78.81 651 GLY A C 1
ATOM 5317 O O . GLY A 1 651 ? 14.120 3.210 -35.715 1.00 78.81 651 GLY A O 1
ATOM 5318 N N . GLU A 1 652 ? 14.066 2.048 -37.634 1.00 80.56 652 GLU A N 1
ATOM 5319 C CA . GLU A 1 652 ? 14.341 3.180 -38.511 1.00 80.56 652 GLU A CA 1
ATOM 5320 C C . GLU A 1 652 ? 13.145 4.130 -38.556 1.00 80.56 652 GLU A C 1
ATOM 5322 O O . GLU A 1 652 ? 12.002 3.704 -38.717 1.00 80.56 652 GLU A O 1
ATOM 5327 N N . LEU A 1 653 ? 13.399 5.430 -38.435 1.00 82.12 653 LEU A N 1
ATOM 5328 C CA . LEU A 1 653 ? 12.364 6.437 -38.612 1.00 82.12 653 LEU A CA 1
ATOM 5329 C C . LEU A 1 653 ? 12.156 6.680 -40.107 1.00 82.12 653 LEU A C 1
ATOM 5331 O O . LEU A 1 653 ? 13.035 7.209 -40.777 1.00 82.12 653 LEU A O 1
ATOM 5335 N N . LEU A 1 654 ? 10.969 6.335 -40.600 1.00 81.25 654 LEU A N 1
ATOM 5336 C CA . LEU A 1 654 ? 10.542 6.572 -41.982 1.00 81.25 654 LEU A CA 1
ATOM 5337 C C . LEU A 1 654 ? 10.104 8.033 -42.212 1.00 81.25 654 LEU A C 1
ATOM 5339 O O . LEU A 1 654 ? 9.867 8.443 -43.344 1.00 81.25 654 LEU A O 1
ATOM 5343 N N . GLN A 1 655 ? 10.007 8.828 -41.140 1.00 78.38 655 GLN A N 1
ATOM 5344 C CA . GLN A 1 655 ? 9.836 10.282 -41.176 1.00 78.38 655 GLN A CA 1
ATOM 5345 C C . GLN A 1 655 ? 10.831 10.968 -40.236 1.00 78.38 655 GLN A C 1
ATOM 5347 O O . GLN A 1 655 ? 11.053 10.504 -39.120 1.00 78.38 655 GLN A O 1
ATOM 5352 N N . ASP A 1 656 ? 11.359 12.126 -40.644 1.00 73.62 656 ASP A N 1
ATOM 5353 C CA . ASP A 1 656 ? 12.403 12.861 -39.910 1.00 73.62 656 ASP A CA 1
ATOM 5354 C C . ASP A 1 656 ? 12.061 13.153 -38.441 1.00 73.62 656 ASP A C 1
ATOM 5356 O O . ASP A 1 656 ? 12.952 13.189 -37.588 1.00 73.62 656 ASP A O 1
ATOM 5360 N N . LYS A 1 657 ? 10.784 13.424 -38.135 1.00 84.69 657 LYS A N 1
ATOM 5361 C CA . LYS A 1 657 ? 10.297 13.721 -36.781 1.00 84.69 657 LYS A CA 1
ATOM 5362 C C . LYS A 1 657 ? 8.871 13.230 -36.600 1.00 84.69 657 LYS A C 1
ATOM 5364 O O . LYS A 1 657 ? 8.031 13.418 -37.473 1.00 84.69 657 LYS A O 1
ATOM 5369 N N . ILE A 1 658 ? 8.587 12.691 -35.422 1.00 89.50 658 ILE A N 1
ATOM 5370 C CA . ILE A 1 658 ? 7.267 12.182 -35.054 1.00 89.50 658 ILE A CA 1
ATOM 5371 C C . ILE A 1 658 ? 6.673 13.103 -33.999 1.00 89.50 658 ILE A C 1
ATOM 5373 O O . ILE A 1 658 ? 7.329 13.407 -33.005 1.00 89.50 658 ILE A O 1
ATOM 5377 N N . GLU A 1 659 ? 5.449 13.568 -34.222 1.00 90.06 659 GLU A N 1
ATOM 5378 C CA . GLU A 1 659 ? 4.706 14.354 -33.237 1.00 90.06 659 GLU A CA 1
ATOM 5379 C C . GLU A 1 659 ? 4.351 13.491 -32.023 1.00 90.06 659 GLU A C 1
ATOM 5381 O O . GLU A 1 659 ? 3.955 12.330 -32.168 1.00 90.06 659 GLU A O 1
ATOM 5386 N N . ILE A 1 660 ? 4.505 14.051 -30.823 1.00 91.25 660 ILE A N 1
ATOM 5387 C CA . ILE A 1 660 ? 4.241 13.341 -29.574 1.00 91.25 660 ILE A CA 1
ATOM 5388 C C . ILE A 1 660 ? 3.433 14.182 -28.584 1.00 91.25 660 ILE A C 1
ATOM 5390 O O . ILE A 1 660 ? 3.477 15.410 -28.600 1.00 91.25 660 ILE A O 1
ATOM 5394 N N . ALA A 1 661 ? 2.769 13.506 -27.650 1.00 86.38 661 ALA A N 1
ATOM 5395 C CA . ALA A 1 661 ? 2.143 14.102 -26.475 1.00 86.38 661 ALA A CA 1
ATOM 5396 C C . ALA A 1 661 ? 2.698 13.460 -25.196 1.00 86.38 661 ALA A C 1
ATOM 5398 O O . ALA A 1 661 ? 2.914 12.249 -25.140 1.00 86.38 661 ALA A O 1
ATOM 5399 N N . THR A 1 662 ? 2.935 14.252 -24.151 1.00 84.56 662 THR A N 1
ATOM 5400 C CA . THR A 1 662 ? 3.381 13.735 -22.848 1.00 84.56 662 THR A CA 1
ATOM 5401 C C . THR A 1 662 ? 2.258 12.965 -22.163 1.00 84.56 662 THR A C 1
ATOM 5403 O O . THR A 1 662 ? 1.117 13.427 -22.137 1.00 84.56 662 THR A O 1
ATOM 5406 N N . LYS A 1 663 ? 2.573 11.815 -21.565 1.00 82.25 663 LYS A N 1
ATOM 5407 C CA . LYS A 1 663 ? 1.611 11.034 -20.780 1.00 82.25 663 LYS A CA 1
ATOM 5408 C C . LYS A 1 663 ? 1.641 11.457 -19.310 1.00 82.25 663 LYS A C 1
ATOM 5410 O O . LYS A 1 663 ? 2.699 11.790 -18.778 1.00 82.25 663 LYS A O 1
ATOM 5415 N N . ALA A 1 664 ? 0.490 11.378 -18.641 1.00 77.25 664 ALA A N 1
ATOM 5416 C CA . ALA A 1 664 ? 0.434 11.396 -17.181 1.00 77.25 664 ALA A CA 1
ATOM 5417 C C . ALA A 1 664 ? 1.170 10.173 -16.602 1.00 77.25 664 ALA A C 1
ATOM 5419 O O . ALA A 1 664 ? 1.357 9.174 -17.294 1.00 77.25 664 ALA A O 1
ATOM 5420 N N . MET A 1 665 ? 1.579 10.245 -15.336 1.00 76.94 665 MET A N 1
ATOM 5421 C CA . MET A 1 665 ? 2.308 9.175 -14.647 1.00 76.94 665 MET A CA 1
ATOM 5422 C C . MET A 1 665 ? 1.497 7.864 -14.620 1.00 76.94 665 MET A C 1
ATOM 5424 O O . MET A 1 665 ? 0.324 7.877 -14.252 1.00 76.94 665 MET A O 1
ATOM 5428 N N . GLN A 1 666 ? 2.106 6.737 -15.012 1.00 71.88 666 GLN A N 1
ATOM 5429 C CA . GLN A 1 666 ? 1.420 5.441 -15.159 1.00 71.88 666 GLN A CA 1
ATOM 5430 C C . GLN A 1 666 ? 2.032 4.338 -14.266 1.00 71.88 666 GLN A C 1
ATOM 5432 O O . GLN A 1 666 ? 3.221 4.393 -13.949 1.00 71.88 666 GLN A O 1
ATOM 5437 N N . PRO A 1 667 ? 1.255 3.316 -13.854 1.00 70.06 667 PRO A N 1
ATOM 5438 C CA . PRO A 1 667 ? 1.742 2.221 -13.003 1.00 70.06 667 PRO A CA 1
ATOM 5439 C C . PRO A 1 667 ? 2.737 1.292 -13.721 1.00 70.06 667 PRO A C 1
ATOM 5441 O O . PRO A 1 667 ? 2.652 1.095 -14.930 1.00 70.06 667 PRO A O 1
ATOM 5444 N N . LYS A 1 668 ? 3.641 0.629 -12.982 1.00 71.81 668 LYS A N 1
ATOM 5445 C CA . LYS A 1 668 ? 4.659 -0.283 -13.559 1.00 71.81 668 LYS A CA 1
ATOM 5446 C C . LYS A 1 668 ? 4.102 -1.496 -14.307 1.00 71.81 668 LYS A C 1
ATOM 5448 O O . LYS A 1 668 ? 4.844 -2.107 -15.071 1.00 71.81 668 LYS A O 1
ATOM 5453 N N . VAL A 1 669 ? 2.823 -1.830 -14.119 1.00 65.00 669 VAL A N 1
ATOM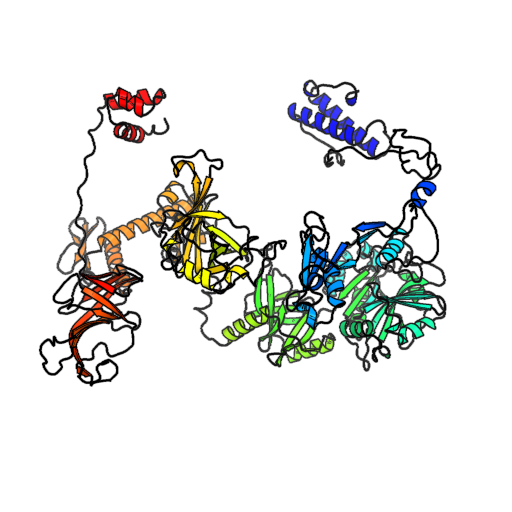 5454 C CA . VAL A 1 669 ? 2.159 -2.948 -14.812 1.00 65.00 669 VAL A CA 1
ATOM 5455 C C . VAL A 1 669 ? 2.339 -2.873 -16.335 1.00 65.00 669 VAL A C 1
ATOM 5457 O O . VAL A 1 669 ? 2.505 -3.910 -16.968 1.00 65.00 669 VAL A O 1
ATOM 5460 N N . TRP A 1 670 ? 2.442 -1.669 -16.916 1.00 67.38 670 TRP A N 1
ATOM 5461 C CA . TRP A 1 670 ? 2.659 -1.499 -18.358 1.00 67.38 670 TRP A CA 1
ATOM 5462 C C . TRP A 1 670 ? 4.044 -1.973 -18.851 1.00 67.38 670 TRP A C 1
ATOM 5464 O O . TRP A 1 670 ? 4.175 -2.259 -20.036 1.00 67.38 670 TRP A O 1
ATOM 5474 N N . LEU A 1 671 ? 5.059 -2.133 -17.982 1.00 66.38 671 LEU A N 1
ATOM 5475 C CA . LEU A 1 671 ? 6.356 -2.746 -18.348 1.00 66.38 671 LEU A CA 1
ATOM 5476 C C . LEU A 1 671 ? 6.248 -4.258 -18.587 1.00 66.38 671 LEU A C 1
ATOM 5478 O O . LEU A 1 671 ? 7.018 -4.821 -19.366 1.00 66.38 671 LEU A O 1
ATOM 5482 N N . GLY A 1 672 ? 5.334 -4.906 -17.860 1.00 52.25 672 GLY A N 1
ATOM 5483 C CA . GLY A 1 672 ? 5.182 -6.359 -17.790 1.00 52.25 672 GLY A CA 1
ATOM 5484 C C . GLY A 1 672 ? 4.082 -6.918 -18.687 1.00 52.25 672 GLY A C 1
ATOM 5485 O O . GLY A 1 672 ? 3.846 -8.121 -18.657 1.00 52.25 672 GLY A O 1
ATOM 5486 N N . ILE A 1 673 ? 3.412 -6.075 -19.481 1.00 54.84 673 ILE A N 1
ATOM 5487 C CA . ILE A 1 673 ? 2.456 -6.542 -20.487 1.00 54.84 673 ILE A CA 1
ATOM 5488 C C . ILE A 1 673 ? 3.236 -7.382 -21.502 1.00 54.84 673 ILE A C 1
ATOM 5490 O O . ILE A 1 673 ? 3.975 -6.851 -22.334 1.00 54.84 673 ILE A O 1
ATOM 5494 N N . ALA A 1 674 ? 3.112 -8.705 -21.393 1.00 41.47 674 ALA A N 1
ATOM 5495 C CA . ALA A 1 674 ? 3.586 -9.638 -22.405 1.00 41.47 674 ALA A CA 1
ATOM 5496 C C . ALA A 1 674 ? 2.962 -9.270 -23.768 1.00 41.47 674 ALA A C 1
ATOM 5498 O O . ALA A 1 674 ? 1.863 -8.704 -23.792 1.00 41.47 674 ALA A O 1
ATOM 5499 N N . PRO A 1 675 ? 3.624 -9.556 -24.906 1.00 40.03 675 PRO A N 1
ATOM 5500 C CA . PRO A 1 675 ? 2.962 -9.446 -26.202 1.00 40.03 675 PRO A CA 1
ATOM 5501 C C . PRO A 1 675 ? 1.660 -10.255 -26.148 1.00 40.03 675 PRO A C 1
ATOM 5503 O O . PRO A 1 675 ? 1.705 -11.469 -25.967 1.00 40.03 675 PRO A O 1
ATOM 5506 N N . GLY A 1 676 ? 0.509 -9.580 -26.237 1.00 42.19 676 GLY A N 1
ATOM 5507 C CA . GLY A 1 676 ? -0.781 -10.264 -26.248 1.00 42.19 676 GLY A CA 1
ATOM 5508 C C . GLY A 1 676 ? -1.796 -9.936 -25.147 1.00 42.19 676 GLY A C 1
ATOM 5509 O O . GLY A 1 676 ? -2.596 -10.811 -24.831 1.00 42.19 676 GLY A O 1
ATOM 5510 N N . ILE A 1 677 ? -1.844 -8.721 -24.586 1.00 42.97 677 ILE A N 1
ATOM 5511 C CA . ILE A 1 677 ? -3.055 -8.284 -23.862 1.00 42.97 677 ILE A CA 1
ATOM 5512 C C . ILE A 1 677 ? -3.949 -7.510 -24.830 1.00 42.97 677 ILE A C 1
ATOM 5514 O O . ILE A 1 677 ? -3.697 -6.354 -25.165 1.00 42.97 677 ILE A O 1
ATOM 5518 N N . SER A 1 678 ? -5.022 -8.163 -25.270 1.00 38.81 678 SER A N 1
ATOM 5519 C CA . SER A 1 678 ? -6.213 -7.446 -25.701 1.00 38.81 678 SER A CA 1
ATOM 5520 C C . SER A 1 678 ? -6.968 -7.043 -24.439 1.00 38.81 678 SER A C 1
ATOM 5522 O O . SER A 1 678 ? -7.381 -7.918 -23.680 1.00 38.81 678 SER A O 1
ATOM 5524 N N . LEU A 1 679 ? -7.176 -5.745 -24.211 1.00 45.62 679 LEU A N 1
ATOM 5525 C CA . LEU A 1 679 ? -8.282 -5.303 -23.359 1.00 45.62 679 LEU A CA 1
ATOM 5526 C C . LEU A 1 679 ? -9.558 -5.415 -24.202 1.00 45.62 679 LEU A C 1
ATOM 5528 O O . LEU A 1 679 ? -10.135 -4.433 -24.665 1.00 45.62 679 LEU A O 1
ATOM 5532 N N . SER A 1 680 ? -9.892 -6.663 -24.533 1.00 38.88 680 SER A N 1
ATOM 5533 C CA . SER A 1 680 ? -11.205 -7.077 -24.996 1.00 38.88 680 SER A CA 1
ATOM 5534 C C . SER A 1 680 ? -11.381 -8.568 -24.735 1.00 38.88 680 SER A C 1
ATOM 5536 O O . SER A 1 680 ? -10.882 -9.428 -25.455 1.00 38.88 680 SER A O 1
ATOM 5538 N N . GLY A 1 681 ? -12.134 -8.883 -23.688 1.00 33.09 681 GLY A N 1
ATOM 5539 C CA . GLY A 1 681 ? -13.240 -9.791 -23.939 1.00 33.09 681 GLY A CA 1
ATOM 5540 C C . GLY A 1 681 ? -14.293 -8.966 -24.673 1.00 33.09 681 GLY A C 1
ATOM 5541 O O . GLY A 1 681 ? -14.614 -7.868 -24.225 1.00 33.09 681 GLY A O 1
ATOM 5542 N N . MET A 1 682 ? -14.773 -9.440 -25.823 1.00 32.28 682 MET A N 1
ATOM 5543 C CA . MET A 1 682 ? -16.036 -8.984 -26.424 1.00 32.28 682 MET A CA 1
ATOM 5544 C C . MET A 1 682 ? -17.065 -8.786 -25.284 1.00 32.28 682 MET A C 1
ATOM 5546 O O . MET A 1 682 ? -17.169 -9.651 -24.422 1.00 32.28 682 MET A O 1
ATOM 5550 N N . GLU A 1 683 ? -17.794 -7.685 -25.110 1.00 34.22 683 GLU A N 1
ATOM 5551 C CA . GLU A 1 683 ? -18.394 -6.744 -26.049 1.00 34.22 683 GLU A CA 1
ATOM 5552 C C . GLU A 1 683 ? -18.458 -5.348 -25.391 1.00 34.22 683 GLU A C 1
ATOM 5554 O O . GLU A 1 683 ? -18.908 -5.203 -24.249 1.00 34.22 683 GLU A O 1
ATOM 5559 N N . ALA A 1 684 ? -18.067 -4.294 -26.112 1.00 30.14 684 ALA A N 1
ATOM 5560 C CA . ALA A 1 684 ? -18.489 -2.942 -25.761 1.00 30.14 684 ALA A CA 1
ATOM 5561 C C . ALA A 1 684 ? -19.975 -2.807 -26.131 1.00 30.14 684 ALA A C 1
ATOM 5563 O O . ALA A 1 684 ? -20.321 -2.414 -27.242 1.00 30.14 684 ALA A O 1
ATOM 5564 N N . GLY A 1 685 ? -20.861 -3.191 -25.212 1.00 34.00 685 GLY A N 1
ATOM 5565 C CA . GLY A 1 685 ? -22.267 -2.814 -25.291 1.00 34.00 685 GLY A CA 1
ATOM 5566 C C . GLY A 1 685 ? -22.380 -1.292 -25.189 1.00 34.00 685 GLY A C 1
ATOM 5567 O O . GLY A 1 685 ? -21.800 -0.687 -24.284 1.00 34.00 685 GLY A O 1
ATOM 5568 N N . VAL A 1 686 ? -23.097 -0.677 -26.131 1.00 33.91 686 VAL A N 1
ATOM 5569 C CA . VAL A 1 686 ? -23.401 0.763 -26.139 1.00 33.91 686 VAL A CA 1
ATOM 5570 C C . VAL A 1 686 ? -23.933 1.162 -24.754 1.00 33.91 686 VAL A C 1
ATOM 5572 O O . VAL A 1 686 ? -24.968 0.653 -24.336 1.00 33.91 686 VAL A O 1
ATOM 5575 N N . GLY A 1 687 ? -23.197 2.013 -24.031 1.00 39.81 687 GLY A N 1
ATOM 5576 C CA . GLY A 1 687 ? -23.542 2.477 -22.677 1.00 39.81 687 GLY A CA 1
ATOM 5577 C C . GLY A 1 687 ? -22.487 2.209 -21.593 1.00 39.81 687 GLY A C 1
ATOM 5578 O O . GLY A 1 687 ? -22.412 2.959 -20.631 1.00 39.81 687 GLY A O 1
ATOM 5579 N N . LYS A 1 688 ? -21.582 1.228 -21.730 1.00 39.28 688 LYS A N 1
ATOM 5580 C CA . LYS A 1 688 ? -20.469 1.087 -20.764 1.00 39.28 688 LYS A CA 1
ATOM 5581 C C . LYS A 1 688 ? -19.379 2.128 -21.025 1.00 39.28 688 LYS A C 1
ATOM 5583 O O . LYS A 1 688 ? -18.967 2.316 -22.171 1.00 39.28 688 LYS A O 1
ATOM 5588 N N . ARG A 1 689 ? -18.839 2.760 -19.966 1.00 40.78 689 ARG A N 1
ATOM 5589 C CA . ARG A 1 689 ? -17.575 3.514 -20.088 1.00 40.78 689 ARG A CA 1
ATOM 5590 C C . ARG A 1 689 ? -16.521 2.559 -20.665 1.00 40.78 689 ARG A C 1
ATOM 5592 O O . ARG A 1 689 ? -16.319 1.497 -20.074 1.00 40.78 689 ARG A O 1
ATOM 5599 N N . PRO A 1 690 ? -15.872 2.899 -21.793 1.00 48.31 690 PRO A N 1
ATOM 5600 C CA . PRO A 1 690 ? -14.869 2.027 -22.383 1.00 48.31 690 PRO A CA 1
ATOM 5601 C C . PRO A 1 690 ? -13.756 1.759 -21.367 1.00 48.31 690 PRO A C 1
ATOM 5603 O O . PRO A 1 690 ? -13.367 2.657 -20.614 1.00 48.31 690 PRO A O 1
ATOM 5606 N N . GLU A 1 691 ? -13.249 0.524 -21.340 1.00 53.88 691 GLU A N 1
ATOM 5607 C CA . GLU A 1 691 ? -12.074 0.187 -20.534 1.00 53.88 691 GLU A CA 1
ATOM 5608 C C . GLU A 1 691 ? -10.918 1.150 -20.860 1.00 53.88 691 GLU A C 1
ATOM 5610 O O . GLU A 1 691 ? -10.830 1.635 -21.994 1.00 53.88 691 GLU A O 1
ATOM 5615 N N . PRO A 1 692 ? -10.018 1.461 -19.908 1.00 55.31 692 PRO A N 1
ATOM 5616 C CA . PRO A 1 692 ? -8.887 2.346 -20.165 1.00 55.31 692 PRO A CA 1
ATOM 5617 C C . PRO A 1 692 ? -8.069 1.897 -21.388 1.00 55.31 692 PRO A C 1
ATOM 5619 O O . PRO A 1 692 ? -7.338 0.914 -21.335 1.00 55.31 692 PRO A O 1
ATOM 5622 N N . GLY A 1 693 ? -8.189 2.638 -22.494 1.00 60.91 693 GLY A N 1
ATOM 5623 C CA . GLY A 1 693 ? -7.561 2.309 -23.779 1.00 60.91 693 GLY A CA 1
ATOM 5624 C C . GLY A 1 693 ? -8.535 1.907 -24.895 1.00 60.91 693 GLY A C 1
ATOM 5625 O O . GLY A 1 693 ? -8.169 1.961 -26.057 1.00 60.91 693 GLY A O 1
ATOM 5626 N N . ALA A 1 694 ? -9.799 1.601 -24.618 1.00 67.56 694 ALA A N 1
ATOM 5627 C CA . ALA A 1 694 ? -10.804 1.358 -25.655 1.00 67.56 694 ALA A CA 1
ATOM 5628 C C . ALA A 1 694 ? -11.497 2.658 -26.120 1.00 67.56 694 ALA A C 1
ATOM 5630 O O . ALA A 1 694 ? -11.404 3.712 -25.487 1.00 67.56 694 ALA A O 1
ATOM 5631 N N . THR A 1 695 ? -12.198 2.590 -27.252 1.00 69.31 695 THR A N 1
ATOM 5632 C CA . THR A 1 695 ? -13.196 3.597 -27.662 1.00 69.31 695 THR A CA 1
ATOM 5633 C C . THR A 1 695 ? -14.597 3.037 -27.458 1.00 69.31 695 THR A C 1
ATOM 5635 O O . THR A 1 695 ? -14.761 1.840 -27.254 1.00 69.31 695 THR A O 1
ATOM 5638 N N . ALA A 1 696 ? -15.622 3.883 -27.581 1.00 66.38 696 ALA A N 1
ATOM 5639 C CA . ALA A 1 696 ? -17.016 3.443 -27.504 1.00 66.38 696 ALA A CA 1
ATOM 5640 C C . ALA A 1 696 ? -17.393 2.372 -28.552 1.00 66.38 696 ALA A C 1
ATOM 5642 O O . ALA A 1 696 ? -18.357 1.647 -28.347 1.00 66.38 696 ALA A O 1
ATOM 5643 N N . LYS A 1 697 ? -16.658 2.283 -29.674 1.00 68.75 697 LYS A N 1
ATOM 5644 C CA . LYS A 1 697 ? -16.965 1.380 -30.800 1.00 68.75 697 LYS A CA 1
ATOM 5645 C C . LYS A 1 697 ? -15.925 0.285 -31.036 1.00 68.75 697 LYS A C 1
ATOM 5647 O O . LYS A 1 697 ? -16.240 -0.719 -31.662 1.00 68.75 697 LYS A O 1
ATOM 5652 N N . PHE A 1 698 ? -14.692 0.478 -30.573 1.00 74.44 698 PHE A N 1
ATOM 5653 C CA . PHE A 1 698 ? -13.577 -0.421 -30.862 1.00 74.44 698 PHE A CA 1
ATOM 5654 C C . PHE A 1 698 ? -12.741 -0.695 -29.609 1.00 74.44 698 PHE A C 1
ATOM 5656 O O . PHE A 1 698 ? -12.456 0.255 -28.865 1.00 74.44 698 PHE A O 1
ATOM 5663 N N . PRO A 1 699 ? -12.310 -1.950 -29.396 1.00 73.06 699 PRO A N 1
ATOM 5664 C CA . PRO A 1 699 ? -11.495 -2.329 -28.250 1.00 73.06 699 PRO A CA 1
ATOM 5665 C C . PRO A 1 699 ? -10.112 -1.671 -28.270 1.00 73.06 699 PRO A C 1
ATOM 5667 O O . PRO A 1 699 ? -9.628 -1.237 -29.317 1.00 73.06 699 PRO A O 1
ATOM 5670 N N . GLY A 1 700 ? -9.479 -1.611 -27.096 1.00 76.50 700 GLY A N 1
ATOM 5671 C CA . GLY A 1 700 ? -8.088 -1.188 -26.948 1.00 76.50 700 GLY A CA 1
ATOM 5672 C C . GLY A 1 700 ? -7.160 -2.387 -27.104 1.00 76.50 700 GLY A C 1
ATOM 5673 O O . GLY A 1 700 ? -7.096 -3.245 -26.221 1.00 76.50 700 GLY A O 1
ATOM 5674 N N . VAL A 1 701 ? -6.437 -2.473 -28.219 1.00 76.50 701 VAL A N 1
ATOM 5675 C CA . VAL A 1 701 ? -5.510 -3.586 -28.472 1.00 76.50 701 VAL A CA 1
ATOM 5676 C C . VAL A 1 701 ? -4.074 -3.102 -28.311 1.00 76.50 701 VAL A C 1
ATOM 5678 O O . VAL A 1 701 ? -3.647 -2.187 -29.012 1.00 76.50 701 VAL A O 1
ATOM 5681 N N . PHE A 1 702 ? -3.329 -3.720 -27.389 1.00 81.81 702 PHE A N 1
ATOM 5682 C CA . PHE A 1 702 ? -1.940 -3.367 -27.108 1.00 81.81 702 PHE A CA 1
ATOM 5683 C C . PHE A 1 702 ? -0.984 -4.451 -27.597 1.00 81.81 702 PHE A C 1
ATOM 5685 O O . PHE A 1 702 ? -1.085 -5.615 -27.200 1.00 81.81 702 PHE A O 1
ATOM 5692 N N . THR A 1 703 ? 0.006 -4.058 -28.393 1.00 80.69 703 THR A N 1
ATOM 5693 C CA . THR A 1 703 ? 1.108 -4.937 -28.792 1.00 80.69 703 THR A CA 1
ATOM 5694 C C . THR A 1 703 ? 2.425 -4.370 -28.293 1.00 80.69 703 THR A C 1
ATOM 5696 O O . THR A 1 703 ? 2.758 -3.203 -28.493 1.00 80.69 703 THR A O 1
ATOM 5699 N N . LYS A 1 704 ? 3.183 -5.195 -27.567 1.00 85.81 704 LYS A N 1
ATOM 5700 C CA . LYS A 1 704 ? 4.532 -4.840 -27.134 1.00 85.81 704 LYS A CA 1
ATOM 5701 C C . LYS A 1 704 ? 5.466 -4.992 -28.332 1.00 85.81 704 LYS A C 1
ATOM 5703 O O . LYS A 1 704 ? 5.711 -6.116 -28.759 1.00 85.81 704 LYS A O 1
ATOM 5708 N N . ILE A 1 705 ? 5.963 -3.867 -28.838 1.00 86.75 705 ILE A N 1
ATOM 5709 C CA . ILE A 1 705 ? 6.860 -3.822 -29.991 1.00 86.75 705 ILE A CA 1
ATOM 5710 C C . ILE A 1 705 ? 8.303 -3.997 -29.534 1.00 86.75 705 ILE A C 1
ATOM 5712 O O . ILE A 1 705 ? 8.997 -4.878 -30.022 1.00 86.75 705 ILE A O 1
ATOM 5716 N N . ASP A 1 706 ? 8.741 -3.201 -28.557 1.00 88.88 706 ASP A N 1
ATOM 5717 C CA . ASP A 1 706 ? 10.110 -3.264 -28.051 1.00 88.88 706 ASP A CA 1
ATOM 5718 C C . ASP A 1 706 ? 10.172 -3.037 -26.541 1.00 88.88 706 ASP A C 1
ATOM 5720 O O . ASP A 1 706 ? 9.283 -2.451 -25.917 1.00 88.88 706 ASP A O 1
ATOM 5724 N N . SER A 1 707 ? 11.249 -3.509 -25.935 1.00 88.38 707 SER A N 1
ATOM 5725 C CA . SER A 1 707 ? 11.627 -3.145 -24.579 1.00 88.38 707 SER A CA 1
ATOM 5726 C C . SER A 1 707 ? 13.110 -3.336 -24.393 1.00 88.38 707 SER A C 1
ATOM 5728 O O . SER A 1 707 ? 13.697 -4.260 -24.947 1.00 88.38 707 SER A O 1
ATOM 5730 N N . GLY A 1 708 ? 13.682 -2.537 -23.514 1.00 88.56 708 GLY A N 1
ATOM 5731 C CA . GLY A 1 708 ? 15.084 -2.657 -23.189 1.00 88.56 708 GLY A CA 1
ATOM 5732 C C . GLY A 1 708 ? 15.446 -1.747 -22.045 1.00 88.56 708 GLY A C 1
ATOM 5733 O O . GLY A 1 708 ? 14.612 -1.413 -21.198 1.00 88.56 708 GLY A O 1
ATOM 5734 N N . THR A 1 709 ? 16.700 -1.333 -22.036 1.00 90.00 709 THR A N 1
ATOM 5735 C CA . THR A 1 709 ? 17.233 -0.424 -21.029 1.00 90.00 709 THR A CA 1
ATOM 5736 C C . THR A 1 709 ? 17.505 0.935 -21.638 1.00 90.00 709 THR A C 1
ATOM 5738 O O . THR A 1 709 ? 17.580 1.077 -22.858 1.00 90.00 709 THR A O 1
ATOM 5741 N N . TYR A 1 710 ? 17.565 1.970 -20.811 1.00 91.25 710 TYR A N 1
ATOM 5742 C CA . TYR A 1 710 ? 17.860 3.307 -21.290 1.00 91.25 710 TYR A CA 1
ATOM 5743 C C . TYR A 1 710 ? 18.719 4.101 -20.319 1.00 91.25 710 TYR A C 1
ATOM 5745 O O . TYR A 1 710 ? 18.707 3.890 -19.106 1.00 91.25 710 TYR A O 1
ATOM 5753 N N . GLU A 1 711 ? 19.409 5.085 -20.876 1.00 91.12 711 GLU A N 1
ATOM 5754 C CA . GLU A 1 711 ? 20.195 6.061 -20.137 1.00 91.12 711 GLU A CA 1
ATOM 5755 C C . GLU A 1 711 ? 19.729 7.475 -20.496 1.00 91.12 711 GLU A C 1
ATOM 5757 O O . GLU A 1 711 ? 19.255 7.735 -21.604 1.00 91.12 711 GLU A O 1
ATOM 5762 N N . GLU A 1 712 ? 19.811 8.409 -19.548 1.00 88.62 712 GLU A N 1
ATOM 5763 C CA . GLU A 1 712 ? 19.326 9.778 -19.752 1.00 88.62 712 GLU A CA 1
ATOM 5764 C C . GLU A 1 712 ? 20.490 10.733 -20.015 1.00 88.62 712 GLU A C 1
ATOM 5766 O O . GLU A 1 712 ? 21.340 10.944 -19.147 1.00 88.62 712 GLU A O 1
ATOM 5771 N N . GLY A 1 713 ? 20.461 11.392 -21.171 1.00 89.62 713 GLY A N 1
ATOM 5772 C CA . GLY A 1 713 ? 21.377 12.471 -21.522 1.00 89.62 713 GLY A CA 1
ATOM 5773 C C . GLY A 1 713 ? 20.936 13.822 -20.960 1.00 89.62 713 GLY A C 1
ATOM 5774 O O . GLY A 1 713 ? 20.464 13.933 -19.823 1.00 89.62 713 GLY A O 1
ATOM 5775 N N . ALA A 1 714 ? 21.088 14.878 -21.758 1.00 90.12 714 ALA A N 1
ATOM 5776 C CA . ALA A 1 714 ? 20.696 16.228 -21.368 1.00 90.12 714 ALA A CA 1
ATOM 5777 C C . ALA A 1 714 ? 19.178 16.378 -21.142 1.00 90.12 714 ALA A C 1
ATOM 5779 O O . ALA A 1 714 ? 18.352 15.949 -21.949 1.00 90.12 714 ALA A O 1
ATOM 5780 N N . ARG A 1 715 ? 18.815 17.075 -20.059 1.00 87.94 715 ARG A N 1
ATOM 5781 C CA . ARG A 1 715 ? 17.431 17.400 -19.675 1.00 87.94 715 ARG A CA 1
ATOM 5782 C C . ARG A 1 715 ? 17.288 18.909 -19.483 1.00 87.94 715 ARG A C 1
ATOM 5784 O O . ARG A 1 715 ? 18.064 19.510 -18.744 1.00 87.94 715 ARG A O 1
ATOM 5791 N N . LYS A 1 716 ? 16.335 19.517 -20.193 1.00 84.38 716 LYS A N 1
ATOM 5792 C CA . LYS A 1 716 ? 15.989 20.950 -20.173 1.00 84.38 716 LYS A CA 1
ATOM 5793 C C . LYS A 1 716 ? 14.470 21.100 -20.291 1.00 84.38 716 LYS A C 1
ATOM 5795 O O . LYS A 1 716 ? 13.816 20.187 -20.782 1.00 84.38 716 LYS A O 1
ATOM 5800 N N . ALA A 1 717 ? 13.926 22.268 -19.945 1.00 75.44 717 ALA A N 1
ATOM 5801 C CA . ALA A 1 717 ? 12.477 22.529 -19.941 1.00 75.44 717 ALA A CA 1
ATOM 5802 C C . ALA A 1 717 ? 11.733 22.105 -21.230 1.00 75.44 717 ALA A C 1
ATOM 5804 O O . ALA A 1 717 ? 10.596 21.658 -21.166 1.00 75.44 717 ALA A O 1
ATOM 5805 N N . GLN A 1 718 ? 12.379 22.202 -22.397 1.00 83.19 718 GLN A N 1
ATOM 5806 C CA . GLN A 1 718 ? 11.795 21.871 -23.707 1.00 83.19 718 GLN A CA 1
ATOM 5807 C C . GLN A 1 718 ? 12.631 20.855 -24.510 1.00 83.19 718 GLN A C 1
ATOM 5809 O O . GLN A 1 718 ? 12.517 20.797 -25.735 1.00 83.19 718 GLN A O 1
ATOM 5814 N N . TYR A 1 719 ? 13.530 20.109 -23.857 1.00 89.62 719 TYR A N 1
ATOM 5815 C CA . TYR A 1 719 ? 14.444 19.166 -24.513 1.00 89.62 719 TYR A CA 1
ATOM 5816 C C . TYR A 1 719 ? 14.814 18.011 -23.576 1.00 89.62 719 TYR A C 1
ATOM 5818 O O . TYR A 1 719 ? 15.360 18.243 -22.496 1.00 89.62 719 TYR A O 1
ATOM 5826 N N . PHE A 1 720 ? 14.610 16.779 -24.030 1.00 91.56 720 PHE A N 1
ATOM 5827 C CA . PHE A 1 720 ? 15.055 15.560 -23.361 1.00 91.56 720 PHE A CA 1
ATOM 5828 C C . PHE A 1 720 ? 15.856 14.692 -24.330 1.00 91.56 720 PHE A C 1
ATOM 5830 O O . PHE A 1 720 ? 15.526 14.590 -25.511 1.00 91.56 720 PHE A O 1
ATOM 5837 N N . GLU A 1 721 ? 16.910 14.065 -23.825 1.00 94.38 721 GLU A N 1
ATOM 5838 C CA . GLU A 1 721 ? 17.779 13.163 -24.575 1.00 94.38 721 GLU A CA 1
ATOM 5839 C C . GLU A 1 721 ? 17.837 11.802 -23.887 1.00 94.38 721 GLU A C 1
ATOM 5841 O O . GLU A 1 721 ? 18.058 11.717 -22.676 1.00 94.38 721 GLU A O 1
ATOM 5846 N N . TYR A 1 722 ? 17.659 10.748 -24.679 1.00 93.94 722 TYR A N 1
ATOM 5847 C CA . TYR A 1 722 ? 17.646 9.364 -24.223 1.00 93.94 722 TYR A CA 1
ATOM 5848 C C . TYR A 1 722 ? 18.593 8.521 -25.075 1.00 93.94 722 TYR A C 1
ATOM 5850 O O . TYR A 1 722 ? 18.641 8.684 -26.292 1.00 93.94 722 TYR A O 1
ATOM 5858 N N . PHE A 1 723 ? 19.305 7.595 -24.444 1.00 93.69 723 PHE A N 1
ATOM 5859 C CA . PHE A 1 723 ? 20.081 6.551 -25.109 1.00 93.69 723 PHE A CA 1
ATOM 5860 C C . PHE A 1 723 ? 19.359 5.236 -24.871 1.00 93.69 723 PHE A C 1
ATOM 5862 O O . PHE A 1 723 ? 19.316 4.754 -23.742 1.00 93.69 723 PHE A O 1
ATOM 5869 N N . LEU A 1 724 ? 18.711 4.714 -25.909 1.00 93.12 724 LEU A N 1
ATOM 5870 C CA . LEU A 1 724 ? 17.886 3.516 -25.822 1.00 93.12 724 LEU A CA 1
ATOM 5871 C C . LEU A 1 724 ? 18.703 2.290 -26.223 1.00 93.12 724 LEU A C 1
ATOM 5873 O O . LEU A 1 724 ? 19.458 2.320 -27.196 1.00 93.12 724 LEU A O 1
ATOM 5877 N N . ASN A 1 725 ? 18.524 1.207 -25.480 1.00 90.00 725 ASN A N 1
ATOM 5878 C CA . ASN A 1 725 ? 19.134 -0.089 -25.724 1.00 90.00 725 ASN A CA 1
ATOM 5879 C C . ASN A 1 725 ? 18.050 -1.179 -25.712 1.00 90.00 725 ASN A C 1
ATOM 5881 O O . ASN A 1 725 ? 17.964 -1.979 -24.779 1.00 90.00 725 ASN A O 1
ATOM 5885 N N . GLY A 1 726 ? 17.174 -1.140 -26.719 1.00 86.31 726 GLY A N 1
ATOM 5886 C CA . GLY A 1 726 ? 16.237 -2.217 -27.053 1.00 86.31 726 GLY A CA 1
ATOM 5887 C C . GLY A 1 726 ? 16.669 -2.990 -28.298 1.00 86.31 726 GLY A C 1
ATOM 5888 O O . GLY A 1 726 ? 17.742 -2.745 -28.859 1.00 86.31 726 GLY A O 1
ATOM 5889 N N . ASN A 1 727 ? 15.817 -3.915 -28.739 1.00 84.19 727 ASN A N 1
ATOM 5890 C CA . ASN A 1 727 ? 16.064 -4.695 -29.953 1.00 84.19 727 ASN A CA 1
ATOM 5891 C C . ASN A 1 727 ? 15.751 -3.886 -31.223 1.00 84.19 727 ASN A C 1
ATOM 5893 O O . ASN A 1 727 ? 16.385 -4.106 -32.249 1.00 84.19 727 ASN A O 1
ATOM 5897 N N . ILE A 1 728 ? 14.805 -2.943 -31.139 1.00 86.81 728 ILE A N 1
ATOM 5898 C CA . ILE A 1 728 ? 14.323 -2.112 -32.255 1.00 86.81 728 ILE A CA 1
ATOM 5899 C C . ILE A 1 728 ? 14.751 -0.656 -32.025 1.00 86.81 728 ILE A C 1
ATOM 5901 O O . ILE A 1 728 ? 15.510 -0.073 -32.799 1.00 86.81 728 ILE A O 1
ATOM 5905 N N . LEU A 1 729 ? 14.327 -0.053 -30.914 1.00 90.00 729 LEU A N 1
ATOM 5906 C CA . LEU A 1 729 ? 14.719 1.292 -30.516 1.00 90.00 729 LEU A CA 1
ATOM 5907 C C . LEU A 1 729 ? 16.103 1.261 -29.861 1.00 90.00 729 LEU A C 1
ATOM 5909 O O . LEU A 1 729 ? 16.250 1.134 -28.644 1.00 90.00 729 LEU A O 1
ATOM 5913 N N . LYS A 1 730 ? 17.132 1.414 -30.699 1.00 90.88 730 LYS A N 1
ATOM 5914 C CA . LYS A 1 730 ? 18.537 1.466 -30.281 1.00 90.88 730 LYS A CA 1
ATOM 5915 C C . LYS A 1 730 ? 19.240 2.751 -30.722 1.00 90.88 730 LYS A C 1
ATOM 5917 O O . LYS A 1 730 ? 19.067 3.192 -31.863 1.00 90.88 730 LYS A O 1
ATOM 5922 N N . GLY A 1 731 ? 20.040 3.328 -29.827 1.00 89.38 731 GLY A N 1
ATOM 5923 C CA . GLY A 1 731 ? 20.838 4.537 -30.057 1.00 89.38 731 GLY A CA 1
ATOM 5924 C C . GLY A 1 731 ? 20.252 5.790 -29.408 1.00 89.38 731 GLY A C 1
ATOM 5925 O O . GLY A 1 731 ? 19.418 5.715 -28.501 1.00 89.38 731 GLY A O 1
ATOM 5926 N N . ARG A 1 732 ? 20.701 6.957 -29.863 1.00 92.62 732 ARG A N 1
ATOM 5927 C CA . ARG A 1 732 ? 20.344 8.252 -29.272 1.00 92.62 732 ARG A CA 1
ATOM 5928 C C . ARG A 1 732 ? 19.063 8.845 -29.861 1.00 92.62 732 ARG A C 1
ATOM 5930 O O . ARG A 1 732 ? 18.964 9.083 -31.063 1.00 92.62 732 ARG A O 1
ATOM 5937 N N . TYR A 1 733 ? 18.120 9.201 -28.994 1.00 93.81 733 TYR A N 1
ATOM 5938 C CA . TYR A 1 733 ? 16.842 9.822 -29.344 1.00 93.81 733 TYR A CA 1
ATOM 5939 C C . TYR A 1 733 ? 16.639 11.155 -28.629 1.00 93.81 733 TYR A C 1
ATOM 5941 O O . TYR A 1 733 ? 17.085 11.365 -27.497 1.00 93.81 733 TYR A O 1
ATOM 5949 N N . ILE A 1 734 ? 15.940 12.065 -29.303 1.00 92.94 734 ILE A N 1
ATOM 5950 C CA . ILE A 1 734 ? 15.678 13.422 -28.835 1.00 92.94 734 ILE A CA 1
ATOM 5951 C C . ILE A 1 734 ? 14.172 13.653 -28.777 1.00 92.94 734 ILE A C 1
ATOM 5953 O O . ILE A 1 734 ? 13.463 13.397 -29.747 1.00 92.94 734 ILE A O 1
ATOM 5957 N N . VAL A 1 735 ? 13.714 14.208 -27.655 1.00 92.88 735 VAL A N 1
ATOM 5958 C CA . VAL A 1 735 ? 12.372 14.762 -27.478 1.00 92.88 735 VAL A CA 1
ATOM 5959 C C . VAL A 1 735 ? 12.468 16.274 -27.315 1.00 92.88 735 VAL A C 1
ATOM 5961 O O . VAL A 1 735 ? 13.212 16.753 -26.459 1.00 92.88 735 VAL A O 1
ATOM 5964 N N . ARG A 1 736 ? 11.735 17.059 -28.110 1.00 89.12 736 ARG A N 1
ATOM 5965 C CA . ARG A 1 736 ? 11.845 18.525 -28.066 1.00 89.12 736 ARG A CA 1
ATOM 5966 C C . ARG A 1 736 ? 10.592 19.259 -28.530 1.00 89.12 736 ARG A C 1
ATOM 5968 O O . ARG A 1 736 ? 9.989 18.862 -29.520 1.00 89.12 736 ARG A O 1
ATOM 5975 N N . VAL A 1 737 ? 10.294 20.398 -27.905 1.00 84.38 737 VAL A N 1
ATOM 5976 C CA . VAL A 1 737 ? 9.293 21.358 -28.401 1.00 84.38 737 VAL A CA 1
ATOM 5977 C C . VAL A 1 737 ? 9.840 22.162 -29.587 1.00 84.38 737 VAL A C 1
ATOM 5979 O O . VAL A 1 737 ? 10.945 22.711 -29.520 1.00 84.38 737 VAL A O 1
ATOM 5982 N N . LEU A 1 738 ? 9.064 22.260 -30.668 1.00 79.81 738 LEU A N 1
ATOM 5983 C CA . LEU A 1 738 ? 9.326 23.118 -31.831 1.00 79.81 738 LEU A CA 1
ATOM 5984 C C . LEU A 1 738 ? 8.070 23.933 -32.182 1.00 79.81 738 LEU A C 1
ATOM 5986 O O . LEU A 1 738 ? 6.957 23.517 -31.864 1.00 79.81 738 LEU A O 1
ATOM 5990 N N . SER A 1 739 ? 8.236 25.093 -32.831 1.00 67.56 739 SER A N 1
ATOM 5991 C CA . SER A 1 739 ? 7.089 25.884 -33.297 1.00 67.56 739 SER A CA 1
ATOM 5992 C C . SER A 1 739 ? 6.499 25.315 -34.591 1.00 67.56 739 SER A C 1
ATOM 5994 O O . SER A 1 739 ? 7.245 24.948 -35.504 1.00 67.56 739 SER A O 1
ATOM 5996 N N . ARG A 1 740 ? 5.162 25.258 -34.690 1.00 56.72 740 ARG A N 1
ATOM 5997 C CA . ARG A 1 740 ? 4.459 24.660 -35.847 1.00 56.72 740 ARG A CA 1
ATOM 5998 C C . ARG A 1 740 ? 4.640 25.482 -37.134 1.00 56.72 740 ARG A C 1
ATOM 6000 O O . ARG A 1 740 ? 4.810 24.911 -38.206 1.00 56.72 740 ARG A O 1
ATOM 6007 N N . ALA A 1 741 ? 4.739 26.809 -37.002 1.00 50.97 741 ALA A N 1
ATOM 6008 C CA . ALA A 1 741 ? 4.944 27.757 -38.106 1.00 50.97 741 ALA A CA 1
ATOM 6009 C C . ALA A 1 741 ? 6.294 27.609 -38.837 1.00 50.97 741 ALA A C 1
ATOM 6011 O O . ALA A 1 741 ? 6.432 28.030 -39.977 1.00 50.97 741 ALA A O 1
ATOM 6012 N N . ARG A 1 742 ? 7.312 27.005 -38.204 1.00 48.62 742 ARG A N 1
ATOM 6013 C CA . ARG A 1 742 ? 8.615 26.753 -38.852 1.00 48.62 742 ARG A CA 1
ATOM 6014 C C . ARG A 1 742 ? 8.647 25.460 -39.674 1.00 48.62 742 ARG A C 1
ATOM 6016 O O . ARG A 1 742 ? 9.676 25.174 -40.279 1.00 48.62 742 ARG A O 1
ATOM 6023 N N . ILE A 1 743 ? 7.579 24.661 -39.637 1.00 50.38 743 ILE A N 1
ATOM 6024 C CA . ILE A 1 743 ? 7.537 23.313 -40.224 1.00 50.38 743 ILE A CA 1
ATOM 6025 C C . ILE A 1 743 ? 6.461 23.206 -41.314 1.00 50.38 743 ILE A C 1
ATOM 6027 O O . ILE A 1 743 ? 6.698 22.530 -42.308 1.00 50.38 743 ILE A O 1
ATOM 6031 N N . VAL A 1 744 ? 5.326 23.900 -41.177 1.00 45.78 744 VAL A N 1
ATOM 6032 C CA . VAL A 1 744 ? 4.247 23.905 -42.179 1.00 45.78 744 VAL A CA 1
ATOM 6033 C C . VAL A 1 744 ? 4.091 25.331 -42.714 1.00 45.78 744 VAL A C 1
ATOM 6035 O O . VAL A 1 744 ? 3.782 26.237 -41.945 1.00 45.78 744 VAL A O 1
ATOM 6038 N N . LYS A 1 745 ? 4.382 25.543 -44.007 1.00 44.19 745 LYS A N 1
ATOM 6039 C CA . LYS A 1 745 ? 4.365 26.873 -44.657 1.00 44.19 745 LYS A CA 1
ATOM 6040 C C . LYS A 1 745 ? 2.957 27.404 -44.951 1.00 44.19 745 LYS A C 1
ATOM 6042 O O . LYS A 1 745 ? 2.809 28.580 -45.254 1.00 44.19 745 LYS A O 1
ATOM 6047 N N . GLU A 1 746 ? 1.938 26.567 -44.832 1.00 46.69 746 GLU A N 1
ATOM 6048 C CA . GLU A 1 746 ? 0.550 26.894 -45.143 1.00 46.69 746 GLU A CA 1
ATOM 6049 C C . GLU A 1 746 ? -0.329 26.416 -43.980 1.00 46.69 746 GLU A C 1
ATOM 6051 O O . GLU A 1 746 ? -0.023 25.405 -43.357 1.00 46.69 746 GLU A O 1
ATOM 6056 N N . VAL A 1 747 ? -1.421 27.130 -43.696 1.00 40.47 747 VAL A N 1
ATOM 6057 C CA . VAL A 1 747 ? -2.401 26.936 -42.601 1.00 40.47 747 VAL A CA 1
ATOM 6058 C C . VAL A 1 747 ? -2.168 27.812 -41.353 1.00 40.47 747 VAL A C 1
ATOM 6060 O O . VAL A 1 747 ? -1.177 27.701 -40.635 1.00 40.47 747 VAL A O 1
ATOM 6063 N N . ARG A 1 748 ? -3.161 28.670 -41.057 1.00 43.22 748 ARG A N 1
ATOM 6064 C CA . ARG A 1 748 ? -3.309 29.429 -39.798 1.00 43.22 748 ARG A CA 1
ATOM 6065 C C . ARG A 1 748 ? -3.538 28.452 -38.633 1.00 43.22 748 ARG A C 1
ATOM 6067 O O . ARG A 1 748 ? -4.499 27.689 -38.661 1.00 43.22 748 ARG A O 1
ATOM 6074 N N . VAL A 1 749 ? -2.688 28.465 -37.602 1.00 45.00 749 VAL A N 1
ATOM 6075 C CA . VAL A 1 749 ? -2.723 27.468 -36.508 1.00 45.00 749 VAL A CA 1
ATOM 6076 C C . VAL A 1 749 ? -3.115 28.091 -35.158 1.00 45.00 749 VAL A C 1
ATOM 6078 O O . VAL A 1 749 ? -2.528 29.086 -34.749 1.00 45.00 749 VAL A O 1
ATOM 6081 N N . ARG A 1 750 ? -4.049 27.443 -34.435 1.00 48.56 750 ARG A N 1
ATOM 6082 C CA . ARG A 1 750 ? -4.531 27.792 -33.075 1.00 48.56 750 ARG A CA 1
ATOM 6083 C C . ARG A 1 750 ? -3.578 27.432 -31.908 1.00 48.56 750 ARG A C 1
ATOM 6085 O O . ARG A 1 750 ? -3.794 27.907 -30.802 1.00 48.56 750 ARG A O 1
ATOM 6092 N N . THR A 1 751 ? -2.527 26.632 -32.118 1.00 50.59 751 THR A N 1
ATOM 6093 C CA . THR A 1 751 ? -1.527 26.240 -31.095 1.00 50.59 751 THR A CA 1
ATOM 6094 C C . THR A 1 751 ? -0.080 26.342 -31.620 1.00 50.59 751 THR A C 1
ATOM 6096 O O . THR A 1 751 ? 0.295 25.595 -32.528 1.00 50.59 751 THR A O 1
ATOM 6099 N N . PRO A 1 752 ? 0.769 27.232 -31.064 1.00 59.47 752 PRO A N 1
ATOM 6100 C CA . PRO A 1 752 ? 2.065 27.572 -31.665 1.00 59.47 752 PRO A CA 1
ATOM 6101 C C . PRO A 1 752 ? 3.210 26.568 -31.421 1.00 59.47 752 PRO A C 1
ATOM 6103 O O . PRO A 1 752 ? 4.179 26.591 -32.184 1.00 59.47 752 PRO A O 1
ATOM 6106 N N . PHE A 1 753 ? 3.126 25.673 -30.425 1.00 71.81 753 PHE A N 1
ATOM 6107 C CA . PHE A 1 753 ? 4.235 24.802 -29.989 1.00 71.81 753 PHE A CA 1
ATOM 6108 C C . PHE A 1 753 ? 3.824 23.327 -29.835 1.00 71.81 753 PHE A C 1
ATOM 6110 O O . PHE A 1 753 ? 2.806 23.039 -29.214 1.00 71.81 753 PHE A O 1
ATOM 6117 N N . ILE A 1 754 ? 4.631 22.400 -30.371 1.00 78.88 754 ILE A N 1
ATOM 6118 C CA . ILE A 1 754 ? 4.363 20.945 -30.392 1.00 78.88 754 ILE A CA 1
ATOM 6119 C C . ILE A 1 754 ? 5.626 20.154 -30.017 1.00 78.88 754 ILE A C 1
ATOM 6121 O O . ILE A 1 754 ? 6.737 20.551 -30.381 1.00 78.88 754 ILE A O 1
ATOM 6125 N N . TRP A 1 755 ? 5.471 19.037 -29.295 1.00 86.31 755 TRP A N 1
ATOM 6126 C CA . TRP A 1 755 ? 6.564 18.114 -28.971 1.00 86.31 755 TRP A CA 1
ATOM 6127 C C . TRP A 1 755 ? 6.848 17.145 -30.123 1.00 86.31 755 TRP A C 1
ATOM 6129 O O . TRP A 1 755 ? 5.938 16.564 -30.707 1.00 86.31 755 TRP A O 1
ATOM 6139 N N . PHE A 1 756 ? 8.129 16.914 -30.400 1.00 89.38 756 PHE A N 1
ATOM 6140 C CA . PHE A 1 756 ? 8.599 15.963 -31.403 1.00 89.38 756 PHE A CA 1
ATOM 6141 C C . PHE A 1 756 ? 9.576 14.954 -30.810 1.00 89.38 756 PHE A C 1
ATOM 6143 O O . PHE A 1 756 ? 10.353 15.308 -29.925 1.00 89.38 756 PHE A O 1
ATOM 6150 N N . PHE A 1 757 ? 9.584 13.745 -31.367 1.00 92.94 757 PHE A N 1
ATOM 6151 C CA . PHE A 1 757 ? 10.526 12.660 -31.107 1.00 92.94 757 PHE A CA 1
ATOM 6152 C C . PHE A 1 757 ? 11.265 12.285 -32.397 1.00 92.94 757 PHE A C 1
ATOM 6154 O O . PHE A 1 757 ? 10.630 12.122 -33.441 1.00 92.94 757 PHE A O 1
ATOM 6161 N N . TRP A 1 758 ? 12.593 12.153 -32.344 1.00 91.88 758 TRP A N 1
ATOM 6162 C CA . TRP A 1 758 ? 13.388 11.647 -33.469 1.00 91.88 758 TRP A CA 1
ATOM 6163 C C . TRP A 1 758 ? 14.704 10.996 -33.030 1.00 91.88 758 TRP A C 1
ATOM 6165 O O . TRP A 1 758 ? 15.211 11.271 -31.939 1.00 91.88 758 TRP A O 1
ATOM 6175 N N . LYS A 1 759 ? 15.281 10.158 -33.898 1.00 90.88 759 LYS A N 1
ATOM 6176 C CA . LYS A 1 759 ? 16.619 9.578 -33.717 1.00 90.88 759 LYS A CA 1
ATOM 6177 C C . LYS A 1 759 ? 17.692 10.588 -34.124 1.00 90.88 759 LYS A C 1
ATOM 6179 O O . LYS A 1 759 ? 17.606 11.203 -35.187 1.00 90.88 759 LYS A O 1
ATOM 6184 N N . ALA A 1 760 ? 18.689 10.803 -33.274 1.00 86.69 760 ALA A N 1
ATOM 6185 C CA . ALA A 1 760 ? 19.797 11.698 -33.580 1.00 86.69 760 ALA A CA 1
ATOM 6186 C C . ALA A 1 760 ? 20.658 11.127 -34.721 1.00 86.69 760 ALA A C 1
ATOM 6188 O O . ALA A 1 760 ? 20.816 9.918 -34.848 1.00 86.69 760 ALA A O 1
ATOM 6189 N N . LYS A 1 761 ? 21.243 12.010 -35.540 1.00 80.31 761 LYS A N 1
ATOM 6190 C CA . LYS A 1 761 ? 22.126 11.617 -36.657 1.00 80.31 761 LYS A CA 1
ATOM 6191 C C . LYS A 1 761 ? 23.477 11.067 -36.192 1.00 80.31 761 LYS A C 1
ATOM 6193 O O . LYS A 1 761 ? 24.168 10.411 -36.959 1.00 80.31 761 LYS A O 1
ATOM 6198 N N . ASP A 1 762 ? 23.860 11.386 -34.961 1.00 82.75 762 ASP A N 1
ATOM 6199 C CA . ASP A 1 762 ? 25.091 10.938 -34.327 1.00 82.75 762 ASP A CA 1
ATOM 6200 C C . ASP A 1 762 ? 24.830 10.571 -32.863 1.00 82.75 762 ASP A C 1
ATOM 6202 O O . ASP A 1 762 ? 23.920 11.105 -32.222 1.00 82.75 762 ASP A O 1
ATOM 6206 N N . GLU A 1 763 ? 25.680 9.703 -32.324 1.00 85.81 763 GLU A N 1
ATOM 6207 C CA . GLU A 1 763 ? 25.614 9.215 -30.943 1.00 85.81 763 GLU A CA 1
ATOM 6208 C C . GLU A 1 763 ? 26.328 10.144 -29.938 1.00 85.81 763 GLU A C 1
ATOM 6210 O O . GLU A 1 763 ? 26.511 9.778 -28.779 1.00 85.81 763 GLU A O 1
ATOM 6215 N N . THR A 1 764 ? 26.749 11.352 -30.342 1.00 88.62 764 THR A N 1
ATOM 6216 C CA . THR A 1 764 ? 27.512 12.272 -29.477 1.00 88.62 764 THR A CA 1
ATOM 6217 C C . THR A 1 764 ? 26.590 12.939 -28.453 1.00 88.62 764 THR A C 1
ATOM 6219 O O . THR A 1 764 ? 25.758 13.757 -28.852 1.00 88.62 764 THR A O 1
ATOM 6222 N N . PRO A 1 765 ? 26.745 12.712 -27.136 1.00 92.25 765 PRO A N 1
ATOM 6223 C CA . PRO A 1 765 ? 25.843 13.280 -26.135 1.00 92.25 765 PRO A CA 1
ATOM 6224 C C . PRO A 1 765 ? 25.738 14.806 -26.201 1.00 92.25 765 PRO A C 1
ATOM 6226 O O . PRO A 1 765 ? 26.724 15.499 -26.468 1.00 92.25 765 PRO A O 1
ATOM 6229 N N . TYR A 1 766 ? 24.549 15.365 -25.936 1.00 91.44 766 TYR A N 1
ATOM 6230 C CA . TYR A 1 766 ? 24.310 16.804 -26.094 1.00 91.44 766 TYR A CA 1
ATOM 6231 C C . TYR A 1 766 ? 25.284 17.651 -25.266 1.00 91.44 766 TYR A C 1
ATOM 6233 O O . TYR A 1 766 ? 25.725 18.696 -25.751 1.00 91.44 766 TYR A O 1
ATOM 6241 N N . VAL A 1 767 ? 25.656 17.196 -24.064 1.00 90.38 767 VAL A N 1
ATOM 6242 C CA . VAL A 1 767 ? 26.613 17.880 -23.175 1.00 90.38 767 VAL A CA 1
ATOM 6243 C C . VAL A 1 767 ? 27.993 18.068 -23.819 1.00 90.38 767 VAL A C 1
ATOM 6245 O O . VAL A 1 767 ? 28.630 19.093 -23.602 1.00 90.38 767 VAL A O 1
ATOM 6248 N N . LEU A 1 768 ? 28.404 17.160 -24.711 1.00 88.62 768 LEU A N 1
ATOM 6249 C CA . LEU A 1 768 ? 29.656 17.249 -25.469 1.00 88.62 768 LEU A CA 1
ATOM 6250 C C . LEU A 1 768 ? 29.472 17.820 -26.881 1.00 88.62 768 LEU A C 1
ATOM 6252 O O . LEU A 1 768 ? 30.454 17.992 -27.600 1.00 88.62 768 LEU A O 1
ATOM 6256 N N . SER A 1 769 ? 28.242 18.125 -27.306 1.00 85.00 769 SER A N 1
ATOM 6257 C CA . SER A 1 769 ? 27.936 18.636 -28.650 1.00 85.00 769 SER A CA 1
ATOM 6258 C C . SER A 1 769 ? 28.326 20.109 -28.836 1.00 85.00 769 SER A C 1
ATOM 6260 O O . SER A 1 769 ? 28.421 20.875 -27.876 1.00 85.00 769 SER A O 1
ATOM 6262 N N . SER A 1 770 ? 28.494 20.558 -30.091 1.00 79.12 770 SER A N 1
ATOM 6263 C CA . SER A 1 770 ? 28.929 21.942 -30.386 1.00 79.12 770 SER A CA 1
ATOM 6264 C C . SER A 1 770 ? 27.927 22.958 -29.844 1.00 79.12 770 SER A C 1
ATOM 6266 O O . SER A 1 770 ? 28.278 24.038 -29.377 1.00 79.12 770 SER A O 1
ATOM 6268 N N . ARG A 1 771 ? 26.649 22.575 -29.886 1.00 79.94 771 ARG A N 1
ATOM 6269 C CA . ARG A 1 771 ? 25.535 23.352 -29.355 1.00 79.94 771 ARG A CA 1
ATOM 6270 C C . ARG A 1 771 ? 25.495 23.335 -27.827 1.00 79.94 771 ARG A C 1
ATOM 6272 O O . ARG A 1 771 ? 25.120 24.349 -27.250 1.00 79.94 771 ARG A O 1
ATOM 6279 N N . GLY A 1 772 ? 25.851 22.216 -27.194 1.00 85.00 772 GLY A N 1
ATOM 6280 C CA . GLY A 1 772 ? 25.970 22.087 -25.740 1.00 85.00 772 GLY A CA 1
ATOM 6281 C C . GLY A 1 772 ? 26.990 23.063 -25.174 1.00 85.00 772 GLY A C 1
ATOM 6282 O O . GLY A 1 772 ? 26.636 23.861 -24.313 1.00 85.00 772 GLY A O 1
ATOM 6283 N N . ILE A 1 773 ? 28.190 23.084 -25.762 1.00 86.38 773 ILE A N 1
ATOM 6284 C CA . ILE A 1 773 ? 29.266 24.006 -25.374 1.00 86.38 773 ILE A CA 1
ATOM 6285 C C . ILE A 1 773 ? 28.883 25.464 -25.595 1.00 86.38 773 ILE A C 1
ATOM 6287 O O . ILE A 1 773 ? 29.014 26.269 -24.684 1.00 86.38 773 ILE A O 1
ATOM 6291 N N . ARG A 1 774 ? 28.373 25.812 -26.785 1.00 83.88 774 ARG A N 1
ATOM 6292 C CA . ARG A 1 774 ? 27.992 27.200 -27.102 1.00 83.88 774 ARG A CA 1
ATOM 6293 C C . ARG A 1 774 ? 26.876 27.729 -26.199 1.00 83.88 774 ARG A C 1
ATOM 6295 O O . ARG A 1 774 ? 26.779 28.926 -25.979 1.00 83.88 774 ARG A O 1
ATOM 6302 N N . LYS A 1 775 ? 25.986 26.849 -25.734 1.00 83.69 775 LYS A N 1
ATOM 6303 C CA . LYS A 1 775 ? 24.905 27.192 -24.797 1.00 83.69 775 LYS A CA 1
ATOM 6304 C C . LYS A 1 775 ? 25.298 26.969 -23.339 1.00 83.69 775 LYS A C 1
ATOM 6306 O O . LYS A 1 775 ? 24.403 26.951 -22.503 1.00 83.69 775 LYS A O 1
ATOM 6311 N N . GLU A 1 776 ? 26.584 26.736 -23.081 1.00 89.69 776 GLU A N 1
ATOM 6312 C CA . GLU A 1 776 ? 27.162 26.582 -21.747 1.00 89.69 776 GLU A CA 1
ATOM 6313 C C . GLU A 1 776 ? 26.384 25.598 -20.871 1.00 89.69 776 GLU A C 1
ATOM 6315 O O . GLU A 1 776 ? 26.127 25.819 -19.692 1.00 89.69 776 GLU A O 1
ATOM 6320 N N . TYR A 1 777 ? 25.941 24.499 -21.485 1.00 88.94 777 TYR A N 1
ATOM 6321 C CA . TYR A 1 777 ? 25.083 23.552 -20.799 1.00 88.94 777 TYR A CA 1
ATOM 6322 C C . TYR A 1 777 ? 25.866 22.757 -19.759 1.00 88.94 777 TYR A C 1
ATOM 6324 O O . TYR A 1 777 ? 26.756 21.983 -20.110 1.00 88.94 777 TYR A O 1
ATOM 6332 N N . VAL A 1 778 ? 25.448 22.889 -18.503 1.00 87.75 778 VAL A N 1
ATOM 6333 C CA . VAL A 1 778 ? 25.947 22.109 -17.374 1.00 87.75 778 VAL A CA 1
ATOM 6334 C C . VAL A 1 778 ? 24.769 21.350 -16.751 1.00 87.75 778 VAL A C 1
ATOM 6336 O O . VAL A 1 778 ? 23.744 21.968 -16.456 1.00 87.75 778 VAL A O 1
ATOM 6339 N N . PRO A 1 779 ? 24.859 20.018 -16.595 1.00 86.69 779 PRO A N 1
ATOM 6340 C CA . PRO A 1 779 ? 23.836 19.234 -15.905 1.00 86.69 779 PRO A CA 1
ATOM 6341 C C . PRO A 1 779 ? 23.805 19.524 -14.392 1.00 86.69 779 PRO A C 1
ATOM 6343 O O . PRO A 1 779 ? 24.730 20.109 -13.833 1.00 86.69 779 PRO A O 1
ATOM 6346 N N . GLU A 1 780 ? 22.728 19.107 -13.723 1.00 82.69 780 GLU A N 1
ATOM 6347 C CA . GLU A 1 780 ? 22.565 19.248 -12.268 1.00 82.69 780 GLU A CA 1
ATOM 6348 C C . GLU A 1 780 ? 23.710 18.589 -11.476 1.00 82.69 780 GLU A C 1
ATOM 6350 O O . GLU A 1 780 ? 24.372 17.659 -11.950 1.00 82.69 780 GLU A O 1
ATOM 6355 N N . LYS A 1 781 ? 23.928 19.058 -10.239 1.00 82.00 781 LYS A N 1
ATOM 6356 C CA . LYS A 1 781 ? 25.003 18.569 -9.365 1.00 82.00 781 LYS A CA 1
ATOM 6357 C C . LYS A 1 781 ? 24.959 17.043 -9.243 1.00 82.00 781 LYS A C 1
ATOM 6359 O O . LYS A 1 781 ? 23.935 16.471 -8.888 1.00 82.00 781 LYS A O 1
ATOM 6364 N N . GLY A 1 782 ? 26.096 16.397 -9.500 1.00 79.44 782 GLY A N 1
ATOM 6365 C CA . GLY A 1 782 ? 26.231 14.941 -9.394 1.00 79.44 782 GLY A CA 1
ATOM 6366 C C . GLY A 1 782 ? 25.798 14.155 -10.635 1.00 79.44 782 GLY A C 1
ATOM 6367 O O . GLY A 1 782 ? 25.897 12.931 -10.624 1.00 79.44 782 GLY A O 1
ATOM 6368 N N . ARG A 1 783 ? 25.359 14.815 -11.717 1.00 85.94 783 ARG A N 1
ATOM 6369 C CA . ARG A 1 783 ? 24.923 14.153 -12.955 1.00 85.94 783 ARG A CA 1
ATOM 6370 C C . ARG A 1 783 ? 25.883 14.421 -14.117 1.00 85.94 783 ARG A C 1
ATOM 6372 O O . ARG A 1 783 ? 26.265 15.561 -14.364 1.00 85.94 783 ARG A O 1
ATOM 6379 N N . SER A 1 784 ? 26.235 13.377 -14.867 1.00 88.81 784 SER A N 1
ATOM 6380 C CA . SER A 1 784 ? 27.081 13.469 -16.068 1.00 88.81 784 SER A CA 1
ATOM 6381 C C . SER A 1 784 ? 26.305 13.893 -17.324 1.00 88.81 784 SER A C 1
ATOM 6383 O O . SER A 1 784 ? 26.849 14.560 -18.194 1.00 88.81 784 SER A O 1
ATOM 6385 N N . ALA A 1 785 ? 25.027 13.511 -17.444 1.00 88.44 785 ALA A N 1
ATOM 6386 C CA . ALA A 1 785 ? 24.280 13.575 -18.710 1.00 88.44 785 ALA A CA 1
ATOM 6387 C C . ALA A 1 785 ? 24.986 12.834 -19.871 1.00 88.44 785 ALA A C 1
ATOM 6389 O O . ALA A 1 785 ? 24.818 13.191 -21.040 1.00 88.44 785 ALA A O 1
ATOM 6390 N N . LEU A 1 786 ? 25.770 11.807 -19.532 1.00 88.69 786 LEU A N 1
ATOM 6391 C CA . LEU A 1 786 ? 26.453 10.895 -20.441 1.00 88.69 786 LEU A CA 1
ATOM 6392 C C . LEU A 1 786 ? 25.968 9.463 -20.179 1.00 88.69 786 LEU A C 1
ATOM 6394 O O . LEU A 1 786 ? 25.672 9.144 -19.030 1.00 88.69 786 LEU A O 1
ATOM 6398 N N . PRO A 1 787 ? 25.900 8.601 -21.205 1.00 87.12 787 PRO A N 1
ATOM 6399 C CA . PRO A 1 787 ? 25.717 7.167 -20.993 1.00 87.12 787 PRO A CA 1
ATOM 6400 C C . PRO A 1 787 ? 27.005 6.514 -20.441 1.00 87.12 787 PRO A C 1
ATOM 6402 O O . PRO A 1 787 ? 28.104 7.040 -20.636 1.00 87.12 787 PRO A O 1
ATOM 6405 N N . GLU A 1 788 ? 26.895 5.349 -19.803 1.00 82.12 788 GLU A N 1
ATOM 6406 C CA . GLU A 1 788 ? 27.961 4.612 -19.100 1.00 82.12 788 GLU A CA 1
ATOM 6407 C C . GLU A 1 788 ? 29.168 4.370 -20.017 1.00 82.12 788 GLU A C 1
ATOM 6409 O O . GLU A 1 788 ? 30.305 4.678 -19.661 1.00 82.12 788 GLU A O 1
ATOM 6414 N N . SER A 1 789 ? 28.910 3.967 -21.265 1.00 80.12 789 SER A N 1
ATOM 6415 C CA . SER A 1 789 ? 29.945 3.771 -22.293 1.00 80.12 789 SER A CA 1
ATOM 6416 C C . SER A 1 789 ? 30.779 5.025 -22.602 1.00 80.12 789 SER A C 1
ATOM 6418 O O . SER A 1 789 ? 31.897 4.925 -23.113 1.00 80.12 789 SER A O 1
ATOM 6420 N N . TRP A 1 790 ? 30.248 6.219 -22.327 1.00 84.38 790 TRP A N 1
ATOM 6421 C CA . TRP A 1 790 ? 30.969 7.485 -22.433 1.00 84.38 790 TRP A CA 1
ATOM 6422 C C . TRP A 1 790 ? 31.629 7.879 -21.110 1.00 84.38 790 TRP A C 1
ATOM 6424 O O . TRP A 1 790 ? 32.741 8.404 -21.136 1.00 84.38 790 TRP A O 1
ATOM 6434 N N . GLU A 1 791 ? 30.998 7.604 -19.966 1.00 84.38 791 GLU A N 1
ATOM 6435 C CA . GLU A 1 791 ? 31.596 7.830 -18.644 1.00 84.38 791 GLU A CA 1
ATOM 6436 C C . GLU A 1 791 ? 32.888 7.028 -18.444 1.00 84.38 791 GLU A C 1
ATOM 6438 O O . GLU A 1 791 ? 33.881 7.562 -17.941 1.00 84.38 791 GLU A O 1
ATOM 6443 N N . GLU A 1 792 ? 32.907 5.768 -18.886 1.00 80.81 792 GLU A N 1
ATOM 6444 C CA . GLU A 1 792 ? 34.079 4.887 -18.820 1.00 80.81 792 GLU A CA 1
ATOM 6445 C C . GLU A 1 792 ? 35.273 5.450 -19.599 1.00 80.81 792 GLU A C 1
ATOM 6447 O O . GLU A 1 792 ? 36.415 5.355 -19.147 1.00 80.81 792 GLU A O 1
ATOM 6452 N N . LYS A 1 793 ? 35.009 6.111 -20.732 1.00 79.12 793 LYS A N 1
ATOM 6453 C CA . LYS A 1 793 ? 36.034 6.732 -21.585 1.00 79.12 793 LYS A CA 1
ATOM 6454 C C . LYS A 1 793 ? 36.602 8.025 -20.998 1.00 79.12 793 LYS A C 1
ATOM 6456 O O . LYS A 1 793 ? 37.620 8.509 -21.490 1.00 79.12 793 LYS A O 1
ATOM 6461 N N . ILE A 1 794 ? 35.958 8.607 -19.983 1.00 80.69 794 ILE A N 1
ATOM 6462 C CA . ILE A 1 794 ? 36.381 9.877 -19.388 1.00 80.69 794 ILE A CA 1
ATOM 6463 C C . ILE A 1 794 ? 37.325 9.617 -18.207 1.00 80.69 794 ILE A C 1
ATOM 6465 O O . ILE A 1 794 ? 36.934 8.943 -17.242 1.00 80.69 794 ILE A O 1
ATOM 6469 N N . PRO A 1 795 ? 38.544 10.189 -18.232 1.00 79.62 795 PRO A N 1
ATOM 6470 C CA . PRO A 1 795 ? 39.492 10.091 -17.128 1.00 79.62 795 PRO A CA 1
ATOM 6471 C C . PRO A 1 795 ? 38.918 10.624 -15.812 1.00 79.62 795 PRO A C 1
ATOM 6473 O O . PRO A 1 795 ? 38.196 11.625 -15.810 1.00 79.62 795 PRO A O 1
ATOM 6476 N N . LYS A 1 796 ? 39.241 9.970 -14.686 1.00 80.31 796 LYS A N 1
ATOM 6477 C CA . LYS A 1 796 ? 38.678 10.274 -13.353 1.00 80.31 796 LYS A CA 1
ATOM 6478 C C . LYS A 1 796 ? 38.861 11.744 -12.961 1.00 80.31 796 LYS A C 1
ATOM 6480 O O . LYS A 1 796 ? 37.981 12.336 -12.339 1.00 80.31 796 LYS A O 1
ATOM 6485 N N . GLU A 1 797 ? 39.967 12.357 -13.362 1.00 82.50 797 GLU A N 1
ATOM 6486 C CA . GLU A 1 797 ? 40.296 13.753 -13.095 1.00 82.50 797 GLU A CA 1
ATOM 6487 C C . GLU A 1 797 ? 39.387 14.753 -13.828 1.00 82.50 797 GLU A C 1
ATOM 6489 O O . GLU A 1 797 ? 39.208 15.871 -13.342 1.00 82.50 797 GLU A O 1
ATOM 6494 N N . LEU A 1 798 ? 38.752 14.343 -14.928 1.00 81.38 798 LEU A N 1
ATOM 6495 C CA . LEU A 1 798 ? 37.810 15.163 -15.694 1.00 81.38 798 LEU A CA 1
ATOM 6496 C C . LEU A 1 798 ? 36.337 14.853 -15.369 1.00 81.38 798 LEU A C 1
ATOM 6498 O O . LEU A 1 798 ? 35.442 15.511 -15.894 1.00 81.38 798 LEU A O 1
ATOM 6502 N N . ARG A 1 799 ? 36.050 13.890 -14.483 1.00 88.62 799 ARG A N 1
ATOM 6503 C CA . ARG A 1 799 ? 34.676 13.533 -14.087 1.00 88.62 799 ARG A CA 1
ATOM 6504 C C . ARG A 1 799 ? 34.073 14.589 -13.161 1.00 88.62 799 ARG A C 1
ATOM 6506 O O . ARG A 1 799 ? 34.095 14.474 -11.937 1.00 88.62 799 ARG A O 1
ATOM 6513 N N . TRP A 1 800 ? 33.509 15.640 -13.749 1.00 86.56 800 TRP A N 1
ATOM 6514 C CA . TRP A 1 800 ? 32.927 16.757 -12.996 1.00 86.56 800 TRP A CA 1
ATOM 6515 C C . TRP A 1 800 ? 31.768 16.321 -12.081 1.00 86.56 800 TRP A C 1
ATOM 6517 O O . TRP A 1 800 ? 31.573 16.904 -11.013 1.00 86.56 800 TRP A O 1
ATOM 6527 N N . TRP A 1 801 ? 31.035 15.267 -12.459 1.00 88.00 801 TRP A N 1
ATOM 6528 C CA . TRP A 1 801 ? 29.884 14.759 -11.709 1.00 88.00 801 TRP A CA 1
ATOM 6529 C C . TRP A 1 801 ? 30.281 14.019 -10.428 1.00 88.00 801 TRP A C 1
ATOM 6531 O O . TRP A 1 801 ? 29.631 14.209 -9.405 1.00 88.00 801 TRP A O 1
ATOM 6541 N N . THR A 1 802 ? 31.385 13.263 -10.422 1.00 85.62 802 THR A N 1
ATOM 6542 C CA . THR A 1 802 ? 31.883 12.600 -9.201 1.00 85.62 802 THR A CA 1
ATOM 6543 C C . THR A 1 802 ? 32.485 13.596 -8.213 1.00 85.62 802 THR A C 1
ATOM 6545 O O . THR A 1 802 ? 32.495 13.352 -7.013 1.00 85.62 802 THR A O 1
ATOM 6548 N N . LYS A 1 803 ? 32.964 14.740 -8.715 1.00 81.50 803 LYS A N 1
ATOM 6549 C CA . LYS A 1 803 ? 33.495 15.850 -7.910 1.00 81.50 803 LYS A CA 1
ATOM 6550 C C . LYS A 1 803 ? 32.408 16.810 -7.410 1.00 81.50 803 LYS A C 1
ATOM 6552 O O . LYS A 1 803 ? 32.717 17.764 -6.704 1.00 81.50 803 LYS A O 1
ATOM 6557 N N . GLY A 1 804 ? 31.146 16.600 -7.797 1.00 76.31 804 GLY A N 1
ATOM 6558 C CA . GLY A 1 804 ? 30.030 17.471 -7.421 1.00 76.31 804 GLY A CA 1
ATOM 6559 C C . GLY A 1 804 ? 30.163 18.914 -7.924 1.00 76.31 804 GLY A C 1
ATOM 6560 O O . GLY A 1 804 ? 29.586 19.818 -7.317 1.00 76.31 804 GLY A O 1
ATOM 6561 N N . LEU A 1 805 ? 30.928 19.139 -8.998 1.00 81.19 805 LEU A N 1
ATOM 6562 C CA . LEU A 1 805 ? 31.160 20.466 -9.570 1.00 81.19 805 LEU A CA 1
ATOM 6563 C C . LEU A 1 805 ? 29.930 20.948 -10.348 1.00 81.19 805 LEU A C 1
ATOM 6565 O O . LEU A 1 805 ? 29.212 20.154 -10.954 1.00 81.19 805 LEU A O 1
ATOM 6569 N N . THR A 1 806 ? 29.702 22.262 -10.346 1.00 81.19 806 THR A N 1
ATOM 6570 C CA . THR A 1 806 ? 28.586 22.930 -11.038 1.00 81.19 806 THR A CA 1
ATOM 6571 C C . THR A 1 806 ? 29.053 24.253 -11.657 1.00 81.19 806 THR A C 1
ATOM 6573 O O . THR A 1 806 ? 30.181 24.690 -11.412 1.00 81.19 806 THR A O 1
ATOM 6576 N N . GLY A 1 807 ? 28.210 24.878 -12.486 1.00 84.00 807 GLY A N 1
ATOM 6577 C CA . GLY A 1 807 ? 28.491 26.184 -13.091 1.00 84.00 807 GLY A CA 1
ATOM 6578 C C . GLY A 1 807 ? 29.768 26.202 -13.940 1.00 84.00 807 GLY A C 1
ATOM 6579 O O . GLY A 1 807 ? 30.081 25.230 -14.630 1.00 84.00 807 GLY A O 1
ATOM 6580 N N . ALA A 1 808 ? 30.524 27.301 -13.870 1.00 85.38 808 ALA A N 1
ATOM 6581 C CA . ALA A 1 808 ? 31.717 27.527 -14.691 1.00 85.38 808 ALA A CA 1
ATOM 6582 C C . ALA A 1 808 ? 32.782 26.419 -14.551 1.00 85.38 808 ALA A C 1
ATOM 6584 O O . ALA A 1 808 ? 33.314 25.948 -15.553 1.00 85.38 808 ALA A O 1
ATOM 6585 N N . LYS A 1 809 ? 33.021 25.918 -13.331 1.00 84.50 809 LYS A N 1
ATOM 6586 C CA . LYS A 1 809 ? 34.036 24.879 -13.063 1.00 84.50 809 LYS A CA 1
ATOM 6587 C C . LYS A 1 809 ? 33.713 23.543 -13.740 1.00 84.50 809 LYS A C 1
ATOM 6589 O O . LYS A 1 809 ? 34.603 22.850 -14.223 1.00 84.50 809 LYS A O 1
ATOM 6594 N N . ALA A 1 810 ? 32.434 23.165 -13.787 1.00 86.62 810 ALA A N 1
ATOM 6595 C CA . ALA A 1 810 ? 32.008 21.975 -14.523 1.00 86.62 810 ALA A CA 1
ATOM 6596 C C . ALA A 1 810 ? 32.075 22.203 -16.041 1.00 86.62 810 ALA A C 1
ATOM 6598 O O . ALA A 1 810 ? 32.485 21.310 -16.782 1.00 86.62 810 ALA A O 1
ATOM 6599 N N . LEU A 1 811 ? 31.722 23.407 -16.504 1.00 88.69 811 LEU A N 1
ATOM 6600 C CA . LEU A 1 811 ? 31.783 23.773 -17.917 1.00 88.69 811 LEU A CA 1
ATOM 6601 C C . LEU A 1 811 ? 33.210 23.716 -18.483 1.00 88.69 811 LEU A C 1
ATOM 6603 O O . LEU A 1 811 ? 33.391 23.258 -19.611 1.00 88.69 811 LEU A O 1
ATOM 6607 N N . GLU A 1 812 ? 34.216 24.138 -17.717 1.00 89.00 812 GLU A N 1
ATOM 6608 C CA . GLU A 1 812 ? 35.630 24.018 -18.097 1.00 89.00 812 GLU A CA 1
ATOM 6609 C C . GLU A 1 812 ? 36.029 22.560 -18.337 1.00 89.00 812 GLU A C 1
ATOM 6611 O O . GLU A 1 812 ? 36.556 22.231 -19.400 1.00 89.00 812 GLU A O 1
ATOM 6616 N N . MET A 1 813 ? 35.685 21.658 -17.413 1.00 86.56 813 MET A N 1
ATOM 6617 C CA . MET A 1 813 ? 35.961 20.226 -17.578 1.00 86.56 813 MET A CA 1
ATOM 6618 C C . MET A 1 813 ? 35.244 19.640 -18.800 1.00 86.56 813 MET A C 1
ATOM 6620 O O . MET A 1 813 ? 35.843 18.881 -19.560 1.00 86.56 813 MET A O 1
ATOM 6624 N N . ILE A 1 814 ? 33.988 20.027 -19.042 1.00 88.88 814 ILE A N 1
ATOM 6625 C CA . ILE A 1 814 ? 33.221 19.602 -20.223 1.00 88.88 814 ILE A CA 1
ATOM 6626 C C . ILE A 1 814 ? 33.895 20.090 -21.523 1.00 88.88 814 ILE A C 1
ATOM 6628 O O . ILE A 1 814 ? 34.013 19.324 -22.487 1.00 88.88 814 ILE A O 1
ATOM 6632 N N . LYS A 1 815 ? 34.374 21.344 -21.558 1.00 88.06 815 LYS A N 1
ATOM 6633 C CA . LYS A 1 815 ? 35.115 21.921 -22.697 1.00 88.06 815 LYS A CA 1
ATOM 6634 C C . LYS A 1 815 ? 36.423 21.154 -22.950 1.00 88.06 815 LYS A C 1
ATOM 6636 O O . LYS A 1 815 ? 36.700 20.808 -24.100 1.00 88.06 815 LYS A O 1
ATOM 6641 N N . GLU A 1 816 ? 37.174 20.824 -21.903 1.00 86.19 816 GLU A N 1
ATOM 6642 C CA . GLU A 1 816 ? 38.422 20.051 -21.996 1.00 86.19 816 GLU A CA 1
ATOM 6643 C C . GLU A 1 816 ? 38.201 18.614 -22.486 1.00 86.19 816 GLU A C 1
ATOM 6645 O O . GLU A 1 816 ? 38.911 18.134 -23.374 1.00 86.19 816 GLU A O 1
ATOM 6650 N N . ILE A 1 817 ? 37.158 17.939 -21.998 1.00 85.31 817 ILE A N 1
ATOM 6651 C CA . ILE A 1 817 ? 36.779 16.601 -22.472 1.00 85.31 817 ILE A CA 1
ATOM 6652 C C . ILE A 1 817 ? 36.481 16.630 -23.970 1.00 85.31 817 ILE A C 1
ATOM 6654 O O . ILE A 1 817 ? 37.003 15.809 -24.724 1.00 85.31 817 ILE A O 1
ATOM 6658 N N . ARG A 1 818 ? 35.692 17.604 -24.435 1.00 84.06 818 ARG A N 1
ATOM 6659 C CA . ARG A 1 818 ? 35.382 17.736 -25.862 1.00 84.06 818 ARG A CA 1
ATOM 6660 C C . ARG A 1 818 ? 36.632 17.978 -26.712 1.00 84.06 818 ARG A C 1
ATOM 6662 O O . ARG A 1 818 ? 36.726 17.389 -27.787 1.00 84.06 818 ARG A O 1
ATOM 6669 N N . LYS A 1 819 ? 37.578 18.813 -26.261 1.00 80.00 819 LYS A N 1
ATOM 6670 C CA . LYS A 1 819 ? 38.858 19.021 -26.967 1.00 80.00 819 LYS A CA 1
ATOM 6671 C C . LYS A 1 819 ? 39.614 17.699 -27.122 1.00 80.00 819 LYS A C 1
ATOM 6673 O O . LYS A 1 819 ? 39.999 17.360 -28.239 1.00 80.00 819 LYS A O 1
ATOM 6678 N N . LYS A 1 820 ? 39.737 16.915 -26.041 1.00 75.38 820 LYS A N 1
ATOM 6679 C CA . LYS A 1 820 ? 40.372 15.585 -26.068 1.00 75.38 820 LYS A CA 1
ATOM 6680 C C . LYS A 1 820 ? 39.656 14.616 -27.018 1.00 75.38 820 LYS A C 1
ATOM 6682 O O . LYS A 1 820 ? 40.317 13.943 -27.801 1.00 75.38 820 LYS A O 1
ATOM 6687 N N . PHE A 1 821 ? 38.322 14.577 -27.020 1.00 70.62 821 PHE A N 1
ATOM 6688 C CA . PHE A 1 821 ? 37.559 13.712 -27.934 1.00 70.62 821 PHE A CA 1
ATOM 6689 C C . PHE A 1 821 ? 37.697 14.114 -29.408 1.00 70.62 821 PHE A C 1
ATOM 6691 O O . PHE A 1 821 ? 37.855 13.244 -30.260 1.00 70.62 821 PHE A O 1
ATOM 6698 N N . LEU A 1 822 ? 37.667 15.413 -29.726 1.00 61.62 822 LEU A N 1
ATOM 6699 C CA . LEU A 1 822 ? 37.885 15.897 -31.095 1.00 61.62 822 LEU A CA 1
ATOM 6700 C C . LEU A 1 822 ? 39.310 15.605 -31.582 1.00 61.62 822 LEU A C 1
ATOM 6702 O O . LEU A 1 822 ? 39.497 15.285 -32.754 1.00 61.62 822 LEU A O 1
ATOM 6706 N N . PHE A 1 823 ? 40.295 15.683 -30.685 1.00 58.41 823 PHE A N 1
ATOM 6707 C CA . PHE A 1 823 ? 41.679 15.313 -30.968 1.00 58.41 823 PHE A CA 1
ATOM 6708 C C . PHE A 1 823 ? 41.825 13.808 -31.247 1.00 58.41 823 PHE A C 1
ATOM 6710 O O . PHE A 1 823 ? 42.404 13.436 -32.263 1.00 58.41 823 PHE A O 1
ATOM 6717 N N . MET A 1 824 ? 41.219 12.947 -30.421 1.00 54.38 824 MET A N 1
ATOM 6718 C CA . MET A 1 824 ? 41.215 11.490 -30.629 1.00 54.38 824 MET A CA 1
ATOM 6719 C C . MET A 1 824 ? 40.490 11.076 -31.914 1.00 54.38 824 MET A C 1
ATOM 6721 O O . MET A 1 824 ? 40.999 10.240 -32.652 1.00 54.38 824 MET A O 1
ATOM 6725 N N . LYS A 1 825 ? 39.349 11.701 -32.234 1.00 56.41 825 LYS A N 1
ATOM 6726 C CA . LYS A 1 825 ? 38.623 11.435 -33.484 1.00 56.41 825 LYS A CA 1
ATOM 6727 C C . LYS A 1 825 ? 39.453 11.818 -34.718 1.00 56.41 825 LYS A C 1
ATOM 6729 O O . LYS A 1 825 ? 39.527 11.047 -35.666 1.00 56.41 825 LYS A O 1
ATOM 6734 N N . LYS A 1 826 ? 40.152 12.961 -34.669 1.00 52.19 826 LYS A N 1
ATOM 6735 C CA . LYS A 1 826 ? 41.122 13.360 -35.707 1.00 52.19 826 LYS A CA 1
ATOM 6736 C C . LYS A 1 826 ? 42.312 12.399 -35.814 1.00 52.19 826 LYS A C 1
ATOM 6738 O O . LYS A 1 826 ? 42.876 12.267 -36.893 1.00 52.19 826 LYS A O 1
ATOM 6743 N N . LEU A 1 827 ? 42.740 11.766 -34.721 1.00 48.59 827 LEU A N 1
ATOM 6744 C CA . LEU A 1 827 ? 43.817 10.768 -34.735 1.00 48.59 827 LEU A CA 1
ATOM 6745 C C . LEU A 1 827 ? 43.363 9.441 -35.354 1.00 48.59 827 LEU A C 1
ATOM 6747 O O . LEU A 1 827 ? 44.104 8.870 -36.150 1.00 48.59 827 LEU A O 1
ATOM 6751 N N . GLU A 1 828 ? 42.148 8.983 -35.041 1.00 47.66 828 GLU A N 1
ATOM 6752 C CA . GLU A 1 828 ? 41.530 7.797 -35.654 1.00 47.66 828 GLU A CA 1
ATOM 6753 C C . GLU A 1 828 ? 41.327 7.993 -37.163 1.00 47.66 828 GLU A C 1
ATOM 6755 O O . GLU A 1 828 ? 41.703 7.128 -37.946 1.00 47.66 828 GLU A O 1
ATOM 6760 N N . GLU A 1 829 ? 40.844 9.162 -37.593 1.00 49.50 829 GLU A N 1
ATOM 6761 C CA . GLU A 1 829 ? 40.697 9.506 -39.016 1.00 49.50 829 GLU A CA 1
ATOM 6762 C C . GLU A 1 829 ? 42.050 9.542 -39.764 1.00 49.50 829 GLU A C 1
ATOM 6764 O O . GLU A 1 829 ? 42.106 9.180 -40.936 1.00 49.50 829 GLU A O 1
ATOM 6769 N N . ASN A 1 830 ? 43.149 9.903 -39.086 1.00 46.62 830 ASN A N 1
ATOM 6770 C CA . ASN A 1 830 ? 44.506 9.949 -39.657 1.00 46.62 830 ASN A CA 1
ATOM 6771 C C . ASN A 1 830 ? 45.284 8.615 -39.583 1.00 46.62 830 ASN A C 1
ATOM 6773 O O . ASN A 1 830 ? 46.369 8.522 -40.149 1.00 46.62 830 ASN A O 1
ATOM 6777 N N . THR A 1 831 ? 44.780 7.599 -38.873 1.00 46.16 831 THR A N 1
ATOM 6778 C CA . THR A 1 831 ? 45.406 6.259 -38.745 1.00 46.16 831 THR A CA 1
ATOM 6779 C C . THR A 1 831 ? 44.722 5.192 -39.611 1.00 46.16 831 THR A C 1
ATOM 6781 O O . THR A 1 831 ? 45.100 4.014 -39.588 1.00 46.16 831 THR A O 1
ATOM 6784 N N . ILE A 1 832 ? 43.714 5.587 -40.392 1.00 42.97 832 ILE A N 1
ATOM 6785 C CA . ILE A 1 832 ? 43.084 4.763 -41.426 1.00 42.97 832 ILE A CA 1
ATOM 6786 C C . ILE A 1 832 ? 44.022 4.755 -42.643 1.00 42.97 832 ILE A C 1
ATOM 6788 O O . ILE A 1 832 ? 44.090 5.732 -43.381 1.00 42.97 832 ILE A O 1
ATOM 6792 N N . GLY A 1 833 ? 44.776 3.664 -42.821 1.00 41.78 833 GLY A N 1
ATOM 6793 C CA . GLY A 1 833 ? 45.702 3.478 -43.950 1.00 41.78 833 GLY A CA 1
ATOM 6794 C C . GLY A 1 833 ? 47.010 2.739 -43.633 1.00 41.78 833 GLY A C 1
ATOM 6795 O O . GLY A 1 833 ? 47.688 2.336 -44.566 1.00 41.78 833 GLY A O 1
ATOM 6796 N N . LEU A 1 834 ? 47.354 2.542 -42.353 1.00 50.00 834 LEU A N 1
ATOM 6797 C CA . LEU A 1 834 ? 48.553 1.800 -41.925 1.00 50.00 834 LEU A CA 1
ATOM 6798 C C . LEU A 1 834 ? 48.228 0.313 -41.700 1.00 50.00 834 LEU A C 1
ATOM 6800 O O . LEU A 1 834 ? 47.230 0.009 -41.027 1.00 50.00 834 LEU A O 1
ATOM 6804 N N . GLU A 1 835 ? 49.042 -0.588 -42.262 1.00 48.69 835 GLU A N 1
ATOM 6805 C CA . GLU A 1 835 ? 48.904 -2.039 -42.076 1.00 48.69 835 GLU A CA 1
ATOM 6806 C C . GLU A 1 835 ? 49.423 -2.481 -40.696 1.00 48.69 835 GLU A C 1
ATOM 6808 O O . GLU A 1 835 ? 50.108 -1.744 -39.996 1.00 48.69 835 GLU A O 1
ATOM 6813 N N . GLU A 1 836 ? 49.041 -3.678 -40.248 1.00 46.19 836 GLU A N 1
ATOM 6814 C CA . GLU A 1 836 ? 49.279 -4.143 -38.872 1.00 46.19 836 GLU A CA 1
ATOM 6815 C C . GLU A 1 836 ? 50.768 -4.400 -38.571 1.00 46.19 836 GLU A C 1
ATOM 6817 O O . GLU A 1 836 ? 51.215 -4.170 -37.447 1.00 46.19 836 GLU A O 1
ATOM 6822 N N . ALA A 1 837 ? 51.537 -4.774 -39.600 1.00 46.66 837 ALA A N 1
ATOM 6823 C CA . ALA A 1 837 ? 52.992 -4.904 -39.548 1.00 46.66 837 ALA A CA 1
ATOM 6824 C C . ALA A 1 837 ? 53.704 -3.540 -39.438 1.00 46.66 837 ALA A C 1
ATOM 6826 O O . ALA A 1 837 ? 54.682 -3.428 -38.708 1.00 46.66 837 ALA A O 1
ATOM 6827 N N . ASP A 1 838 ? 53.155 -2.478 -40.049 1.00 54.84 838 ASP A N 1
ATOM 6828 C CA . ASP A 1 838 ? 53.741 -1.124 -40.021 1.00 54.84 838 ASP A CA 1
ATOM 6829 C C . ASP A 1 838 ? 53.692 -0.473 -38.625 1.00 54.84 838 ASP A C 1
ATOM 6831 O O . ASP A 1 838 ? 54.247 0.602 -38.412 1.00 54.84 838 ASP A O 1
ATOM 6835 N N . VAL A 1 839 ? 52.962 -1.063 -37.673 1.00 57.12 839 VAL A N 1
ATOM 6836 C CA . VAL A 1 839 ? 52.754 -0.513 -36.323 1.00 57.12 839 VAL A CA 1
ATOM 6837 C C . VAL A 1 839 ? 53.707 -1.128 -35.293 1.00 57.12 839 VAL A C 1
ATOM 6839 O O . VAL A 1 839 ? 53.979 -0.495 -34.273 1.00 57.12 839 VAL A O 1
ATOM 6842 N N . GLU A 1 840 ? 54.208 -2.343 -35.536 1.00 54.62 840 GLU A N 1
ATOM 6843 C CA . GLU A 1 840 ? 55.153 -3.035 -34.640 1.00 54.62 840 GLU A CA 1
ATOM 6844 C C . GLU A 1 840 ? 56.554 -2.424 -34.668 1.00 54.62 840 GLU A C 1
ATOM 6846 O O . GLU A 1 840 ? 57.259 -2.451 -33.663 1.00 54.62 840 GLU A O 1
ATOM 6851 N N . ASP A 1 841 ? 56.884 -1.783 -35.781 1.00 64.38 841 ASP A N 1
ATOM 6852 C CA . ASP A 1 841 ? 58.220 -1.311 -36.116 1.00 64.38 841 ASP A CA 1
ATOM 6853 C C . ASP A 1 841 ? 58.348 0.221 -36.042 1.00 64.38 841 ASP A C 1
ATOM 6855 O O . ASP A 1 841 ? 59.240 0.825 -36.638 1.00 64.38 841 ASP A O 1
ATOM 6859 N N . LEU A 1 842 ? 57.450 0.880 -35.303 1.00 71.75 842 LEU A N 1
ATOM 6860 C CA . LEU A 1 842 ? 57.489 2.327 -35.091 1.00 71.75 842 LEU A CA 1
ATOM 6861 C C . LEU A 1 842 ? 58.367 2.707 -33.897 1.00 71.75 842 LEU A C 1
ATOM 6863 O O . LEU A 1 842 ? 58.334 2.088 -32.837 1.00 71.75 842 LEU A O 1
ATOM 6867 N N . PHE A 1 843 ? 59.117 3.794 -34.044 1.00 76.94 843 PHE A N 1
ATOM 6868 C CA . PHE A 1 843 ? 59.917 4.388 -32.979 1.00 76.94 843 PHE A CA 1
ATOM 6869 C C . PHE A 1 843 ? 60.034 5.902 -33.137 1.00 76.94 843 PHE A C 1
ATOM 6871 O O . PHE A 1 843 ? 59.831 6.468 -34.210 1.00 76.94 843 PHE A O 1
ATOM 6878 N N . VAL A 1 844 ? 60.349 6.579 -32.034 1.00 83.12 844 VAL A N 1
ATOM 6879 C CA . VAL A 1 844 ? 60.522 8.035 -31.998 1.00 83.12 844 VAL A CA 1
ATOM 6880 C C . VAL A 1 844 ? 62.002 8.369 -32.123 1.00 83.12 844 VAL A C 1
ATOM 6882 O O . VAL A 1 844 ? 62.802 7.997 -31.267 1.00 83.12 844 VAL A O 1
ATOM 6885 N N . VAL A 1 845 ? 62.364 9.110 -33.167 1.00 84.25 845 VAL A N 1
ATOM 6886 C CA . VAL A 1 845 ? 63.741 9.544 -33.445 1.00 84.25 845 VAL A CA 1
ATOM 6887 C C . VAL A 1 845 ? 63.814 11.052 -33.604 1.00 84.25 845 VAL A C 1
ATOM 6889 O O . VAL A 1 845 ? 62.893 11.692 -34.106 1.00 84.25 845 VAL A O 1
ATOM 6892 N N . LYS A 1 846 ? 64.939 11.635 -33.192 1.00 85.88 846 LYS A N 1
ATOM 6893 C CA . LYS A 1 846 ? 65.215 13.053 -33.417 1.00 85.88 846 LYS A CA 1
ATOM 6894 C C . LYS A 1 846 ? 65.771 13.240 -34.830 1.00 85.88 846 LYS A C 1
ATOM 6896 O O . LYS A 1 846 ? 66.791 12.639 -35.162 1.00 85.88 846 LYS A O 1
ATOM 6901 N N . LYS A 1 847 ? 65.126 14.073 -35.650 1.00 79.25 847 LYS A N 1
ATOM 6902 C CA . LYS A 1 847 ? 65.618 14.487 -36.974 1.00 79.25 847 LYS A CA 1
ATOM 6903 C C . LYS A 1 847 ? 65.675 16.016 -37.017 1.00 79.25 847 LYS A C 1
ATOM 6905 O O . LYS A 1 847 ? 64.648 16.685 -37.043 1.00 79.25 847 LYS A O 1
ATOM 6910 N N . GLY A 1 848 ? 66.885 16.578 -36.993 1.00 82.06 848 GLY A N 1
ATOM 6911 C CA . GLY A 1 848 ? 67.087 18.029 -36.895 1.00 82.06 848 GLY A CA 1
ATOM 6912 C C . GLY A 1 848 ? 66.575 18.605 -35.565 1.00 82.06 848 GLY A C 1
ATOM 6913 O O . GLY A 1 848 ? 66.904 18.085 -34.495 1.00 82.06 848 GLY A O 1
ATOM 6914 N N . ASN A 1 849 ? 65.763 19.666 -35.638 1.00 81.00 849 ASN A N 1
ATOM 6915 C CA . ASN A 1 849 ? 65.130 20.307 -34.474 1.00 81.00 849 ASN A CA 1
ATOM 6916 C C . ASN A 1 849 ? 63.789 19.673 -34.067 1.00 81.00 849 ASN A C 1
ATOM 6918 O O . ASN A 1 849 ? 63.167 20.139 -33.117 1.00 81.00 849 ASN A O 1
ATOM 6922 N N . GLU A 1 850 ? 63.359 18.608 -34.743 1.00 80.88 850 GLU A N 1
ATOM 6923 C CA . GLU A 1 850 ? 62.067 17.965 -34.513 1.00 80.88 850 GLU A CA 1
ATOM 6924 C C . GLU A 1 850 ? 62.221 16.491 -34.106 1.00 80.88 850 GLU A C 1
ATOM 6926 O O . GLU A 1 850 ? 63.244 15.835 -34.328 1.00 80.88 850 GLU A O 1
ATOM 6931 N N . TRP A 1 851 ? 61.172 15.964 -33.483 1.00 84.38 851 TRP A N 1
ATOM 6932 C CA . TRP A 1 851 ? 61.031 14.577 -33.067 1.00 84.38 851 TRP A CA 1
ATOM 6933 C C . TRP A 1 851 ? 59.989 13.889 -33.933 1.00 84.38 851 TRP A C 1
ATOM 6935 O O . TRP A 1 851 ? 58.827 14.283 -33.953 1.00 84.38 851 TRP A O 1
ATOM 6945 N N . CYS A 1 852 ? 60.395 12.848 -34.645 1.00 80.38 852 CYS A N 1
ATOM 6946 C CA . CYS A 1 852 ? 59.561 12.173 -35.622 1.00 80.38 852 CYS A CA 1
ATOM 6947 C C . CYS A 1 852 ? 59.239 10.745 -35.187 1.00 80.38 852 CYS A C 1
ATOM 6949 O O . CYS A 1 852 ? 60.116 10.023 -34.721 1.00 80.38 852 CYS A O 1
ATOM 6951 N N . VAL A 1 853 ? 57.988 10.330 -35.382 1.00 81.50 853 VAL A N 1
ATOM 6952 C CA . VAL A 1 853 ? 57.592 8.918 -35.341 1.00 81.50 853 VAL A CA 1
ATOM 6953 C C . VAL A 1 853 ? 57.942 8.322 -36.701 1.00 81.50 853 VAL A C 1
ATOM 6955 O O . VAL A 1 853 ? 57.431 8.777 -37.729 1.00 81.50 853 VAL A O 1
ATOM 6958 N N . THR A 1 854 ? 58.839 7.347 -36.718 1.00 74.94 854 THR A N 1
ATOM 6959 C CA . THR A 1 854 ? 59.353 6.693 -37.925 1.00 74.94 854 THR A CA 1
ATOM 6960 C C . THR A 1 854 ? 59.185 5.193 -37.838 1.00 74.94 854 THR A C 1
ATOM 6962 O O . THR A 1 854 ? 59.220 4.638 -36.746 1.00 74.94 854 THR A O 1
ATOM 6965 N N . HIS A 1 855 ? 59.051 4.552 -38.987 1.00 74.88 855 HIS A N 1
ATOM 6966 C CA . HIS A 1 855 ? 59.081 3.104 -39.125 1.00 74.88 855 HIS A CA 1
ATOM 6967 C C . HIS A 1 855 ? 60.524 2.578 -39.253 1.00 74.88 855 HIS A C 1
ATOM 6969 O O . HIS A 1 855 ? 61.432 3.347 -39.591 1.00 74.88 855 HIS A O 1
ATOM 6975 N N . SER A 1 856 ? 60.734 1.284 -38.992 1.00 69.00 856 SER A N 1
ATOM 6976 C CA . SER A 1 856 ? 62.028 0.584 -39.061 1.00 69.00 856 SER A CA 1
ATOM 6977 C C . SER A 1 856 ? 62.700 0.667 -40.428 1.00 69.00 856 SER A C 1
ATOM 6979 O O . SER A 1 856 ? 63.923 0.769 -40.501 1.00 69.00 856 SER A O 1
ATOM 6981 N N . ASP A 1 857 ? 61.905 0.759 -41.495 1.00 71.75 857 ASP A N 1
ATOM 6982 C CA . ASP A 1 857 ? 62.354 0.999 -42.876 1.00 71.75 857 ASP A CA 1
ATOM 6983 C C . ASP A 1 857 ? 62.799 2.455 -43.154 1.00 71.75 857 ASP A C 1
ATOM 6985 O O . ASP A 1 857 ? 63.204 2.785 -44.268 1.00 71.75 857 ASP A O 1
ATOM 6989 N N . GLY A 1 858 ? 62.729 3.348 -42.159 1.00 62.53 858 GLY A N 1
ATOM 6990 C CA . GLY A 1 858 ? 63.144 4.750 -42.252 1.00 62.53 858 GLY A CA 1
ATOM 6991 C C . GLY A 1 858 ? 62.044 5.730 -42.681 1.00 62.53 858 GLY A C 1
ATOM 6992 O O . GLY A 1 858 ? 62.293 6.946 -42.712 1.00 62.53 858 GLY A O 1
ATOM 6993 N N . ARG A 1 859 ? 60.823 5.251 -42.965 1.00 77.50 859 ARG A N 1
ATOM 6994 C CA . ARG A 1 859 ? 59.676 6.085 -43.360 1.00 77.50 859 ARG A CA 1
ATOM 6995 C C . ARG A 1 859 ? 59.211 6.980 -42.211 1.00 77.50 859 ARG A C 1
ATOM 6997 O O . ARG A 1 859 ? 58.964 6.516 -41.102 1.00 77.50 859 ARG A O 1
ATOM 7004 N N . VAL A 1 860 ? 59.057 8.280 -42.472 1.00 76.38 860 VAL A N 1
ATOM 7005 C CA . VAL A 1 860 ? 58.561 9.254 -41.483 1.00 76.38 860 VAL A CA 1
ATOM 7006 C C . VAL A 1 860 ? 57.037 9.301 -41.520 1.00 76.38 860 VAL A C 1
ATOM 7008 O O . VAL A 1 860 ? 56.458 9.672 -42.536 1.00 76.38 860 VAL A O 1
ATOM 7011 N N . ILE A 1 861 ? 56.394 8.965 -40.399 1.00 73.38 861 ILE A N 1
ATOM 7012 C CA . ILE A 1 861 ? 54.938 9.062 -40.236 1.00 73.38 861 ILE A CA 1
ATOM 7013 C C . ILE A 1 861 ? 54.551 10.514 -39.939 1.00 73.38 861 ILE A C 1
ATOM 7015 O O . ILE A 1 861 ? 53.668 11.073 -40.589 1.00 73.38 861 ILE A O 1
ATOM 7019 N N . LYS A 1 862 ? 55.190 11.129 -38.930 1.00 72.50 862 LYS A N 1
ATOM 7020 C CA . LYS A 1 862 ? 54.928 12.522 -38.529 1.00 72.50 862 LYS A CA 1
ATOM 7021 C C . LYS A 1 862 ? 56.009 13.080 -37.605 1.00 72.50 862 LYS A C 1
ATOM 7023 O O . LYS A 1 862 ? 56.514 12.337 -36.767 1.00 72.50 862 LYS A O 1
ATOM 7028 N N . CYS A 1 863 ? 56.303 14.375 -37.719 1.00 74.81 863 CYS A N 1
ATOM 7029 C CA . CYS A 1 863 ? 57.251 15.099 -36.868 1.00 74.81 863 CYS A CA 1
ATOM 7030 C C . CYS A 1 863 ? 56.550 16.090 -35.933 1.00 74.81 863 CYS A C 1
ATOM 7032 O O . CYS A 1 863 ? 55.465 16.592 -36.238 1.00 74.81 863 CYS A O 1
ATOM 7034 N N . PHE A 1 864 ? 57.170 16.323 -34.779 1.00 78.06 864 PHE A N 1
ATOM 7035 C CA . PHE A 1 864 ? 56.677 17.156 -33.691 1.00 78.06 864 PHE A CA 1
ATOM 7036 C C . PHE A 1 864 ? 57.808 18.029 -33.135 1.00 78.06 864 PHE A C 1
ATOM 7038 O O . PHE A 1 864 ? 58.950 17.569 -33.071 1.00 78.06 864 PHE A O 1
ATOM 7045 N N . PRO A 1 865 ? 57.516 19.251 -32.662 1.00 72.19 865 PRO A N 1
ATOM 7046 C CA . PRO A 1 865 ? 58.527 20.126 -32.069 1.00 72.19 865 PRO A CA 1
ATOM 7047 C C . PRO A 1 865 ? 59.177 19.529 -30.814 1.00 72.19 865 PRO A C 1
ATOM 7049 O O . PRO A 1 865 ? 60.353 19.764 -30.541 1.00 72.19 865 PRO A O 1
ATOM 7052 N N . THR A 1 866 ? 58.428 18.737 -30.038 1.00 74.50 866 THR A N 1
ATOM 7053 C CA . THR A 1 866 ? 58.901 18.168 -28.770 1.00 74.50 866 THR A CA 1
ATOM 7054 C C . THR A 1 866 ? 58.858 16.639 -28.756 1.00 74.50 866 THR A C 1
ATOM 7056 O O . THR A 1 866 ? 57.977 16.007 -29.345 1.00 74.50 866 THR A O 1
ATOM 7059 N N . LYS A 1 867 ? 59.800 16.025 -28.024 1.00 71.75 867 LYS A N 1
ATOM 7060 C CA . LYS A 1 867 ? 59.862 14.563 -27.843 1.00 71.75 867 LYS A CA 1
ATOM 7061 C C . LYS A 1 867 ? 58.588 14.016 -27.211 1.00 71.75 867 LYS A C 1
ATOM 7063 O O . LYS A 1 867 ? 58.106 12.956 -27.582 1.00 71.75 867 LYS A O 1
ATOM 7068 N N . GLU A 1 868 ? 58.030 14.768 -26.271 1.00 69.81 868 GLU A N 1
ATOM 7069 C CA . GLU A 1 868 ? 56.877 14.358 -25.481 1.00 69.81 868 GLU A CA 1
ATOM 7070 C C . GLU A 1 868 ? 55.594 14.251 -26.324 1.00 69.81 868 GLU A C 1
ATOM 7072 O O . GLU A 1 868 ? 54.753 13.383 -26.084 1.00 69.81 868 GLU A O 1
ATOM 7077 N N . GLU A 1 869 ? 55.452 15.097 -27.348 1.00 64.31 869 GLU A N 1
ATOM 7078 C CA . GLU A 1 869 ? 54.361 15.026 -28.325 1.00 64.31 869 GLU A CA 1
ATOM 7079 C C . GLU A 1 869 ? 54.530 13.839 -29.279 1.00 64.31 869 GLU A C 1
ATOM 7081 O O . GLU A 1 869 ? 53.561 13.114 -29.529 1.00 64.31 869 GLU A O 1
ATOM 7086 N N . ALA A 1 870 ? 55.759 13.586 -29.738 1.00 72.88 870 ALA A N 1
ATOM 7087 C CA . ALA A 1 870 ? 56.079 12.420 -30.557 1.00 72.88 870 ALA A CA 1
ATOM 7088 C C . ALA A 1 870 ? 55.861 11.101 -29.791 1.00 72.88 870 ALA A C 1
ATOM 7090 O O . ALA A 1 870 ? 55.248 10.175 -30.321 1.00 72.88 870 ALA A O 1
ATOM 7091 N N . ASP A 1 871 ? 56.255 11.036 -28.517 1.00 69.25 871 ASP A N 1
ATOM 7092 C CA . ASP A 1 871 ? 56.048 9.874 -27.645 1.00 69.25 871 ASP A CA 1
ATOM 7093 C C . ASP A 1 871 ? 54.561 9.636 -27.338 1.00 69.25 871 ASP A C 1
ATOM 7095 O O . ASP A 1 871 ? 54.109 8.488 -27.282 1.00 69.25 871 ASP A O 1
ATOM 7099 N N . LYS A 1 872 ? 53.762 10.701 -27.175 1.00 63.50 872 LYS A N 1
ATOM 7100 C CA . LYS A 1 872 ? 52.299 10.591 -27.031 1.00 63.50 872 LYS A CA 1
ATOM 7101 C C . LYS A 1 872 ? 51.643 10.067 -28.307 1.00 63.50 872 LYS A C 1
ATOM 7103 O O . LYS A 1 872 ? 50.764 9.212 -28.209 1.00 63.50 872 LYS A O 1
ATOM 7108 N N . MET A 1 873 ? 52.072 10.540 -29.480 1.00 65.38 873 MET A N 1
ATOM 7109 C CA . MET A 1 873 ? 51.606 10.046 -30.781 1.00 65.38 873 MET A CA 1
ATOM 7110 C C . MET A 1 873 ? 51.962 8.563 -30.957 1.00 65.38 873 MET A C 1
ATOM 7112 O O . MET A 1 873 ? 51.089 7.755 -31.265 1.00 65.38 873 MET A O 1
ATOM 7116 N N . HIS A 1 874 ? 53.212 8.191 -30.682 1.00 72.56 874 HIS A N 1
ATOM 7117 C CA . HIS A 1 874 ? 53.696 6.816 -30.764 1.00 72.56 874 HIS A CA 1
ATOM 7118 C C . HIS A 1 874 ? 52.913 5.871 -29.834 1.00 72.56 874 HIS A C 1
ATOM 7120 O O . HIS A 1 874 ? 52.360 4.868 -30.287 1.00 72.56 874 HIS A O 1
ATOM 7126 N N . LYS A 1 875 ? 52.747 6.237 -28.554 1.00 60.56 875 LYS A N 1
ATOM 7127 C CA . LYS A 1 875 ? 51.932 5.465 -27.598 1.00 60.56 875 LYS A CA 1
ATOM 7128 C C . LYS A 1 875 ? 50.464 5.371 -28.017 1.00 60.56 875 LYS A C 1
ATOM 7130 O O . LYS A 1 875 ? 49.856 4.321 -27.837 1.00 60.56 875 LYS A O 1
ATOM 7135 N N . ALA A 1 876 ? 49.880 6.433 -28.573 1.00 55.34 876 ALA A N 1
ATOM 7136 C CA . ALA A 1 876 ? 48.492 6.420 -29.036 1.00 55.34 876 ALA A CA 1
ATOM 7137 C C . ALA A 1 876 ? 48.284 5.475 -30.234 1.00 55.34 876 ALA A C 1
ATOM 7139 O O . ALA A 1 876 ? 47.277 4.765 -30.272 1.00 55.34 876 ALA A O 1
ATOM 7140 N N . ILE A 1 877 ? 49.245 5.414 -31.164 1.00 63.38 877 ILE A N 1
ATOM 7141 C CA . ILE A 1 877 ? 49.227 4.476 -32.295 1.00 63.38 877 ILE A CA 1
ATOM 7142 C C . ILE A 1 877 ? 49.309 3.027 -31.784 1.00 63.38 877 ILE A C 1
ATOM 7144 O O . ILE A 1 877 ? 48.470 2.206 -32.160 1.00 63.38 877 ILE A O 1
ATOM 7148 N N . ILE A 1 878 ? 50.208 2.733 -30.836 1.00 56.91 878 ILE A N 1
ATOM 7149 C CA . ILE A 1 878 ? 50.323 1.404 -30.203 1.00 56.91 878 ILE A CA 1
ATOM 7150 C C . ILE A 1 878 ? 49.044 1.023 -29.433 1.00 56.91 878 ILE A C 1
ATOM 7152 O O . ILE A 1 878 ? 48.559 -0.101 -29.540 1.00 56.91 878 ILE A O 1
ATOM 7156 N N . ILE A 1 879 ? 48.430 1.947 -28.689 1.00 46.78 879 ILE A N 1
ATOM 7157 C CA . ILE A 1 879 ? 47.176 1.682 -27.957 1.00 46.78 879 ILE A CA 1
ATOM 7158 C C . ILE A 1 879 ? 46.002 1.419 -28.921 1.00 46.78 879 ILE A C 1
ATOM 7160 O O . ILE A 1 879 ? 45.100 0.640 -28.598 1.00 46.78 879 ILE A O 1
ATOM 7164 N N . SER A 1 880 ? 46.010 2.012 -30.121 1.00 49.69 880 SER A N 1
ATOM 7165 C CA . SER A 1 880 ? 45.008 1.719 -31.156 1.00 49.69 880 SER A CA 1
ATOM 7166 C C . SER A 1 880 ? 45.074 0.262 -31.647 1.00 49.69 880 SER A C 1
ATOM 7168 O O . SER A 1 880 ? 44.026 -0.335 -31.896 1.00 49.69 880 SER A O 1
ATOM 7170 N N . LYS A 1 881 ? 46.271 -0.349 -31.670 1.00 46.91 881 LYS A N 1
ATOM 7171 C CA . LYS A 1 881 ? 46.490 -1.778 -31.968 1.00 46.91 881 LYS A CA 1
ATOM 7172 C C . LYS A 1 881 ? 45.798 -2.680 -30.945 1.00 46.91 881 LYS A C 1
ATOM 7174 O O . LYS A 1 881 ? 45.059 -3.586 -31.317 1.00 46.91 881 LYS A O 1
ATOM 7179 N N . ILE A 1 882 ? 45.940 -2.361 -29.655 1.00 41.19 882 ILE A N 1
ATOM 7180 C CA . ILE A 1 882 ? 45.294 -3.102 -28.554 1.00 41.19 882 ILE A CA 1
ATOM 7181 C C . ILE A 1 882 ? 43.763 -3.070 -28.694 1.00 41.19 882 ILE A C 1
ATOM 7183 O O . ILE A 1 882 ? 43.090 -4.047 -28.384 1.00 41.19 882 ILE A O 1
ATOM 7187 N N . ARG A 1 883 ? 43.198 -1.969 -29.211 1.00 39.00 883 ARG A N 1
ATOM 7188 C CA . ARG A 1 883 ? 41.755 -1.860 -29.482 1.00 39.00 883 ARG A CA 1
ATOM 7189 C C . ARG A 1 883 ? 41.314 -2.537 -30.787 1.00 39.00 883 ARG A C 1
ATOM 7191 O O . ARG A 1 883 ? 40.176 -2.999 -30.845 1.00 39.00 883 ARG A O 1
ATOM 7198 N N . ARG A 1 884 ? 42.166 -2.626 -31.817 1.00 42.66 884 ARG A N 1
ATOM 7199 C CA . ARG A 1 884 ? 41.861 -3.358 -33.069 1.00 42.66 884 ARG A CA 1
ATOM 7200 C C . ARG A 1 884 ? 41.839 -4.879 -32.890 1.00 42.66 884 ARG A C 1
ATOM 7202 O O . ARG A 1 884 ? 41.059 -5.526 -33.579 1.00 42.66 884 ARG A O 1
ATOM 7209 N N . GLY A 1 885 ? 42.526 -5.417 -31.878 1.00 34.97 885 GLY A N 1
ATOM 7210 C CA . GLY A 1 885 ? 42.377 -6.810 -31.417 1.00 34.97 885 GLY A CA 1
ATOM 7211 C C . GLY A 1 885 ? 40.974 -7.188 -30.900 1.00 34.97 885 GLY A C 1
ATOM 7212 O O . GLY A 1 885 ? 40.767 -8.300 -30.426 1.00 34.97 885 GLY A O 1
ATOM 7213 N N . THR A 1 886 ? 39.998 -6.274 -30.996 1.00 36.31 886 THR A N 1
ATOM 7214 C CA . THR A 1 886 ? 38.575 -6.483 -30.680 1.00 36.31 886 THR A CA 1
ATOM 7215 C C . THR A 1 886 ? 37.683 -6.534 -31.935 1.00 36.31 886 THR A C 1
ATOM 7217 O O . THR A 1 886 ? 36.489 -6.251 -31.863 1.00 36.31 886 THR A O 1
ATOM 7220 N N . LEU A 1 887 ? 38.235 -6.875 -33.103 1.00 41.41 887 LEU A N 1
ATOM 7221 C CA . LEU A 1 887 ? 37.468 -7.321 -34.274 1.00 41.41 887 LEU A CA 1
ATOM 7222 C C . LEU A 1 887 ? 37.422 -8.853 -34.246 1.00 41.41 887 LEU A C 1
ATOM 7224 O O . LEU A 1 887 ? 38.449 -9.494 -34.055 1.00 41.41 887 LEU A O 1
ATOM 7228 N N . SER A 1 888 ? 36.242 -9.465 -34.380 1.00 46.22 888 SER A N 1
ATOM 7229 C CA . SER A 1 888 ? 36.146 -10.929 -34.341 1.00 46.22 888 SER A CA 1
ATOM 7230 C C . SER A 1 888 ? 36.668 -11.523 -35.652 1.00 46.22 888 SER A C 1
ATOM 7232 O O . SER A 1 888 ? 35.912 -11.650 -36.621 1.00 46.22 888 SER A O 1
ATOM 7234 N N . GLU A 1 889 ? 37.949 -11.860 -35.687 1.00 60.28 889 GLU A N 1
ATOM 7235 C CA . GLU A 1 889 ? 38.544 -12.635 -36.769 1.00 60.28 889 GLU A CA 1
ATOM 7236 C C . GLU A 1 889 ? 38.008 -14.077 -36.718 1.00 60.28 889 GLU A C 1
ATOM 7238 O O . GLU A 1 889 ? 37.933 -14.702 -35.658 1.00 60.28 889 GLU A O 1
ATOM 7243 N N . THR A 1 890 ? 37.571 -14.603 -37.861 1.00 72.94 890 THR A N 1
ATOM 7244 C CA . THR A 1 890 ? 37.147 -16.005 -38.018 1.00 72.94 890 THR A CA 1
ATOM 7245 C C . THR A 1 890 ? 37.677 -16.552 -39.342 1.00 72.94 890 THR A C 1
ATOM 7247 O O . THR A 1 890 ? 38.141 -15.792 -40.191 1.00 72.94 890 THR A O 1
ATOM 7250 N N . LYS A 1 891 ? 37.645 -17.871 -39.540 1.00 82.38 891 LYS A N 1
ATOM 7251 C CA . LYS A 1 891 ? 38.045 -18.495 -40.808 1.00 82.38 891 LYS A CA 1
ATOM 7252 C C . LYS A 1 891 ? 36.848 -18.594 -41.749 1.00 82.38 891 LYS A C 1
ATOM 7254 O O . LYS A 1 891 ? 35.706 -18.669 -41.305 1.00 82.38 891 LYS A O 1
ATOM 7259 N N . PHE A 1 892 ? 37.093 -18.610 -43.052 1.00 89.25 892 PHE A N 1
ATOM 7260 C CA . PHE A 1 892 ? 36.066 -18.885 -44.053 1.00 89.25 892 PHE A CA 1
ATOM 7261 C C . PHE A 1 892 ? 36.512 -19.968 -45.032 1.00 89.25 892 PHE A C 1
ATOM 7263 O O . PHE A 1 892 ? 37.707 -20.153 -45.271 1.00 89.25 892 PHE A O 1
ATOM 7270 N N . ALA A 1 893 ? 35.531 -20.631 -45.640 1.00 87.50 893 ALA A N 1
ATOM 7271 C CA . ALA A 1 893 ? 35.721 -21.502 -46.791 1.00 87.50 893 ALA A CA 1
ATOM 7272 C C . ALA A 1 893 ? 34.690 -21.164 -47.874 1.00 87.50 893 ALA A C 1
ATOM 7274 O O . ALA A 1 893 ? 33.485 -21.108 -47.610 1.00 87.50 893 ALA A O 1
ATOM 7275 N N . LEU A 1 894 ? 35.169 -20.952 -49.099 1.00 91.31 894 LEU A N 1
ATOM 7276 C CA . LEU A 1 894 ? 34.352 -20.887 -50.303 1.00 91.31 894 LEU A CA 1
ATOM 7277 C C . LEU A 1 894 ? 34.329 -22.275 -50.948 1.00 91.31 894 LEU A C 1
ATOM 7279 O O . LEU A 1 894 ? 35.354 -22.757 -51.428 1.00 91.31 894 LEU A O 1
ATOM 7283 N N . LYS A 1 895 ? 33.155 -22.899 -50.993 1.00 88.56 895 LYS A N 1
ATOM 7284 C CA . LYS A 1 895 ? 32.949 -24.238 -51.548 1.00 88.56 895 LYS A CA 1
ATOM 7285 C C . LYS A 1 895 ? 32.175 -24.194 -52.857 1.00 88.56 895 LYS A C 1
ATOM 7287 O O . LYS A 1 895 ? 31.316 -23.333 -53.046 1.00 88.56 895 LYS A O 1
ATOM 7292 N N . ARG A 1 896 ? 32.425 -25.165 -53.730 1.00 88.69 896 ARG A N 1
ATOM 7293 C CA . ARG A 1 896 ? 31.591 -25.489 -54.892 1.00 88.69 896 ARG A CA 1
ATOM 7294 C C . ARG A 1 896 ? 30.884 -26.802 -54.625 1.00 88.69 896 ARG A C 1
ATOM 7296 O O . ARG A 1 896 ? 31.522 -27.763 -54.214 1.00 88.69 896 ARG A O 1
ATOM 7303 N N . LYS A 1 897 ? 29.583 -26.854 -54.890 1.00 84.94 897 LYS A N 1
ATOM 7304 C CA . LYS A 1 897 ? 28.792 -28.076 -54.773 1.00 84.94 897 LYS A CA 1
ATOM 7305 C C . LYS A 1 897 ? 28.087 -28.379 -56.082 1.00 84.94 897 LYS A C 1
ATOM 7307 O O . LYS A 1 897 ? 27.411 -27.500 -56.614 1.00 84.94 897 LYS A O 1
ATOM 7312 N N . TRP A 1 898 ? 28.241 -29.598 -56.595 1.00 82.50 898 TRP A N 1
ATOM 7313 C CA . TRP A 1 898 ? 27.720 -29.978 -57.910 1.00 82.50 898 TRP A CA 1
ATOM 7314 C C . TRP A 1 898 ? 27.291 -31.450 -57.992 1.00 82.50 898 TRP A C 1
ATOM 7316 O O . TRP A 1 898 ? 27.780 -32.304 -57.253 1.00 82.50 898 TRP A O 1
ATOM 7326 N N . TRP A 1 899 ? 26.358 -31.746 -58.905 1.00 77.50 899 TRP A N 1
ATOM 7327 C CA . TRP A 1 899 ? 25.873 -33.100 -59.200 1.00 77.50 899 TRP A CA 1
ATOM 7328 C C . TRP A 1 899 ? 25.846 -33.341 -60.711 1.00 77.50 899 TRP A C 1
ATOM 7330 O O . TRP A 1 899 ? 25.443 -32.459 -61.473 1.00 77.50 899 TRP A O 1
ATOM 7340 N N . LYS A 1 900 ? 26.197 -34.554 -61.152 1.00 65.62 900 LYS A N 1
ATOM 7341 C CA . LYS A 1 900 ? 26.153 -34.943 -62.570 1.00 65.62 900 LYS A CA 1
ATOM 7342 C C . LYS A 1 900 ? 25.392 -36.261 -62.742 1.00 65.62 900 LYS A C 1
ATOM 7344 O O . LYS A 1 900 ? 25.803 -37.286 -62.213 1.00 65.62 900 LYS A O 1
ATOM 7349 N N . GLY A 1 901 ? 24.264 -36.217 -63.452 1.00 59.81 901 GLY A N 1
ATOM 7350 C CA . GLY A 1 901 ? 23.506 -37.405 -63.865 1.00 59.81 901 GLY A CA 1
ATOM 7351 C C . GLY A 1 901 ? 23.897 -37.902 -65.260 1.00 59.81 901 GLY A C 1
ATOM 7352 O O . GLY A 1 901 ? 24.666 -37.247 -65.964 1.00 59.81 901 GLY A O 1
ATOM 7353 N N . GLN A 1 902 ? 23.361 -39.060 -65.659 1.00 50.34 902 GLN A N 1
ATOM 7354 C CA . GLN A 1 902 ? 23.551 -39.622 -67.001 1.00 50.34 902 GLN A CA 1
ATOM 7355 C C . GLN A 1 902 ? 22.936 -38.686 -68.056 1.00 50.34 902 GLN A C 1
ATOM 7357 O O . GLN A 1 902 ? 21.811 -38.214 -67.892 1.00 50.34 902 GLN A O 1
ATOM 7362 N N . PHE A 1 903 ? 23.704 -38.377 -69.105 1.00 51.62 903 PHE A N 1
ATOM 7363 C CA . PHE A 1 903 ? 23.356 -37.382 -70.122 1.00 51.62 903 PHE A CA 1
ATOM 7364 C C . PHE A 1 903 ? 22.058 -37.759 -70.851 1.00 51.62 903 PHE A C 1
ATOM 7366 O O . PHE A 1 903 ? 22.041 -38.690 -71.652 1.00 51.62 903 PHE A O 1
ATOM 7373 N N . VAL A 1 904 ? 20.986 -36.998 -70.614 1.00 42.78 904 VAL A N 1
ATOM 7374 C CA . VAL A 1 904 ? 19.801 -36.968 -71.481 1.00 42.78 904 VAL A CA 1
ATOM 7375 C C . VAL A 1 904 ? 19.607 -35.523 -71.938 1.00 42.78 904 VAL A C 1
ATOM 7377 O O . VAL A 1 904 ? 19.744 -34.576 -71.161 1.00 42.78 904 VAL A O 1
ATOM 7380 N N . ILE A 1 905 ? 19.407 -35.379 -73.243 1.00 41.91 905 ILE A N 1
ATOM 7381 C CA . ILE A 1 905 ? 19.506 -34.168 -74.062 1.00 41.91 905 ILE A CA 1
ATOM 7382 C C . ILE A 1 905 ? 18.776 -32.991 -73.380 1.00 41.91 905 ILE A C 1
ATOM 7384 O O . ILE A 1 905 ? 17.552 -33.006 -73.291 1.00 41.91 905 ILE A O 1
ATOM 7388 N N . ARG A 1 906 ? 19.559 -31.995 -72.908 1.00 43.56 906 ARG A N 1
ATOM 7389 C CA . ARG A 1 906 ? 19.247 -30.778 -72.094 1.00 43.56 906 ARG A CA 1
ATOM 7390 C C . ARG A 1 906 ? 19.775 -30.752 -70.639 1.00 43.56 906 ARG A C 1
ATOM 7392 O O . ARG A 1 906 ? 19.542 -29.772 -69.937 1.00 43.56 906 ARG A O 1
ATOM 7399 N N . GLY A 1 907 ? 20.523 -31.757 -70.176 1.00 42.12 907 GLY A N 1
ATOM 7400 C CA . GLY A 1 907 ? 21.073 -31.792 -68.808 1.00 42.12 907 GLY A CA 1
ATOM 7401 C C . GLY A 1 907 ? 22.323 -30.927 -68.571 1.00 42.12 907 GLY A C 1
ATOM 7402 O O . GLY A 1 907 ? 23.439 -31.420 -68.715 1.00 42.12 907 GLY A O 1
ATOM 7403 N N . MET A 1 908 ? 22.163 -29.666 -68.148 1.00 49.75 908 MET A N 1
ATOM 7404 C CA . MET A 1 908 ? 23.273 -28.904 -67.549 1.00 49.75 908 MET A CA 1
ATOM 7405 C C . MET A 1 908 ? 23.564 -29.405 -66.120 1.00 49.75 908 MET A C 1
ATOM 7407 O O . MET A 1 908 ? 22.615 -29.682 -65.380 1.00 49.75 908 MET A O 1
ATOM 7411 N N . PRO A 1 909 ? 24.841 -29.518 -65.700 1.00 56.72 909 PRO A N 1
ATOM 7412 C CA . PRO A 1 909 ? 25.176 -29.814 -64.311 1.00 56.72 909 PRO A CA 1
ATOM 7413 C C . PRO A 1 909 ? 24.623 -28.710 -63.403 1.00 56.72 909 PRO A C 1
ATOM 7415 O O . PRO A 1 909 ? 24.830 -27.523 -63.650 1.00 56.72 909 PRO A O 1
ATOM 7418 N N . VAL A 1 910 ? 23.899 -29.104 -62.355 1.00 65.94 910 VAL A N 1
ATOM 7419 C CA . VAL A 1 910 ? 23.408 -28.162 -61.345 1.00 65.94 910 VAL A CA 1
ATOM 7420 C C . VAL A 1 910 ? 24.549 -27.930 -60.366 1.00 65.94 910 VAL A C 1
ATOM 7422 O O . VAL A 1 910 ? 24.971 -28.863 -59.683 1.00 65.94 910 VAL A O 1
ATOM 7425 N N . GLU A 1 911 ? 25.055 -26.702 -60.311 1.00 79.81 911 GLU A N 1
ATOM 7426 C CA . GLU A 1 911 ? 26.091 -26.294 -59.367 1.00 79.81 911 GLU A CA 1
ATOM 7427 C C . GLU A 1 911 ? 25.706 -25.023 -58.615 1.00 79.81 911 GLU A C 1
ATOM 7429 O O . GLU A 1 911 ? 24.949 -24.184 -59.107 1.00 79.81 911 GLU A O 1
ATOM 7434 N N . HIS A 1 912 ? 26.235 -24.879 -57.405 1.00 83.44 912 HIS A N 1
ATOM 7435 C CA . HIS A 1 912 ? 26.146 -23.645 -56.635 1.00 83.44 912 HIS A CA 1
ATOM 7436 C C . HIS A 1 912 ? 27.374 -23.483 -55.742 1.00 83.44 912 HIS A C 1
ATOM 7438 O O . HIS A 1 912 ? 28.105 -24.442 -55.481 1.00 83.44 912 HIS A O 1
ATOM 7444 N N . PHE A 1 913 ? 27.584 -22.268 -55.245 1.00 89.19 913 PHE A N 1
ATOM 7445 C CA . PHE A 1 913 ? 28.733 -21.937 -54.406 1.00 89.19 913 PHE A CA 1
ATOM 7446 C C . PHE A 1 913 ? 28.273 -21.648 -52.978 1.00 89.19 913 PHE A C 1
ATOM 7448 O O . PHE A 1 913 ? 27.154 -21.189 -52.765 1.00 89.19 913 PHE A O 1
ATOM 7455 N N . GLU A 1 914 ? 29.098 -21.938 -51.982 1.00 90.25 914 GLU A N 1
ATOM 7456 C CA . GLU A 1 914 ? 28.777 -21.702 -50.572 1.00 90.25 914 GLU A CA 1
ATOM 7457 C C . GLU A 1 914 ? 29.923 -20.940 -49.913 1.00 90.25 914 GLU A C 1
ATOM 7459 O O . GLU A 1 914 ? 31.054 -21.411 -49.929 1.00 90.25 914 GLU A O 1
ATOM 7464 N N . VAL A 1 915 ? 29.645 -19.781 -49.315 1.00 89.69 915 VAL A N 1
ATOM 7465 C CA . VAL A 1 915 ? 30.601 -19.083 -48.443 1.00 89.69 915 VAL A CA 1
ATOM 7466 C C . VAL A 1 915 ? 30.218 -19.391 -47.007 1.00 89.69 915 VAL A C 1
ATOM 7468 O O . VAL A 1 915 ? 29.169 -18.939 -46.540 1.00 89.69 915 VAL A O 1
ATOM 7471 N N . ARG A 1 916 ? 31.046 -20.185 -46.326 1.00 87.12 916 ARG A N 1
ATOM 7472 C CA . ARG A 1 916 ? 30.853 -20.578 -44.926 1.00 87.12 916 ARG A CA 1
ATOM 7473 C C . ARG A 1 916 ? 31.881 -19.907 -44.025 1.00 87.12 916 ARG A C 1
ATOM 7475 O O . ARG A 1 916 ? 33.038 -19.770 -44.413 1.00 87.12 916 ARG A O 1
ATOM 7482 N N . PHE A 1 917 ? 31.452 -19.539 -42.822 1.00 86.00 917 PHE A N 1
ATOM 7483 C CA . PHE A 1 917 ? 32.304 -18.995 -41.767 1.00 86.00 917 PHE A CA 1
ATOM 7484 C C . PHE A 1 917 ? 32.478 -20.032 -40.655 1.00 86.00 917 PHE A C 1
ATOM 7486 O O . PHE A 1 917 ? 31.520 -20.712 -40.290 1.00 86.00 917 PHE A O 1
ATOM 7493 N N . ASP A 1 918 ? 33.684 -20.140 -40.109 1.00 77.50 918 ASP A N 1
ATOM 7494 C CA . ASP A 1 918 ? 34.043 -21.004 -38.981 1.00 77.50 918 ASP A CA 1
ATOM 7495 C C . ASP A 1 918 ? 33.643 -20.350 -37.655 1.00 77.50 918 ASP A C 1
ATOM 7497 O O . ASP A 1 918 ? 34.457 -19.964 -36.812 1.00 77.50 918 ASP A O 1
ATOM 7501 N N . SER A 1 919 ? 32.340 -20.106 -37.528 1.00 68.12 919 SER A N 1
ATOM 7502 C CA . SER A 1 919 ? 31.746 -19.452 -36.375 1.00 68.12 919 SER A CA 1
ATOM 7503 C C . SER A 1 919 ? 30.267 -19.796 -36.263 1.00 68.12 919 SER A C 1
ATOM 7505 O O . SER A 1 919 ? 29.511 -19.625 -37.213 1.00 68.12 919 SER A O 1
ATOM 7507 N N . GLU A 1 920 ? 29.822 -20.186 -35.068 1.00 62.94 920 GLU A N 1
ATOM 7508 C CA . GLU A 1 920 ? 28.390 -20.338 -34.759 1.00 62.94 920 GLU A CA 1
ATOM 7509 C C . GLU A 1 920 ? 27.658 -18.983 -34.729 1.00 62.94 920 GLU A C 1
ATOM 7511 O O . GLU A 1 920 ? 26.432 -18.927 -34.804 1.00 62.94 920 GLU A O 1
ATOM 7516 N N . LYS A 1 921 ? 28.417 -17.881 -34.644 1.00 69.12 921 LYS A N 1
ATOM 7517 C CA . LYS A 1 921 ? 27.898 -16.511 -34.628 1.00 69.12 921 LYS A CA 1
ATOM 7518 C C . LYS A 1 921 ? 27.445 -16.044 -36.011 1.00 69.12 921 LYS A C 1
ATOM 7520 O O . LYS A 1 921 ? 26.489 -15.277 -36.096 1.00 69.12 921 LYS A O 1
ATOM 7525 N N . TYR A 1 922 ? 28.133 -16.468 -37.073 1.00 77.62 922 TYR A N 1
ATOM 7526 C CA . TYR A 1 922 ? 27.934 -15.921 -38.413 1.00 77.62 922 TYR A CA 1
ATOM 7527 C C . TYR A 1 922 ? 27.225 -16.920 -39.345 1.00 77.62 922 TYR A C 1
ATOM 7529 O O . TYR A 1 922 ? 27.580 -18.096 -39.393 1.00 77.62 922 TYR A O 1
ATOM 7537 N N . PRO A 1 923 ? 26.215 -16.471 -40.106 1.00 76.50 923 PRO A N 1
ATOM 7538 C CA . PRO A 1 923 ? 25.455 -17.308 -41.032 1.00 76.50 923 PRO A CA 1
ATOM 7539 C C . PRO A 1 923 ? 26.249 -17.566 -42.314 1.00 76.50 923 PRO A C 1
ATOM 7541 O O . PRO A 1 923 ? 27.055 -16.735 -42.719 1.00 76.50 923 PRO A O 1
ATOM 7544 N N . TRP A 1 924 ? 25.977 -18.667 -43.012 1.00 86.62 924 TRP A N 1
ATOM 7545 C CA . TRP A 1 924 ? 26.608 -18.942 -44.306 1.00 86.62 924 TRP A CA 1
ATOM 7546 C C . TRP A 1 924 ? 25.681 -18.607 -45.481 1.00 86.62 924 TRP A C 1
ATOM 7548 O O . TRP A 1 924 ? 24.457 -18.536 -45.332 1.00 86.62 924 TRP A O 1
ATOM 7558 N N . PHE A 1 925 ? 26.262 -18.390 -46.663 1.00 88.69 925 PHE A N 1
ATOM 7559 C CA . PHE A 1 925 ? 25.532 -17.949 -47.854 1.00 88.69 925 PHE A CA 1
ATOM 7560 C C . PHE A 1 925 ? 25.684 -18.934 -49.011 1.00 88.69 925 PHE A C 1
ATOM 7562 O O . PHE A 1 925 ? 26.798 -19.254 -49.421 1.00 88.69 925 PHE A O 1
ATOM 7569 N N . LYS A 1 926 ? 24.554 -19.363 -49.584 1.00 89.12 926 LYS A N 1
ATOM 7570 C CA . LYS A 1 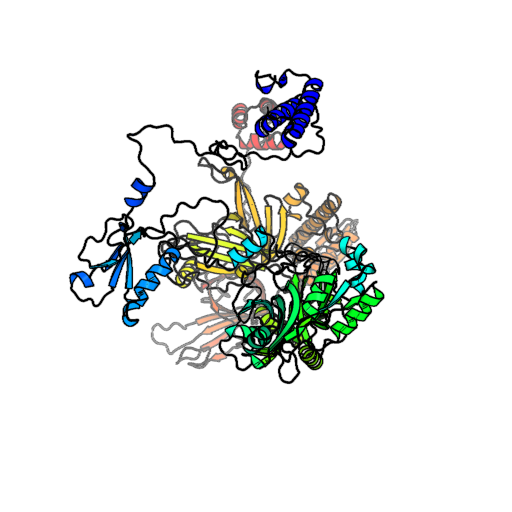926 ? 24.499 -20.125 -50.838 1.00 89.12 926 LYS A CA 1
ATOM 7571 C C . LYS A 1 926 ? 24.410 -19.166 -52.023 1.00 89.12 926 LYS A C 1
ATOM 7573 O O . LYS A 1 926 ? 23.381 -18.521 -52.189 1.00 89.12 926 LYS A O 1
ATOM 7578 N N . LEU A 1 927 ? 25.443 -19.090 -52.849 1.00 90.38 927 LEU A N 1
ATOM 7579 C CA . LEU A 1 927 ? 25.567 -18.184 -53.989 1.00 90.38 927 LEU A CA 1
ATOM 7580 C C . LEU A 1 927 ? 25.234 -18.885 -55.313 1.00 90.38 927 LEU A C 1
ATOM 7582 O O . LEU A 1 927 ? 25.598 -20.042 -55.533 1.00 90.38 927 LEU A O 1
ATOM 7586 N N . ASN A 1 928 ? 24.572 -18.165 -56.220 1.00 84.38 928 ASN A N 1
ATOM 7587 C CA . ASN A 1 928 ? 24.235 -18.658 -57.561 1.00 84.38 928 ASN A CA 1
ATOM 7588 C C . ASN A 1 928 ? 25.387 -18.558 -58.578 1.00 84.38 928 ASN A C 1
ATOM 7590 O O . ASN A 1 928 ? 25.305 -19.161 -59.643 1.00 84.38 928 ASN A O 1
ATOM 7594 N N . LYS A 1 929 ? 26.438 -17.787 -58.279 1.00 84.44 929 LYS A N 1
ATOM 7595 C CA . LYS A 1 929 ? 27.593 -17.548 -59.155 1.00 84.44 929 LYS A CA 1
ATOM 7596 C C . LYS A 1 929 ? 28.887 -17.604 -58.351 1.00 84.44 929 LYS A C 1
ATOM 7598 O O . LYS A 1 929 ? 28.875 -17.362 -57.145 1.00 84.44 929 LYS A O 1
ATOM 7603 N N . ASN A 1 930 ? 29.993 -17.901 -59.028 1.00 88.25 930 ASN A N 1
ATOM 7604 C CA . ASN A 1 930 ? 31.309 -17.987 -58.406 1.00 88.25 930 ASN A CA 1
ATOM 7605 C C . ASN A 1 930 ? 31.863 -16.578 -58.101 1.00 88.25 930 ASN A C 1
ATOM 7607 O O . ASN A 1 930 ? 32.175 -15.851 -59.051 1.00 88.25 930 ASN A O 1
ATOM 7611 N N . PRO A 1 931 ? 32.052 -16.192 -56.823 1.00 88.12 931 PRO A N 1
ATOM 7612 C CA . PRO A 1 931 ? 32.595 -14.879 -56.465 1.00 88.12 931 PRO A CA 1
ATOM 7613 C C . PRO A 1 931 ? 34.079 -14.708 -56.829 1.00 88.12 931 PRO A C 1
ATOM 7615 O O . PRO A 1 931 ? 34.611 -13.612 -56.718 1.00 88.12 931 PRO A O 1
ATOM 7618 N N . LEU A 1 932 ? 34.761 -15.770 -57.277 1.00 87.44 932 LEU A N 1
ATOM 761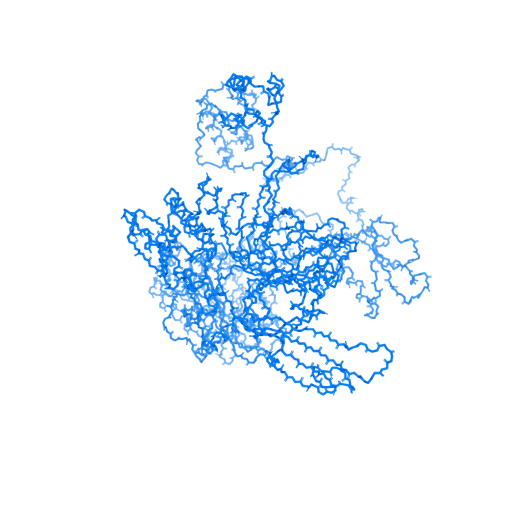9 C CA . LEU A 1 932 ? 36.121 -15.677 -57.817 1.00 87.44 932 LEU A CA 1
ATOM 7620 C C . LEU A 1 932 ? 36.165 -15.221 -59.283 1.00 87.44 932 LEU A C 1
ATOM 7622 O O . LEU A 1 932 ? 37.239 -14.886 -59.771 1.00 87.44 932 LEU A O 1
ATOM 7626 N N . VAL A 1 933 ? 35.033 -15.255 -59.997 1.00 83.50 933 VAL A N 1
ATOM 7627 C CA . VAL A 1 933 ? 34.965 -14.971 -61.445 1.00 83.50 933 VAL A CA 1
ATOM 7628 C C . VAL A 1 933 ? 34.222 -13.669 -61.730 1.00 83.50 933 VAL A C 1
ATOM 7630 O O . VAL A 1 933 ? 34.568 -12.952 -62.663 1.00 83.50 933 VAL A O 1
ATOM 7633 N N . VAL A 1 934 ? 33.201 -13.353 -60.932 1.00 78.88 934 VAL A N 1
ATOM 7634 C CA . VAL A 1 934 ? 32.391 -12.139 -61.078 1.00 78.88 934 VAL A CA 1
ATOM 7635 C C . VAL A 1 934 ? 32.384 -11.353 -59.774 1.00 78.88 934 VAL A C 1
ATOM 7637 O O . VAL A 1 934 ? 32.274 -11.932 -58.700 1.00 78.88 934 VAL A O 1
ATOM 7640 N N . GLU A 1 935 ? 32.494 -10.028 -59.863 1.00 80.62 935 GLU A N 1
ATOM 7641 C CA . GLU A 1 935 ? 32.623 -9.153 -58.687 1.00 80.62 935 GLU A CA 1
ATOM 7642 C C . GLU A 1 935 ? 31.302 -8.471 -58.287 1.00 80.62 935 GLU A C 1
ATOM 7644 O O . GLU A 1 935 ? 31.226 -7.818 -57.250 1.00 80.62 935 GLU A O 1
ATOM 7649 N N . SER A 1 936 ? 30.235 -8.622 -59.079 1.00 77.38 936 SER A N 1
ATOM 7650 C CA . SER A 1 936 ? 28.898 -8.088 -58.792 1.00 77.38 936 SER A CA 1
ATOM 7651 C C . SER A 1 936 ? 27.797 -8.911 -59.479 1.00 77.38 936 SER A C 1
ATOM 7653 O O . SER A 1 936 ? 28.072 -9.800 -60.289 1.00 77.38 936 SER A O 1
ATOM 7655 N N . GLY A 1 937 ? 26.528 -8.668 -59.126 1.00 75.06 937 GLY A N 1
ATOM 7656 C CA . GLY A 1 937 ? 25.388 -9.403 -59.696 1.00 75.06 937 GLY A CA 1
ATOM 7657 C C . GLY A 1 937 ? 25.311 -10.875 -59.266 1.00 75.06 937 GLY A C 1
ATOM 7658 O O . GLY A 1 937 ? 24.758 -11.707 -59.999 1.00 75.06 937 GLY A O 1
ATOM 7659 N N . ILE A 1 938 ? 25.898 -11.197 -58.108 1.00 87.06 938 ILE A N 1
ATOM 7660 C CA . ILE A 1 938 ? 25.797 -12.493 -57.434 1.00 87.06 938 ILE A CA 1
ATOM 7661 C C . ILE A 1 938 ? 24.608 -12.435 -56.479 1.00 87.06 938 ILE A C 1
ATOM 7663 O O . ILE A 1 938 ? 24.484 -11.499 -55.691 1.00 87.06 938 ILE A O 1
ATOM 7667 N N . SER A 1 939 ? 23.758 -13.452 -56.515 1.00 84.31 939 SER A N 1
ATOM 7668 C CA . SER A 1 939 ? 22.644 -13.609 -55.586 1.00 84.31 939 SER A CA 1
ATOM 7669 C C . SER A 1 939 ? 22.947 -14.737 -54.604 1.00 84.31 939 SER A C 1
ATOM 7671 O O . SER A 1 939 ? 23.236 -15.865 -55.004 1.00 84.31 939 SER A O 1
ATOM 7673 N N . GLY A 1 940 ? 22.883 -14.424 -53.316 1.00 85.69 940 GLY A N 1
ATOM 7674 C CA . GLY A 1 940 ? 23.093 -15.325 -52.197 1.00 85.69 940 GLY A CA 1
ATOM 7675 C C . GLY A 1 940 ? 21.807 -15.586 -51.420 1.00 85.69 940 GLY A C 1
ATOM 7676 O O . GLY A 1 940 ? 20.989 -14.691 -51.253 1.00 85.69 940 GLY A O 1
ATOM 7677 N N . ILE A 1 941 ? 21.627 -16.795 -50.903 1.00 82.31 941 ILE A N 1
ATOM 7678 C CA . ILE A 1 941 ? 20.565 -17.126 -49.950 1.00 82.31 941 ILE A CA 1
ATOM 7679 C C . ILE A 1 941 ? 21.220 -17.394 -48.602 1.00 82.31 941 ILE A C 1
ATOM 7681 O O . ILE A 1 941 ? 22.099 -18.252 -48.497 1.00 82.31 941 ILE A O 1
ATOM 7685 N N . LYS A 1 942 ? 20.789 -16.655 -47.579 1.00 83.31 942 LYS A N 1
ATOM 7686 C CA . LYS A 1 942 ? 21.298 -16.772 -46.210 1.00 83.31 942 LYS A CA 1
ATOM 7687 C C . LYS A 1 942 ? 20.737 -18.031 -45.547 1.00 83.31 942 LYS A C 1
ATOM 7689 O O . LYS A 1 942 ? 19.530 -18.275 -45.617 1.00 83.31 942 LYS A O 1
ATOM 7694 N N . GLN A 1 943 ? 21.605 -18.813 -44.913 1.00 77.88 943 GLN A N 1
ATOM 7695 C CA . GLN A 1 943 ? 21.276 -20.079 -44.254 1.00 77.88 943 GLN A CA 1
ATOM 7696 C C . GLN A 1 943 ? 21.735 -20.061 -42.787 1.00 77.88 943 GLN A C 1
ATOM 7698 O O . GLN A 1 943 ? 22.737 -19.431 -42.440 1.00 77.88 943 GLN A O 1
ATOM 7703 N N . SER A 1 944 ? 20.987 -20.737 -41.909 1.00 62.44 944 SER A N 1
ATOM 7704 C CA . SER A 1 944 ? 21.307 -20.835 -40.478 1.00 62.44 944 SER A CA 1
ATOM 7705 C C . SER A 1 944 ? 22.558 -21.690 -40.244 1.00 62.44 944 SER A C 1
ATOM 7707 O O . SER A 1 944 ? 22.699 -22.758 -40.844 1.00 62.44 944 SER A O 1
ATOM 7709 N N . GLY A 1 945 ? 23.452 -21.240 -39.359 1.00 55.56 945 GLY A N 1
ATOM 7710 C CA . GLY A 1 945 ? 24.680 -21.957 -39.015 1.00 55.56 945 GLY A CA 1
ATOM 7711 C C . GLY A 1 945 ? 24.398 -23.232 -38.216 1.00 55.56 945 GLY A C 1
ATOM 7712 O O . GLY A 1 945 ? 23.897 -23.170 -37.098 1.00 55.56 945 GLY A O 1
ATOM 7713 N N . ARG A 1 946 ? 24.733 -24.395 -38.782 1.00 51.38 946 ARG A N 1
ATOM 7714 C CA . ARG A 1 946 ? 25.025 -25.622 -38.027 1.00 51.38 946 ARG A CA 1
ATOM 7715 C C . ARG A 1 946 ? 26.516 -25.909 -38.163 1.00 51.38 946 ARG A C 1
ATOM 7717 O O . ARG A 1 946 ? 27.111 -25.601 -39.193 1.00 51.38 946 ARG A O 1
ATOM 7724 N N . LYS A 1 947 ? 27.085 -26.530 -37.133 1.00 46.44 947 LYS A N 1
ATOM 7725 C CA . LYS A 1 947 ? 28.490 -26.942 -37.015 1.00 46.44 947 LYS A CA 1
ATOM 7726 C C . LYS A 1 947 ? 28.807 -28.156 -37.909 1.00 46.44 947 LYS A C 1
ATOM 7728 O O . LYS A 1 947 ? 29.268 -29.180 -37.429 1.00 46.44 947 LYS A O 1
ATOM 7733 N N . GLU A 1 948 ? 28.484 -28.086 -39.197 1.00 54.97 948 GLU A N 1
ATOM 7734 C CA . GLU A 1 948 ? 29.058 -29.013 -40.179 1.00 54.97 948 GLU A CA 1
ATOM 7735 C C . GLU A 1 948 ? 30.474 -28.545 -40.520 1.00 54.97 948 GLU A C 1
ATOM 7737 O O . GLU A 1 948 ? 30.721 -27.341 -40.606 1.00 54.97 948 GLU A O 1
ATOM 7742 N N . GLU A 1 949 ? 31.391 -29.488 -40.740 1.00 58.84 949 GLU A N 1
ATOM 7743 C CA . GLU A 1 949 ? 32.803 -29.228 -41.025 1.00 58.84 949 GLU A CA 1
ATOM 7744 C C . GLU A 1 949 ? 32.992 -28.187 -42.147 1.00 58.84 949 GLU A C 1
ATOM 7746 O O . GLU A 1 949 ? 32.837 -28.450 -43.349 1.00 58.84 949 GLU A O 1
ATOM 7751 N N . VAL A 1 950 ? 33.380 -26.969 -41.753 1.00 66.38 950 VAL A N 1
ATOM 7752 C CA . VAL A 1 950 ? 33.669 -25.850 -42.667 1.00 66.38 950 VAL A CA 1
ATOM 7753 C C . VAL A 1 950 ? 34.757 -26.224 -43.675 1.00 66.38 950 VAL A C 1
ATOM 7755 O O . VAL A 1 950 ? 34.735 -25.717 -44.789 1.00 66.38 950 VAL A O 1
ATOM 7758 N N . MET A 1 951 ? 35.600 -27.211 -43.362 1.00 69.50 951 MET A N 1
ATOM 7759 C CA . MET A 1 951 ? 36.681 -27.706 -44.220 1.00 69.50 951 MET A CA 1
ATOM 7760 C C . MET A 1 951 ? 36.418 -29.080 -44.870 1.00 69.50 951 MET A C 1
ATOM 7762 O O . MET A 1 951 ? 37.335 -29.651 -45.444 1.00 69.50 951 MET A O 1
ATOM 7766 N N . PHE A 1 952 ? 35.189 -29.611 -44.838 1.00 74.50 952 PHE A N 1
ATOM 7767 C CA . PHE A 1 952 ? 34.873 -30.863 -45.541 1.00 74.50 952 PHE A CA 1
ATOM 7768 C C . PHE A 1 952 ? 34.903 -30.705 -47.071 1.00 74.50 952 PHE A C 1
ATOM 7770 O O . PHE A 1 952 ? 34.218 -29.823 -47.610 1.00 74.50 952 PHE A O 1
ATOM 7777 N N . GLU A 1 953 ? 35.633 -31.605 -47.728 1.00 76.88 953 GLU A N 1
ATOM 7778 C CA . GLU A 1 953 ? 35.743 -31.815 -49.175 1.00 76.88 953 GLU A CA 1
ATOM 7779 C C . GLU A 1 953 ? 35.494 -33.307 -49.456 1.00 76.88 953 GLU A C 1
ATOM 7781 O O . GLU A 1 953 ? 35.997 -34.165 -48.730 1.00 76.88 953 GLU A O 1
ATOM 7786 N N . GLY A 1 954 ? 34.676 -33.641 -50.459 1.00 81.56 954 GLY A N 1
ATOM 7787 C CA . GLY A 1 954 ? 34.345 -35.041 -50.741 1.00 81.56 954 GLY A CA 1
ATOM 7788 C C . GLY A 1 954 ? 32.978 -35.278 -51.378 1.00 81.56 954 GLY A C 1
ATOM 7789 O O . GLY A 1 954 ? 32.310 -34.361 -51.861 1.00 81.56 954 GLY A O 1
ATOM 7790 N N . ILE A 1 955 ? 32.561 -36.549 -51.391 1.00 81.88 955 ILE A N 1
ATOM 7791 C CA . ILE A 1 955 ? 31.353 -37.019 -52.082 1.00 81.88 955 ILE A CA 1
ATOM 7792 C C . ILE A 1 955 ? 30.268 -37.402 -51.068 1.00 81.88 955 ILE A C 1
ATOM 7794 O O . ILE A 1 955 ? 30.467 -38.279 -50.229 1.00 81.88 955 ILE A O 1
ATOM 7798 N N . ILE A 1 956 ? 29.085 -36.794 -51.180 1.00 79.31 956 ILE A N 1
ATOM 7799 C CA . ILE A 1 956 ? 27.900 -37.135 -50.382 1.00 79.31 956 ILE A CA 1
ATOM 7800 C C . ILE A 1 956 ? 26.978 -38.040 -51.207 1.00 79.31 956 ILE A C 1
ATOM 7802 O O . ILE A 1 956 ? 26.431 -37.628 -52.233 1.00 79.31 956 ILE A O 1
ATOM 7806 N N . GLY A 1 957 ? 26.770 -39.274 -50.742 1.00 75.69 957 GLY A N 1
ATOM 7807 C CA . GLY A 1 957 ? 25.897 -40.249 -51.406 1.00 75.69 957 GLY A CA 1
ATOM 7808 C C . GLY A 1 957 ? 24.430 -39.788 -51.536 1.00 75.69 957 GLY A C 1
ATOM 7809 O O . GLY A 1 957 ? 24.000 -38.901 -50.794 1.00 75.69 957 GLY A O 1
ATOM 7810 N N . PRO A 1 958 ? 23.649 -40.363 -52.471 1.00 79.44 958 PRO A N 1
ATOM 7811 C CA . PRO A 1 958 ? 22.255 -39.978 -52.692 1.00 79.44 958 PRO A CA 1
ATOM 7812 C C . PRO A 1 958 ? 21.376 -40.123 -51.440 1.00 79.44 958 PRO A C 1
ATOM 7814 O O . PRO A 1 958 ? 21.488 -41.101 -50.704 1.00 79.44 958 PRO A O 1
ATOM 7817 N N . GLY A 1 959 ? 20.488 -39.154 -51.203 1.00 67.75 959 GLY A N 1
ATOM 7818 C CA . GLY A 1 959 ? 19.502 -39.166 -50.116 1.00 67.75 959 GLY A CA 1
ATOM 7819 C C . GLY A 1 959 ? 20.050 -38.919 -48.705 1.00 67.75 959 GLY A C 1
ATOM 7820 O O . GLY A 1 959 ? 19.268 -38.937 -47.756 1.00 67.75 959 GLY A O 1
ATOM 7821 N N . LYS A 1 960 ? 21.360 -38.685 -48.548 1.00 73.31 960 LYS A N 1
ATOM 7822 C CA . LYS A 1 960 ? 21.983 -38.346 -47.257 1.00 73.31 960 LYS A CA 1
ATOM 7823 C C . LYS A 1 960 ? 21.838 -36.856 -46.929 1.00 73.31 960 LYS A C 1
ATOM 7825 O O . LYS A 1 960 ? 21.613 -36.037 -47.818 1.00 73.31 960 LYS A O 1
ATOM 7830 N N . GLU A 1 961 ? 21.979 -36.496 -45.651 1.00 62.53 961 GLU A N 1
ATOM 7831 C CA . GLU A 1 961 ? 21.990 -35.094 -45.206 1.00 62.53 961 GLU A CA 1
ATOM 7832 C C . GLU A 1 961 ? 23.054 -34.306 -45.998 1.00 62.53 961 GLU A C 1
ATOM 7834 O O . GLU A 1 961 ? 24.170 -34.774 -46.216 1.00 62.53 961 GLU A O 1
ATOM 7839 N N . GLY A 1 962 ? 22.657 -33.166 -46.569 1.00 66.44 962 GLY A N 1
ATOM 7840 C CA . GLY A 1 962 ? 23.470 -32.415 -47.529 1.00 66.44 962 GLY A CA 1
ATOM 7841 C C . GLY A 1 962 ? 23.329 -32.842 -49.004 1.00 66.44 962 GLY A C 1
ATOM 7842 O O . GLY A 1 962 ? 23.737 -32.073 -49.873 1.00 66.44 962 GLY A O 1
ATOM 7843 N N . ASN A 1 963 ? 22.709 -33.975 -49.342 1.00 74.19 963 ASN A N 1
ATOM 7844 C CA . ASN A 1 963 ? 22.377 -34.369 -50.718 1.00 74.19 963 ASN A CA 1
ATOM 7845 C C . ASN A 1 963 ? 20.888 -34.765 -50.849 1.00 74.19 963 ASN A C 1
ATOM 7847 O O . ASN A 1 963 ? 20.543 -35.942 -50.733 1.00 74.19 963 ASN A O 1
ATOM 7851 N N . PRO A 1 964 ? 19.988 -33.808 -51.155 1.00 64.69 964 PRO A N 1
ATOM 7852 C CA . PRO A 1 964 ? 18.558 -34.096 -51.279 1.00 64.69 964 PRO A CA 1
ATOM 7853 C C . PRO A 1 964 ? 18.217 -34.937 -52.520 1.00 64.69 964 PRO A C 1
ATOM 7855 O O . PRO A 1 964 ? 17.085 -35.403 -52.662 1.00 64.69 964 PRO A O 1
ATOM 7858 N N . ASN A 1 965 ? 19.168 -35.134 -53.440 1.00 67.19 965 ASN A N 1
ATOM 7859 C CA . ASN A 1 965 ? 18.952 -35.955 -54.616 1.00 67.19 965 ASN A CA 1
ATOM 7860 C C . ASN A 1 965 ? 19.004 -37.441 -54.238 1.00 67.19 965 ASN A C 1
ATOM 7862 O O . ASN A 1 965 ? 20.001 -37.927 -53.715 1.00 67.19 965 ASN A O 1
ATOM 7866 N N . LYS A 1 966 ? 17.929 -38.174 -54.539 1.00 75.25 966 LYS A N 1
ATOM 7867 C CA . LYS A 1 966 ? 17.784 -39.597 -54.195 1.00 75.25 966 LYS A CA 1
ATOM 7868 C C . LYS A 1 966 ? 18.514 -40.553 -55.149 1.00 75.25 966 LYS A C 1
ATOM 7870 O O . LYS A 1 966 ? 18.498 -41.752 -54.903 1.00 75.25 966 LYS A O 1
ATOM 7875 N N . LYS A 1 967 ? 19.108 -40.054 -56.242 1.00 72.44 967 LYS A N 1
ATOM 7876 C CA . LYS A 1 967 ? 19.679 -40.887 -57.316 1.00 72.44 967 LYS A CA 1
ATOM 7877 C C . LYS A 1 967 ? 21.142 -40.593 -57.667 1.00 72.44 967 LYS A C 1
ATOM 7879 O O . LYS A 1 967 ? 21.821 -41.513 -58.102 1.00 72.44 967 LYS A O 1
ATOM 7884 N N . ILE A 1 968 ? 21.639 -39.364 -57.492 1.00 80.56 968 ILE A N 1
ATOM 7885 C CA . ILE A 1 968 ? 23.015 -38.981 -57.881 1.00 80.56 968 ILE A CA 1
ATOM 7886 C C . ILE A 1 968 ? 23.819 -38.403 -56.703 1.00 80.56 968 ILE A C 1
ATOM 7888 O O . ILE A 1 968 ? 23.248 -37.670 -55.887 1.00 80.56 968 ILE A O 1
ATOM 7892 N N . PRO A 1 969 ? 25.122 -38.730 -56.576 1.00 79.81 969 PRO A N 1
ATOM 7893 C CA . PRO A 1 969 ? 25.975 -38.209 -55.510 1.00 79.81 969 PRO A CA 1
ATOM 7894 C C . PRO A 1 969 ? 26.286 -36.713 -55.698 1.00 79.81 969 PRO A C 1
ATOM 7896 O O . PRO A 1 969 ? 26.337 -36.220 -56.825 1.00 79.81 969 PRO A O 1
ATOM 7899 N N . ALA A 1 970 ? 26.474 -35.995 -54.586 1.00 81.44 970 ALA A N 1
ATOM 7900 C CA . ALA A 1 970 ? 26.908 -34.598 -54.559 1.00 81.44 970 ALA A CA 1
ATOM 7901 C C . ALA A 1 970 ? 28.421 -34.538 -54.378 1.00 81.44 970 ALA A C 1
ATOM 7903 O O . ALA A 1 970 ? 28.935 -35.149 -53.445 1.00 81.44 970 ALA A O 1
ATOM 7904 N N . HIS A 1 971 ? 29.112 -33.755 -55.192 1.00 83.56 971 HIS A N 1
ATOM 7905 C CA . HIS A 1 971 ? 30.531 -33.461 -55.023 1.00 83.56 971 HIS A CA 1
ATOM 7906 C C . HIS A 1 971 ? 30.684 -32.086 -54.369 1.00 83.56 971 HIS A C 1
ATOM 7908 O O . HIS A 1 971 ? 29.966 -31.151 -54.736 1.00 83.56 971 HIS A O 1
ATOM 7914 N N . ILE A 1 972 ? 31.570 -31.975 -53.379 1.00 84.88 972 ILE A N 1
ATOM 7915 C CA . ILE A 1 972 ? 31.916 -30.723 -52.700 1.00 84.88 972 ILE A CA 1
ATOM 7916 C C . ILE A 1 972 ? 33.417 -30.506 -52.837 1.00 84.88 972 ILE A C 1
ATOM 7918 O O . ILE A 1 972 ? 34.169 -31.326 -52.322 1.00 84.88 972 ILE A O 1
ATOM 7922 N N . ASP A 1 973 ? 33.801 -29.384 -53.447 1.00 84.88 973 ASP A N 1
ATOM 7923 C CA . ASP A 1 973 ? 35.189 -28.937 -53.619 1.00 84.88 973 ASP A CA 1
ATOM 7924 C C . ASP A 1 973 ? 35.423 -27.644 -52.816 1.00 84.88 973 ASP A C 1
ATOM 7926 O O . ASP A 1 973 ? 34.544 -26.769 -52.789 1.00 84.88 973 ASP A O 1
ATOM 7930 N N . ILE A 1 974 ? 36.594 -27.464 -52.197 1.00 88.31 974 ILE A N 1
ATOM 7931 C CA . ILE A 1 974 ? 36.969 -26.189 -51.553 1.00 88.31 974 ILE A CA 1
ATOM 7932 C C . ILE A 1 974 ? 37.766 -25.343 -52.548 1.00 88.31 974 ILE A C 1
ATOM 7934 O O . ILE A 1 974 ? 38.883 -25.670 -52.933 1.00 88.31 974 ILE A O 1
ATOM 7938 N N . LEU A 1 975 ? 37.194 -24.215 -52.971 1.00 87.69 975 LEU A N 1
ATOM 7939 C CA . LEU A 1 975 ? 37.799 -23.347 -53.982 1.00 87.69 975 LEU A CA 1
ATOM 7940 C C . LEU A 1 975 ? 38.821 -22.368 -53.401 1.00 87.69 975 LEU A C 1
ATOM 7942 O O . LEU A 1 975 ? 39.799 -22.031 -54.079 1.00 87.69 975 LEU A O 1
ATOM 7946 N N . ASP A 1 976 ? 38.556 -21.879 -52.188 1.00 89.81 976 ASP A N 1
ATOM 7947 C CA . ASP A 1 976 ? 39.454 -21.018 -51.423 1.00 89.81 976 ASP A CA 1
ATOM 7948 C C . ASP A 1 976 ? 39.081 -20.999 -49.934 1.00 89.81 976 ASP A C 1
ATOM 7950 O O . ASP A 1 976 ? 37.929 -21.231 -49.562 1.00 89.81 976 ASP A O 1
ATOM 7954 N N . SER A 1 977 ? 40.050 -20.683 -49.082 1.00 86.69 977 SER A N 1
ATOM 7955 C CA . SER A 1 977 ? 39.859 -20.546 -47.638 1.00 86.69 977 SER A CA 1
ATOM 7956 C C . SER A 1 977 ? 40.881 -19.577 -47.055 1.00 86.69 977 SER A C 1
ATOM 7958 O O . SER A 1 977 ? 41.987 -19.452 -47.584 1.00 86.69 977 SER A O 1
ATOM 7960 N N . GLY A 1 978 ? 40.551 -18.931 -45.943 1.00 83.25 978 GLY A N 1
ATOM 7961 C CA . GLY A 1 978 ? 41.459 -18.009 -45.262 1.00 83.25 978 GLY A CA 1
ATOM 7962 C C . GLY A 1 978 ? 40.813 -17.354 -44.050 1.00 83.25 978 GLY A C 1
ATOM 7963 O O . GLY A 1 978 ? 39.761 -17.799 -43.590 1.00 83.25 978 GLY A O 1
ATOM 7964 N N . SER A 1 979 ? 41.425 -16.288 -43.541 1.00 77.31 979 SER A N 1
ATOM 7965 C CA . SER A 1 979 ? 40.805 -15.448 -42.512 1.00 77.31 979 SER A CA 1
ATOM 7966 C C . SER A 1 979 ? 39.773 -14.510 -43.136 1.00 77.31 979 SER A C 1
ATOM 7968 O O . SER A 1 979 ? 39.909 -14.074 -44.283 1.00 77.31 979 SER A O 1
ATOM 7970 N N . VAL A 1 980 ? 38.739 -14.169 -42.380 1.00 82.19 980 VAL A N 1
ATOM 7971 C CA . VAL A 1 980 ? 37.786 -13.122 -42.730 1.00 82.19 980 VAL A CA 1
ATOM 7972 C C . VAL A 1 980 ? 37.527 -12.235 -41.526 1.00 82.19 980 VAL A C 1
ATOM 7974 O O . VAL A 1 980 ? 37.269 -12.699 -40.414 1.00 82.19 980 VAL A O 1
ATOM 7977 N N . ASN A 1 981 ? 37.551 -10.936 -41.791 1.00 73.44 981 ASN A N 1
ATOM 7978 C CA . ASN A 1 981 ? 37.184 -9.921 -40.824 1.00 73.44 981 ASN A CA 1
ATOM 7979 C C . ASN A 1 981 ? 35.787 -9.419 -41.152 1.00 73.44 981 ASN A C 1
ATOM 7981 O O . ASN A 1 981 ? 35.565 -8.780 -42.183 1.00 73.44 981 ASN A O 1
ATOM 7985 N N . VAL A 1 982 ? 34.836 -9.722 -40.275 1.00 74.12 982 VAL A N 1
ATOM 7986 C CA . VAL A 1 982 ? 33.484 -9.174 -40.365 1.00 74.12 982 VAL A CA 1
ATOM 7987 C C . VAL A 1 982 ? 33.524 -7.757 -39.799 1.00 74.12 982 VAL A C 1
ATOM 7989 O O . VAL A 1 982 ? 33.653 -7.567 -38.592 1.00 74.12 982 VAL A O 1
ATOM 7992 N N . ILE A 1 983 ? 33.481 -6.768 -40.693 1.00 68.00 983 ILE A N 1
ATOM 7993 C CA . ILE A 1 983 ? 33.562 -5.337 -40.366 1.00 68.00 983 ILE A CA 1
ATOM 7994 C C . ILE A 1 983 ? 32.203 -4.848 -39.860 1.00 68.00 983 ILE A C 1
ATOM 7996 O O . ILE A 1 983 ? 32.127 -4.102 -38.887 1.00 68.00 983 ILE A O 1
ATOM 8000 N N . GLU A 1 984 ? 31.129 -5.291 -40.512 1.00 68.25 984 GLU A N 1
ATOM 8001 C CA . GLU A 1 984 ? 29.754 -4.967 -40.150 1.00 68.25 984 GLU A CA 1
ATOM 8002 C C . GLU A 1 984 ? 28.855 -6.168 -40.445 1.00 68.25 984 GLU A C 1
ATOM 8004 O O . GLU A 1 984 ? 28.968 -6.796 -41.496 1.00 68.25 984 GLU A O 1
ATOM 8009 N N . ASP A 1 985 ? 27.955 -6.489 -39.523 1.00 72.44 985 ASP A N 1
ATOM 8010 C CA . ASP A 1 985 ? 26.926 -7.511 -39.705 1.00 72.44 985 ASP A CA 1
ATOM 8011 C C . ASP A 1 985 ? 25.618 -6.978 -39.123 1.00 72.44 985 ASP A C 1
ATOM 8013 O O . ASP A 1 985 ? 25.458 -6.836 -37.909 1.00 72.44 985 ASP A O 1
ATOM 8017 N N . SER A 1 986 ? 24.709 -6.604 -40.017 1.00 70.38 986 SER A N 1
ATOM 8018 C CA . SER A 1 986 ? 23.383 -6.079 -39.717 1.00 70.38 986 SER A CA 1
ATOM 8019 C C . SER A 1 986 ? 22.325 -6.870 -40.489 1.00 70.38 986 SER A C 1
ATOM 8021 O O . SER A 1 986 ? 22.626 -7.639 -41.403 1.00 70.38 986 SER A O 1
ATOM 8023 N N . GLU A 1 987 ? 21.052 -6.676 -40.148 1.00 69.56 987 GLU A N 1
ATOM 8024 C CA . GLU A 1 987 ? 19.954 -7.488 -40.684 1.00 69.56 987 GLU A CA 1
ATOM 8025 C C . GLU A 1 987 ? 19.881 -7.517 -42.222 1.00 69.56 987 GLU A C 1
ATOM 8027 O O . GLU A 1 987 ? 19.572 -8.564 -42.794 1.00 69.56 987 GLU A O 1
ATOM 8032 N N . ASN A 1 988 ? 20.207 -6.402 -42.889 1.00 75.94 988 ASN A N 1
ATOM 8033 C CA . ASN A 1 988 ? 20.102 -6.250 -44.348 1.00 75.94 988 ASN A CA 1
ATOM 8034 C C . ASN A 1 988 ? 21.444 -5.975 -45.041 1.00 75.94 988 ASN A C 1
ATOM 8036 O O . ASN A 1 988 ? 21.483 -5.799 -46.263 1.00 75.94 988 ASN A O 1
ATOM 8040 N N . PHE A 1 989 ? 22.535 -5.906 -44.282 1.00 79.75 989 PHE A N 1
ATOM 8041 C CA . PHE A 1 989 ? 23.839 -5.527 -44.803 1.00 79.75 989 PHE A CA 1
ATOM 8042 C C . PHE A 1 989 ? 24.955 -6.188 -43.999 1.00 79.75 989 PHE A C 1
ATOM 8044 O O . PHE A 1 989 ? 25.018 -6.026 -42.782 1.00 79.75 989 PHE A O 1
ATOM 8051 N N . MET A 1 990 ? 25.843 -6.898 -44.686 1.00 80.81 990 MET A N 1
ATOM 8052 C CA . MET A 1 990 ? 27.064 -7.451 -44.112 1.00 80.81 990 MET A CA 1
ATOM 8053 C C . MET A 1 990 ? 28.257 -6.956 -44.928 1.00 80.81 990 MET A C 1
ATOM 8055 O O . MET A 1 990 ? 28.266 -7.070 -46.155 1.00 80.81 990 MET A O 1
ATOM 8059 N N . HIS A 1 991 ? 29.259 -6.412 -44.247 1.00 82.75 991 HIS A N 1
ATOM 8060 C CA . HIS A 1 991 ? 30.521 -5.981 -44.828 1.00 82.75 991 HIS A CA 1
ATOM 8061 C C . HIS A 1 991 ? 31.641 -6.835 -44.253 1.00 82.75 991 HIS A C 1
ATOM 8063 O O . HIS A 1 991 ? 31.878 -6.857 -43.044 1.00 82.75 991 HIS A O 1
ATOM 8069 N N . VAL A 1 992 ? 32.332 -7.546 -45.134 1.00 84.12 992 VAL A N 1
ATOM 8070 C CA . VAL A 1 992 ? 33.401 -8.467 -44.762 1.00 84.12 992 VAL A CA 1
ATOM 8071 C C . VAL A 1 992 ? 34.646 -8.183 -45.582 1.00 84.12 992 VAL A C 1
ATOM 8073 O O . VAL A 1 992 ? 34.565 -7.852 -46.764 1.00 84.12 992 VAL A O 1
ATOM 8076 N N . LYS A 1 993 ? 35.812 -8.344 -44.964 1.00 84.69 993 LYS A N 1
ATOM 8077 C CA . LYS A 1 993 ? 37.098 -8.333 -45.653 1.00 84.69 993 LYS A CA 1
ATOM 8078 C C . LYS A 1 993 ? 37.649 -9.749 -45.672 1.00 84.69 993 LYS A C 1
ATOM 8080 O O . LYS A 1 993 ? 38.023 -10.274 -44.624 1.00 84.69 993 LYS A O 1
ATOM 8085 N N . PHE A 1 994 ? 37.673 -10.361 -46.852 1.00 85.75 994 PHE A N 1
ATOM 8086 C CA . PHE A 1 994 ? 38.258 -11.686 -47.040 1.00 85.75 994 PHE A CA 1
ATOM 8087 C C . PHE A 1 994 ? 39.774 -11.582 -47.218 1.00 85.75 994 PHE A C 1
ATOM 8089 O O . PHE A 1 994 ? 40.265 -10.707 -47.941 1.00 85.75 994 PHE A O 1
ATOM 8096 N N . SER A 1 995 ? 40.489 -12.512 -46.592 1.00 84.94 995 SER A N 1
ATOM 8097 C CA . SER A 1 995 ? 41.941 -12.684 -46.677 1.00 84.94 995 SER A CA 1
ATOM 8098 C C . SER A 1 995 ? 42.283 -14.119 -47.111 1.00 84.94 995 SER A C 1
ATOM 8100 O O . SER A 1 995 ? 43.091 -14.796 -46.477 1.00 84.94 995 SER A O 1
ATOM 8102 N N . GLY A 1 996 ? 41.617 -14.621 -48.159 1.00 80.50 996 GLY A N 1
ATOM 8103 C CA . GLY A 1 996 ? 41.945 -15.897 -48.807 1.00 80.50 996 GLY A CA 1
ATOM 8104 C C . GLY A 1 996 ? 43.027 -15.749 -49.877 1.00 80.50 996 GLY A C 1
ATOM 8105 O O . GLY A 1 996 ? 43.430 -14.636 -50.228 1.00 80.50 996 GLY A O 1
ATOM 8106 N N . LYS A 1 997 ? 43.495 -16.871 -50.439 1.00 81.81 997 LYS A N 1
ATOM 8107 C CA . LYS A 1 997 ? 44.497 -16.835 -51.521 1.00 81.81 997 LYS A CA 1
ATOM 8108 C C . LYS A 1 997 ? 43.901 -16.287 -52.821 1.00 81.81 997 LYS A C 1
ATOM 8110 O O . LYS A 1 997 ? 44.613 -15.644 -53.591 1.00 81.81 997 LYS A O 1
ATOM 8115 N N . LYS A 1 998 ? 42.609 -16.536 -53.066 1.00 84.19 998 LYS A N 1
ATOM 8116 C CA . LYS A 1 998 ? 41.885 -16.135 -54.284 1.00 84.19 998 LYS A CA 1
ATOM 8117 C C . LYS A 1 998 ? 40.783 -15.107 -53.991 1.00 84.19 998 LYS A C 1
ATOM 8119 O O . LYS A 1 998 ? 40.749 -14.063 -54.637 1.00 84.19 998 LYS A O 1
ATOM 8124 N N . LEU A 1 999 ? 39.912 -15.354 -53.012 1.00 85.19 999 LEU A N 1
ATOM 8125 C CA . LEU A 1 999 ? 38.871 -14.436 -52.556 1.00 85.19 999 LEU A CA 1
ATOM 8126 C C . LEU A 1 999 ? 39.468 -13.456 -51.540 1.00 85.19 999 LEU A C 1
ATOM 8128 O O . LEU A 1 999 ? 39.688 -13.796 -50.377 1.00 85.19 999 LEU A O 1
ATOM 8132 N N . LYS A 1 1000 ? 39.729 -12.227 -51.992 1.00 84.69 1000 LYS A N 1
ATOM 8133 C CA . LYS A 1 1000 ? 40.353 -11.174 -51.183 1.00 84.69 1000 LYS A CA 1
ATOM 8134 C C . LYS A 1 1000 ? 39.667 -9.817 -51.328 1.00 84.69 1000 LYS A C 1
ATOM 8136 O O . LYS A 1 1000 ? 39.010 -9.542 -52.335 1.00 84.69 1000 LYS A O 1
ATOM 8141 N N . GLY A 1 1001 ? 39.863 -8.955 -50.334 1.00 78.94 1001 GLY A N 1
ATOM 8142 C CA . GLY A 1 1001 ? 39.375 -7.572 -50.332 1.00 78.94 1001 GLY A CA 1
ATOM 8143 C C . GLY A 1 1001 ? 38.016 -7.399 -49.654 1.00 78.94 1001 GLY A C 1
ATOM 8144 O O . GLY A 1 1001 ? 37.525 -8.309 -48.990 1.00 78.94 1001 GLY A O 1
ATOM 8145 N N . ASN A 1 1002 ? 37.431 -6.206 -49.789 1.00 81.69 1002 ASN A N 1
ATOM 8146 C CA . ASN A 1 1002 ? 36.164 -5.839 -49.154 1.00 81.69 1002 ASN A CA 1
ATOM 8147 C C . ASN A 1 1002 ? 34.970 -6.290 -49.999 1.00 81.69 1002 ASN A C 1
ATOM 8149 O O . ASN A 1 1002 ? 34.889 -5.981 -51.189 1.00 81.69 1002 ASN A O 1
ATOM 8153 N N . TRP A 1 1003 ? 34.034 -6.984 -49.366 1.00 88.12 1003 TRP A N 1
ATOM 8154 C CA . TRP A 1 1003 ? 32.828 -7.520 -49.979 1.00 88.12 1003 TRP A CA 1
ATOM 8155 C C . TRP A 1 1003 ? 31.601 -7.125 -49.174 1.00 88.12 1003 TRP A C 1
ATOM 8157 O O . TRP A 1 1003 ? 31.592 -7.150 -47.943 1.00 88.12 1003 TRP A O 1
ATOM 8167 N N . ILE A 1 1004 ? 30.554 -6.767 -49.901 1.00 87.44 1004 ILE A N 1
ATOM 8168 C CA . ILE A 1 1004 ? 29.272 -6.336 -49.376 1.00 87.44 1004 ILE A CA 1
ATOM 8169 C C . ILE A 1 1004 ? 28.226 -7.377 -49.752 1.00 87.44 1004 ILE A C 1
ATOM 8171 O O . ILE A 1 1004 ? 28.071 -7.743 -50.916 1.00 87.44 1004 ILE A O 1
ATOM 8175 N N . PHE A 1 1005 ? 27.467 -7.804 -48.754 1.00 88.56 1005 PHE A N 1
ATOM 8176 C CA . PHE A 1 1005 ? 26.267 -8.606 -48.900 1.00 88.56 1005 PHE A CA 1
ATOM 8177 C C . PHE A 1 1005 ? 25.112 -7.685 -48.533 1.00 88.56 1005 PHE A C 1
ATOM 8179 O O . PHE A 1 1005 ? 24.948 -7.322 -47.371 1.00 88.56 1005 PHE A O 1
ATOM 8186 N N . LYS A 1 1006 ? 24.324 -7.265 -49.519 1.00 84.62 1006 LYS A N 1
ATOM 8187 C CA . LYS A 1 1006 ? 23.236 -6.306 -49.336 1.00 84.62 1006 LYS A CA 1
ATOM 8188 C C . LYS A 1 1006 ? 21.914 -6.905 -49.771 1.00 84.62 1006 LYS A C 1
ATOM 8190 O O . LYS A 1 1006 ? 21.749 -7.349 -50.905 1.00 84.62 1006 LYS A O 1
ATOM 8195 N N . ARG A 1 1007 ? 20.932 -6.851 -48.887 1.00 79.06 1007 ARG A N 1
ATOM 8196 C CA . ARG A 1 1007 ? 19.559 -7.232 -49.190 1.00 79.06 1007 ARG A CA 1
ATOM 8197 C C . ARG A 1 1007 ? 18.853 -6.052 -49.857 1.00 79.06 1007 ARG A C 1
ATOM 8199 O O . ARG A 1 1007 ? 18.843 -4.951 -49.314 1.00 79.06 1007 ARG A O 1
ATOM 8206 N N . SER A 1 1008 ? 18.334 -6.253 -51.066 1.00 52.94 1008 SER A N 1
ATOM 8207 C CA . SER A 1 1008 ? 17.606 -5.208 -51.809 1.00 52.94 1008 SER A CA 1
ATOM 8208 C C . SER A 1 1008 ? 16.153 -5.078 -51.349 1.00 52.94 1008 SER A C 1
ATOM 8210 O O . SER A 1 1008 ? 15.624 -3.973 -51.337 1.00 52.94 1008 SER A O 1
ATOM 8212 N N . ASP A 1 1009 ? 15.554 -6.187 -50.909 1.00 62.97 1009 ASP A N 1
ATOM 8213 C CA . ASP A 1 1009 ? 14.208 -6.252 -50.345 1.00 62.97 1009 ASP A CA 1
ATOM 8214 C C . ASP A 1 1009 ? 14.229 -7.058 -49.026 1.00 62.97 1009 ASP A C 1
ATOM 8216 O O . ASP A 1 1009 ? 14.515 -8.263 -49.045 1.00 62.97 1009 ASP A O 1
ATOM 8220 N N . PRO A 1 1010 ? 13.918 -6.433 -47.875 1.00 60.25 1010 PRO A N 1
ATOM 8221 C CA . PRO A 1 1010 ? 13.848 -7.097 -46.571 1.00 60.25 1010 PRO A CA 1
ATOM 8222 C C . PRO A 1 1010 ? 12.867 -8.283 -46.497 1.00 60.25 1010 PRO A C 1
ATOM 8224 O O . PRO A 1 1010 ? 12.998 -9.120 -45.601 1.00 60.25 1010 PRO A O 1
ATOM 8227 N N . ALA A 1 1011 ? 11.895 -8.393 -47.410 1.00 55.34 1011 ALA A N 1
ATOM 8228 C CA . ALA A 1 1011 ? 10.948 -9.510 -47.466 1.00 55.34 1011 ALA A CA 1
ATOM 8229 C C . ALA A 1 1011 ? 11.503 -10.754 -48.191 1.00 55.34 1011 ALA A C 1
ATOM 8231 O O . ALA A 1 1011 ? 11.059 -11.872 -47.932 1.00 55.34 1011 ALA A O 1
ATOM 8232 N N . SER A 1 1012 ? 12.511 -10.595 -49.052 1.00 63.22 1012 SER A N 1
ATOM 8233 C CA . SER A 1 1012 ? 13.071 -11.674 -49.880 1.00 63.22 1012 SER A CA 1
ATOM 8234 C C . SER A 1 1012 ? 14.342 -12.244 -49.262 1.00 63.22 1012 SER A C 1
ATOM 8236 O O . SER A 1 1012 ? 15.217 -11.470 -48.907 1.00 63.22 1012 SER A O 1
ATOM 8238 N N . ASN A 1 1013 ? 14.526 -13.562 -49.116 1.00 75.50 1013 ASN A N 1
ATOM 8239 C CA . ASN A 1 1013 ? 15.781 -14.123 -48.559 1.00 75.50 1013 ASN A CA 1
ATOM 8240 C C . ASN A 1 1013 ? 16.977 -14.070 -49.547 1.00 75.50 1013 ASN A C 1
ATOM 8242 O O . ASN A 1 1013 ? 17.947 -14.814 -49.402 1.00 75.50 1013 ASN A O 1
ATOM 8246 N N . ILE A 1 1014 ? 16.897 -13.218 -50.574 1.00 80.12 1014 ILE A N 1
ATOM 8247 C CA . ILE A 1 1014 ? 17.912 -13.045 -51.611 1.00 80.12 1014 ILE A CA 1
ATOM 8248 C C . ILE A 1 1014 ? 18.805 -11.850 -51.261 1.00 80.12 1014 ILE A C 1
ATOM 8250 O O . ILE A 1 1014 ? 18.345 -10.727 -51.063 1.00 80.12 1014 ILE A O 1
ATOM 8254 N N . TRP A 1 1015 ? 20.105 -12.103 -51.217 1.00 87.88 1015 TRP A N 1
ATOM 8255 C CA . TRP A 1 1015 ? 21.166 -11.156 -50.907 1.00 87.88 1015 TRP A CA 1
ATOM 8256 C C . TRP A 1 1015 ? 21.975 -10.867 -52.160 1.00 87.88 1015 TRP A C 1
ATOM 8258 O O . TRP A 1 1015 ? 22.428 -11.788 -52.826 1.00 87.88 1015 TRP A O 1
ATOM 8268 N N . ASN A 1 1016 ? 22.199 -9.600 -52.476 1.00 86.25 1016 ASN A N 1
ATOM 8269 C CA . ASN A 1 1016 ? 23.119 -9.217 -53.536 1.00 86.25 1016 ASN A CA 1
ATOM 8270 C C . ASN A 1 1016 ? 24.531 -9.158 -52.962 1.00 86.25 1016 ASN A C 1
ATOM 8272 O O . ASN A 1 1016 ? 24.786 -8.407 -52.022 1.00 86.25 1016 ASN A O 1
ATOM 8276 N N . VAL A 1 1017 ? 25.432 -9.961 -53.514 1.00 89.31 1017 VAL A N 1
ATOM 8277 C CA . VAL A 1 1017 ? 26.829 -10.038 -53.093 1.00 89.31 1017 VAL A CA 1
ATOM 8278 C C . VAL A 1 1017 ? 27.692 -9.366 -54.152 1.00 89.31 1017 VAL A C 1
ATOM 8280 O O . VAL A 1 1017 ? 27.598 -9.683 -55.340 1.00 89.31 1017 VAL A O 1
ATOM 8283 N N . SER A 1 1018 ? 28.510 -8.407 -53.731 1.00 86.44 1018 SER A N 1
ATOM 8284 C CA . SER A 1 1018 ? 29.417 -7.683 -54.617 1.00 86.44 1018 SER A CA 1
ATOM 8285 C C . SER A 1 1018 ? 30.658 -7.195 -53.884 1.00 86.44 1018 SER A C 1
ATOM 8287 O O . SER A 1 1018 ? 30.629 -6.943 -52.681 1.00 86.44 1018 SER A O 1
ATOM 8289 N N . LYS A 1 1019 ? 31.744 -6.999 -54.617 1.00 85.12 1019 LYS A N 1
ATOM 8290 C CA . LYS A 1 1019 ? 32.959 -6.354 -54.127 1.00 85.12 1019 LYS A CA 1
ATOM 8291 C C . LYS A 1 1019 ? 32.699 -4.857 -53.902 1.00 85.12 1019 LYS A C 1
ATOM 8293 O O . LYS A 1 1019 ? 31.958 -4.236 -54.662 1.00 85.12 1019 LYS A O 1
ATOM 8298 N N . ALA A 1 1020 ? 33.241 -4.285 -52.831 1.00 72.75 1020 ALA A N 1
ATOM 8299 C CA . ALA A 1 1020 ? 33.016 -2.885 -52.468 1.00 72.75 1020 ALA A CA 1
ATOM 8300 C C . ALA A 1 1020 ? 33.985 -1.946 -53.214 1.00 72.75 1020 ALA A C 1
ATOM 8302 O O . ALA A 1 1020 ? 35.198 -2.115 -53.100 1.00 72.75 1020 ALA A O 1
ATOM 8303 N N . GLU A 1 1021 ? 33.470 -0.931 -53.918 1.00 53.59 1021 GLU A N 1
ATOM 8304 C CA . GLU A 1 1021 ? 34.270 0.154 -54.517 1.00 53.59 1021 GLU A CA 1
ATOM 8305 C C . GLU A 1 1021 ? 34.206 1.445 -53.672 1.00 53.59 1021 GLU A C 1
ATOM 8307 O O . GLU A 1 1021 ? 33.185 1.746 -53.051 1.00 53.59 1021 GLU A O 1
ATOM 8312 N N . LEU A 1 1022 ? 35.297 2.224 -53.641 1.00 35.28 1022 LEU A N 1
ATOM 8313 C CA . LEU A 1 1022 ? 35.387 3.495 -52.900 1.00 35.28 1022 LEU A CA 1
ATOM 8314 C C . LEU A 1 1022 ? 34.661 4.654 -53.630 1.00 35.28 1022 LEU A C 1
ATOM 8316 O O . LEU A 1 1022 ? 34.629 4.667 -54.863 1.00 35.28 1022 LEU A O 1
ATOM 8320 N N . PRO A 1 1023 ? 34.120 5.672 -52.922 1.00 31.12 1023 PRO A N 1
ATOM 8321 C CA . PRO A 1 1023 ? 33.379 6.767 -53.554 1.00 31.12 1023 PRO A CA 1
ATOM 8322 C C . PRO A 1 1023 ? 34.306 7.743 -54.300 1.00 31.12 1023 PRO A C 1
ATOM 8324 O O . PRO A 1 1023 ? 35.281 8.232 -53.731 1.00 31.12 1023 PRO A O 1
ATOM 8327 N N . LYS A 1 1024 ? 33.960 8.105 -55.544 1.00 28.78 1024 LYS A N 1
ATOM 8328 C CA . LYS A 1 1024 ? 34.605 9.203 -56.292 1.00 28.78 1024 LYS A CA 1
ATOM 8329 C C . LYS A 1 1024 ? 34.060 10.571 -55.843 1.00 28.78 1024 LYS A C 1
ATOM 8331 O O . LYS A 1 1024 ? 32.849 10.760 -55.731 1.00 28.78 1024 LYS A O 1
ATOM 8336 N N . THR A 1 1025 ? 34.957 11.524 -55.600 1.00 26.78 1025 THR A N 1
ATOM 8337 C CA . THR A 1 1025 ? 34.695 12.912 -55.178 1.00 26.78 1025 THR A CA 1
ATOM 8338 C C . THR A 1 1025 ? 33.956 13.731 -56.252 1.00 26.78 1025 THR A C 1
ATOM 8340 O O . THR A 1 1025 ? 34.305 13.680 -57.427 1.00 26.78 1025 THR A O 1
ATOM 8343 N N . LYS A 1 1026 ? 32.940 14.518 -55.855 1.00 27.02 1026 LYS A N 1
ATOM 8344 C CA . LYS A 1 1026 ? 32.248 15.512 -56.709 1.00 27.02 1026 LYS A CA 1
ATOM 8345 C C . LYS A 1 1026 ? 32.738 16.933 -56.392 1.00 27.02 1026 LYS A C 1
ATOM 8347 O O . LYS A 1 1026 ? 32.889 17.274 -55.222 1.00 27.02 1026 LYS A O 1
ATOM 8352 N N . SER A 1 1027 ? 32.968 17.736 -57.432 1.00 27.73 1027 SER A N 1
ATOM 8353 C CA . SER A 1 1027 ? 33.491 19.111 -57.392 1.00 27.73 1027 SER A CA 1
ATOM 8354 C C . SER A 1 1027 ? 32.470 20.166 -56.929 1.00 27.73 1027 SER A C 1
ATOM 8356 O O . SER A 1 1027 ? 31.256 19.972 -57.024 1.00 27.73 1027 SER A O 1
ATOM 8358 N N . MET A 1 1028 ? 32.996 21.286 -56.412 1.00 26.77 1028 MET A N 1
ATOM 8359 C CA . MET A 1 1028 ? 32.265 22.474 -55.945 1.00 26.77 1028 MET A CA 1
ATOM 8360 C C . MET A 1 1028 ? 31.497 23.180 -57.075 1.00 26.77 1028 MET A C 1
ATOM 8362 O O . MET A 1 1028 ? 32.027 23.332 -58.171 1.00 26.77 1028 MET A O 1
ATOM 8366 N N . ARG A 1 1029 ? 30.279 23.663 -56.785 1.00 31.27 1029 ARG A N 1
ATOM 8367 C CA . ARG A 1 1029 ? 29.553 24.637 -57.621 1.00 31.27 1029 ARG A CA 1
ATOM 8368 C C . ARG A 1 1029 ? 29.867 26.069 -57.167 1.00 31.27 1029 ARG A C 1
ATOM 8370 O O . ARG A 1 1029 ? 30.027 26.313 -55.973 1.00 31.27 1029 ARG A O 1
ATOM 8377 N N . GLU A 1 1030 ? 29.954 26.954 -58.152 1.00 34.56 1030 GLU A N 1
ATOM 8378 C CA . GLU A 1 1030 ? 30.383 28.357 -58.124 1.00 34.56 1030 GLU A CA 1
ATOM 8379 C C . GLU A 1 1030 ? 29.518 29.262 -57.222 1.00 34.56 1030 GLU A C 1
ATOM 8381 O O . GLU A 1 1030 ? 28.292 29.154 -57.204 1.00 34.56 1030 GLU A O 1
ATOM 8386 N N . PHE A 1 1031 ? 30.168 30.174 -56.490 1.00 36.00 1031 PHE A N 1
ATOM 8387 C CA . PHE A 1 1031 ? 29.547 31.269 -55.735 1.00 36.00 1031 PHE A CA 1
ATOM 8388 C C . PHE A 1 1031 ? 29.663 32.574 -56.539 1.00 36.00 1031 PHE A C 1
ATOM 8390 O O . PHE A 1 1031 ? 30.710 32.836 -57.127 1.00 36.00 1031 PHE A O 1
ATOM 8397 N N . GLY A 1 1032 ? 28.602 33.389 -56.547 1.00 46.59 1032 GLY A N 1
ATOM 8398 C CA . GLY A 1 1032 ? 28.578 34.699 -57.211 1.00 46.59 1032 GLY A CA 1
ATOM 8399 C C . GLY A 1 1032 ? 29.572 35.709 -56.619 1.00 46.59 1032 GLY A C 1
ATOM 8400 O O . GLY A 1 1032 ? 29.995 35.579 -55.469 1.00 46.59 1032 GLY A O 1
ATOM 8401 N N . SER A 1 1033 ? 29.945 36.704 -57.427 1.00 57.06 1033 SER A N 1
ATOM 8402 C CA . SER A 1 1033 ? 31.030 37.659 -57.166 1.00 57.06 1033 SER A CA 1
ATOM 8403 C C . SER A 1 1033 ? 30.864 38.472 -55.861 1.00 57.06 1033 SER A C 1
ATOM 8405 O O . SER A 1 1033 ? 29.732 38.787 -55.486 1.00 57.06 1033 SER A O 1
ATOM 8407 N N . PRO A 1 1034 ? 31.966 38.840 -55.169 1.00 63.53 1034 PRO A N 1
ATOM 8408 C CA . PRO A 1 1034 ? 31.934 39.657 -53.947 1.00 63.53 1034 PRO A CA 1
ATOM 8409 C C . PRO A 1 1034 ? 31.427 41.091 -54.191 1.00 63.53 1034 PRO A C 1
ATOM 8411 O O . PRO A 1 1034 ? 31.633 41.627 -55.276 1.00 63.53 1034 PRO A O 1
ATOM 8414 N N . LEU A 1 1035 ? 30.814 41.709 -53.171 1.00 70.56 1035 LEU A N 1
ATOM 8415 C CA . LEU A 1 1035 ? 30.429 43.131 -53.173 1.00 70.56 1035 LEU A CA 1
ATOM 8416 C C . LEU A 1 1035 ? 31.664 44.040 -53.055 1.00 70.56 1035 LEU A C 1
ATOM 8418 O O . LEU A 1 1035 ? 32.634 43.665 -52.389 1.00 70.56 1035 LEU A O 1
ATOM 8422 N N . SER A 1 1036 ? 31.613 45.222 -53.672 1.00 77.88 1036 SER A N 1
ATOM 8423 C CA . SER A 1 1036 ? 32.611 46.287 -53.526 1.00 77.88 1036 SER A CA 1
ATOM 8424 C C . SER A 1 1036 ? 32.522 46.958 -52.146 1.00 77.88 1036 SER A C 1
ATOM 8426 O O . SER A 1 1036 ? 31.520 46.832 -51.444 1.00 77.88 1036 SER A O 1
ATOM 8428 N N . GLU A 1 1037 ? 33.563 47.685 -51.728 1.00 70.38 1037 GLU A N 1
ATOM 8429 C CA . GLU A 1 1037 ? 33.548 48.396 -50.436 1.00 70.38 1037 GLU A CA 1
ATOM 8430 C C . GLU A 1 1037 ? 32.452 49.467 -50.345 1.00 70.38 1037 GLU A C 1
ATOM 8432 O O . GLU A 1 1037 ? 31.912 49.702 -49.263 1.00 70.38 1037 GLU A O 1
ATOM 8437 N N . GLU A 1 1038 ? 32.099 50.082 -51.472 1.00 72.62 1038 GLU A N 1
ATOM 8438 C CA . GLU A 1 1038 ? 31.028 51.076 -51.561 1.00 72.62 1038 GLU A CA 1
ATOM 8439 C C . GLU A 1 1038 ? 29.656 50.403 -51.396 1.00 72.62 1038 GLU A C 1
ATOM 8441 O O . GLU A 1 1038 ? 28.882 50.791 -50.524 1.00 72.62 1038 GLU A O 1
ATOM 8446 N N . GLU A 1 1039 ? 29.430 49.274 -52.081 1.00 77.69 1039 GLU A N 1
ATOM 8447 C CA . GLU A 1 1039 ? 28.217 48.459 -51.917 1.00 77.69 1039 GLU A CA 1
ATOM 8448 C C . GLU A 1 1039 ? 28.082 47.921 -50.479 1.00 77.69 1039 GLU A C 1
ATOM 8450 O O . GLU A 1 1039 ? 26.982 47.838 -49.939 1.00 77.69 1039 GLU A O 1
ATOM 8455 N N . ILE A 1 1040 ? 29.190 47.570 -49.817 1.00 76.38 1040 ILE A N 1
ATOM 8456 C CA . ILE A 1 1040 ? 29.181 47.115 -48.416 1.00 76.38 1040 ILE A CA 1
ATOM 8457 C C . ILE A 1 1040 ? 28.787 48.256 -47.463 1.00 76.38 1040 ILE A C 1
ATOM 8459 O O . ILE A 1 1040 ? 28.060 48.011 -46.495 1.00 76.38 1040 ILE A O 1
ATOM 8463 N N . ARG A 1 1041 ? 29.233 49.493 -47.724 1.00 76.38 1041 ARG A N 1
ATOM 8464 C CA . ARG A 1 1041 ? 28.813 50.673 -46.949 1.00 76.38 1041 ARG A CA 1
ATOM 8465 C C . ARG A 1 1041 ? 27.332 50.971 -47.135 1.00 76.38 1041 ARG A C 1
ATOM 8467 O O . ARG A 1 1041 ? 26.657 51.237 -46.143 1.00 76.38 1041 ARG A O 1
ATOM 8474 N N . ASP A 1 1042 ? 26.820 50.836 -48.351 1.00 75.44 1042 ASP A N 1
ATOM 8475 C CA . ASP A 1 1042 ? 25.398 51.025 -48.632 1.00 75.44 1042 ASP A CA 1
ATOM 8476 C C . ASP A 1 1042 ? 24.537 49.939 -47.974 1.00 75.44 1042 ASP A C 1
ATOM 8478 O O . ASP A 1 1042 ? 23.495 50.250 -47.398 1.00 75.44 1042 ASP A O 1
ATOM 8482 N N . VAL A 1 1043 ? 24.997 48.677 -47.944 1.00 75.94 1043 VAL A N 1
ATOM 8483 C CA . VAL A 1 1043 ? 24.343 47.609 -47.160 1.00 75.94 1043 VAL A CA 1
ATOM 8484 C C . VAL A 1 1043 ? 24.259 47.994 -45.681 1.00 75.94 1043 VAL A C 1
ATOM 8486 O O . VAL A 1 1043 ? 23.209 47.801 -45.069 1.00 75.94 1043 VAL A O 1
ATOM 8489 N N . TYR A 1 1044 ? 25.332 48.544 -45.105 1.00 74.12 1044 TYR A N 1
ATOM 8490 C CA . TYR A 1 1044 ? 25.344 48.979 -43.706 1.00 74.12 1044 TYR A CA 1
ATOM 8491 C C . TYR A 1 1044 ? 24.357 50.139 -43.480 1.00 74.12 1044 TYR A C 1
ATOM 8493 O O . TYR A 1 1044 ? 23.462 50.027 -42.642 1.00 74.12 1044 TYR A O 1
ATOM 8501 N N . PHE A 1 1045 ? 24.455 51.206 -44.278 1.00 72.75 1045 PHE A N 1
ATOM 8502 C CA . PHE A 1 1045 ? 23.624 52.407 -44.152 1.00 72.75 1045 PHE A CA 1
ATOM 8503 C C . PHE A 1 1045 ? 22.125 52.130 -44.353 1.00 72.75 1045 PHE A C 1
ATOM 8505 O O . PHE A 1 1045 ? 21.292 52.602 -43.578 1.00 72.75 1045 PHE A O 1
ATOM 8512 N N . LEU A 1 1046 ? 21.762 51.332 -45.359 1.00 71.94 1046 LEU A N 1
ATOM 8513 C CA . LEU A 1 1046 ? 20.364 50.992 -45.642 1.00 71.94 1046 LEU A CA 1
ATOM 8514 C C . LEU A 1 1046 ? 19.774 50.054 -44.582 1.00 71.94 1046 LEU A C 1
ATOM 8516 O O . LEU A 1 1046 ? 18.588 50.150 -44.265 1.00 71.94 1046 LEU A O 1
ATOM 8520 N N . SER A 1 1047 ? 20.599 49.181 -43.996 1.00 67.25 1047 SER A N 1
ATOM 8521 C CA . SER A 1 1047 ? 20.154 48.289 -42.923 1.00 67.25 1047 SER A CA 1
ATOM 8522 C C . SER A 1 1047 ? 19.868 49.019 -41.604 1.00 67.25 1047 SER A C 1
ATOM 8524 O O . SER A 1 1047 ? 18.938 48.638 -40.902 1.00 67.25 1047 SER A O 1
ATOM 8526 N N . GLU A 1 1048 ? 20.571 50.109 -41.272 1.00 69.31 1048 GLU A N 1
ATOM 8527 C CA . GLU A 1 1048 ? 20.254 50.892 -40.061 1.00 69.31 1048 GLU A CA 1
ATOM 8528 C C . GLU A 1 1048 ? 18.977 51.740 -40.193 1.00 69.31 1048 GLU A C 1
ATOM 8530 O O . GLU A 1 1048 ? 18.377 52.110 -39.186 1.00 69.31 1048 GLU A O 1
ATOM 8535 N N . ASN A 1 1049 ? 18.503 51.983 -41.418 1.00 61.16 1049 ASN A N 1
ATOM 8536 C CA . ASN A 1 1049 ? 17.287 52.756 -41.691 1.00 61.16 1049 ASN A CA 1
ATOM 8537 C C . ASN A 1 1049 ? 16.036 51.877 -41.931 1.00 61.16 1049 ASN A C 1
ATOM 8539 O O . ASN A 1 1049 ? 15.069 52.325 -42.542 1.00 61.16 1049 ASN A O 1
ATOM 8543 N N . PHE A 1 1050 ? 16.039 50.637 -41.420 1.00 51.78 1050 PHE A N 1
ATOM 8544 C CA . PHE A 1 1050 ? 14.925 49.668 -41.451 1.00 51.78 1050 PHE A CA 1
ATOM 8545 C C . PHE A 1 1050 ? 14.430 49.246 -42.850 1.00 51.78 1050 PHE A C 1
ATOM 8547 O O . PHE A 1 1050 ? 13.241 48.988 -43.042 1.00 51.78 1050 PHE A O 1
ATOM 8554 N N . VAL A 1 1051 ? 15.336 49.114 -43.823 1.00 61.03 1051 VAL A N 1
ATOM 8555 C CA . VAL A 1 1051 ? 15.013 48.617 -45.172 1.00 61.03 1051 VAL A CA 1
ATOM 8556 C C . VAL A 1 1051 ? 15.282 47.109 -45.268 1.00 61.03 1051 VAL A C 1
ATOM 8558 O O . VAL A 1 1051 ? 16.336 46.620 -44.860 1.00 61.03 1051 VAL A O 1
ATOM 8561 N N . GLY A 1 1052 ? 14.331 46.336 -45.801 1.00 66.12 1052 GLY A N 1
ATOM 8562 C CA . GLY A 1 1052 ? 14.434 44.873 -45.842 1.00 66.12 1052 GLY A CA 1
ATOM 8563 C C . GLY A 1 1052 ? 15.463 44.361 -46.862 1.00 66.12 1052 GLY A C 1
ATOM 8564 O O . GLY A 1 1052 ? 15.698 44.976 -47.898 1.00 66.12 1052 GLY A O 1
ATOM 8565 N N . VAL A 1 1053 ? 16.018 43.160 -46.643 1.00 73.25 1053 VAL A N 1
ATOM 8566 C CA . VAL A 1 1053 ? 17.061 42.532 -47.500 1.00 73.25 1053 VAL A CA 1
ATOM 8567 C C . VAL A 1 1053 ? 16.715 42.518 -48.998 1.00 73.25 1053 VAL A C 1
ATOM 8569 O O . VAL A 1 1053 ? 17.602 42.599 -49.842 1.00 73.25 1053 VAL A O 1
ATOM 8572 N N . SER A 1 1054 ? 15.426 42.421 -49.339 1.00 71.19 1054 SER A N 1
ATOM 8573 C CA . SER A 1 1054 ? 14.965 42.423 -50.736 1.00 71.19 1054 SER A CA 1
ATOM 8574 C C . SER A 1 1054 ? 14.980 43.811 -51.381 1.00 71.19 1054 SER A C 1
ATOM 8576 O O . SER A 1 1054 ? 15.152 43.914 -52.590 1.00 71.19 1054 SER A O 1
ATOM 8578 N N . GLU A 1 1055 ? 14.798 44.872 -50.597 1.00 72.44 1055 GLU A N 1
ATOM 8579 C CA . GLU A 1 1055 ? 14.892 46.257 -51.067 1.00 72.44 1055 GLU A CA 1
ATOM 8580 C C . GLU A 1 1055 ? 16.349 46.694 -51.178 1.00 72.44 1055 GLU A C 1
ATOM 8582 O O . GLU A 1 1055 ? 16.714 47.281 -52.189 1.00 72.44 1055 GLU A O 1
ATOM 8587 N N . ILE A 1 1056 ? 17.204 46.296 -50.228 1.00 78.94 1056 ILE A N 1
ATOM 8588 C CA . ILE A 1 1056 ? 18.660 46.493 -50.326 1.00 78.94 1056 ILE A CA 1
ATOM 8589 C C . ILE A 1 1056 ? 19.215 45.756 -51.556 1.00 78.94 1056 ILE A C 1
ATOM 8591 O O . ILE A 1 1056 ? 19.992 46.319 -52.322 1.00 78.94 1056 ILE A O 1
ATOM 8595 N N . GLY A 1 1057 ? 18.767 44.517 -51.798 1.00 76.12 1057 GLY A N 1
ATOM 8596 C CA . GLY A 1 1057 ? 19.131 43.752 -52.995 1.00 76.12 1057 GLY A CA 1
ATOM 8597 C C . GLY A 1 1057 ? 18.693 44.416 -54.303 1.00 76.12 1057 GLY A C 1
ATOM 8598 O O . GLY A 1 1057 ? 19.451 44.401 -55.267 1.00 76.12 1057 GLY A O 1
ATOM 8599 N N . ARG A 1 1058 ? 17.514 45.055 -54.335 1.00 78.38 1058 ARG A N 1
ATOM 8600 C CA . ARG A 1 1058 ? 17.073 45.848 -55.499 1.00 78.38 1058 ARG A CA 1
ATOM 8601 C C . ARG A 1 1058 ? 17.847 47.151 -55.657 1.00 78.38 1058 ARG A C 1
ATOM 8603 O O . ARG A 1 1058 ? 18.124 47.527 -56.785 1.00 78.38 1058 ARG A O 1
ATOM 8610 N N . PHE A 1 1059 ? 18.171 47.829 -54.559 1.00 75.38 1059 PHE A N 1
ATOM 8611 C CA . PHE A 1 1059 ? 18.898 49.097 -54.588 1.00 75.38 1059 PHE A CA 1
ATOM 8612 C C . PHE A 1 1059 ? 20.330 48.918 -55.108 1.00 75.38 1059 PHE A C 1
ATOM 8614 O O . PHE A 1 1059 ? 20.813 49.746 -55.869 1.00 75.38 1059 PHE A O 1
ATOM 8621 N N . LEU A 1 1060 ? 20.975 47.806 -54.745 1.00 75.69 1060 LEU A N 1
ATOM 8622 C CA . LEU A 1 1060 ? 22.345 47.482 -55.157 1.00 75.69 1060 LEU A CA 1
ATOM 8623 C C . LEU A 1 1060 ? 22.425 46.645 -56.440 1.00 75.69 1060 LEU A C 1
ATOM 8625 O O . LEU A 1 1060 ? 23.521 46.343 -56.892 1.00 75.69 1060 LEU A O 1
ATOM 8629 N N . ASP A 1 1061 ? 21.285 46.232 -56.999 1.00 75.81 1061 ASP A N 1
ATOM 8630 C CA . ASP A 1 1061 ? 21.186 45.269 -58.106 1.00 75.81 1061 ASP A CA 1
ATOM 8631 C C . ASP A 1 1061 ? 21.976 43.964 -57.854 1.00 75.81 1061 ASP A C 1
ATOM 8633 O O . ASP A 1 1061 ? 22.771 43.480 -58.665 1.00 75.81 1061 ASP A O 1
ATOM 8637 N N . ARG A 1 1062 ? 21.786 43.376 -56.664 1.00 77.00 1062 ARG A N 1
ATOM 8638 C CA . ARG A 1 1062 ? 22.493 42.163 -56.218 1.00 77.00 1062 ARG A CA 1
ATOM 8639 C C . ARG A 1 1062 ? 21.542 41.085 -55.707 1.00 77.00 1062 ARG A C 1
ATOM 8641 O O . ARG A 1 1062 ? 20.524 41.390 -55.085 1.00 77.00 1062 ARG A O 1
ATOM 8648 N N . PRO A 1 1063 ? 21.888 39.790 -55.873 1.00 70.50 1063 PRO A N 1
ATOM 8649 C CA . PRO A 1 1063 ? 21.073 38.703 -55.348 1.00 70.50 1063 PRO A CA 1
ATOM 8650 C C . PRO A 1 1063 ? 20.905 38.803 -53.830 1.00 70.50 1063 PRO A C 1
ATOM 8652 O O . PRO A 1 1063 ? 21.884 38.956 -53.096 1.00 70.50 1063 PRO A O 1
ATOM 8655 N N . ASN A 1 1064 ? 19.677 38.601 -53.345 1.00 75.38 1064 ASN A N 1
ATOM 8656 C CA . ASN A 1 1064 ? 19.355 38.640 -51.913 1.00 75.38 1064 ASN A CA 1
ATOM 8657 C C . ASN A 1 1064 ? 20.254 37.720 -51.068 1.00 75.38 1064 ASN A C 1
ATOM 8659 O O . ASN A 1 1064 ? 20.532 38.025 -49.912 1.00 75.38 1064 ASN A O 1
ATOM 8663 N N . SER A 1 1065 ? 20.732 36.603 -51.631 1.00 68.06 1065 SER A N 1
ATOM 8664 C CA . SER A 1 1065 ? 21.671 35.693 -50.963 1.00 68.06 1065 SER A CA 1
ATOM 8665 C C . SER A 1 1065 ? 23.021 36.345 -50.662 1.00 68.06 1065 SER A C 1
ATOM 8667 O O . SER A 1 1065 ? 23.586 36.107 -49.599 1.00 68.06 1065 SER A O 1
ATOM 8669 N N . THR A 1 1066 ? 23.518 37.186 -51.570 1.00 76.50 1066 THR A N 1
ATOM 8670 C CA . THR A 1 1066 ? 24.799 37.887 -51.423 1.00 76.50 1066 THR A CA 1
ATOM 8671 C C . THR A 1 1066 ? 24.695 38.987 -50.367 1.00 76.50 1066 THR A C 1
ATOM 8673 O O . THR A 1 1066 ? 25.569 39.091 -49.508 1.00 76.50 1066 THR A O 1
ATOM 8676 N N . VAL A 1 1067 ? 23.591 39.746 -50.368 1.00 74.81 1067 VAL A N 1
ATOM 8677 C CA . VAL A 1 1067 ? 23.296 40.768 -49.345 1.00 74.81 1067 VAL A CA 1
ATOM 8678 C C . VAL A 1 1067 ? 23.119 40.123 -47.967 1.00 74.81 1067 VAL A C 1
ATOM 8680 O O . VAL A 1 1067 ? 23.683 40.590 -46.980 1.00 74.81 1067 VAL A O 1
ATOM 8683 N N . TYR A 1 1068 ? 22.407 38.995 -47.895 1.00 72.56 1068 TYR A N 1
ATOM 8684 C CA . TYR A 1 1068 ? 22.188 38.264 -46.646 1.00 72.56 1068 TYR A CA 1
ATOM 8685 C C . TYR A 1 1068 ? 23.488 37.724 -46.035 1.00 72.56 1068 TYR A C 1
ATOM 8687 O O . TYR A 1 1068 ? 23.699 37.824 -44.823 1.00 72.56 1068 TYR A O 1
ATOM 8695 N N . ASP A 1 1069 ? 24.386 37.176 -46.859 1.00 72.81 1069 ASP A N 1
ATOM 8696 C CA . ASP A 1 1069 ? 25.688 36.701 -46.389 1.00 72.81 1069 ASP A CA 1
ATOM 8697 C C . ASP A 1 1069 ? 26.563 37.846 -45.861 1.00 72.81 1069 ASP A C 1
ATOM 8699 O O . ASP A 1 1069 ? 27.289 37.655 -44.881 1.00 72.81 1069 ASP A O 1
ATOM 8703 N N . TRP A 1 1070 ? 26.465 39.044 -46.442 1.00 74.81 1070 TRP A N 1
ATOM 8704 C CA . TRP A 1 1070 ? 27.189 40.219 -45.958 1.00 74.81 1070 TRP A CA 1
ATOM 8705 C C . TRP A 1 1070 ? 26.583 40.839 -44.696 1.00 74.81 1070 TRP A C 1
ATOM 8707 O O . TRP A 1 1070 ? 27.336 41.100 -43.762 1.00 74.81 1070 TRP A O 1
ATOM 8717 N N . LEU A 1 1071 ? 25.256 40.945 -44.570 1.00 72.75 1071 LEU A N 1
ATOM 8718 C CA . LEU A 1 1071 ? 24.600 41.344 -43.311 1.00 72.75 1071 LEU A CA 1
ATOM 8719 C C . LEU A 1 1071 ? 24.977 40.413 -42.152 1.00 72.75 1071 LEU A C 1
ATOM 8721 O O . LEU A 1 1071 ? 25.164 40.842 -41.013 1.00 72.75 1071 LEU A O 1
ATOM 8725 N N . LYS A 1 1072 ? 25.154 39.122 -42.448 1.00 69.81 1072 LYS A N 1
ATOM 8726 C CA . LYS A 1 1072 ? 25.618 38.126 -41.482 1.00 69.81 1072 LYS A CA 1
ATOM 8727 C C . LYS A 1 1072 ? 27.098 38.286 -41.128 1.00 69.81 1072 LYS A C 1
ATOM 8729 O O . LYS A 1 1072 ? 27.458 38.064 -39.975 1.00 69.81 1072 LYS A O 1
ATOM 8734 N N . LYS A 1 1073 ? 27.950 38.666 -42.086 1.00 73.81 1073 LYS A N 1
ATOM 8735 C CA . LYS A 1 1073 ? 29.369 38.982 -41.834 1.00 73.81 1073 LYS A CA 1
ATOM 8736 C C . LYS A 1 1073 ? 29.538 40.275 -41.030 1.00 73.81 1073 LYS A C 1
ATOM 8738 O O . LYS A 1 1073 ? 30.399 40.312 -40.160 1.00 73.81 1073 LYS A O 1
ATOM 8743 N N . LEU A 1 1074 ? 28.693 41.278 -41.275 1.00 67.06 1074 LEU A N 1
ATOM 8744 C CA . LEU A 1 1074 ? 28.638 42.548 -40.537 1.00 67.06 1074 LEU A CA 1
ATOM 8745 C C . LEU A 1 1074 ? 27.886 42.440 -39.198 1.00 67.06 1074 LEU A C 1
ATOM 8747 O O . LEU A 1 1074 ? 27.874 43.384 -38.419 1.00 67.06 1074 LEU A O 1
ATOM 8751 N N . ASN A 1 1075 ? 27.301 41.273 -38.904 1.00 66.50 1075 ASN A N 1
ATOM 8752 C CA . ASN A 1 1075 ? 26.585 40.961 -37.665 1.00 66.50 1075 ASN A CA 1
ATOM 8753 C C . ASN A 1 1075 ? 25.302 41.792 -37.430 1.00 66.50 1075 ASN A C 1
ATOM 8755 O O . ASN A 1 1075 ? 24.860 41.946 -36.294 1.00 66.50 1075 ASN A O 1
ATOM 8759 N N . LEU A 1 1076 ? 24.671 42.263 -38.510 1.00 62.16 1076 LEU A N 1
ATOM 8760 C CA . LEU A 1 1076 ? 23.435 43.061 -38.515 1.00 62.16 1076 LEU A CA 1
ATOM 8761 C C . LEU A 1 1076 ? 22.182 42.235 -38.858 1.00 62.16 1076 LEU A C 1
ATOM 8763 O O . LEU A 1 1076 ? 21.132 42.771 -39.186 1.00 62.16 1076 LEU A O 1
ATOM 8767 N N . SER A 1 1077 ? 22.253 40.905 -38.755 1.00 56.81 1077 SER A N 1
ATOM 8768 C CA . SER A 1 1077 ? 21.206 39.964 -39.194 1.00 56.81 1077 SER A CA 1
ATOM 8769 C C . SER A 1 1077 ? 19.888 39.988 -38.391 1.00 56.81 1077 SER A C 1
ATOM 8771 O O . SER A 1 1077 ? 19.098 39.051 -38.507 1.00 56.81 1077 SER A O 1
ATOM 8773 N N . ASN A 1 1078 ? 19.696 40.989 -37.527 1.00 53.25 1078 ASN A N 1
ATOM 8774 C CA . ASN A 1 1078 ? 18.472 41.205 -36.751 1.00 53.25 1078 ASN A CA 1
ATOM 8775 C C . ASN A 1 1078 ? 17.543 42.271 -37.367 1.00 53.25 1078 ASN A C 1
ATOM 8777 O O . ASN A 1 1078 ? 16.460 42.459 -36.815 1.00 53.25 1078 ASN A O 1
ATOM 8781 N N . VAL A 1 1079 ? 17.959 42.941 -38.454 1.00 42.91 1079 VAL A N 1
ATOM 8782 C CA . VAL A 1 1079 ? 17.126 43.852 -39.263 1.00 42.91 1079 VAL A CA 1
ATOM 8783 C C . VAL A 1 1079 ? 16.321 43.069 -40.294 1.00 42.91 1079 VAL A C 1
ATOM 8785 O O . VAL A 1 1079 ? 16.913 42.180 -40.957 1.00 42.91 1079 VAL A O 1
#

Radius of gyration: 44.63 Å; chains: 1; bounding box: 127×101×116 Å

pLDDT: mean 75.28, std 18.25, range [25.56, 98.56]

Foldseek 3Di:
DCLVDPDDLLPDALVVLLVQLQVLVVQLVCVVVVVDDPDDLVRSLVSNVNSCVSSVVNVHDDDDPDDCSVVDDDDDDDDDAADDCPVPPPDGDGDDDDPPDDPDDDDDPVRVLVPDDKDFPFVAQKKFDPDCLVPVDDPAATEIEGQEADDLAPVVCPVVLVVVLVVDPPVRNVRYDYHYDHPRPDDPHGIGRDHTHIDHDDDPDDDDPDDDDDDDDPDDLVVLQVVCQVVVFDDFPRHFQAADEDDDPDPQADADLVCPCVNQCVDPVSVVQLQVWKKKFFDFFAFKWKWFEDAQDIWIATNVGDTQCQLLVVVSNLSSPKPKGFIFIWGKWAADPNATAGHVVRVVSSPDHPDPRSNRIATATEFTQAIRHDGCLQAFRLVRVVRVVSTDDDPRYHYTDMDIAHHSVRVSVVQVVSCPDGNGQGMKIARSRDRGRRPRHDHRMHTYGDKDKFKWFFLDWAADFPPRQKIKTFTAFPPRAGAGIADIDSADDDGRWIFTWIARAKAWAQEPPPRDIHIYTHHIYTDHGDPDHGDDPVNSVVRNSVNSHYYYYDHDPPVVVVSSVVVVVVVVDPDPPPVVVVPPFWKWFWKWKFEFQAIWIWIWIDDSQWTWTKTWRWFDPPPSPGTDAALVSVVVLLCDQNRTQANLQARDGVDAKIFIDIDDIHHPVVVVPDAGDWPDPDDLDQSDDADVRYDSHGTIYMGTSKMDGKDWADDDPFKTWMADDINRDHAIKIKGKDFPCVPDVDDDDPDGITIIMHHDPDRDGLCLDPNNLVVLPDDAFLDDSDDPVVVVVDDPVLPCNVVRDDDPVNSVSSVVVSVVVVVLVVLVVLLPPDDPVQLVQWDWDDDPQWIFTAGVVGHTSDIDNDSVVRVVSNVSSVVVSVVVVPFDKWKKWKKKKWWDDDDDPPDDIDIWIKIDTPDQPDWIWIWPDDCLVDFWPIKIFTDHDDPDPNPDFAKADAVDVVHVHNHIIMGMDTPWMDMKTFPDDDLFKTWIADDIPRDGGIKMWGHPDSVDSITIIGHDDDDDDDDDDDDDDADDPVLLVLLVVCLVVPDDLVVSCVVSVHDSVNSCVSCVVVVSNVD

Secondary structure (DSSP, 8-state):
-GGGTT--GGGS-HHHHHHHHHHHHHHHHHHHTTS--SS-HHHHHHHHHHHHHHHHHTT------S-SGGG--------PPP--TTS-SS---PPPPP-S---SS---HHHHHTT---EEEEEEEEEEESHHHHHS--SS-EEEEESSPPPSSGGGGHHHHHHHHTTS-GGGGGGEEEEE-TT----SSS-EEEEEEEE-----------S---S-----HHHHHHHHHHTT---TT---PPPEEE--SSTT---STTTHHHHHHHSHHHHTTTTT-EEEEEE--SEEEEEEEETTEEEEEETT--B-GGGSHHHHHHHHT-SS-EEEEEEEEEEETTEEPPHHHHHHHHHSTT-TTGGGEEEEEEEEEEETTEE-TTS-HHHHHHHHTTSPP-SSEEEPPEEEE-HHHHHHHHHHHHHTSTT--EEEEEETT----TTSEEEEEEEEE--EEEEEEEEEEEE-TT-TT-EEEEEEEGGGEEEEEPPPBS----TT-EEEEEESEEEEEE-TTT--EEEEEES-EEEEE--SPPPPHHHHHHHHHHHT--EEE-PPPHHHHHHHHHHHHHHT---TTTTTTTTTPPEEEEEEEEEBTEEEEEEEEEETTEEEEEEE--BPTTT--S-B-SHHHHHHHTT-GGGBSB-TTT--BSSS-EEEEEPPPB-GGGGS--TTEEE-SS---TTSPPPTT--SSS-EEEEEEEEEEEEEEEEETTEEEEEEESSSSEEEEEEEEEEGGGT-SSS--S--EEEEEEE-SS---GGGSHHHHHTT--PSTT---S-HHHHTTS-GGG-TTTTT--HHHHHHHHHHHHHHHHHHHHHHHHSTT--SGGGTTEEEEEETTEEEEEETTS-EEEEESSHHHHHHHHHHHHHHHHHHTTS-EEEEEEEEEEE-----TT---EEEEEEEES-TTS-EEEESS-TTT-SS-EEEEEE------TT--EEEPTTSTT---SSSPEEEEEEEEEEEEEEEEETTEEEEEEEESSSEEEEEEEES-TTSSEEEEEEPPPPPPPPPPPPPPPPPHHHHHHHHHHHHTT--HHHHHHHTT--HHHHHHHHHHTT-TT-

=== Feature glossary ===
The record interleaves many kinds of information about one protein. Here is each kind framed as the question it answers.

Q: Are the domains correctly placed relative to each other?
A: Predicted aligned error is AlphaFold's pairwise confidence. Unlike pLDDT (per-residue), PAE is per-residue-pair and captures whether two parts of the structure are correctly placed relative to each other. Units are ångströms of expected positional error.

Q: Which residues are in helices, strands, or loops?
A: Eight-state secondary structure (DSSP): H is the canonical α-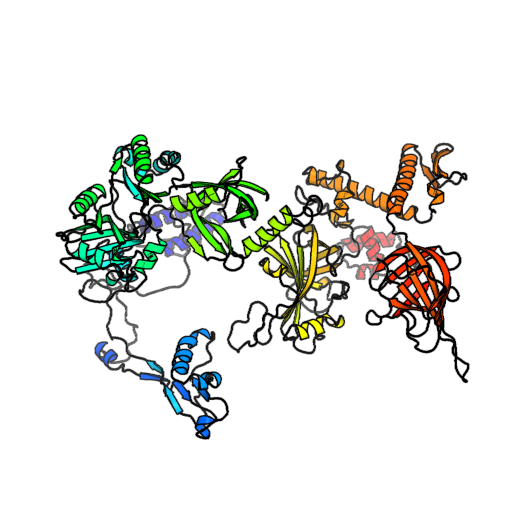helix, G the tighter 3₁₀-helix, I the wider π-helix; E/B are β-structure, T and S are turns and bends, and '-' is everything else. DSSP derives these from the pattern of main-chain N–H···O=C hydrogen bonds, not from the sequence.

Q: What if only a Cα trace is available?
A: P-SEA three-state annotation labels each residue as helix, strand, or coil based purely on the geometry of the Cα trace. It serves as a fallback when the full backbone (and thus DSSP) is unavailable.

Q: What are the backbone torsion angles?
A: φ (phi) and ψ (psi) are the two rotatable backbone dihedrals per residue: φ is the C(i-1)–N–Cα–C torsion, ψ is the N–Cα–C–N(i+1) torsion, both in degrees on (−180°, 180°]. α-helical residues cluster near (−60°, −45°); β-strand residues near (−120°, +130°). A Ramachandran plot is simply a scatter of (φ, ψ) for every residue.

Q: What known structures does this most resemble?
A: Structural nearest neighbors (via Foldseek easy-search vs the PDB). Reported per hit: target PDB id, E-value, and alignment TM-score. A TM-score above ~0.5 is the conventional threshold for 'same fold'.

Q: What family and function is it annotated with?
A: Database cross-references. InterPro integrates a dozen domain/family signature databases into unified entries with residue-range hits. GO terms attach function/process/location labels with evidence codes. CATH codes position the fold in a four-level structural taxonomy. Organism is the NCBI-taxonomy species name.

Q: Which residues are buried vs exposed?
A: Solvent accessibility: the surface area of each residue that a 1.4 Å water probe can touch, in Å². When only backbone atoms are present the absolute values are lower than full-atom SASA (side chains contribute most of the area) and are flagged as backbone-only.

Q: What do the diagnostic plots show?
A: Three diagnostic plots accompany the record. The Cα contact map visualizes the tertiary structure as a 2D adjacency matrix (8 Å cutoff, sequence-local contacts suppressed). The Ramachandran plot shows the distribution of backbone (φ, ψ) torsions, with points in the α and β basins reflecting secondary structure content. The PAE plot shows AlphaFold's inter-residue confidence as a color matrix.

Q: What is the amino-acid chain?
A: The amino-acid sequence is the protein's primary structure: the linear order of residues from the N-terminus to the C-terminus, written in one-letter code. Everything else here — the 3D coordinates, the secondary structure, the domain annotations — is ultimately a consequence of this string.

Q: What do the rendered images show?
A: The six renders are orthographic views along the three Cartesian axes in both directions. Representation (cartoon, sticks, or surface) and color scheme (sequence-rainbow or by-chain) vary across proteins so the training set covers all the common visualization conventions.

Q: Where is each backbone atom in 3D?
A: The mmCIF table is the protein's shape written out atom by atom. For each backbone N, Cα, C, and carbonyl O, it records an (x, y, z) coordinate triple in Å plus the residue type, chain letter, and residue number.

Q: How mobile is each atom in the crystal?
A: For experimental (PDB) structures, the B-factor (temperature factor) quantifies the positional spread of each atom in the crystal — a combination of thermal vibration and static disorder — in units of Å². High B-factors mark flexible loops or poorly resolved regions; low B-factors mark the rigid, well-ordered core.

Q: How big and how compact is the whole molecule?
A: Three whole-structure scalars: the radius of gyration (RMS distance of Cα from centroid, in Å), the count of Cα–Cα contacts (pairs closer than 8 Å and separated by more than four residues in sequence — i.e. tertiary, not local, contacts), and the bounding-box dimensions. Together they distinguish compact globular folds from extended fibres or disordered chains.

Q: What does the local fold look like, residue by residue?
A: A 3Di character summarizes, for each residue, the relative orientation of the Cα frame of its nearest spatial neighbor. Because it encodes fold topology rather than chemistry, 3Di alignments detect remote structural similarity that sequence alignment misses.

Q: How confident is the AlphaFold model at each residue?
A: For AlphaFold models, the B-factor field carries pLDDT — the model's own estimate of local accuracy on a 0–100 scale. Regions with pLDDT<50 should be treated as essentially unmodeled; they often correspond to intrinsically disordered segments.